Protein AF-0000000079491317 (afdb_homodimer)

pLDDT: mean 80.73, std 20.16, range [22.56, 98.75]

InterPro domains:
  IPR002656 Acyltransferase 3 domain [PF01757] (323-700)
  IPR006621 Nose resistant-to-fluoxetine protein, N-terminal [PF20146] (103-233)
  IPR006621 Nose resistant-to-fluoxetine protein, N-terminal [SM00703] (100-251)
  IPR052728 Oxygen and lipid transport regulator [PTHR11161] (93-723)

Sequence (1532 aa):
MRWFISLAGTFVLWMGLISGFQAMDANIEALQHKVALIHKILKNHVPNPMDKSDDELHEEITANIAELWAKYDAALQIHVDHLLRQFLPYVLEVANTDLQVDCIRSLLRVVRGLKTLDTWAFQLLDSIGRPAAGIMDVTMSDYGDYDQCLAVTSYEADGPIDFRGQHCNIAIRPPAFPPLSTNSAHKLQEVLNGTSVYKEVLLTYYKVHQEFELRMGVCAPSKCSATDVFRMLQPLADSLGVRIDVLGCESLDTPLQLDTQQFCVVCCLTLSVFLVAMGTTIQGLPKSLRGQCPKGAIMAFDLKQNLRLLLSTSSTGPCALRCLHGLRVMSLLWVVLCQTYRYLDFRSMRNLAFLIGAMNSMPFQLVANGFLAVENFFFISGLLMSYRITATSSDNVIRYKDIFTSYLHRYFRLTSCALFSVGIFSVLPLVGSGPVWRENVLNATVNCHANWLPILFSVNNFVSADKMCTPNLWFLSADWQLQVVLLVLVVLLVKKPAMGALVAFAVIVVTSSLVGAHTVLANYPATILPLENPRVMALMMDDIFMQAHTHAAPFTVGICTGYLIGASPFMRLRPVTRLMLWPVSLVLMVLALLIPWLWNRGNGSQSTDLVKFLYAAGHRSMWALGLMWIVVCCASGNAPILDRLLGWPALRPLSRLSLSAYLLSPVIIYYQQWTIRERLYGRHFTVLNLFIVNMIYLVFASAIFYLFVEQPLRQFSKSTFESMFDSNAARGSLEDGGPVRFNDSISHQEPLEVQSKPGKIIKVYLMRWFISLAGTFVLWMGLISGFQAMDANIEALQHKVALIHKILKNHVPNPMDKSDDELHEEITANIAELWAKYDAALQIHVDHLLRQFLPYVLEVANTDLQVDCIRSLLRVVRGLKTLDTWAFQLLDSIGRPAAGIMDVTMSDYGDYDQCLAVTSYEADGPIDFRGQHCNIAIRPPAFPPLSTNSAHKLQEVLNGTSVYKEVLLTYYKVHQEFELRMGVCAPSKCSATDVFRMLQPLADSLGVRIDVLGCESLDTPLQLDTQQFCVVCCLTLSVFLVAMGTTIQGLPKSLRGQCPKGAIMAFDLKQNLRLLLSTSSTGPCALRCLHGLRVMSLLWVVLCQTYRYLDFRSMRNLAFLIGAMNSMPFQLVANGFLAVENFFFISGLLMSYRITATSSDNVIRYKDIFTSYLHRYFRLTSCALFSVGIFSVLPLVGSGPVWRENVLNATVNCHANWLPILFSVNNFVSADKMCTPNLWFLSADWQLQVVLLVLVVLLVKKPAMGALVAFAVIVVTSSLVGAHTVLANYPATILPLENPRVMALMMDDIFMQAHTHAAPFTVGICTGYLIGASPFMRLRPVTRLMLWPVSLVLMVLALLIPWLWNRGNGSQSTDLVKFLYAAGHRSMWALGLMWIVVCCASGNAPILDRLLGWPALRPLSRLSLSAYLLSPVIIYYQQWTIRERLYGRHFTVLNLFIVNMIYLVFASAIFYLFVEQPLRQFSKSTFESMFDSNAARGSLEDGGPVRFNDSISHQEPLEVQSKPGKIIKVYL

Secondary structure (DSSP, 8-state):
-HHHHHHTHHHHHHHHHHHHHHTTHHHHHHHHHHHHHHHHHHHH----TT-THHHHHHHHHHHHHHHHHHHHHHHHHHHHHHHHHHHHHHHHHHHTS---HHHHHHHHHHHHHHHTT-HHHHHHHHTS--PPS-GGGT--EE---HHHHHH-EEEPTTSSEEEEEEEEEEEEE-S-PPP--HHHHHHHHHHS-TT-TTHHHHHHHHHHT----EEEEEEEETTS-HHHHHHHHHHHHHHHT-EEEEEEEEETTSPPPPPHHHHHHHHHHHHHHHHHHHHHHHHHS-HHHH-S--HHHHHTT-HHHHHHHHH--S--S-GGGTHHHHHHHHHHHHHHHHHHHHT--GGGEE-TTHHHHHHTSSTTHHHHTTTHHHHHHHHHHHHHHHHHHHHH-BTTB--HHHHHHHHHHHHHHHHHHHHHHHHHHHHGGGT--STTHHHHHHHHHHHHHHSSHHHHTT-TTTSSGGG-SSGGGHHHHHHHHHHHHTHHHHHHHHH-HHHHHHHHHHHHHHHHHHHHHHHHHTT--SS--TTS-HHHHHHHIIIIITSGGGGHHHHHHHHHHHHHHHH-S-----HHHHHHHHHHHHHHHHHHHHTTHHHHSTT-----HHHHHHHHHHHHHHHHHHHHHHHHHHHTTS-HHHHHHHT-GGGHHHHHTHHHHHHHHHHHHHHHHHT-SSPEE-SHHHHHHHHHHHHHHHHHHHHHHIIIIIHHHHHHHHHHHHHHHHTTTHHHHTTS------------------------------/-HHHHHHTHHHHHHHHHHHHHHTTHHHHHHHHHHHHHHHHHHHS----TT-THHHHHHHHHHHHHHHHHHHHHHHHHHHHHHHHHHHHHHHHHHHTS---HHHHHHHHHHHHHHHTT-HHHHHHHHTS--PPS-TTTT--EE---HHHHHH-EEEPTTSSEEEEEEEEEEEEE-S-PPP--HHHHHHHHHHS-TT-TTHHHHHHHHHHT----EEEEEEEETTS-HHHHHHHHHHHHHHHT-EEEEEEEEETTSPPPPPHHHHHHHHHHHHHHHHHHHHHHHHHS-HHHH-S--HHHHHTT-HHHHHHHHH--S--S-GGGTHHHHHHHHHHHHHHHHHHHHT--GGGEE-TTHHHHHHTSSTTHHHHTTTHHHHHHHHHHHHHHHHHHHHH-BTTB--HHHHHHHHHHHHHHHHHHHHHHHHHHHHGGGT--STTHHHHHHHHHHHHHHSSHHHHTT-TTTSSGGG-SSGGGHHHHHHHHHHHHTHHHHHHHHH-HHHHHHHHHHHHHHHHHHHHHHHHHTT--SS--TTS-HHHHHHHIIIIITSGGGGHHHHHHHHHHHHHHHH-TT----HHHHHHHHHHHHHHHHHHHHTTHHHHSTT-----HHHHHHHHHHHHHHHHHHHHHHHHHHHTTS-HHHHHHHT-GGGHHHHHTHHHHHHHHHHHHHHHHHT-SSPEE-SHHHHHHHHHHHHHHHHHHHHHHIIIIIHHHHHHHHHHHHHHHHTTTHHHHTTS------------------------------

Nearest PDB structures (foldseek):
  6t1z-assembly1_A  TM=1.292E-01  e=1.051E-01  Lactococcus lactis
  5uja-assembly1_A  TM=1.727E-01  e=3.364E+00  Bos taurus
  6pz9-assembly1_C  TM=1.424E-01  e=9.629E+00  Cricetus cricetus
  5uja-assembly1_A  TM=1.848E-01  e=4.205E+00  Bos taurus
  6pz9-assembly1_C  TM=1.452E-01  e=5.315E+00  Cricetus cricetus

Foldseek 3Di:
DLVVVQLCVLVLVVVLQVQLVVLCPPCVVVLVVVVVVLVVVVVPDPPPVVDPVVVVSVVVVVVSVVVSVVSSVVRSLVSLVVSCVSCVVLLVVLVPFPFDPLQNVQVVVLSVCSNVVPPLSSLQSNQWFDADPQVLLVQQETQGFPVSQQPRFDADPVGHTSWGKKKWKKKKAADDDPQQAPVRLVVLVVPVPPPDSNSSVVSLCNLLVHGPIHIIIHIGTPSGDLVSVLSSCVVVCVVVVIDMHTLDMDYPVDADDQDPLLVVLVVVLVVLVVLLVVLQVLVVDDCVPNDVPPCFQSVLSHLVVLVCVLQPLDPPDDPLQLLLLLLLLVLLLLVLLLCLVVVFDSNQARSSVVVLVLLLDQVSLSNQVSLLSLLSVLLQLLLVLLLVQLLPDDPLDGDVVVVVLVLVLVLLLQLQLLLSLLSVLLNLLNPFDESQSCSPSVQLNVLSVVPSVVSNVLCCLPPVLLSHNDVLSLSSSLSSVLSVVCVVLSSCCSNPVVVSVVVLVVLLQVLLLVQLVCCLVVVHFLDQGSSHNVVSNSVCCSPAVSHNSLSNNLNSLSSVLNNCCSVPQQADDDPVCVVPVLVVLVVLLSCLSRVCSLVSNVVRDRDDSVVSSCNSSPSSNSNSVSVSVLSNCLSNVVCVVSVCVSSPSSSNSVSLLSSLLSSCSCVLSSSVNRNDSHGQYDDPVSSVVSSVVSVVVSSVRSVVCCSSGNSSSSSNSSVVSCVVPPVVPPVPPCPPPDPPPPPPCPPPPPDPPPPPPVPPNPPPPD/DLVVVQLCVLVLVVVLQVQLVVLCPVCVVVLVVVVVVLCVCVVPDPPPVVDPVVVVSVVVVVVSVVVSVVSSVVRSLVSLVVSCVSCVVLLVVLVPFPFDPLQNVQVVVLSVCSNVVPPLSSLQSNQWFDADPQVLLVQQETQGFPVSQQPRFDADPVGHTSWGKKKWKKKKAADDDPQQDPVRLVVLVVPVDPPDSNSSVVSLCNLLVHGPIHIIIHIGTPSGDLVSVLSSCVVVCVVVVIDMHTLDMDYPVDADDQDPLLVVLVVVLVVLVVLLVVLQVLVVDDCVPNDPPPCFQSVLSHLVVLVCVLQPLDPPDDPLQLLLLLLLLVLLLLVLLLVLVVVFDSNQARSSVVVLVLLLDQVSLSNQVSLLSLLSVLLQLLLVLLLVQLLPDDPLDGDVVVVVLVLVLVLLLQLQLLLSLLSVLLNLLNPFDESQSCSPSVQLNVLSVVPSVCSNVLCCLPPVLLSHNDVLSLSSSLSSVLSVVCVVLSSCCSNPVVVSVVVLVVLLQVLLLVQLVVCLVVVHFLDQGSSHNVVSNSVCCSPAVSHNSLSNNLNSLSSVLNNCCSVPQQADDDPVCVVPVLVVLVVLLSCLSRVCSLQSNVVRDRDDSVVSSCNSSPSSNSNSVSVSVLSNCLSNVVCVVSVCVSSPSSSNSVSVLSSLLSSCSCVLSSRVNRNDSHGQYDDPVSSVVSSVVSVVVSSVRSVVCCSSGNSSSSSNSSVVSCVVVPVVPVVPPCPPPDPPPPPPCPPPPPDPPPPPPVPPNPPPPD

Radius of gyration: 36.8 Å; Cα contacts (8 Å, |Δi|>4): 2100; chains: 2; bounding box: 94×113×94 Å

Solvent-accessible surface area (backbone atoms only — not comparable to full-atom values): 79737 Å² total; per-residue (Å²): 115,71,61,65,57,47,74,39,40,45,52,39,54,55,40,28,57,34,44,6,40,38,65,34,46,82,68,28,58,61,44,45,53,50,30,50,51,46,33,58,49,46,77,68,43,72,85,56,88,83,46,68,65,55,55,55,53,40,51,53,50,49,51,50,49,40,52,52,46,50,42,25,51,52,28,26,46,54,47,46,53,51,50,51,60,67,38,42,64,57,53,51,56,40,64,69,37,97,56,56,66,61,29,52,52,50,51,50,46,40,55,49,25,50,70,70,41,36,43,49,38,49,40,35,48,30,11,26,32,53,89,49,42,24,46,78,39,42,18,44,40,25,56,27,24,51,68,56,11,44,66,26,62,40,63,39,96,86,63,55,75,68,42,36,20,14,35,27,38,34,38,40,27,59,71,75,70,57,81,72,50,79,75,38,47,63,46,40,64,68,55,43,57,91,58,47,65,56,48,66,36,50,49,46,32,56,43,64,67,46,80,72,50,36,38,36,16,41,44,43,54,51,66,39,48,66,66,40,53,41,53,56,45,41,64,55,18,63,71,38,49,34,47,67,44,66,78,48,67,48,35,78,86,64,65,86,74,86,48,71,68,42,48,51,40,53,49,52,54,49,47,35,52,47,47,28,52,49,20,36,52,49,69,70,42,58,68,85,73,46,54,87,56,69,66,49,62,50,54,23,24,18,49,69,61,47,50,48,60,46,65,43,58,72,78,83,59,68,81,55,56,41,38,53,32,28,51,46,41,54,31,49,53,47,42,51,49,28,47,53,65,69,65,55,58,74,72,49,27,30,32,55,52,44,57,61,58,42,49,57,35,71,76,43,26,66,47,59,48,28,69,59,35,57,47,52,54,38,20,51,51,24,16,52,54,23,22,55,53,45,58,66,32,59,93,70,44,74,62,62,67,60,53,52,53,51,48,53,44,49,50,51,44,54,41,52,48,50,50,51,44,51,40,52,50,52,46,45,68,77,75,62,57,43,78,52,21,64,72,50,45,52,61,44,33,52,24,35,73,74,44,52,66,39,49,77,70,44,39,32,32,75,49,58,46,92,44,44,43,56,87,69,57,28,56,59,20,25,51,51,50,46,54,62,66,50,43,59,51,48,53,33,34,62,69,40,48,71,60,22,51,51,49,49,52,47,49,32,52,51,34,22,49,48,44,10,48,50,30,51,76,68,66,49,64,54,60,76,55,86,64,48,59,61,66,61,47,52,49,44,39,51,70,41,68,34,31,43,58,64,48,42,29,21,19,46,50,13,25,52,45,14,36,47,47,41,75,42,62,79,52,83,76,56,69,67,59,51,66,51,46,51,58,53,31,48,52,37,34,50,48,48,45,47,55,59,45,59,57,50,26,90,77,37,64,82,74,52,63,66,56,29,25,50,46,40,25,38,32,59,43,35,35,35,51,26,49,43,51,54,51,51,31,36,40,41,59,74,32,56,68,59,27,50,63,23,34,35,50,82,38,38,37,56,32,72,31,44,66,45,30,61,61,42,43,62,56,52,49,50,52,62,61,30,44,40,79,54,58,43,57,51,45,71,70,52,52,50,45,50,37,51,39,44,50,55,52,32,53,53,52,15,50,51,45,34,59,51,45,46,48,25,51,43,39,32,45,50,46,53,53,49,55,69,64,51,64,75,66,62,74,69,71,64,71,78,68,73,77,80,70,78,73,72,74,79,58,85,70,66,76,75,72,72,71,70,63,88,64,81,78,73,78,73,83,122,115,69,61,63,57,48,73,38,37,48,50,37,54,54,39,28,56,34,44,5,42,38,66,33,45,84,65,29,57,63,43,46,53,49,31,50,52,46,34,59,48,47,76,70,44,74,84,55,87,82,45,68,66,54,54,56,53,41,49,51,50,50,50,50,49,39,51,52,46,52,41,26,50,52,29,26,46,53,46,47,54,52,49,51,60,67,38,42,66,55,52,53,56,40,63,70,37,96,58,54,68,61,29,52,51,51,51,50,45,41,54,48,27,47,69,70,40,36,44,48,39,49,40,35,48,31,12,27,31,52,89,49,42,23,46,78,39,42,18,43,40,25,54,27,24,50,68,55,11,43,66,25,62,42,65,40,96,87,62,55,74,68,42,35,21,14,34,28,38,33,38,40,29,57,71,74,69,56,79,72,50,78,74,39,48,63,46,40,64,68,54,45,57,91,59,48,63,57,47,67,38,50,50,45,31,56,44,66,68,47,80,72,51,35,38,35,16,41,42,42,55,50,65,38,49,67,66,40,53,40,53,56,44,40,66,56,20,63,72,36,48,34,46,68,43,66,77,47,68,48,36,79,86,63,65,85,75,86,47,72,68,45,50,51,38,53,50,52,54,49,48,35,51,49,46,28,52,49,20,36,53,49,70,69,42,59,68,85,75,46,54,87,56,68,70,49,61,51,54,23,25,20,50,69,61,46,50,48,60,46,67,41,56,73,79,82,60,67,81,55,58,39,38,53,30,28,51,47,40,54,31,49,54,48,40,52,49,30,46,53,62,68,63,55,57,74,71,50,27,31,32,55,54,45,58,60,58,41,49,58,36,72,77,45,27,65,46,61,49,29,69,59,35,58,47,53,53,38,21,49,51,24,16,54,56,23,22,54,53,44,60,66,33,59,92,70,42,74,62,63,68,62,52,52,53,51,49,52,45,50,50,51,45,54,41,52,49,50,50,51,43,49,39,52,49,52,45,44,67,78,75,62,58,44,77,53,22,65,73,49,45,53,62,45,33,54,24,35,73,73,46,52,65,38,46,76,69,44,39,31,32,76,49,59,46,91,44,43,43,56,89,70,58,30,56,59,19,25,52,52,51,48,55,63,66,49,43,59,50,48,52,34,35,61,69,39,47,71,63,22,51,52,50,50,52,47,50,33,52,50,33,23,47,49,43,9,48,49,29,52,75,69,66,48,65,52,61,76,55,85,66,48,60,60,66,60,48,52,48,44,38,51,70,41,68,35,32,43,58,63,48,42,28,21,18,47,51,13,26,52,45,13,36,48,49,42,74,42,63,79,52,82,76,56,70,67,58,52,66,52,46,50,59,51,31,50,50,36,33,50,48,47,44,49,56,59,45,60,55,50,27,88,77,36,64,83,73,53,63,65,57,29,24,51,47,40,25,36,31,58,43,36,35,34,52,27,48,44,51,54,52,50,31,35,39,42,59,74,30,57,68,59,28,51,63,22,33,36,50,83,38,41,38,56,32,72,30,44,65,45,31,61,61,42,42,63,55,51,49,50,51,63,60,30,42,40,80,54,58,43,57,50,46,71,70,52,53,50,45,51,37,50,40,44,50,55,52,34,54,53,51,14,50,52,44,34,58,50,45,46,48,24,50,43,38,33,44,50,45,53,54,50,54,69,64,52,63,75,65,62,73,68,68,63,70,76,67,72,76,79,71,77,73,73,72,78,60,86,69,68,78,75,72,72,75,71,60,88,65,82,78,72,79,73,83,123

Organism: Varroa destructor (NCBI:txid109461)

Structure (mmCIF, N/CA/C/O backbone):
data_AF-0000000079491317-model_v1
#
loop_
_entity.id
_entity.type
_entity.pdbx_description
1 polymer 'Nose resistant-to-fluoxetine protein N-terminal domain-containing protein'
#
loop_
_atom_site.group_PDB
_atom_site.id
_atom_site.type_symbol
_atom_site.label_atom_id
_atom_site.label_alt_id
_atom_site.label_comp_id
_atom_site.label_asym_id
_atom_site.label_entity_id
_atom_site.label_seq_id
_atom_site.pdbx_PDB_ins_code
_atom_site.Cartn_x
_atom_site.Cartn_y
_atom_site.Cartn_z
_atom_site.occupancy
_atom_site.B_iso_or_equiv
_atom_site.auth_seq_id
_atom_site.auth_comp_id
_atom_site.auth_asym_id
_atom_site.auth_atom_id
_atom_site.pdbx_PDB_model_num
ATOM 1 N N . MET A 1 1 ? 4.094 39.875 17.422 1 27.44 1 MET A N 1
ATOM 2 C CA . MET A 1 1 ? 2.75 39.531 17.859 1 27.44 1 MET A CA 1
ATOM 3 C C . MET A 1 1 ? 1.738 39.688 16.734 1 27.44 1 MET A C 1
ATOM 5 O O . MET A 1 1 ? 0.872 38.844 16.547 1 27.44 1 MET A O 1
ATOM 9 N N . ARG A 1 2 ? 1.965 40.875 16.078 1 31.48 2 ARG A N 1
ATOM 10 C CA . ARG A 1 2 ? 0.993 41.312 15.094 1 31.48 2 ARG A CA 1
ATOM 11 C C . ARG A 1 2 ? 0.968 40.406 13.883 1 31.48 2 ARG A C 1
ATOM 13 O O . ARG A 1 2 ? -0.096 40.125 13.32 1 31.48 2 ARG A O 1
ATOM 20 N N . TRP A 1 3 ? 2.121 40.062 13.578 1 27.3 3 TRP A N 1
ATOM 21 C CA . TRP A 1 3 ? 2.238 39.344 12.328 1 27.3 3 TRP A CA 1
ATOM 22 C C . TRP A 1 3 ? 1.722 37.906 12.492 1 27.3 3 TRP A C 1
ATOM 24 O O . TRP A 1 3 ? 1.202 37.312 11.547 1 27.3 3 TRP A O 1
ATOM 34 N N . PHE A 1 4 ? 1.913 37.312 13.625 1 31.7 4 PHE A N 1
ATOM 35 C CA . PHE A 1 4 ? 1.457 35.938 13.914 1 31.7 4 PHE A CA 1
ATOM 36 C C . PHE A 1 4 ? -0.05 35.812 13.711 1 31.7 4 PHE A C 1
ATOM 38 O O . PHE A 1 4 ? -0.542 34.781 13.266 1 31.7 4 PHE A O 1
ATOM 45 N N . ILE A 1 5 ? -0.704 36.938 13.992 1 32.19 5 ILE A N 1
ATOM 46 C CA . ILE A 1 5 ? -2.143 37.062 13.789 1 32.19 5 ILE A CA 1
ATOM 47 C C . ILE A 1 5 ? -2.471 36.906 12.305 1 32.19 5 ILE A C 1
ATOM 49 O O . ILE A 1 5 ? -3.48 36.281 11.953 1 32.19 5 ILE A O 1
ATOM 53 N N . SER A 1 6 ? -1.548 37.438 11.57 1 29.55 6 SER A N 1
ATOM 54 C CA . SER A 1 6 ? -1.814 37.5 10.141 1 29.55 6 SER A CA 1
ATOM 55 C C . SER A 1 6 ? -1.693 36.125 9.492 1 29.55 6 SER A C 1
ATOM 57 O O . SER A 1 6 ? -2.402 35.812 8.531 1 29.55 6 SER A O 1
ATOM 59 N N . LEU A 1 7 ? -0.583 35.469 9.703 1 31.95 7 LEU A N 1
ATOM 60 C CA . LEU A 1 7 ? -0.399 34.156 9.117 1 31.95 7 LEU A CA 1
ATOM 61 C C . LEU A 1 7 ? -1.536 33.219 9.516 1 31.95 7 LEU A C 1
ATOM 63 O O . LEU A 1 7 ? -1.733 32.188 8.891 1 31.95 7 LEU A O 1
ATOM 67 N N . ALA A 1 8 ? -2.115 33.5 10.633 1 33.12 8 ALA A N 1
ATOM 68 C CA . ALA A 1 8 ? -3.363 32.906 11.102 1 33.12 8 ALA A CA 1
ATOM 69 C C . ALA A 1 8 ? -4.5 33.188 10.117 1 33.12 8 ALA A C 1
ATOM 71 O O . ALA A 1 8 ? -5.645 32.781 10.367 1 33.12 8 ALA A O 1
ATOM 72 N N . GLY A 1 9 ? -4.172 33.875 9.172 1 32.66 9 GLY A N 1
ATOM 73 C CA . GLY A 1 9 ? -5.156 34.188 8.148 1 32.66 9 GLY A CA 1
ATOM 74 C C . GLY A 1 9 ? -5.938 32.969 7.688 1 32.66 9 GLY A C 1
ATOM 75 O O . GLY A 1 9 ? -7.145 33.062 7.449 1 32.66 9 GLY A O 1
ATOM 76 N N . THR A 1 10 ? -5.215 32 7.359 1 36.19 10 THR A N 1
ATOM 77 C CA . THR A 1 10 ? -5.945 30.875 6.828 1 36.19 10 THR A CA 1
ATOM 78 C C . THR A 1 10 ? -6.934 30.328 7.855 1 36.19 10 THR A C 1
ATOM 80 O O . THR A 1 10 ? -7.957 29.75 7.496 1 36.19 10 THR A O 1
ATOM 83 N N . PHE A 1 11 ? -6.504 30.484 9.141 1 38.16 11 PHE A N 1
ATOM 84 C CA . PHE A 1 11 ? -7.441 30.219 10.227 1 38.16 11 PHE A CA 1
ATOM 85 C C . PHE A 1 11 ? -8.594 31.219 10.195 1 38.16 11 PHE A C 1
ATOM 87 O O . PHE A 1 11 ? -9.703 30.922 10.648 1 38.16 11 PHE A O 1
ATOM 94 N N . VAL A 1 12 ? -8.266 32.344 9.664 1 37.44 12 VAL A N 1
ATOM 95 C CA . VAL A 1 12 ? -9.289 33.344 9.438 1 37.44 12 VAL A CA 1
ATOM 96 C C . VAL A 1 12 ? -10.414 32.781 8.586 1 37.44 12 VAL A C 1
ATOM 98 O O . VAL A 1 12 ? -11.586 33.062 8.828 1 37.44 12 VAL A O 1
ATOM 101 N N . LEU A 1 13 ? -9.914 32.031 7.66 1 42.62 13 LEU A N 1
ATOM 102 C CA . LEU A 1 13 ? -10.953 31.453 6.824 1 42.62 13 LEU A CA 1
ATOM 103 C C . LEU A 1 13 ? -11.82 30.484 7.637 1 42.62 13 LEU A C 1
ATOM 105 O O . LEU A 1 13 ? -13.047 30.484 7.5 1 42.62 13 LEU A O 1
ATOM 109 N N . TRP A 1 14 ? -11.109 29.719 8.453 1 43.88 14 TRP A N 1
ATOM 110 C CA . TRP A 1 14 ? -11.875 28.859 9.352 1 43.88 14 TRP A CA 1
ATOM 111 C C . TRP A 1 14 ? -12.656 29.688 10.367 1 43.88 14 TRP A C 1
ATOM 113 O O . TRP A 1 14 ? -13.82 29.406 10.633 1 43.88 14 TRP A O 1
ATOM 123 N N . MET A 1 15 ? -12.023 30.797 10.883 1 41.25 15 MET A N 1
ATOM 124 C CA . MET A 1 15 ? -12.688 31.719 11.797 1 41.25 15 MET A CA 1
ATOM 125 C C . MET A 1 15 ? -13.812 32.469 11.094 1 41.25 15 MET A C 1
ATOM 127 O O . MET A 1 15 ? -14.852 32.75 11.695 1 41.25 15 MET A O 1
ATOM 131 N N . GLY A 1 16 ? -13.5 32.844 9.953 1 41 16 GLY A N 1
ATOM 132 C CA . GLY A 1 16 ? -14.578 33.438 9.164 1 41 16 GLY A CA 1
ATOM 133 C C . GLY A 1 16 ? -15.758 32.5 9 1 41 16 GLY A C 1
ATOM 134 O O . GLY A 1 16 ? -16.906 32.938 9.047 1 41 16 GLY A O 1
ATOM 135 N N . LEU A 1 17 ? -15.344 31.281 8.828 1 43.72 17 LEU A N 1
ATOM 136 C CA . LEU A 1 17 ? -16.422 30.297 8.82 1 43.72 17 LEU A CA 1
ATOM 137 C C . LEU A 1 17 ? -17.156 30.281 10.156 1 43.72 17 LEU A C 1
ATOM 139 O O . LEU A 1 17 ? -18.391 30.297 10.188 1 43.72 17 LEU A O 1
ATOM 143 N N . ILE A 1 18 ? -16.359 30.328 11.266 1 41.84 18 ILE A N 1
ATOM 144 C CA . ILE A 1 18 ? -16.938 30.281 12.602 1 41.84 18 ILE A CA 1
ATOM 145 C C . ILE A 1 18 ? -17.578 31.641 12.922 1 41.84 18 ILE A C 1
ATOM 147 O O . ILE A 1 18 ? -18.672 31.703 13.469 1 41.84 18 ILE A O 1
ATOM 151 N N . SER A 1 19 ? -16.891 32.75 12.695 1 40.25 19 SER A N 1
ATOM 152 C CA . SER A 1 19 ? -17.438 34.062 13 1 40.25 19 SER A CA 1
ATOM 153 C C . SER A 1 19 ? -18.688 34.375 12.172 1 40.25 19 SER A C 1
ATOM 155 O O . SER A 1 19 ? -19.594 35.062 12.641 1 40.25 19 SER A O 1
ATOM 157 N N . GLY A 1 20 ? -18.609 34.062 10.969 1 39.62 20 GLY A N 1
ATOM 158 C CA . GLY A 1 20 ? -19.859 34.188 10.242 1 39.62 20 GLY A CA 1
ATOM 159 C C . GLY A 1 20 ? -21.031 33.531 10.938 1 39.62 20 GLY A C 1
ATOM 160 O O . GLY A 1 20 ? -22.141 34.062 10.914 1 39.62 20 GLY A O 1
ATOM 161 N N . PHE A 1 21 ? -20.625 32.562 11.703 1 42.38 21 PHE A N 1
ATOM 162 C CA . PHE A 1 21 ? -21.703 31.891 12.438 1 42.38 21 PHE A CA 1
ATOM 163 C C . PHE A 1 21 ? -22.125 32.75 13.633 1 42.38 21 PHE A C 1
ATOM 165 O O . PHE A 1 21 ? -23.297 32.75 14.008 1 42.38 21 PHE A O 1
ATOM 172 N N . GLN A 1 22 ? -21.234 33.406 14.312 1 39.91 22 GLN A N 1
ATOM 173 C CA . GLN A 1 22 ? -21.578 34.219 15.461 1 39.91 22 GLN A CA 1
ATOM 174 C C . GLN A 1 22 ? -22.516 35.375 15.062 1 39.91 22 GLN A C 1
ATOM 176 O O . GLN A 1 22 ? -23.406 35.75 15.828 1 39.91 22 GLN A O 1
ATOM 181 N N . ALA A 1 23 ? -22.172 35.906 14.094 1 37.91 23 ALA A N 1
ATOM 182 C CA . ALA A 1 23 ? -23.078 37 13.695 1 37.91 23 ALA A CA 1
ATOM 183 C C . ALA A 1 23 ? -24.484 36.469 13.453 1 37.91 23 ALA A C 1
ATOM 185 O O . ALA A 1 23 ? -25.438 37.25 13.383 1 37.91 23 ALA A O 1
ATOM 186 N N . MET A 1 24 ? -24.531 35.25 13.203 1 37.31 24 MET A N 1
ATOM 187 C CA . MET A 1 24 ? -25.859 34.656 13.078 1 37.31 24 MET A CA 1
ATOM 188 C C . MET A 1 24 ? -26.547 34.562 14.438 1 37.31 24 MET A C 1
ATOM 190 O O . MET A 1 24 ? -27.672 34.062 14.547 1 37.31 24 MET A O 1
ATOM 194 N N . ASP A 1 25 ? -26.062 34.844 15.539 1 37.56 25 ASP A N 1
ATOM 195 C CA . ASP A 1 25 ? -26.609 34.656 16.875 1 37.56 25 ASP A CA 1
ATOM 196 C C . ASP A 1 25 ? -27.938 35.375 17.047 1 37.56 25 ASP A C 1
ATOM 198 O O . ASP A 1 25 ? -28.844 34.875 17.734 1 37.56 25 ASP A O 1
ATOM 202 N N . ALA A 1 26 ? -27.969 36.688 16.875 1 37.09 26 ALA A N 1
ATOM 203 C CA . ALA A 1 26 ? -29.234 37.188 17.391 1 37.09 26 ALA A CA 1
ATOM 204 C C . ALA A 1 26 ? -30.406 36.406 16.828 1 37.09 26 ALA A C 1
ATOM 206 O O . ALA A 1 26 ? -31.359 36.062 17.547 1 37.09 26 ALA A O 1
ATOM 207 N N . ASN A 1 27 ? -30.656 36.344 15.609 1 36.88 27 ASN A N 1
ATOM 208 C CA . ASN A 1 27 ? -31.797 35.75 14.93 1 36.88 27 ASN A CA 1
ATOM 209 C C . ASN A 1 27 ? -31.594 34.25 14.688 1 36.88 27 ASN A C 1
ATOM 211 O O . ASN A 1 27 ? -32.375 33.625 13.969 1 36.88 27 ASN A O 1
ATOM 215 N N . ILE A 1 28 ? -30.531 33.719 15.078 1 39.69 28 ILE A N 1
ATOM 216 C CA . ILE A 1 28 ? -30.141 32.312 14.906 1 39.69 28 ILE A CA 1
ATOM 217 C C . ILE A 1 28 ? -30.922 31.453 15.883 1 39.69 28 ILE A C 1
ATOM 219 O O . ILE A 1 28 ? -31.328 30.328 15.539 1 39.69 28 ILE A O 1
ATOM 223 N N . GLU A 1 29 ? -31.062 31.891 17.156 1 42.31 29 GLU A N 1
ATOM 224 C CA . GLU A 1 29 ? -31.906 31.078 18.016 1 42.31 29 GLU A CA 1
ATOM 225 C C . GLU A 1 29 ? -33.25 30.812 17.359 1 42.31 29 GLU A C 1
ATOM 227 O O . GLU A 1 29 ? -33.781 29.688 17.422 1 42.31 29 GLU A O 1
ATOM 232 N N . ALA A 1 30 ? -33.812 31.875 16.859 1 42.5 30 ALA A N 1
ATOM 233 C CA . ALA A 1 30 ? -35.094 31.703 16.188 1 42.5 30 ALA A CA 1
ATOM 234 C C . ALA A 1 30 ? -34.938 30.812 14.961 1 42.5 30 ALA A C 1
ATOM 236 O O . ALA A 1 30 ? -35.812 29.969 14.695 1 42.5 30 ALA A O 1
ATOM 237 N N . LEU A 1 31 ? -33.875 30.984 14.336 1 41.91 31 LEU A N 1
ATOM 238 C CA . LEU A 1 31 ? -33.656 30.172 13.141 1 41.91 31 LEU A CA 1
ATOM 239 C C . LEU A 1 31 ? -33.219 28.766 13.523 1 41.91 31 LEU A C 1
ATOM 241 O O . LEU A 1 31 ? -33.656 27.797 12.891 1 41.91 31 LEU A O 1
ATOM 245 N N . GLN A 1 32 ? -32.438 28.594 14.562 1 44.31 32 GLN A N 1
ATOM 246 C CA . GLN A 1 32 ? -32.094 27.266 15.062 1 44.31 32 GLN A CA 1
ATOM 247 C C . GLN A 1 32 ? -33.344 26.516 15.523 1 44.31 32 GLN A C 1
ATOM 249 O O . GLN A 1 32 ? -33.469 25.312 15.258 1 44.31 32 GLN A O 1
ATOM 254 N N . HIS A 1 33 ? -34.156 27.188 16.297 1 46.53 33 HIS A N 1
ATOM 255 C CA . HIS A 1 33 ? -35.438 26.578 16.672 1 46.53 33 HIS A CA 1
ATOM 256 C C . HIS A 1 33 ? -36.25 26.188 15.445 1 46.53 33 HIS A C 1
ATOM 258 O O . HIS A 1 33 ? -36.875 25.125 15.422 1 46.53 33 HIS A O 1
ATOM 264 N N . LYS A 1 34 ? -36.188 27.016 14.484 1 43.19 34 LYS A N 1
ATOM 265 C CA . LYS A 1 34 ? -36.906 26.703 13.25 1 43.19 34 LYS A CA 1
ATOM 266 C C . LYS A 1 34 ? -36.219 25.578 12.484 1 43.19 34 LYS A C 1
ATOM 268 O O . LYS A 1 34 ? -36.875 24.672 11.977 1 43.19 34 LYS A O 1
ATOM 273 N N . VAL A 1 35 ? -34.906 25.594 12.484 1 46.19 35 VAL A N 1
ATOM 274 C CA . VAL A 1 35 ? -34.125 24.562 11.82 1 46.19 35 VAL A CA 1
ATOM 275 C C . VAL A 1 35 ? -34.25 23.25 12.594 1 46.19 35 VAL A C 1
ATOM 277 O O . VAL A 1 35 ? -34.406 22.172 12 1 46.19 35 VAL A O 1
ATOM 280 N N . ALA A 1 36 ? -34.125 23.297 13.914 1 47.25 36 ALA A N 1
ATOM 281 C CA . ALA A 1 36 ? -34.375 22.109 14.734 1 47.25 36 ALA A CA 1
ATOM 282 C C . ALA A 1 36 ? -35.781 21.578 14.516 1 47.25 36 ALA A C 1
ATOM 284 O O . ALA A 1 36 ? -36 20.359 14.461 1 47.25 36 ALA A O 1
ATOM 285 N N . LEU A 1 37 ? -36.781 22.391 14.461 1 42.84 37 LEU A N 1
ATOM 286 C CA . LEU A 1 37 ? -38.156 21.984 14.18 1 42.84 37 LEU A CA 1
ATOM 287 C C . LEU A 1 37 ? -38.25 21.359 12.797 1 42.84 37 LEU A C 1
ATOM 289 O O . LEU A 1 37 ? -38.938 20.344 12.617 1 42.84 37 LEU A O 1
ATOM 293 N N . ILE A 1 38 ? -37.531 21.922 11.914 1 44.34 38 ILE A N 1
ATOM 294 C CA . ILE A 1 38 ? -37.562 21.375 10.555 1 44.34 38 ILE A CA 1
ATOM 295 C C . ILE A 1 38 ? -36.781 20.047 10.531 1 44.34 38 ILE A C 1
ATOM 297 O O . ILE A 1 38 ? -37.219 19.094 9.898 1 44.34 38 ILE A O 1
ATOM 301 N N . HIS A 1 39 ? -35.688 19.953 11.25 1 45.56 39 HIS A N 1
ATOM 302 C CA . HIS A 1 39 ? -34.938 18.703 11.375 1 45.56 39 HIS A CA 1
ATOM 303 C C . HIS A 1 39 ? -35.812 17.625 12 1 45.56 39 HIS A C 1
ATOM 305 O O . HIS A 1 39 ? -35.781 16.469 11.562 1 45.56 39 HIS A O 1
ATOM 311 N N . LYS A 1 40 ? -36.406 17.906 13.102 1 46.41 40 LYS A N 1
ATOM 312 C CA . LYS A 1 40 ? -37.344 16.969 13.719 1 46.41 40 LYS A CA 1
ATOM 313 C C . LYS A 1 40 ? -38.438 16.547 12.742 1 46.41 40 LYS A C 1
ATOM 315 O O . LYS A 1 40 ? -38.844 15.391 12.695 1 46.41 40 LYS A O 1
ATOM 320 N N . ILE A 1 41 ? -38.906 17.438 12.016 1 42.12 41 ILE A N 1
ATOM 321 C CA . ILE A 1 41 ? -39.938 17.141 11.039 1 42.12 41 ILE A CA 1
ATOM 322 C C . ILE A 1 41 ? -39.344 16.297 9.914 1 42.12 41 ILE A C 1
ATOM 324 O O . ILE A 1 41 ? -39.969 15.312 9.477 1 42.12 41 ILE A O 1
ATOM 328 N N . LEU A 1 42 ? -38.156 16.656 9.531 1 41.84 42 LEU A N 1
ATOM 329 C CA . LEU A 1 42 ? -37.531 15.953 8.406 1 41.84 42 LEU A CA 1
ATOM 330 C C . LEU A 1 42 ? -37.031 14.578 8.836 1 41.84 42 LEU A C 1
ATOM 332 O O . LEU A 1 42 ? -37.062 13.633 8.047 1 41.84 42 LEU A O 1
ATOM 336 N N . LYS A 1 43 ? -36.281 14.477 9.938 1 44.22 43 LYS A N 1
ATOM 337 C CA . LYS A 1 43 ? -35.875 13.164 10.422 1 44.22 43 LYS A CA 1
ATOM 338 C C . LYS A 1 43 ? -37.031 12.18 10.438 1 44.22 43 LYS A C 1
ATOM 340 O O . LYS A 1 43 ? -36.844 10.992 10.18 1 44.22 43 LYS A O 1
ATOM 345 N N . ASN A 1 44 ? -38.188 12.602 10.891 1 40.03 44 ASN A N 1
ATOM 346 C CA . ASN A 1 44 ? -39.344 11.727 10.953 1 40.03 44 ASN A CA 1
ATOM 347 C C . ASN A 1 44 ? -40.094 11.695 9.633 1 40.03 44 ASN A C 1
ATOM 349 O O . ASN A 1 44 ? -41.062 10.953 9.477 1 40.03 44 ASN A O 1
ATOM 353 N N . HIS A 1 45 ? -39.906 12.586 8.766 1 37.88 45 HIS A N 1
ATOM 354 C CA . HIS A 1 45 ? -40.719 12.617 7.566 1 37.88 45 HIS A CA 1
ATOM 355 C C . HIS A 1 45 ? -40.094 11.836 6.43 1 37.88 45 HIS A C 1
ATOM 357 O O . HIS A 1 45 ? -38.938 12.141 6.031 1 37.88 45 HIS A O 1
ATOM 363 N N . VAL A 1 46 ? -40.375 10.625 6.293 1 40.28 46 VAL A N 1
ATOM 364 C CA . VAL A 1 46 ? -40.125 9.906 5.047 1 40.28 46 VAL A CA 1
ATOM 365 C C . VAL A 1 46 ? -40.688 10.688 3.875 1 40.28 46 VAL A C 1
ATOM 367 O O . VAL A 1 46 ? -41.875 11.008 3.859 1 40.28 46 VAL A O 1
ATOM 370 N N . PRO A 1 47 ? -39.969 11.469 3.105 1 40.31 47 PRO A N 1
ATOM 371 C CA . PRO A 1 47 ? -40.531 12.227 1.989 1 40.31 47 PRO A CA 1
ATOM 372 C C . PRO A 1 47 ? -41.531 11.422 1.179 1 40.31 47 PRO A C 1
ATOM 374 O O . PRO A 1 47 ? -41.25 10.281 0.793 1 40.31 47 PRO A O 1
ATOM 377 N N . ASN A 1 48 ? -42.781 11.492 1.408 1 39.28 48 ASN A N 1
ATOM 378 C CA . ASN A 1 48 ? -43.812 11.055 0.452 1 39.28 48 ASN A CA 1
ATOM 379 C C . ASN A 1 48 ? -43.844 11.961 -0.772 1 39.28 48 ASN A C 1
ATOM 381 O O . ASN A 1 48 ? -44.156 13.148 -0.657 1 39.28 48 ASN A O 1
ATOM 385 N N . PRO A 1 49 ? -43.25 11.602 -1.826 1 40.34 49 PRO A N 1
ATOM 386 C CA . PRO A 1 49 ? -43.219 12.383 -3.068 1 40.34 49 PRO A CA 1
ATOM 387 C C . PRO A 1 49 ? -44.562 13.008 -3.408 1 40.34 49 PRO A C 1
ATOM 389 O O . PRO A 1 49 ? -44.625 13.938 -4.215 1 40.34 49 PRO A O 1
ATOM 392 N N . MET A 1 50 ? -45.656 12.438 -3.148 1 41.53 50 MET A N 1
ATOM 393 C CA . MET A 1 50 ? -46.938 12.953 -3.621 1 41.53 50 MET A CA 1
ATOM 394 C C . MET A 1 50 ? -47.375 14.133 -2.764 1 41.53 50 MET A C 1
ATOM 396 O O . MET A 1 50 ? -48.438 14.734 -3.031 1 41.53 50 MET A O 1
ATOM 400 N N . ASP A 1 51 ? -46.906 14.375 -1.681 1 43.53 51 ASP A N 1
ATOM 401 C CA . ASP A 1 51 ? -47.531 15.359 -0.807 1 43.53 51 ASP A CA 1
ATOM 402 C C . ASP A 1 51 ? -46.938 16.75 -1.048 1 43.53 51 ASP A C 1
ATOM 404 O O . ASP A 1 51 ? -45.75 16.953 -0.947 1 43.53 51 ASP A O 1
ATOM 408 N N . LYS A 1 52 ? -47.688 17.719 -1.634 1 55.34 52 LYS A N 1
ATOM 409 C CA . LYS A 1 52 ? -47.5 19.125 -1.94 1 55.34 52 LYS A CA 1
ATOM 410 C C . LYS A 1 52 ? -46.844 19.859 -0.764 1 55.34 52 LYS A C 1
ATOM 412 O O . LYS A 1 52 ? -46.219 20.891 -0.945 1 55.34 52 LYS A O 1
ATOM 417 N N . SER A 1 53 ? -47.219 19.375 0.302 1 53.31 53 SER A N 1
ATOM 418 C CA . SER A 1 53 ? -46.688 19.953 1.531 1 53.31 53 SER A CA 1
ATOM 419 C C . SER A 1 53 ? -45.188 19.797 1.621 1 53.31 53 SER A C 1
ATOM 421 O O . SER A 1 53 ? -44.5 20.656 2.162 1 53.31 53 SER A O 1
ATOM 423 N N . ASP A 1 54 ? -44.688 18.922 0.899 1 54.41 54 ASP A N 1
ATOM 424 C CA . ASP A 1 54 ? -43.25 18.672 0.887 1 54.41 54 ASP A CA 1
ATOM 425 C C . ASP A 1 54 ? -42.5 19.75 0.092 1 54.41 54 ASP A C 1
ATOM 427 O O . ASP A 1 54 ? -41.406 20.172 0.479 1 54.41 54 ASP A O 1
ATOM 431 N N . ASP A 1 55 ? -43.281 20.281 -0.939 1 57.16 55 ASP A N 1
ATOM 432 C CA . ASP A 1 55 ? -42.656 21.328 -1.739 1 57.16 55 ASP A CA 1
ATOM 433 C C . ASP A 1 55 ? -42.562 22.641 -0.955 1 57.16 55 ASP A C 1
ATOM 435 O O . ASP A 1 55 ? -41.562 23.359 -1.04 1 57.16 55 ASP A O 1
ATOM 439 N N . GLU A 1 56 ? -43.719 22.969 -0.274 1 59.31 56 GLU A N 1
ATOM 440 C CA . GLU A 1 56 ? -43.688 24.188 0.528 1 59.31 56 GLU A CA 1
ATOM 441 C C . GLU A 1 56 ? -42.625 24.125 1.62 1 59.31 56 GLU A C 1
ATOM 443 O O . GLU A 1 56 ? -41.938 25.094 1.884 1 59.31 56 GLU A O 1
ATOM 448 N N . LEU A 1 57 ? -42.562 23.047 2.221 1 57.19 57 LEU A N 1
ATOM 449 C CA . LEU A 1 57 ? -41.562 22.828 3.248 1 57.19 57 LEU A CA 1
ATOM 450 C C . LEU A 1 57 ? -40.156 22.922 2.658 1 57.19 57 LEU A C 1
ATOM 452 O O . LEU A 1 57 ? -39.25 23.484 3.279 1 57.19 57 LEU A O 1
ATOM 456 N N . HIS A 1 58 ? -40.094 22.578 1.442 1 58.75 58 HIS A N 1
ATOM 457 C CA . HIS A 1 58 ? -38.781 22.641 0.766 1 58.75 58 HIS A CA 1
ATOM 458 C C . HIS A 1 58 ? -38.406 24.094 0.454 1 58.75 58 HIS A C 1
ATOM 460 O O . HIS A 1 58 ? -37.25 24.453 0.581 1 58.75 58 HIS A O 1
ATOM 466 N N . GLU A 1 59 ? -39.406 24.781 0.061 1 62.72 59 GLU A N 1
ATOM 467 C CA . GLU A 1 59 ? -39.156 26.172 -0.252 1 62.72 59 GLU A CA 1
ATOM 468 C C . GLU A 1 59 ? -38.781 26.953 1 1 62.72 59 GLU A C 1
ATOM 470 O O . GLU A 1 59 ? -37.906 27.828 0.956 1 62.72 59 GLU A O 1
ATOM 475 N N . GLU A 1 60 ? -39.406 26.656 2.01 1 61.53 60 GLU A N 1
ATOM 476 C CA . GLU A 1 60 ? -39.094 27.328 3.264 1 61.53 60 GLU A CA 1
ATOM 477 C C . GLU A 1 60 ? -37.688 26.969 3.758 1 61.53 60 GLU A C 1
ATOM 479 O O . GLU A 1 60 ? -36.938 27.828 4.219 1 61.53 60 GLU A O 1
ATOM 484 N N . ILE A 1 61 ? -37.312 25.797 3.59 1 60.66 61 ILE A N 1
ATOM 485 C CA . ILE A 1 61 ? -36 25.328 4.012 1 60.66 61 ILE A CA 1
ATOM 486 C C . ILE A 1 61 ? -34.906 25.984 3.156 1 60.66 61 ILE A C 1
ATOM 488 O O . ILE A 1 61 ? -33.906 26.453 3.682 1 60.66 61 ILE A O 1
ATOM 492 N N . THR A 1 62 ? -35.25 26.062 1.917 1 62.34 62 THR A N 1
ATOM 493 C CA . THR A 1 62 ? -34.312 26.672 1.005 1 62.34 62 THR A CA 1
ATOM 494 C C . THR A 1 62 ? -34.125 28.156 1.306 1 62.34 62 THR A C 1
ATOM 496 O O . THR A 1 62 ? -33.031 28.688 1.25 1 62.34 62 THR A O 1
ATOM 499 N N . ALA A 1 63 ? -35.25 28.766 1.612 1 63.75 63 ALA A N 1
ATOM 500 C CA . ALA A 1 63 ? -35.188 30.188 1.931 1 63.75 63 ALA A CA 1
ATOM 501 C C . ALA A 1 63 ? -34.406 30.438 3.229 1 63.75 63 ALA A C 1
ATOM 503 O O . ALA A 1 63 ? -33.656 31.391 3.33 1 63.75 63 ALA A O 1
ATOM 504 N N . ASN A 1 64 ? -34.562 29.578 4.152 1 59.31 64 ASN A N 1
ATOM 505 C CA . ASN A 1 64 ? -33.875 29.703 5.426 1 59.31 64 ASN A CA 1
ATOM 506 C C . ASN A 1 64 ? -32.375 29.453 5.27 1 59.31 64 ASN A C 1
ATOM 508 O O . ASN A 1 64 ? -31.562 30.156 5.871 1 59.31 64 ASN A O 1
ATOM 512 N N . ILE A 1 65 ? -32.062 28.578 4.445 1 61.78 65 ILE A N 1
ATOM 513 C CA . ILE A 1 65 ? -30.672 28.297 4.199 1 61.78 65 ILE A CA 1
ATOM 514 C C . ILE A 1 65 ? -30.016 29.469 3.482 1 61.78 65 ILE A C 1
ATOM 516 O O . ILE A 1 65 ? -28.891 29.859 3.814 1 61.78 65 ILE A O 1
ATOM 520 N N . ALA A 1 66 ? -30.812 29.969 2.547 1 64.69 66 ALA A N 1
ATOM 521 C CA . ALA A 1 66 ? -30.297 31.125 1.816 1 64.69 66 ALA A CA 1
ATOM 522 C C . ALA A 1 66 ? -30.078 32.312 2.746 1 64.69 66 ALA A C 1
ATOM 524 O O . ALA A 1 66 ? -29.094 33.031 2.623 1 64.69 66 ALA A O 1
ATOM 525 N N . GLU A 1 67 ? -31 32.469 3.615 1 64.44 67 GLU A N 1
ATOM 526 C CA . GLU A 1 67 ? -30.875 33.562 4.57 1 64.44 67 GLU A CA 1
ATOM 527 C C . GLU A 1 67 ? -29.703 33.344 5.523 1 64.44 67 GLU A C 1
ATOM 529 O O . GLU A 1 67 ? -28.953 34.281 5.832 1 64.44 67 GLU A O 1
ATOM 534 N N . LEU A 1 68 ? -29.562 32.156 5.977 1 62.22 68 LEU A N 1
ATOM 535 C CA . LEU A 1 68 ? -28.453 31.812 6.867 1 62.22 68 LEU A CA 1
ATOM 536 C C . LEU A 1 68 ? -27.109 32 6.164 1 62.22 68 LEU A C 1
ATOM 538 O O . LEU A 1 68 ? -26.156 32.5 6.758 1 62.22 68 LEU A O 1
ATOM 542 N N . TRP A 1 69 ? -27.141 31.703 5.023 1 64.31 69 TRP A N 1
ATOM 543 C CA . TRP A 1 69 ? -25.891 31.828 4.273 1 64.31 69 TRP A CA 1
ATOM 544 C C . TRP A 1 69 ? -25.578 33.281 3.965 1 64.31 69 TRP A C 1
ATOM 546 O O . TRP A 1 69 ? -24.406 33.688 3.949 1 64.31 69 TRP A O 1
ATOM 556 N N . ALA A 1 70 ? -26.641 34 3.643 1 67.25 70 ALA A N 1
ATOM 557 C CA . ALA A 1 70 ? -26.422 35.406 3.424 1 67.25 70 ALA A CA 1
ATOM 558 C C . ALA A 1 70 ? -25.875 36.094 4.676 1 67.25 70 ALA A C 1
ATOM 560 O O . ALA A 1 70 ? -25.016 36.969 4.59 1 67.25 70 ALA A O 1
ATOM 561 N N . LYS A 1 71 ? -26.328 35.656 5.777 1 62.97 71 LYS A N 1
ATOM 562 C CA . LYS A 1 71 ? -25.812 36.188 7.043 1 62.97 71 LYS A CA 1
ATOM 563 C C . LYS A 1 71 ? -24.391 35.719 7.285 1 62.97 71 LYS A C 1
ATOM 565 O O . LYS A 1 71 ? -23.578 36.5 7.82 1 62.97 71 LYS A O 1
ATOM 570 N N . TYR A 1 72 ? -24.172 34.594 6.914 1 65.56 72 TYR A N 1
ATOM 571 C CA . TYR A 1 72 ? -22.812 34.062 7.023 1 65.56 72 TYR A CA 1
ATOM 572 C C . TYR A 1 72 ? -21.859 34.875 6.148 1 65.56 72 TYR A C 1
ATOM 574 O O . TYR A 1 72 ? -20.766 35.25 6.586 1 65.56 72 TYR A O 1
ATOM 582 N N . ASP A 1 73 ? -22.312 35.125 4.961 1 68.5 73 ASP A N 1
ATOM 583 C CA . ASP A 1 73 ? -21.453 35.875 4.043 1 68.5 73 ASP A CA 1
ATOM 584 C C . ASP A 1 73 ? -21.234 37.312 4.535 1 68.5 73 ASP A C 1
ATOM 586 O O . ASP A 1 73 ? -20.141 37.844 4.391 1 68.5 73 ASP A O 1
ATOM 590 N N . ALA A 1 74 ? -22.219 37.844 5.105 1 70.62 74 ALA A N 1
ATOM 591 C CA . ALA A 1 74 ? -22.094 39.219 5.637 1 70.62 74 ALA A CA 1
ATOM 592 C C . ALA A 1 74 ? -21.125 39.25 6.824 1 70.62 74 ALA A C 1
ATOM 594 O O . ALA A 1 74 ? -20.312 40.156 6.949 1 70.62 74 ALA A O 1
ATOM 595 N N . ALA A 1 75 ? -21.172 38.281 7.66 1 64.5 75 ALA A N 1
ATOM 596 C CA . ALA A 1 75 ? -20.266 38.156 8.797 1 64.5 75 ALA A CA 1
ATOM 597 C C . ALA A 1 75 ? -18.844 37.906 8.336 1 64.5 75 ALA A C 1
ATOM 599 O O . ALA A 1 75 ? -17.891 38.438 8.914 1 64.5 75 ALA A O 1
ATOM 600 N N . LEU A 1 76 ? -18.812 37.125 7.363 1 70.88 76 LEU A N 1
ATOM 601 C CA . LEU A 1 76 ? -17.5 36.844 6.805 1 70.88 76 LEU A CA 1
ATOM 602 C C . LEU A 1 76 ? -16.859 38.094 6.211 1 70.88 76 LEU A C 1
ATOM 604 O O . LEU A 1 76 ? -15.656 38.312 6.34 1 70.88 76 LEU A O 1
ATOM 608 N N . GLN A 1 77 ? -17.688 38.906 5.586 1 75.44 77 GLN A N 1
ATOM 609 C CA . GLN A 1 77 ? -17.188 40.156 5.004 1 75.44 77 GLN A CA 1
ATOM 610 C C . GLN A 1 77 ? -16.656 41.094 6.086 1 75.44 77 GLN A C 1
ATOM 612 O O . GLN A 1 77 ? -15.617 41.719 5.898 1 75.44 77 GLN A O 1
ATOM 617 N N . ILE A 1 78 ? -17.266 41.125 7.203 1 70.88 78 ILE A N 1
ATOM 618 C CA . ILE A 1 78 ? -16.844 41.969 8.305 1 70.88 78 ILE A CA 1
ATOM 619 C C . ILE A 1 78 ? -15.508 41.438 8.859 1 70.88 78 ILE A C 1
ATOM 621 O O . ILE A 1 78 ? -14.602 42.219 9.133 1 70.88 78 ILE A O 1
ATOM 625 N N . HIS A 1 79 ? -15.422 40.219 8.953 1 68.12 79 HIS A N 1
ATOM 626 C CA . HIS A 1 79 ? -14.195 39.625 9.469 1 68.12 79 HIS A CA 1
ATOM 627 C C . HIS A 1 79 ? -13.031 39.812 8.5 1 68.12 79 HIS A C 1
ATOM 629 O O . HIS A 1 79 ? -11.898 40.062 8.922 1 68.12 79 HIS A O 1
ATOM 635 N N . VAL A 1 80 ? -13.328 39.656 7.262 1 74.69 80 VAL A N 1
ATOM 636 C CA . VAL A 1 80 ? -12.297 39.844 6.25 1 74.69 80 VAL A CA 1
ATOM 637 C C . VAL A 1 80 ? -11.805 41.281 6.266 1 74.69 80 VAL A C 1
ATOM 639 O O . VAL A 1 80 ? -10.602 41.531 6.168 1 74.69 80 VAL A O 1
ATOM 642 N N . ASP A 1 81 ? -12.719 42.219 6.434 1 75.38 81 ASP A N 1
ATOM 643 C CA . ASP A 1 81 ? -12.336 43.625 6.488 1 75.38 81 ASP A CA 1
ATOM 644 C C . ASP A 1 81 ? -11.461 43.906 7.707 1 75.38 81 ASP A C 1
ATOM 646 O O . ASP A 1 81 ? -10.5 44.688 7.625 1 75.38 81 ASP A O 1
ATOM 650 N N . HIS A 1 82 ? -11.789 43.281 8.75 1 66.69 82 HIS A N 1
ATOM 651 C CA . HIS A 1 82 ? -10.992 43.438 9.961 1 66.69 82 HIS A CA 1
ATOM 652 C C . HIS A 1 82 ? -9.602 42.844 9.789 1 66.69 82 HIS A C 1
ATOM 654 O O . HIS A 1 82 ? -8.609 43.438 10.219 1 66.69 82 HIS A O 1
ATOM 660 N N . LEU A 1 83 ? -9.594 41.719 9.18 1 66.81 83 LEU A N 1
ATOM 661 C CA . LEU A 1 83 ? -8.312 41.062 8.961 1 66.81 83 LEU A CA 1
ATOM 662 C C . LEU A 1 83 ? -7.449 41.844 7.984 1 66.81 83 LEU A C 1
ATOM 664 O O . LEU A 1 83 ? -6.234 41.938 8.172 1 66.81 83 LEU A O 1
ATOM 668 N N . LEU A 1 84 ? -8.031 42.375 6.965 1 74.69 84 LEU A N 1
ATOM 669 C CA . LEU A 1 84 ? -7.285 43.156 5.977 1 74.69 84 LEU A CA 1
ATOM 670 C C . LEU A 1 84 ? -6.742 44.438 6.598 1 74.69 84 LEU A C 1
ATOM 672 O O . LEU A 1 84 ? -5.637 44.875 6.262 1 74.69 84 LEU A O 1
ATOM 676 N N . ARG A 1 85 ? -7.457 44.969 7.57 1 71.31 85 ARG A N 1
ATOM 677 C CA . ARG A 1 85 ? -6.977 46.156 8.273 1 71.31 85 ARG A CA 1
ATOM 678 C C . ARG A 1 85 ? -5.781 45.844 9.164 1 71.31 85 ARG A C 1
ATOM 680 O O . ARG A 1 85 ? -4.84 46.625 9.266 1 71.31 85 ARG A O 1
ATOM 687 N N . GLN A 1 86 ? -5.871 44.688 9.656 1 63.59 86 GLN A N 1
ATOM 688 C CA . GLN A 1 86 ? -4.781 44.25 10.523 1 63.59 86 GLN A CA 1
ATOM 689 C C . GLN A 1 86 ? -3.537 43.906 9.711 1 63.59 86 GLN A C 1
ATOM 691 O O . GLN A 1 86 ? -2.412 44.031 10.195 1 63.59 86 GLN A O 1
ATOM 696 N N . PHE A 1 87 ? -3.803 43.5 8.492 1 66.56 87 PHE A N 1
ATOM 697 C CA . PHE A 1 87 ? -2.689 43.094 7.645 1 66.56 87 PHE A CA 1
ATOM 698 C C . PHE A 1 87 ? -2.137 44.281 6.855 1 66.56 87 PHE A C 1
ATOM 700 O O . PHE A 1 87 ? -1.084 44.156 6.223 1 66.56 87 PHE A O 1
ATOM 707 N N . LEU A 1 88 ? -2.723 45.375 6.91 1 71.31 88 LEU A N 1
ATOM 708 C CA . LEU A 1 88 ? -2.367 46.562 6.113 1 71.31 88 LEU A CA 1
ATOM 709 C C . LEU A 1 88 ? -0.921 46.969 6.363 1 71.31 88 LEU A C 1
ATOM 711 O O . LEU A 1 88 ? -0.181 47.25 5.422 1 71.31 88 LEU A O 1
ATOM 715 N N . PRO A 1 89 ? -0.423 46.938 7.656 1 68.19 89 PRO A N 1
ATOM 716 C CA . PRO A 1 89 ? 0.981 47.312 7.859 1 68.19 89 PRO A CA 1
ATOM 717 C C . PRO A 1 89 ? 1.944 46.344 7.156 1 68.19 89 PRO A C 1
ATOM 719 O O . PRO A 1 89 ? 2.982 46.781 6.645 1 68.19 89 PRO A O 1
ATOM 722 N N . TYR A 1 90 ? 1.604 45.156 7.129 1 68.44 90 TYR A N 1
ATOM 723 C CA . TYR A 1 90 ? 2.451 44.156 6.441 1 68.44 90 TYR A CA 1
ATOM 724 C C . TYR A 1 90 ? 2.412 44.375 4.934 1 68.44 90 TYR A C 1
ATOM 726 O O . TYR A 1 90 ? 3.434 44.25 4.254 1 68.44 90 TYR A O 1
ATOM 734 N N . VAL A 1 91 ? 1.276 44.688 4.441 1 72.5 91 VAL A N 1
ATOM 735 C CA . VAL A 1 91 ? 1.135 44.938 3.014 1 72.5 91 VAL A CA 1
ATOM 736 C C . VAL A 1 91 ? 1.969 46.156 2.617 1 72.5 91 VAL A C 1
ATOM 738 O O . VAL A 1 91 ? 2.586 46.156 1.55 1 72.5 91 VAL A O 1
ATOM 741 N N . LEU A 1 92 ? 2.031 47.094 3.58 1 72.56 92 LEU A N 1
ATOM 742 C CA . LEU A 1 92 ? 2.809 48.281 3.309 1 72.56 92 LEU A CA 1
ATOM 743 C C . LEU A 1 92 ? 4.305 48 3.34 1 72.56 92 LEU A C 1
ATOM 745 O O . LEU A 1 92 ? 5.066 48.562 2.545 1 72.56 92 LEU A O 1
ATOM 749 N N . GLU A 1 93 ? 4.73 47.125 4.223 1 76.19 93 GLU A N 1
ATOM 750 C CA . GLU A 1 93 ? 6.129 46.719 4.277 1 76.19 93 GLU A CA 1
ATOM 751 C C . GLU A 1 93 ? 6.527 45.938 3.025 1 76.19 93 GLU A C 1
ATOM 753 O O . GLU A 1 93 ? 7.645 46.094 2.525 1 76.19 93 GLU A O 1
ATOM 758 N N . VAL A 1 94 ? 5.625 45.094 2.58 1 78.88 94 VAL A N 1
ATOM 759 C CA . VAL A 1 94 ? 5.875 44.281 1.382 1 78.88 94 VAL A CA 1
ATOM 760 C C . VAL A 1 94 ? 5.922 45.219 0.159 1 78.88 94 VAL A C 1
ATOM 762 O O . VAL A 1 94 ? 6.715 44.969 -0.76 1 78.88 94 VAL A O 1
ATOM 765 N N . ALA A 1 95 ? 5.074 46.219 0.146 1 73.25 95 ALA A N 1
ATOM 766 C CA . ALA A 1 95 ? 5.035 47.156 -0.96 1 73.25 95 ALA A CA 1
ATOM 767 C C . ALA A 1 95 ? 6.344 47.938 -1.064 1 73.25 95 ALA A C 1
ATOM 769 O O . ALA A 1 95 ? 6.719 48.406 -2.146 1 73.25 95 ALA A O 1
ATOM 770 N N . ASN A 1 96 ? 6.957 48.031 0.073 1 76.25 96 ASN A N 1
ATOM 771 C CA . ASN A 1 96 ? 8.227 48.75 0.084 1 76.25 96 ASN A CA 1
ATOM 772 C C . ASN A 1 96 ? 9.367 47.906 -0.432 1 76.25 96 ASN A C 1
ATOM 774 O O . ASN A 1 96 ? 10.492 48.375 -0.601 1 76.25 96 ASN A O 1
ATOM 778 N N . THR A 1 97 ? 8.961 46.75 -0.605 1 80.19 97 THR A N 1
ATOM 779 C CA . THR A 1 97 ? 9.977 45.875 -1.195 1 80.19 97 THR A CA 1
ATOM 780 C C . THR A 1 97 ? 9.961 46 -2.717 1 80.19 97 THR A C 1
ATOM 782 O O . THR A 1 97 ? 9.008 46.5 -3.297 1 80.19 97 THR A O 1
ATOM 785 N N . ASP A 1 98 ? 11.133 45.906 -3.473 1 84.69 98 ASP A N 1
ATOM 786 C CA . ASP A 1 98 ? 11.266 46.031 -4.922 1 84.69 98 ASP A CA 1
ATOM 787 C C . ASP A 1 98 ? 10.594 44.844 -5.633 1 84.69 98 ASP A C 1
ATOM 789 O O . ASP A 1 98 ? 11.273 44 -6.211 1 84.69 98 ASP A O 1
ATOM 793 N N . LEU A 1 99 ? 9.18 44.844 -5.523 1 90.5 99 LEU A N 1
ATOM 794 C CA . LEU A 1 99 ? 8.422 43.812 -6.23 1 90.5 99 LEU A CA 1
ATOM 795 C C . LEU A 1 99 ? 8.109 44.25 -7.656 1 90.5 99 LEU A C 1
ATOM 797 O O . LEU A 1 99 ? 8.031 45.438 -7.938 1 90.5 99 LEU A O 1
ATOM 801 N N . GLN A 1 100 ? 7.988 43.312 -8.539 1 92.56 100 GLN A N 1
ATOM 802 C CA . GLN A 1 100 ? 7.57 43.594 -9.898 1 92.56 100 GLN A CA 1
ATOM 803 C C . GLN A 1 100 ? 6.137 44.125 -9.938 1 92.56 100 GLN A C 1
ATOM 805 O O . GLN A 1 100 ? 5.301 43.719 -9.125 1 92.56 100 GLN A O 1
ATOM 810 N N . VAL A 1 101 ? 5.836 44.969 -10.867 1 91.44 101 VAL A N 1
ATOM 811 C CA . VAL A 1 101 ? 4.547 45.656 -10.953 1 91.44 101 VAL A CA 1
ATOM 812 C C . VAL A 1 101 ? 3.438 44.625 -11.18 1 91.44 101 VAL A C 1
ATOM 814 O O . VAL A 1 101 ? 2.342 44.75 -10.633 1 91.44 101 VAL A O 1
ATOM 817 N N . ASP A 1 102 ? 3.727 43.656 -11.992 1 92.56 102 ASP A N 1
ATOM 818 C CA . ASP A 1 102 ? 2.715 42.625 -12.273 1 92.56 102 ASP A CA 1
ATOM 819 C C . ASP A 1 102 ? 2.365 41.844 -11.008 1 92.56 102 ASP A C 1
ATOM 821 O O . ASP A 1 102 ? 1.211 41.469 -10.812 1 92.56 102 ASP A O 1
ATOM 825 N N . CYS A 1 103 ? 3.314 41.625 -10.227 1 93.19 103 CYS A N 1
ATOM 826 C CA . CYS A 1 103 ? 3.094 40.906 -8.977 1 93.19 103 CYS A CA 1
ATOM 827 C C . CYS A 1 103 ? 2.258 41.719 -8.008 1 93.19 103 CYS A C 1
ATOM 829 O O . CYS A 1 103 ? 1.338 41.219 -7.375 1 93.19 103 CYS A O 1
ATOM 831 N N . ILE A 1 104 ? 2.504 43.062 -7.938 1 90 104 ILE A N 1
ATOM 832 C CA . ILE A 1 104 ? 1.759 43.938 -7.055 1 90 104 ILE A CA 1
ATOM 833 C C . ILE A 1 104 ? 0.299 44 -7.5 1 90 104 ILE A C 1
ATOM 835 O O . ILE A 1 104 ? -0.611 43.969 -6.672 1 90 104 ILE A O 1
ATOM 839 N N . ARG A 1 105 ? 0.124 44.094 -8.812 1 89.94 105 ARG A N 1
ATOM 840 C CA . ARG A 1 105 ? -1.232 44.125 -9.352 1 89.94 105 ARG A CA 1
ATOM 841 C C . ARG A 1 105 ? -2 42.844 -9 1 89.94 105 ARG A C 1
ATOM 843 O O . ARG A 1 105 ? -3.182 42.906 -8.656 1 89.94 105 ARG A O 1
ATOM 850 N N . SER A 1 106 ? -1.359 41.781 -9.141 1 92.81 106 SER A N 1
ATOM 851 C CA . SER A 1 106 ? -2.002 40.5 -8.828 1 92.81 106 SER A CA 1
ATOM 852 C C . SER A 1 106 ? -2.311 40.406 -7.336 1 92.81 106 SER A C 1
ATOM 854 O O . SER A 1 106 ? -3.35 39.844 -6.949 1 92.81 106 SER A O 1
ATOM 856 N N . LEU A 1 107 ? -1.388 40.875 -6.496 1 89.94 107 LEU A N 1
ATOM 857 C CA . LEU A 1 107 ? -1.614 40.844 -5.055 1 89.94 107 LEU A CA 1
ATOM 858 C C . LEU A 1 107 ? -2.777 41.75 -4.668 1 89.94 107 LEU A C 1
ATOM 860 O O . LEU A 1 107 ? -3.564 41.406 -3.779 1 89.94 107 LEU A O 1
ATOM 864 N N . LEU A 1 108 ? -2.885 42.875 -5.297 1 88.06 108 LEU A N 1
ATOM 865 C CA . LEU A 1 108 ? -4.012 43.781 -5.047 1 88.06 108 LEU A CA 1
ATOM 866 C C . LEU A 1 108 ? -5.32 43.125 -5.516 1 88.06 108 LEU A C 1
ATOM 868 O O . LEU A 1 108 ? -6.367 43.344 -4.898 1 88.06 108 LEU A O 1
ATOM 872 N N . ARG A 1 109 ? -5.188 42.406 -6.566 1 90.94 109 ARG A N 1
ATOM 873 C CA . ARG A 1 109 ? -6.367 41.688 -7.031 1 90.94 109 ARG A CA 1
ATOM 874 C C . ARG A 1 109 ? -6.805 40.656 -6.016 1 90.94 109 ARG A C 1
ATOM 876 O O . ARG A 1 109 ? -7.996 40.375 -5.855 1 90.94 109 ARG A O 1
ATOM 883 N N . VAL A 1 110 ? -5.852 40 -5.426 1 89.88 110 VAL A N 1
ATOM 884 C CA . VAL A 1 110 ? -6.168 39.031 -4.391 1 89.88 110 VAL A CA 1
ATOM 885 C C . VAL A 1 110 ? -6.867 39.719 -3.221 1 89.88 110 VAL A C 1
ATOM 887 O O . VAL A 1 110 ? -7.859 39.219 -2.697 1 89.88 110 VAL A O 1
ATOM 890 N N . VAL A 1 111 ? -6.367 40.906 -2.824 1 86.44 111 VAL A N 1
ATOM 891 C CA . VAL A 1 111 ? -6.973 41.656 -1.728 1 86.44 111 VAL A CA 1
ATOM 892 C C . VAL A 1 111 ? -8.391 42.062 -2.109 1 86.44 111 VAL A C 1
ATOM 894 O O . VAL A 1 111 ? -9.312 41.969 -1.296 1 86.44 111 VAL A O 1
ATOM 897 N N . ARG A 1 112 ? -8.578 42.469 -3.352 1 87.25 112 ARG A N 1
ATOM 898 C CA . ARG A 1 112 ? -9.906 42.812 -3.828 1 87.25 112 ARG A CA 1
ATOM 899 C C . ARG A 1 112 ? -10.828 41.625 -3.887 1 87.25 112 ARG A C 1
ATOM 901 O O . ARG A 1 112 ? -12.016 41.719 -3.568 1 87.25 112 ARG A O 1
ATOM 908 N N . GLY A 1 113 ? -10.258 40.531 -4.355 1 88.75 113 GLY A N 1
ATOM 909 C CA . GLY A 1 113 ? -11.031 39.312 -4.402 1 88.75 113 GLY A CA 1
ATOM 910 C C . GLY A 1 113 ? -11.5 38.844 -3.035 1 88.75 113 GLY A C 1
ATOM 911 O O . GLY A 1 113 ? -12.602 38.312 -2.902 1 88.75 113 GLY A O 1
ATOM 912 N N . LEU A 1 114 ? -10.672 39.062 -2.025 1 85.31 114 LEU A N 1
ATOM 913 C CA . LEU A 1 114 ? -11.055 38.719 -0.662 1 85.31 114 LEU A CA 1
ATOM 914 C C . LEU A 1 114 ? -12.156 39.656 -0.156 1 85.31 114 LEU A C 1
ATOM 916 O O . LEU A 1 114 ? -13.078 39.219 0.54 1 85.31 114 LEU A O 1
ATOM 920 N N . LYS A 1 115 ? -12.086 40.875 -0.567 1 83.06 115 LYS A N 1
ATOM 921 C CA . LYS A 1 115 ? -13.086 41.844 -0.15 1 83.06 115 LYS A CA 1
ATOM 922 C C . LYS A 1 115 ? -14.438 41.562 -0.806 1 83.06 115 LYS A C 1
ATOM 924 O O . LYS A 1 115 ? -15.484 41.75 -0.194 1 83.06 115 LYS A O 1
ATOM 929 N N . THR A 1 116 ? -14.398 41.062 -2.047 1 84.88 116 THR A N 1
ATOM 930 C CA . THR A 1 116 ? -15.633 40.75 -2.766 1 84.88 116 THR A CA 1
ATOM 931 C C . THR A 1 116 ? -16.078 39.312 -2.514 1 84.88 116 THR A C 1
ATOM 933 O O . THR A 1 116 ? -17.047 38.844 -3.115 1 84.88 116 THR A O 1
ATOM 936 N N . LEU A 1 117 ? -15.383 38.594 -1.708 1 83.31 117 LEU A N 1
ATOM 937 C CA . LEU A 1 117 ? -15.688 37.219 -1.31 1 83.31 117 LEU A CA 1
ATOM 938 C C . LEU A 1 117 ? -15.672 36.281 -2.518 1 83.31 117 LEU A C 1
ATOM 940 O O . LEU A 1 117 ? -16.578 35.469 -2.682 1 83.31 117 LEU A O 1
ATOM 944 N N . ASP A 1 118 ? -14.664 36.531 -3.363 1 86.06 118 ASP A N 1
ATOM 945 C CA . ASP A 1 118 ? -14.477 35.594 -4.469 1 86.06 118 ASP A CA 1
ATOM 946 C C . ASP A 1 118 ? -13.891 34.281 -3.973 1 86.06 118 ASP A C 1
ATOM 948 O O . ASP A 1 118 ? -12.953 34.281 -3.182 1 86.06 118 ASP A O 1
ATOM 952 N N . THR A 1 119 ? -14.383 33.188 -4.41 1 86.06 119 THR A N 1
ATOM 953 C CA . THR A 1 119 ? -13.992 31.844 -3.951 1 86.06 119 THR A CA 1
ATOM 954 C C . THR A 1 119 ? -12.523 31.578 -4.254 1 86.06 119 THR A C 1
ATOM 956 O O . THR A 1 119 ? -11.812 30.984 -3.438 1 86.06 119 THR A O 1
ATOM 959 N N . TRP A 1 120 ? -12.055 32 -5.445 1 89.94 120 TRP A N 1
ATOM 960 C CA . TRP A 1 120 ? -10.68 31.719 -5.852 1 89.94 120 TRP A CA 1
ATOM 961 C C . TRP A 1 120 ? -9.68 32.375 -4.906 1 89.94 120 TRP A C 1
ATOM 963 O O . TRP A 1 120 ? -8.594 31.844 -4.672 1 89.94 120 TRP A O 1
ATOM 973 N N . ALA A 1 121 ? -9.992 33.594 -4.398 1 89.81 121 ALA A N 1
ATOM 974 C CA . ALA A 1 121 ? -9.102 34.312 -3.49 1 89.81 121 ALA A CA 1
ATOM 975 C C . ALA A 1 121 ? -8.969 33.562 -2.16 1 89.81 121 ALA A C 1
ATOM 977 O O . ALA A 1 121 ? -7.887 33.531 -1.572 1 89.81 121 ALA A O 1
ATOM 978 N N . PHE A 1 122 ? -10.055 32.969 -1.724 1 86.88 122 PHE A N 1
ATOM 979 C CA . PHE A 1 122 ? -10.031 32.188 -0.483 1 86.88 122 PHE A CA 1
ATOM 980 C C . PHE A 1 122 ? -9.305 30.875 -0.678 1 86.88 122 PHE A C 1
ATOM 982 O O . PHE A 1 122 ? -8.641 30.375 0.238 1 86.88 122 PHE A O 1
ATOM 989 N N . GLN A 1 123 ? -9.469 30.297 -1.841 1 90.69 123 GLN A N 1
ATOM 990 C CA . GLN A 1 123 ? -8.773 29.047 -2.141 1 90.69 123 GLN A CA 1
ATOM 991 C C . GLN A 1 123 ? -7.258 29.266 -2.154 1 90.69 123 GLN A C 1
ATOM 993 O O . GLN A 1 123 ? -6.5 28.375 -1.75 1 90.69 123 GLN A O 1
ATOM 998 N N . LEU A 1 124 ? -6.859 30.391 -2.674 1 91.62 124 LEU A N 1
ATOM 999 C CA . LEU A 1 124 ? -5.438 30.719 -2.695 1 91.62 124 LEU A CA 1
ATOM 1000 C C . LEU A 1 124 ? -4.859 30.734 -1.282 1 91.62 124 LEU A C 1
ATOM 1002 O O . LEU A 1 124 ? -3.793 30.156 -1.038 1 91.62 124 LEU A O 1
ATOM 1006 N N . LEU A 1 125 ? -5.582 31.281 -0.336 1 86.06 125 LEU A N 1
ATOM 1007 C CA . LEU A 1 125 ? -5.125 31.359 1.048 1 86.06 125 LEU A CA 1
ATOM 1008 C C . LEU A 1 125 ? -5.289 30.016 1.751 1 86.06 125 LEU A C 1
ATOM 1010 O O . LEU A 1 125 ? -4.438 29.625 2.557 1 86.06 125 LEU A O 1
ATOM 1014 N N . ASP A 1 126 ? -6.367 29.344 1.48 1 88.06 126 ASP A N 1
ATOM 1015 C CA . ASP A 1 126 ? -6.68 28.078 2.117 1 88.06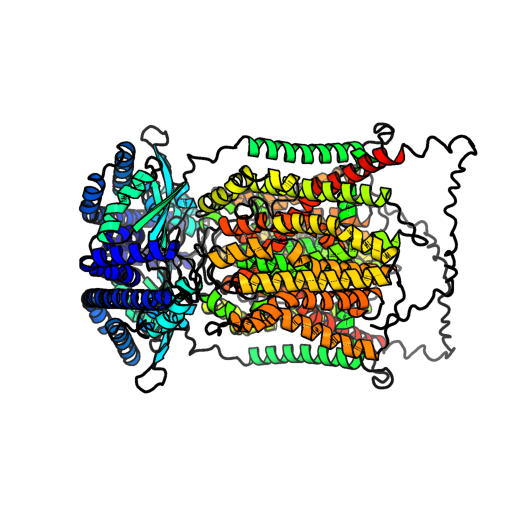 126 ASP A CA 1
ATOM 1016 C C . ASP A 1 126 ? -5.652 27 1.747 1 88.06 126 ASP A C 1
ATOM 1018 O O . ASP A 1 126 ? -5.406 26.078 2.52 1 88.06 126 ASP A O 1
ATOM 1022 N N . SER A 1 127 ? -5.008 27.125 0.641 1 92.75 127 SER A N 1
ATOM 1023 C CA . SER A 1 127 ? -4.094 26.109 0.141 1 92.75 127 SER A CA 1
ATOM 1024 C C . SER A 1 127 ? -2.717 26.234 0.787 1 92.75 127 SER A C 1
ATOM 1026 O O . SER A 1 127 ? -1.89 25.328 0.682 1 92.75 127 SER A O 1
ATOM 1028 N N . ILE A 1 128 ? -2.445 27.297 1.524 1 89.94 128 ILE A N 1
ATOM 1029 C CA . ILE A 1 128 ? -1.14 27.547 2.123 1 89.94 128 ILE A CA 1
ATOM 1030 C C . ILE A 1 128 ? -0.916 26.594 3.295 1 89.94 128 ILE A C 1
ATOM 1032 O O . ILE A 1 128 ? -1.835 26.328 4.074 1 89.94 128 ILE A O 1
ATOM 1036 N N . GLY A 1 129 ? 0.288 26.047 3.367 1 88 129 GLY A N 1
ATOM 1037 C CA . GLY A 1 129 ? 0.649 25.125 4.438 1 88 129 GLY A CA 1
ATOM 1038 C C . GLY A 1 129 ? 0.669 25.781 5.805 1 88 129 GLY A C 1
ATOM 1039 O O . GLY A 1 129 ? 0.803 27.016 5.906 1 88 129 GLY A O 1
ATOM 1040 N N . ARG A 1 130 ? 0.46 24.891 6.801 1 81.19 130 ARG A N 1
ATOM 1041 C CA . ARG A 1 130 ? 0.487 25.312 8.203 1 81.19 130 ARG A CA 1
ATOM 1042 C C . ARG A 1 130 ? 1.394 24.391 9.016 1 81.19 130 ARG A C 1
ATOM 1044 O O . ARG A 1 130 ? 1.634 23.25 8.641 1 81.19 130 ARG A O 1
ATOM 1051 N N . PRO A 1 131 ? 1.941 24.969 10.07 1 79.38 131 PRO A N 1
ATOM 1052 C CA . PRO A 1 131 ? 2.758 24.078 10.898 1 79.38 131 PRO A CA 1
ATOM 1053 C C . PRO A 1 131 ? 1.972 22.891 11.43 1 79.38 131 PRO A C 1
ATOM 1055 O O . PRO A 1 131 ? 0.847 23.047 11.914 1 79.38 131 PRO A O 1
ATOM 1058 N N . ALA A 1 132 ? 2.492 21.828 11.336 1 84.06 132 ALA A N 1
ATOM 1059 C CA . ALA A 1 132 ? 1.821 20.578 11.688 1 84.06 132 ALA A CA 1
ATOM 1060 C C . ALA A 1 132 ? 1.948 20.281 13.18 1 84.06 132 ALA A C 1
ATOM 1062 O O . ALA A 1 132 ? 2.783 20.875 13.859 1 84.06 132 ALA A O 1
ATOM 1063 N N . ALA A 1 133 ? 1.057 19.484 13.68 1 87.88 133 ALA A N 1
ATOM 1064 C CA . ALA A 1 133 ? 1.195 18.953 15.031 1 87.88 133 ALA A CA 1
ATOM 1065 C C . ALA A 1 133 ? 2.33 17.938 15.109 1 87.88 133 ALA A C 1
ATOM 1067 O O . ALA A 1 133 ? 2.637 17.266 14.117 1 87.88 133 ALA A O 1
ATOM 1068 N N . GLY A 1 134 ? 3.029 17.891 16.203 1 89.38 134 GLY A N 1
ATOM 1069 C CA . GLY A 1 134 ? 4.082 16.906 16.406 1 89.38 134 GLY A CA 1
ATOM 1070 C C . GLY A 1 134 ? 5.453 17.406 15.992 1 89.38 134 GLY A C 1
ATOM 1071 O O . GLY A 1 134 ? 6.242 16.672 15.398 1 89.38 134 GLY A O 1
ATOM 1072 N N . ILE A 1 135 ? 5.68 18.641 16.172 1 86.25 135 ILE A N 1
ATOM 1073 C CA . ILE A 1 135 ? 6.973 19.25 15.859 1 86.25 135 ILE A CA 1
ATOM 1074 C C . ILE A 1 135 ? 8.055 18.625 16.734 1 86.25 135 ILE A C 1
ATOM 1076 O O . ILE A 1 135 ? 9.18 18.406 16.281 1 86.25 135 ILE A O 1
ATOM 1080 N N . MET A 1 136 ? 7.68 18.297 17.969 1 87.62 136 MET A N 1
ATOM 1081 C CA . MET A 1 136 ? 8.641 17.719 18.891 1 87.62 136 MET A CA 1
ATOM 1082 C C . MET A 1 136 ? 8.938 16.266 18.547 1 87.62 136 MET A C 1
ATOM 1084 O O . MET A 1 136 ? 9.906 15.688 19.047 1 87.62 136 MET A O 1
ATOM 1088 N N . ASP A 1 137 ? 8.133 15.688 17.719 1 88.5 137 ASP A N 1
ATOM 1089 C CA . ASP A 1 137 ? 8.406 14.375 17.141 1 88.5 137 ASP A CA 1
ATOM 1090 C C . ASP A 1 137 ? 9.062 14.508 15.773 1 88.5 137 ASP A C 1
ATOM 1092 O O . ASP A 1 137 ? 9.086 13.555 15 1 88.5 137 ASP A O 1
ATOM 1096 N N . VAL A 1 138 ? 9.516 15.711 15.516 1 88.5 138 VAL A N 1
ATOM 1097 C CA . VAL A 1 138 ? 10.312 16.062 14.344 1 88.5 138 VAL A CA 1
ATOM 1098 C C . VAL A 1 138 ? 9.445 16.016 13.086 1 88.5 138 VAL A C 1
ATOM 1100 O O . VAL A 1 138 ? 9.797 15.359 12.109 1 88.5 138 VAL A O 1
ATOM 1103 N N . THR A 1 139 ? 8.242 16.469 13.156 1 88.94 139 THR A N 1
ATOM 1104 C CA . THR A 1 139 ? 7.387 16.766 12.008 1 88.94 139 THR A CA 1
ATOM 1105 C C . THR A 1 139 ? 7.543 18.219 11.57 1 88.94 139 THR A C 1
ATOM 1107 O O . THR A 1 139 ? 6.941 19.109 12.164 1 88.94 139 THR A O 1
ATOM 1110 N N . MET A 1 140 ? 8.328 18.391 10.508 1 86.69 140 MET A N 1
ATOM 1111 C CA . MET A 1 140 ? 8.703 19.766 10.195 1 86.69 140 MET A CA 1
ATOM 1112 C C . MET A 1 140 ? 8.336 20.125 8.766 1 86.69 140 MET A C 1
ATOM 1114 O O . MET A 1 140 ? 9.031 20.906 8.109 1 86.69 140 MET A O 1
ATOM 1118 N N . SER A 1 141 ? 7.258 19.531 8.297 1 90.62 141 SER A N 1
ATOM 1119 C CA . SER A 1 141 ? 6.879 19.859 6.93 1 90.62 141 SER A CA 1
ATOM 1120 C C . SER A 1 141 ? 5.363 19.891 6.766 1 90.62 141 SER A C 1
ATOM 1122 O O . SER A 1 141 ? 4.652 19.125 7.414 1 90.62 141 SER A O 1
ATOM 1124 N N . ASP A 1 142 ? 4.859 20.781 6.035 1 91.06 142 ASP A N 1
ATOM 1125 C CA . ASP A 1 142 ? 3.48 20.891 5.562 1 91.06 142 ASP A CA 1
ATOM 1126 C C . ASP A 1 142 ? 3.408 21.641 4.238 1 91.06 142 ASP A C 1
ATOM 1128 O O . ASP A 1 142 ? 3.473 22.875 4.211 1 91.06 142 ASP A O 1
ATOM 1132 N N . TYR A 1 143 ? 3.164 20.969 3.201 1 93.94 143 TYR A N 1
ATOM 1133 C CA . TYR A 1 143 ? 3.221 21.578 1.872 1 93.94 143 TYR A CA 1
ATOM 1134 C C . TYR A 1 143 ? 1.863 22.141 1.47 1 93.94 143 TYR A C 1
ATOM 1136 O O . TYR A 1 143 ? 1.677 22.562 0.329 1 93.94 143 TYR A O 1
ATOM 1144 N N . GLY A 1 144 ? 0.901 22.125 2.436 1 93 144 GLY A N 1
ATOM 1145 C CA . GLY A 1 144 ? -0.416 22.656 2.109 1 93 144 GLY A CA 1
ATOM 1146 C C . GLY A 1 144 ? -1.149 21.812 1.074 1 93 144 GLY A C 1
ATOM 1147 O O . GLY A 1 144 ? -0.911 20.609 0.956 1 93 144 GLY A O 1
ATOM 1148 N N . ASP A 1 145 ? -2.162 22.406 0.501 1 94.06 145 ASP A N 1
ATOM 1149 C CA . ASP A 1 145 ? -2.916 21.734 -0.546 1 94.06 145 ASP A CA 1
ATOM 1150 C C . ASP A 1 145 ? -2.408 22.125 -1.933 1 94.06 145 ASP A C 1
ATOM 1152 O O . ASP A 1 145 ? -2.908 23.062 -2.537 1 94.06 145 ASP A O 1
ATOM 1156 N N . TYR A 1 146 ? -1.463 21.375 -2.445 1 95.56 146 TYR A N 1
ATOM 1157 C CA . TYR A 1 146 ? -0.775 21.609 -3.711 1 95.56 146 TYR A CA 1
ATOM 1158 C C . TYR A 1 146 ? -1.767 21.672 -4.867 1 95.56 146 TYR A C 1
ATOM 1160 O O . TYR A 1 146 ? -1.705 22.578 -5.695 1 95.56 146 TYR A O 1
ATOM 1168 N N . ASP A 1 147 ? -2.711 20.75 -4.969 1 94.56 147 ASP A N 1
ATOM 1169 C CA . ASP A 1 147 ? -3.637 20.656 -6.094 1 94.56 147 ASP A CA 1
ATOM 1170 C C . ASP A 1 147 ? -4.656 21.781 -6.062 1 94.56 147 ASP A C 1
ATOM 1172 O O . ASP A 1 147 ? -5.059 22.297 -7.113 1 94.56 147 ASP A O 1
ATOM 1176 N N . GLN A 1 148 ? -5.117 22.172 -4.867 1 93.69 148 GLN A N 1
ATOM 1177 C CA . GLN A 1 148 ? -6.02 23.312 -4.738 1 93.69 148 GLN A CA 1
ATOM 1178 C C . GLN A 1 148 ? -5.352 24.609 -5.215 1 93.69 148 GLN A C 1
ATOM 1180 O O . GLN A 1 148 ? -5.98 25.422 -5.883 1 93.69 148 GLN A O 1
ATOM 1185 N N . CYS A 1 149 ? -4.098 24.766 -4.844 1 96.12 149 CYS A N 1
ATOM 1186 C CA . CYS A 1 149 ? -3.354 25.953 -5.254 1 96.12 149 CYS A CA 1
ATOM 1187 C C . CYS A 1 149 ? -3.234 26.031 -6.77 1 96.12 149 CYS A C 1
ATOM 1189 O O . CYS A 1 149 ? -3.475 27.078 -7.367 1 96.12 149 CYS A O 1
ATOM 1191 N N . LEU A 1 150 ? -2.916 24.953 -7.41 1 95.81 150 LEU A N 1
ATOM 1192 C CA . LEU A 1 150 ? -2.723 24.938 -8.859 1 95.81 150 LEU A CA 1
ATOM 1193 C C . LEU A 1 150 ? -4.047 25.141 -9.586 1 95.81 150 LEU A C 1
ATOM 1195 O O . LEU A 1 150 ? -4.074 25.656 -10.703 1 95.81 150 LEU A O 1
ATOM 1199 N N . ALA A 1 151 ? -5.137 24.766 -9.016 1 93.31 151 ALA A N 1
ATOM 1200 C CA . ALA A 1 151 ? -6.449 24.812 -9.656 1 93.31 151 ALA A CA 1
ATOM 1201 C C . ALA A 1 151 ? -7.027 26.234 -9.586 1 93.31 151 ALA A C 1
ATOM 1203 O O . ALA A 1 151 ? -7.984 26.547 -10.289 1 93.31 151 ALA A O 1
ATOM 1204 N N . VAL A 1 152 ? -6.461 27.109 -8.789 1 94.81 152 VAL A N 1
ATOM 1205 C CA . VAL A 1 152 ? -6.945 28.484 -8.641 1 94.81 152 VAL A CA 1
ATOM 1206 C C . VAL A 1 152 ? -6.75 29.25 -9.945 1 94.81 152 VAL A C 1
ATOM 1208 O O . VAL A 1 152 ? -5.664 29.219 -10.531 1 94.81 152 VAL A O 1
ATOM 1211 N N . THR A 1 153 ? -7.812 29.828 -10.469 1 93.81 153 THR A N 1
ATOM 1212 C CA . THR A 1 153 ? -7.773 30.641 -11.672 1 93.81 153 THR A CA 1
ATOM 1213 C C . THR A 1 153 ? -8.539 31.938 -11.469 1 93.81 153 THR A C 1
ATOM 1215 O O . THR A 1 153 ? -9.672 31.938 -10.977 1 93.81 153 THR A O 1
ATOM 1218 N N . SER A 1 154 ? -7.871 33 -11.656 1 92 154 SER A N 1
ATOM 1219 C CA . SER A 1 154 ? -8.508 34.312 -11.625 1 92 154 SER A CA 1
ATOM 1220 C C . SER A 1 154 ? -8.758 34.844 -13.039 1 92 154 SER A C 1
ATOM 1222 O O . SER A 1 154 ? -7.859 34.812 -13.883 1 92 154 SER A O 1
ATOM 1224 N N . TYR A 1 155 ? -10.016 35.188 -13.227 1 89.5 155 TYR A N 1
ATOM 1225 C CA . TYR A 1 155 ? -10.398 35.656 -14.547 1 89.5 155 TYR A CA 1
ATOM 1226 C C . TYR A 1 155 ? -10.516 37.188 -14.562 1 89.5 155 TYR A C 1
ATOM 1228 O O . TYR A 1 155 ? -10.914 37.812 -13.562 1 89.5 155 TYR A O 1
ATOM 1236 N N . GLU A 1 156 ? -10.094 37.719 -15.664 1 83.44 156 GLU A N 1
ATOM 1237 C CA . GLU A 1 156 ? -10.336 39.125 -15.883 1 83.44 156 GLU A CA 1
ATOM 1238 C C . GLU A 1 156 ? -11.789 39.406 -16.25 1 83.44 156 GLU A C 1
ATOM 1240 O O . GLU A 1 156 ? -12.539 38.469 -16.547 1 83.44 156 GLU A O 1
ATOM 1245 N N . ALA A 1 157 ? -12.195 40.625 -16.094 1 74.12 157 ALA A N 1
ATOM 1246 C CA . ALA A 1 157 ? -13.57 41.031 -16.391 1 74.12 157 ALA A CA 1
ATOM 1247 C C . ALA A 1 157 ? -13.977 40.594 -17.797 1 74.12 157 ALA A C 1
ATOM 1249 O O . ALA A 1 157 ? -15.125 40.219 -18.016 1 74.12 157 ALA A O 1
ATOM 1250 N N . ASP A 1 158 ? -13.008 40.531 -18.797 1 69.81 158 ASP A N 1
ATOM 1251 C CA . ASP A 1 158 ? -13.305 40.25 -20.188 1 69.81 158 ASP A CA 1
ATOM 1252 C C . ASP A 1 158 ? -13.125 38.75 -20.484 1 69.81 158 ASP A C 1
ATOM 1254 O O . ASP A 1 158 ? -13.141 38.344 -21.641 1 69.81 158 ASP A O 1
ATOM 1258 N N . GLY A 1 159 ? -12.891 37.844 -19.547 1 74 159 GLY A N 1
ATOM 1259 C CA . GLY A 1 159 ? -12.953 36.438 -19.844 1 74 159 GLY A CA 1
ATOM 1260 C C . GLY A 1 159 ? -11.609 35.75 -19.75 1 74 159 GLY A C 1
ATOM 1261 O O . GLY A 1 159 ? -11.5 34.656 -19.203 1 74 159 GLY A O 1
ATOM 1262 N N . PRO A 1 160 ? -10.547 36.438 -20.297 1 83.88 160 PRO A N 1
ATOM 1263 C CA . PRO A 1 160 ? -9.273 35.719 -20.266 1 83.88 160 PRO A CA 1
ATOM 1264 C C . PRO A 1 160 ? -8.766 35.469 -18.844 1 83.88 160 PRO A C 1
ATOM 1266 O O . PRO A 1 160 ? -9.195 36.156 -17.906 1 83.88 160 PRO A O 1
ATOM 1269 N N . ILE A 1 161 ? -7.848 34.594 -18.688 1 89.69 161 ILE A N 1
ATOM 1270 C CA . ILE A 1 161 ? -7.25 34.25 -17.391 1 89.69 161 ILE A CA 1
ATOM 1271 C C . ILE A 1 161 ? -6.238 35.344 -17.016 1 89.69 161 ILE A C 1
ATOM 1273 O O . ILE A 1 161 ? -5.359 35.688 -17.797 1 89.69 161 ILE A O 1
ATOM 1277 N N . ASP A 1 162 ? -6.43 36 -15.922 1 91.19 162 ASP A N 1
ATOM 1278 C CA . ASP A 1 162 ? -5.488 36.969 -15.391 1 91.19 162 ASP A CA 1
ATOM 1279 C C . ASP A 1 162 ? -4.25 36.312 -14.812 1 91.19 162 ASP A C 1
ATOM 1281 O O . ASP A 1 162 ? -3.133 36.531 -15.289 1 91.19 162 ASP A O 1
ATOM 1285 N N . PHE A 1 163 ? -4.453 35.5 -13.828 1 93.56 163 PHE A N 1
ATOM 1286 C CA . PHE A 1 163 ? -3.352 34.719 -13.289 1 93.56 163 PHE A CA 1
ATOM 1287 C C . PHE A 1 163 ? -3.859 33.406 -12.719 1 93.56 163 PHE A C 1
ATOM 1289 O O . PHE A 1 163 ? -5.066 33.219 -12.555 1 93.56 163 PHE A O 1
ATOM 1296 N N . ARG A 1 164 ? -2.955 32.5 -12.477 1 95.12 164 ARG A N 1
ATOM 1297 C CA . ARG A 1 164 ? -3.229 31.203 -11.828 1 95.12 164 ARG A CA 1
ATOM 1298 C C . ARG A 1 164 ? -2.467 31.078 -10.516 1 95.12 164 ARG A C 1
ATOM 1300 O O . ARG A 1 164 ? -1.599 31.906 -10.219 1 95.12 164 ARG A O 1
ATOM 1307 N N . GLY A 1 165 ? -2.906 30.125 -9.719 1 96.12 165 GLY A N 1
ATOM 1308 C CA . GLY A 1 165 ? -2.17 29.844 -8.492 1 96.12 165 GLY A CA 1
ATOM 1309 C C . GLY A 1 165 ? -0.831 29.188 -8.742 1 96.12 165 GLY A C 1
ATOM 1310 O O . GLY A 1 165 ? -0.711 28.328 -9.633 1 96.12 165 GLY A O 1
ATOM 1311 N N . GLN A 1 166 ? 0.13 29.641 -8 1 96.19 166 GLN A N 1
ATOM 1312 C CA . GLN A 1 166 ? 1.478 29.078 -8.062 1 96.19 166 GLN A CA 1
ATOM 1313 C C . GLN A 1 166 ? 1.912 28.547 -6.695 1 96.19 166 GLN A C 1
ATOM 1315 O O . GLN A 1 166 ? 1.876 29.281 -5.699 1 96.19 166 GLN A O 1
ATOM 1320 N N . HIS A 1 167 ? 2.23 27.266 -6.699 1 96.56 167 HIS A N 1
ATOM 1321 C CA . HIS A 1 167 ? 2.695 26.656 -5.465 1 96.56 167 HIS A CA 1
ATOM 1322 C C . HIS A 1 167 ? 4.207 26.797 -5.309 1 96.56 167 HIS A C 1
ATOM 1324 O O . HIS A 1 167 ? 4.965 26.391 -6.195 1 96.56 167 HIS A O 1
ATOM 1330 N N . CYS A 1 168 ? 4.68 27.375 -4.254 1 96.5 168 CYS A N 1
ATOM 1331 C CA . CYS A 1 168 ? 6.098 27.578 -3.977 1 96.5 168 CYS A CA 1
ATOM 1332 C C . CYS A 1 168 ? 6.5 26.875 -2.684 1 96.5 168 CYS A C 1
ATOM 1334 O O . CYS A 1 168 ? 5.805 26.984 -1.673 1 96.5 168 CYS A O 1
ATOM 1336 N N . ASN A 1 169 ? 7.531 26.156 -2.705 1 95.25 169 ASN A N 1
ATOM 1337 C CA . ASN A 1 169 ? 8.094 25.531 -1.514 1 95.25 169 ASN A CA 1
ATOM 1338 C C . ASN A 1 169 ? 9.109 26.438 -0.828 1 95.25 169 ASN A C 1
ATOM 1340 O O . ASN A 1 169 ? 10.047 26.922 -1.465 1 95.25 169 ASN A O 1
ATOM 1344 N N . ILE A 1 170 ? 8.938 26.656 0.409 1 93.25 170 ILE A N 1
ATOM 1345 C CA . ILE A 1 170 ? 9.852 27.516 1.145 1 93.25 170 ILE A CA 1
ATOM 1346 C C . ILE A 1 170 ? 10.523 26.734 2.266 1 93.25 170 ILE A C 1
ATOM 1348 O O . ILE A 1 170 ? 9.93 25.797 2.814 1 93.25 170 ILE A O 1
ATOM 1352 N N . ALA A 1 171 ? 11.727 27.031 2.545 1 90.5 171 ALA A N 1
ATOM 1353 C CA . ALA A 1 171 ? 12.5 26.469 3.646 1 90.5 171 ALA A CA 1
ATOM 1354 C C . ALA A 1 171 ? 12.828 27.516 4.691 1 90.5 171 ALA A C 1
ATOM 1356 O O . ALA A 1 171 ? 13.453 28.547 4.375 1 90.5 171 ALA A O 1
ATOM 1357 N N . ILE A 1 172 ? 12.344 27.281 5.812 1 83.81 172 ILE A N 1
ATOM 1358 C CA . ILE A 1 172 ? 12.625 28.172 6.934 1 83.81 172 ILE A CA 1
ATOM 1359 C C . ILE A 1 172 ? 13.742 27.594 7.793 1 83.81 172 ILE A C 1
ATOM 1361 O O . ILE A 1 172 ? 13.586 26.5 8.359 1 83.81 172 ILE A O 1
ATOM 1365 N N . ARG A 1 173 ? 14.836 28.219 7.844 1 77.81 173 ARG A N 1
ATOM 1366 C CA . ARG A 1 173 ? 16 27.734 8.57 1 77.81 173 ARG A CA 1
ATOM 1367 C C . ARG A 1 173 ? 16.375 28.656 9.719 1 77.81 173 ARG A C 1
ATOM 1369 O O . ARG A 1 173 ? 16.438 29.875 9.539 1 77.81 173 ARG A O 1
ATOM 1376 N N . PRO A 1 174 ? 16.422 27.969 10.859 1 67.62 174 PRO A N 1
ATOM 1377 C CA . PRO A 1 174 ? 16.938 28.797 11.961 1 67.62 174 PRO A CA 1
ATOM 1378 C C . PRO A 1 174 ? 18.406 29.156 11.773 1 67.62 174 PRO A C 1
ATOM 1380 O O . PRO A 1 174 ? 19.094 28.578 10.938 1 67.62 174 PRO A O 1
ATOM 1383 N N . PRO A 1 175 ? 18.719 30.141 12.312 1 56.44 175 PRO A N 1
ATOM 1384 C CA . PRO A 1 175 ? 20.125 30.531 12.156 1 56.44 175 PRO A CA 1
ATOM 1385 C C . PRO A 1 175 ? 21.094 29.391 12.453 1 56.44 175 PRO A C 1
ATOM 1387 O O . PRO A 1 175 ? 20.797 28.531 13.297 1 56.44 175 PRO A O 1
ATOM 1390 N N . ALA A 1 176 ? 21.875 28.984 11.477 1 53.09 176 ALA A N 1
ATOM 1391 C CA . ALA A 1 176 ? 22.766 27.844 11.242 1 53.09 176 ALA A CA 1
ATOM 1392 C C . ALA A 1 176 ? 23.391 27.359 12.547 1 53.09 176 ALA A C 1
ATOM 1394 O O . ALA A 1 176 ? 23.922 28.156 13.32 1 53.09 176 ALA A O 1
ATOM 1395 N N . PHE A 1 177 ? 22.844 26.156 12.992 1 54.34 177 PHE A N 1
ATOM 1396 C CA . PHE A 1 177 ? 23.547 25.406 14.016 1 54.34 177 PHE A CA 1
ATOM 1397 C C . PHE A 1 177 ? 24.875 24.875 13.477 1 54.34 177 PHE A C 1
ATOM 1399 O O . PHE A 1 177 ? 24.953 24.469 12.32 1 54.34 177 PHE A O 1
ATOM 1406 N N . PRO A 1 178 ? 25.922 25.266 14.109 1 47.16 178 PRO A N 1
ATOM 1407 C CA . PRO A 1 178 ? 27.156 24.656 13.609 1 47.16 178 PRO A CA 1
ATOM 1408 C C . PRO A 1 178 ? 27.047 23.125 13.5 1 47.16 178 PRO A C 1
ATOM 1410 O O . PRO A 1 178 ? 26.328 22.5 14.273 1 47.16 178 PRO A O 1
ATOM 1413 N N . PRO A 1 179 ? 27.375 22.578 12.344 1 49.53 179 PRO A N 1
ATOM 1414 C CA . PRO A 1 179 ? 27.328 21.125 12.211 1 49.53 179 PRO A CA 1
ATOM 1415 C C . PRO A 1 179 ? 28.047 20.406 13.352 1 49.53 179 PRO A C 1
ATOM 1417 O O . PRO A 1 179 ? 29.109 20.844 13.789 1 49.53 179 PRO A O 1
ATOM 1420 N N . LEU A 1 180 ? 27.391 19.578 14.117 1 49.78 180 LEU A N 1
ATOM 1421 C CA . LEU A 1 180 ? 27.922 18.828 15.25 1 49.78 180 LEU A CA 1
ATOM 1422 C C . LEU A 1 180 ? 28.797 17.656 14.781 1 49.78 180 LEU A C 1
ATOM 1424 O O . LEU A 1 180 ? 28.422 16.938 13.852 1 49.78 180 LEU A O 1
ATOM 1428 N N . SER A 1 181 ? 30.047 17.719 14.953 1 46.22 181 SER A N 1
ATOM 1429 C CA . SER A 1 181 ? 30.859 16.531 14.727 1 46.22 181 SER A CA 1
ATOM 1430 C C . SER A 1 181 ? 30.453 15.391 15.648 1 46.22 181 SER A C 1
ATOM 1432 O O . SER A 1 181 ? 29.75 15.609 16.641 1 46.22 181 SER A O 1
ATOM 1434 N N . THR A 1 182 ? 30.625 14.102 15.273 1 48.28 182 THR A N 1
ATOM 1435 C CA . THR A 1 182 ? 30.297 12.891 16.016 1 48.28 182 THR A CA 1
ATOM 1436 C C . THR A 1 182 ? 30.656 13.039 17.484 1 48.28 182 THR A C 1
ATOM 1438 O O . THR A 1 182 ? 29.891 12.633 18.375 1 48.28 182 THR A O 1
ATOM 1441 N N . ASN A 1 183 ? 31.922 13.562 17.797 1 47.53 183 ASN A N 1
ATOM 1442 C CA . ASN A 1 183 ? 32.375 13.75 19.172 1 47.53 183 ASN A CA 1
ATOM 1443 C C . ASN A 1 183 ? 31.562 14.805 19.906 1 47.53 183 ASN A C 1
ATOM 1445 O O . ASN A 1 183 ? 31.391 14.742 21.125 1 47.53 183 ASN A O 1
ATOM 1449 N N . SER A 1 184 ? 31.078 15.602 19.078 1 50.03 184 SER A N 1
ATOM 1450 C CA . SER A 1 184 ? 30.328 16.703 19.672 1 50.03 184 SER A CA 1
ATOM 1451 C C . SER A 1 184 ? 28.922 16.25 20.062 1 50.03 184 SER A C 1
ATOM 1453 O O . SER A 1 184 ? 28.297 16.844 20.938 1 50.03 184 SER A O 1
ATOM 1455 N N . ALA A 1 185 ? 28.484 15.242 19.438 1 53.91 185 ALA A N 1
ATOM 1456 C CA . ALA A 1 185 ? 27.141 14.781 19.75 1 53.91 185 ALA A CA 1
ATOM 1457 C C . ALA A 1 185 ? 27.047 14.281 21.188 1 53.91 185 ALA A C 1
ATOM 1459 O O . ALA A 1 185 ? 26.062 14.555 21.875 1 53.91 185 ALA A O 1
ATOM 1460 N N . HIS A 1 186 ? 28.125 13.383 21.531 1 55.03 186 HIS A N 1
ATOM 1461 C CA . HIS A 1 186 ? 28.109 12.898 22.906 1 55.03 186 HIS A CA 1
ATOM 1462 C C . HIS A 1 186 ? 28.156 14.055 23.906 1 55.03 186 HIS A C 1
ATOM 1464 O O . HIS A 1 186 ? 27.469 14.031 24.922 1 55.03 186 HIS A O 1
ATOM 1470 N N . LYS A 1 187 ? 28.906 15.047 23.531 1 54.56 187 LYS A N 1
ATOM 1471 C CA . LYS A 1 187 ? 29.047 16.172 24.453 1 54.56 187 LYS A CA 1
ATOM 1472 C C . LYS A 1 187 ? 27.797 17.047 24.453 1 54.56 187 LYS A C 1
ATOM 1474 O O . LYS A 1 187 ? 27.438 17.609 25.484 1 54.56 187 LYS A O 1
ATOM 1479 N N . LEU A 1 188 ? 27.25 17.078 23.234 1 58.31 188 LEU A N 1
ATOM 1480 C CA . LEU A 1 188 ? 26 17.828 23.156 1 58.31 188 LEU A CA 1
ATOM 1481 C C . LEU A 1 188 ? 24.953 17.266 24.109 1 58.31 188 LEU A C 1
ATOM 1483 O O . LEU A 1 188 ? 24.219 18 24.766 1 58.31 188 LEU A O 1
ATOM 1487 N N . GLN A 1 189 ? 24.891 15.906 24.109 1 59.06 189 GLN A N 1
ATOM 1488 C CA . GLN A 1 189 ? 23.969 15.258 25.031 1 59.06 189 GLN A CA 1
ATOM 1489 C C . GLN A 1 189 ? 24.234 15.68 26.469 1 59.06 189 GLN A C 1
ATOM 1491 O O . GLN A 1 189 ? 23.297 15.812 27.266 1 59.06 189 GLN A O 1
ATOM 1496 N N . GLU A 1 190 ? 25.531 15.852 26.703 1 58.31 190 GLU A N 1
ATOM 1497 C CA . GLU A 1 190 ? 25.922 16.219 28.062 1 58.31 190 GLU A CA 1
ATOM 1498 C C . GLU A 1 190 ? 25.688 17.703 28.312 1 58.31 190 GLU A C 1
ATOM 1500 O O . GLU A 1 190 ? 25.391 18.109 29.438 1 58.31 190 GLU A O 1
ATOM 1505 N N . VAL A 1 191 ? 25.891 18.5 27.25 1 55.34 191 VAL A N 1
ATOM 1506 C CA . VAL A 1 191 ? 25.875 19.953 27.438 1 55.34 191 VAL A CA 1
ATOM 1507 C C . VAL A 1 191 ? 24.422 20.453 27.406 1 55.34 191 VAL A C 1
ATOM 1509 O O . VAL A 1 191 ? 24.078 21.391 28.125 1 55.34 191 VAL A O 1
ATOM 1512 N N . LEU A 1 192 ? 23.688 19.891 26.453 1 56.47 192 LEU A N 1
ATOM 1513 C CA . LEU A 1 192 ? 22.328 20.406 26.422 1 56.47 192 LEU A CA 1
ATOM 1514 C C . LEU A 1 192 ? 21.594 20.062 27.719 1 56.47 192 LEU A C 1
ATOM 1516 O O . LEU A 1 192 ? 21.672 18.938 28.203 1 56.47 192 LEU A O 1
ATOM 1520 N N . ASN A 1 193 ? 21.438 21.031 28.469 1 56.09 193 ASN A N 1
ATOM 1521 C CA . ASN A 1 193 ? 20.703 20.844 29.719 1 56.09 193 ASN A CA 1
ATOM 1522 C C . ASN A 1 193 ? 19.531 19.891 29.531 1 56.09 193 ASN A C 1
ATOM 1524 O O . ASN A 1 193 ? 18.844 19.938 28.5 1 56.09 193 ASN A O 1
ATOM 1528 N N . GLY A 1 194 ? 19.562 18.75 30.141 1 55.59 194 GLY A N 1
ATOM 1529 C CA . GLY A 1 194 ? 18.547 17.719 30.156 1 55.59 194 GLY A CA 1
ATOM 1530 C C . GLY A 1 194 ? 17.141 18.25 30.078 1 55.59 194 GLY A C 1
ATOM 1531 O O . GLY A 1 194 ? 16.203 17.531 29.703 1 55.59 194 GLY A O 1
ATOM 1532 N N . THR A 1 195 ? 17.016 19.641 30.359 1 61.03 195 THR A N 1
ATOM 1533 C CA . THR A 1 195 ? 15.656 20.141 30.516 1 61.03 195 THR A CA 1
ATOM 1534 C C . THR A 1 195 ? 15.234 20.938 29.297 1 61.03 195 THR A C 1
ATOM 1536 O O . THR A 1 195 ? 14.172 21.562 29.297 1 61.03 195 THR A O 1
ATOM 1539 N N . SER A 1 196 ? 16.078 21.016 28.234 1 68.69 196 SER A N 1
ATOM 1540 C CA . SER A 1 196 ? 15.656 21.844 27.094 1 68.69 196 SER A CA 1
ATOM 1541 C C . SER A 1 196 ? 14.539 21.172 26.312 1 68.69 196 SER A C 1
ATOM 1543 O O . SER A 1 196 ? 14.594 19.984 26.031 1 68.69 196 SER A O 1
ATOM 1545 N N . VAL A 1 197 ? 13.531 22.031 26.016 1 75.25 197 VAL A N 1
ATOM 1546 C CA . VAL A 1 197 ? 12.297 21.562 25.391 1 75.25 197 VAL A CA 1
ATOM 1547 C C . VAL A 1 197 ? 12.609 20.922 24.031 1 75.25 197 VAL A C 1
ATOM 1549 O O . VAL A 1 197 ? 12.055 19.875 23.703 1 75.25 197 VAL A O 1
ATOM 1552 N N . TYR A 1 198 ? 13.594 21.469 23.219 1 73.25 198 TYR A N 1
ATOM 1553 C CA . TYR A 1 198 ? 13.828 20.984 21.859 1 73.25 198 TYR A CA 1
ATOM 1554 C C . TYR A 1 198 ? 15.102 20.156 21.781 1 73.25 198 TYR A C 1
ATOM 1556 O O . TYR A 1 198 ? 15.625 19.922 20.688 1 73.25 198 TYR A O 1
ATOM 1564 N N . LYS A 1 199 ? 15.57 19.719 22.922 1 74.88 199 LYS A N 1
ATOM 1565 C CA . LYS A 1 199 ? 16.797 18.938 22.969 1 74.88 199 LYS A CA 1
ATOM 1566 C C . LYS A 1 199 ? 16.688 17.688 22.109 1 74.88 199 LYS A C 1
ATOM 1568 O O . LYS A 1 199 ? 17.547 17.422 21.266 1 74.88 199 LYS A O 1
ATOM 1573 N N . GLU A 1 200 ? 15.539 16.984 22.281 1 76.81 200 GLU A N 1
ATOM 1574 C CA . GLU A 1 200 ? 15.367 15.734 21.547 1 76.81 200 GLU A CA 1
ATOM 1575 C C . GLU A 1 200 ? 15.203 15.977 20.062 1 76.81 200 GLU A C 1
ATOM 1577 O O . GLU A 1 200 ? 15.633 15.156 19.234 1 76.81 200 GLU A O 1
ATOM 1582 N N . VAL A 1 201 ? 14.617 17.078 19.703 1 78 201 VAL A N 1
ATOM 1583 C CA . VAL A 1 201 ? 14.43 17.438 18.297 1 78 201 VAL A CA 1
ATOM 1584 C C . VAL A 1 201 ? 15.781 17.719 17.656 1 78 201 VAL A C 1
ATOM 1586 O O . VAL A 1 201 ? 16.094 17.203 16.578 1 78 201 VAL A O 1
ATOM 1589 N N . LEU A 1 202 ? 16.578 18.406 18.344 1 72.25 202 LEU A N 1
ATOM 1590 C CA . LEU A 1 202 ? 17.891 18.781 17.828 1 72.25 202 LEU A CA 1
ATOM 1591 C C . LEU A 1 202 ? 18.797 17.562 17.734 1 72.25 202 LEU A C 1
ATOM 1593 O O . LEU A 1 202 ? 19.547 17.406 16.766 1 72.25 202 LEU A O 1
ATOM 1597 N N . LEU A 1 203 ? 18.641 16.766 18.75 1 75.12 203 LEU A N 1
ATOM 1598 C CA . LEU A 1 203 ? 19.453 15.555 18.75 1 75.12 203 LEU A CA 1
ATOM 1599 C C . LEU A 1 203 ? 19.062 14.641 17.594 1 75.12 203 LEU A C 1
ATOM 1601 O O . LEU A 1 203 ? 19.922 14 16.984 1 75.12 203 LEU A O 1
ATOM 1605 N N . THR A 1 204 ? 17.812 14.625 17.312 1 77.19 204 THR A N 1
ATOM 1606 C CA . THR A 1 204 ? 17.359 13.797 16.203 1 77.19 204 THR A CA 1
ATOM 1607 C C . THR A 1 204 ? 17.891 14.328 14.883 1 77.19 204 THR A C 1
ATOM 1609 O O . THR A 1 204 ? 18.406 13.562 14.062 1 77.19 204 THR A O 1
ATOM 1612 N N . TYR A 1 205 ? 17.859 15.586 14.688 1 73.75 205 TYR A N 1
ATOM 1613 C CA . TYR A 1 205 ? 18.375 16.172 13.461 1 73.75 205 TYR A CA 1
ATOM 1614 C C . TYR A 1 205 ? 19.891 15.977 13.352 1 73.75 205 TYR A C 1
ATOM 1616 O O . TYR A 1 205 ? 20.406 15.758 12.258 1 73.75 205 TYR A O 1
ATOM 1624 N N . TYR A 1 206 ? 20.422 15.977 14.43 1 71.25 206 TYR A N 1
ATOM 1625 C CA . TYR A 1 206 ? 21.859 15.758 14.453 1 71.25 206 TYR A CA 1
ATOM 1626 C C . TYR A 1 206 ? 22.203 14.312 14.078 1 71.25 206 TYR A C 1
ATOM 1628 O O . TYR A 1 206 ? 23.094 14.07 13.273 1 71.25 206 TYR A O 1
ATOM 1636 N N . LYS A 1 207 ? 21.453 13.492 14.656 1 74.88 207 LYS A N 1
ATOM 1637 C CA . LYS A 1 207 ? 21.719 12.078 14.43 1 74.88 207 LYS A CA 1
ATOM 1638 C C . LYS A 1 207 ? 21.391 11.688 12.984 1 74.88 207 LYS A C 1
ATOM 1640 O O . LYS A 1 207 ? 22.094 10.852 12.398 1 74.88 207 LYS A O 1
ATOM 1645 N N . VAL A 1 208 ? 20.438 12.344 12.453 1 75.94 208 VAL A N 1
ATOM 1646 C CA . VAL A 1 208 ? 20.047 12.008 11.086 1 75.94 208 VAL A CA 1
ATOM 1647 C C . VAL A 1 208 ? 20.828 12.875 10.102 1 75.94 208 VAL A C 1
ATOM 1649 O O . VAL A 1 208 ? 20.766 12.656 8.891 1 75.94 208 VAL A O 1
ATOM 1652 N N . HIS A 1 209 ? 21.625 13.742 10.516 1 73.12 209 HIS A N 1
ATOM 1653 C CA . HIS A 1 209 ? 22.5 14.602 9.711 1 73.12 209 HIS A CA 1
ATOM 1654 C C . HIS A 1 209 ? 21.703 15.383 8.68 1 73.12 209 HIS A C 1
ATOM 1656 O O . HIS A 1 209 ? 22.062 15.406 7.496 1 73.12 209 HIS A O 1
ATOM 1662 N N . GLN A 1 210 ? 20.547 15.836 9.086 1 73.69 210 GLN A N 1
ATOM 1663 C CA . GLN A 1 210 ? 19.734 16.719 8.242 1 73.69 210 GLN A CA 1
ATOM 1664 C C . GLN A 1 210 ? 19.703 18.141 8.797 1 73.69 210 GLN A C 1
ATOM 1666 O O . GLN A 1 210 ? 19.906 18.344 9.992 1 73.69 210 GLN A O 1
ATOM 1671 N N . GLU A 1 211 ? 19.578 18.984 7.867 1 71.88 211 GLU A N 1
ATOM 1672 C CA . GLU A 1 211 ? 19.453 20.375 8.289 1 71.88 211 GLU A CA 1
ATOM 1673 C C . GLU A 1 211 ? 18.109 20.625 8.969 1 71.88 211 GLU A C 1
ATOM 1675 O O . GLU A 1 211 ? 17.078 20.078 8.555 1 71.88 211 GLU A O 1
ATOM 1680 N N . PHE A 1 212 ? 18.281 21.297 10.008 1 75.69 212 PHE A N 1
ATOM 1681 C CA . PHE A 1 212 ? 17.062 21.719 10.703 1 75.69 212 PHE A CA 1
ATOM 1682 C C . PHE A 1 212 ? 16.312 22.766 9.898 1 75.69 212 PHE A C 1
ATOM 1684 O O . PHE A 1 212 ? 16.703 23.938 9.867 1 75.69 212 PHE A O 1
ATOM 1691 N N . GLU A 1 213 ? 15.359 22.344 9.172 1 82.75 213 GLU A N 1
ATOM 1692 C CA . GLU A 1 213 ? 14.57 23.266 8.352 1 82.75 213 GLU A CA 1
ATOM 1693 C C . GLU A 1 213 ? 13.094 22.906 8.391 1 82.75 213 GLU A C 1
ATOM 1695 O O . GLU A 1 213 ? 12.734 21.719 8.5 1 82.75 213 GLU A O 1
ATOM 1700 N N . LEU A 1 214 ? 12.344 23.875 8.391 1 84.69 214 LEU A N 1
ATOM 1701 C CA . LEU A 1 214 ? 10.898 23.703 8.25 1 84.69 214 LEU A CA 1
ATOM 1702 C C . LEU A 1 214 ? 10.469 23.938 6.805 1 84.69 214 LEU A C 1
ATOM 1704 O O . LEU A 1 214 ? 10.797 24.969 6.215 1 84.69 214 LEU A O 1
ATOM 1708 N N . ARG A 1 215 ? 9.852 23 6.262 1 91.25 215 ARG A N 1
ATOM 1709 C CA . ARG A 1 215 ? 9.383 23.094 4.883 1 91.25 215 ARG A CA 1
ATOM 1710 C C . ARG A 1 215 ? 7.891 23.406 4.832 1 91.25 215 ARG A C 1
ATOM 1712 O O . ARG A 1 215 ? 7.086 22.734 5.473 1 91.25 215 ARG A O 1
ATOM 1719 N N . MET A 1 216 ? 7.543 24.391 4.105 1 90.88 216 MET A N 1
ATOM 1720 C CA . MET A 1 216 ? 6.148 24.812 3.992 1 90.88 216 MET A CA 1
ATOM 1721 C C . MET A 1 216 ? 5.805 25.172 2.553 1 90.88 216 MET A C 1
ATOM 1723 O O . MET A 1 216 ? 6.652 25.688 1.819 1 90.88 216 MET A O 1
ATOM 1727 N N . GLY A 1 217 ? 4.613 24.812 2.139 1 93.38 217 GLY A N 1
ATOM 1728 C CA . GLY A 1 217 ? 4.121 25.234 0.834 1 93.38 217 GLY A CA 1
ATOM 1729 C C . GLY A 1 217 ? 3.305 26.516 0.881 1 93.38 217 GLY A C 1
ATOM 1730 O O . GLY A 1 217 ? 2.449 26.672 1.753 1 93.38 217 GLY A O 1
ATOM 1731 N N . VAL A 1 218 ? 3.619 27.469 0.006 1 93.81 218 VAL A N 1
ATOM 1732 C CA . VAL A 1 218 ? 2.879 28.719 -0.099 1 93.81 218 VAL A CA 1
ATOM 1733 C C . VAL A 1 218 ? 2.27 28.844 -1.493 1 93.81 218 VAL A C 1
ATOM 1735 O O . VAL A 1 218 ? 2.785 28.281 -2.457 1 93.81 218 VAL A O 1
ATOM 1738 N N . CYS A 1 219 ? 1.137 29.453 -1.533 1 95.62 219 CYS A N 1
ATOM 1739 C CA . CYS A 1 219 ? 0.456 29.672 -2.805 1 95.62 219 CYS A CA 1
ATOM 1740 C C . CYS A 1 219 ? 0.445 31.156 -3.17 1 95.62 219 CYS A C 1
ATOM 1742 O O . CYS A 1 219 ? -0.04 31.984 -2.4 1 95.62 219 CYS A O 1
ATOM 1744 N N . ALA A 1 220 ? 1.046 31.547 -4.27 1 94.94 220 ALA A N 1
ATOM 1745 C CA . ALA A 1 220 ? 1.121 32.906 -4.781 1 94.94 220 ALA A CA 1
ATOM 1746 C C . ALA A 1 220 ? 0.641 32.969 -6.227 1 94.94 220 ALA A C 1
ATOM 1748 O O . ALA A 1 220 ? 0.494 31.953 -6.891 1 94.94 220 ALA A O 1
ATOM 1749 N N . PRO A 1 221 ? 0.244 34.156 -6.648 1 95 221 PRO A N 1
ATOM 1750 C CA . PRO A 1 221 ? -0.15 34.281 -8.055 1 95 221 PRO A CA 1
ATOM 1751 C C . PRO A 1 221 ? 0.986 33.969 -9.023 1 95 221 PRO A C 1
ATOM 1753 O O . PRO A 1 221 ? 2.148 34.281 -8.734 1 95 221 PRO A O 1
ATOM 1756 N N . SER A 1 222 ? 0.636 33.438 -10.117 1 95.38 222 SER A N 1
ATOM 1757 C CA . SER A 1 222 ? 1.615 32.938 -11.086 1 95.38 222 SER A CA 1
ATOM 1758 C C . SER A 1 222 ? 2.416 34.094 -11.688 1 95.38 222 SER A C 1
ATOM 1760 O O . SER A 1 222 ? 3.516 33.875 -12.203 1 95.38 222 SER A O 1
ATOM 1762 N N . LYS A 1 223 ? 1.94 35.281 -11.625 1 93.81 223 LYS A N 1
ATOM 1763 C CA . LYS A 1 223 ? 2.635 36.438 -12.188 1 93.81 223 LYS A CA 1
ATOM 1764 C C . LYS A 1 223 ? 3.754 36.906 -11.258 1 93.81 223 LYS A C 1
ATOM 1766 O O . LYS A 1 223 ? 4.578 37.719 -11.648 1 93.81 223 LYS A O 1
ATOM 1771 N N . CYS A 1 224 ? 3.758 36.375 -10.07 1 94.06 224 CYS A N 1
ATOM 1772 C CA . CYS A 1 224 ? 4.859 36.656 -9.156 1 94.06 224 CYS A CA 1
ATOM 1773 C C . CYS A 1 224 ? 6 35.688 -9.367 1 94.06 224 CYS A C 1
ATOM 1775 O O . CYS A 1 224 ? 5.816 34.469 -9.227 1 94.06 224 CYS A O 1
ATOM 1777 N N . SER A 1 225 ? 7.113 36.156 -9.625 1 93.19 225 SER A N 1
ATOM 1778 C CA . SER A 1 225 ? 8.281 35.312 -9.789 1 93.19 225 SER A CA 1
ATOM 1779 C C . SER A 1 225 ? 8.758 34.75 -8.453 1 93.19 225 SER A C 1
ATOM 1781 O O . SER A 1 225 ? 8.312 35.219 -7.395 1 93.19 225 SER A O 1
ATOM 1783 N N . ALA A 1 226 ? 9.664 33.781 -8.477 1 93.69 226 ALA A N 1
ATOM 1784 C CA . ALA A 1 226 ? 10.227 33.188 -7.266 1 93.69 226 ALA A CA 1
ATOM 1785 C C . ALA A 1 226 ? 10.969 34.25 -6.445 1 93.69 226 ALA A C 1
ATOM 1787 O O . ALA A 1 226 ? 10.953 34.219 -5.215 1 93.69 226 ALA A O 1
ATOM 1788 N N . THR A 1 227 ? 11.586 35.156 -7.141 1 93.62 227 THR A N 1
ATOM 1789 C CA . THR A 1 227 ? 12.297 36.25 -6.457 1 93.62 227 THR A CA 1
ATOM 1790 C C . THR A 1 227 ? 11.32 37.188 -5.773 1 93.62 227 THR A C 1
ATOM 1792 O O . THR A 1 227 ? 11.602 37.719 -4.688 1 93.62 227 THR A O 1
ATOM 1795 N N . ASP A 1 228 ? 10.227 37.375 -6.402 1 94.06 228 ASP A N 1
ATOM 1796 C CA . ASP A 1 228 ? 9.203 38.219 -5.785 1 94.06 228 ASP A CA 1
ATOM 1797 C C . ASP A 1 228 ? 8.68 37.594 -4.496 1 94.06 228 ASP A C 1
ATOM 1799 O O . ASP A 1 228 ? 8.5 38.281 -3.49 1 94.06 228 ASP A O 1
ATOM 1803 N N . VAL A 1 229 ? 8.445 36.312 -4.605 1 93.69 229 VAL A N 1
ATOM 1804 C CA . VAL A 1 229 ? 7.949 35.594 -3.43 1 93.69 229 VAL A CA 1
ATOM 1805 C C . VAL A 1 229 ? 8.992 35.656 -2.318 1 93.69 229 VAL A C 1
ATOM 1807 O O . VAL A 1 229 ? 8.656 35.812 -1.144 1 93.69 229 VAL A O 1
ATOM 1810 N N . PHE A 1 230 ? 10.281 35.5 -2.695 1 93.25 230 PHE A N 1
ATOM 1811 C CA . PHE A 1 230 ? 11.367 35.625 -1.729 1 93.25 230 PHE A CA 1
ATOM 1812 C C . PHE A 1 230 ? 11.375 37 -1.07 1 93.25 230 PHE A C 1
ATOM 1814 O O . PHE A 1 230 ? 11.469 37.094 0.154 1 93.25 230 PHE A O 1
ATOM 1821 N N . ARG A 1 231 ? 11.172 38.031 -1.817 1 89.62 231 ARG A N 1
ATOM 1822 C CA . ARG A 1 231 ? 11.18 39.375 -1.308 1 89.62 231 ARG A CA 1
ATOM 1823 C C . ARG A 1 231 ? 9.961 39.656 -0.436 1 89.62 231 ARG A C 1
ATOM 1825 O O . ARG A 1 231 ? 10.047 40.406 0.544 1 89.62 231 ARG A O 1
ATOM 1832 N N . MET A 1 232 ? 8.891 39.062 -0.81 1 87.06 232 MET A N 1
ATOM 1833 C CA . MET A 1 232 ? 7.656 39.25 -0.046 1 87.06 232 MET A CA 1
ATOM 1834 C C . MET A 1 232 ? 7.793 38.625 1.346 1 87.06 232 MET A C 1
ATOM 1836 O O . MET A 1 232 ? 7.16 39.094 2.295 1 87.06 232 MET A O 1
ATOM 1840 N N . LEU A 1 233 ? 8.656 37.594 1.474 1 86.94 233 LEU A N 1
ATOM 1841 C CA . LEU A 1 233 ? 8.758 36.875 2.732 1 86.94 233 LEU A CA 1
ATOM 1842 C C . LEU A 1 233 ? 9.922 37.406 3.568 1 86.94 233 LEU A C 1
ATOM 1844 O O . LEU A 1 233 ? 10.07 37.031 4.734 1 86.94 233 LEU A O 1
ATOM 1848 N N . GLN A 1 234 ? 10.703 38.344 3.064 1 82.81 234 GLN A N 1
ATOM 1849 C CA . GLN A 1 234 ? 11.898 38.812 3.744 1 82.81 234 GLN A CA 1
ATOM 1850 C C . GLN A 1 234 ? 11.539 39.625 4.992 1 82.81 234 GLN A C 1
ATOM 1852 O O . GLN A 1 234 ? 12.18 39.5 6.035 1 82.81 234 GLN A O 1
ATOM 1857 N N . PRO A 1 235 ? 10.484 40.5 4.891 1 74.81 235 PRO A N 1
ATOM 1858 C CA . PRO A 1 235 ? 10.102 41.188 6.117 1 74.81 235 PRO A CA 1
ATOM 1859 C C . PRO A 1 235 ? 9.703 40.25 7.242 1 74.81 235 PRO A C 1
ATOM 1861 O O . PRO A 1 235 ? 9.984 40.531 8.414 1 74.81 235 PRO A O 1
ATOM 1864 N N . LEU A 1 236 ? 9.102 39.188 6.82 1 72.62 236 LEU A N 1
ATOM 1865 C CA . LEU A 1 236 ? 8.742 38.188 7.809 1 72.62 236 LEU A CA 1
ATOM 1866 C C . LEU A 1 236 ? 9.984 37.469 8.344 1 72.62 236 LEU A C 1
ATOM 1868 O O . LEU A 1 236 ? 10.07 37.188 9.547 1 72.62 236 LEU A O 1
ATOM 1872 N N . ALA A 1 237 ? 10.891 37.188 7.48 1 75.88 237 ALA A N 1
ATOM 1873 C CA . ALA A 1 237 ? 12.141 36.562 7.875 1 75.88 237 ALA A CA 1
ATOM 1874 C C . ALA A 1 237 ? 12.922 37.438 8.852 1 75.88 237 ALA A C 1
ATOM 1876 O O . ALA A 1 237 ? 13.438 36.938 9.859 1 75.88 237 ALA A O 1
ATOM 1877 N N . ASP A 1 238 ? 12.859 38.688 8.578 1 68.31 238 ASP A N 1
ATOM 1878 C CA . ASP A 1 238 ? 13.586 39.625 9.414 1 68.31 238 ASP A CA 1
ATOM 1879 C C . ASP A 1 238 ? 12.922 39.781 10.781 1 68.31 238 ASP A C 1
ATOM 1881 O O . ASP A 1 238 ? 13.602 39.875 11.805 1 68.31 238 ASP A O 1
ATOM 1885 N N . SER A 1 239 ? 11.617 39.75 10.711 1 62.41 239 SER A N 1
ATOM 1886 C CA . SER A 1 239 ? 10.875 39.906 11.961 1 62.41 239 SER A CA 1
ATOM 1887 C C . SER A 1 239 ? 11.039 38.656 12.844 1 62.41 239 SER A C 1
ATOM 1889 O O . SER A 1 239 ? 11.078 38.781 14.07 1 62.41 239 SER A O 1
ATOM 1891 N N . LEU A 1 240 ? 11.25 37.469 12.148 1 62.53 240 LEU A N 1
ATOM 1892 C CA . LEU A 1 240 ? 11.352 36.219 12.891 1 62.53 240 LEU A CA 1
ATOM 1893 C C . LEU A 1 240 ? 12.812 35.844 13.133 1 62.53 240 LEU A C 1
ATOM 1895 O O . LEU A 1 240 ? 13.109 35 13.969 1 62.53 240 LEU A O 1
ATOM 1899 N N . GLY A 1 241 ? 13.695 36.469 12.586 1 60.38 241 GLY A N 1
ATOM 1900 C CA . GLY A 1 241 ? 15.109 36.188 12.711 1 60.38 241 GLY A CA 1
ATOM 1901 C C . GLY A 1 241 ? 15.5 34.844 12.086 1 60.38 241 GLY A C 1
ATOM 1902 O O . GLY A 1 241 ? 16.297 34.094 12.648 1 60.38 241 GLY A O 1
ATOM 1903 N N . VAL A 1 242 ? 14.75 34.469 11.148 1 70.94 242 VAL A N 1
ATOM 1904 C CA . VAL A 1 242 ? 15.023 33.219 10.453 1 70.94 242 VAL A CA 1
ATOM 1905 C C . VAL A 1 242 ? 15.344 33.5 8.992 1 70.94 242 VAL A C 1
ATOM 1907 O O . VAL A 1 242 ? 15.117 34.594 8.492 1 70.94 242 VAL A O 1
ATOM 1910 N N . ARG A 1 243 ? 15.992 32.594 8.406 1 76.75 243 ARG A N 1
ATOM 1911 C CA . ARG A 1 243 ? 16.234 32.656 6.973 1 76.75 243 ARG A CA 1
ATOM 1912 C C . ARG A 1 243 ? 15.188 31.875 6.195 1 76.75 243 ARG A C 1
ATOM 1914 O O . ARG A 1 243 ? 14.914 30.719 6.504 1 76.75 243 ARG A O 1
ATOM 1921 N N . ILE A 1 244 ? 14.562 32.562 5.328 1 87.06 244 ILE A N 1
ATOM 1922 C CA . ILE A 1 244 ? 13.57 31.922 4.484 1 87.06 244 ILE A CA 1
ATOM 1923 C C . ILE A 1 244 ? 14.086 31.828 3.049 1 87.06 244 ILE A C 1
ATOM 1925 O O . ILE A 1 244 ? 14.477 32.844 2.461 1 87.06 244 ILE A O 1
ATOM 1929 N N . ASP A 1 245 ? 14.164 30.641 2.502 1 90.94 245 ASP A N 1
ATOM 1930 C CA . ASP A 1 245 ? 14.562 30.422 1.117 1 90.94 245 ASP A CA 1
ATOM 1931 C C . ASP A 1 245 ? 13.406 29.844 0.299 1 90.94 245 ASP A C 1
ATOM 1933 O O . ASP A 1 245 ? 12.617 29.047 0.806 1 90.94 245 ASP A O 1
ATOM 1937 N N . VAL A 1 246 ? 13.281 30.359 -0.906 1 94.62 246 VAL A N 1
ATOM 1938 C CA . VAL A 1 246 ? 12.312 29.797 -1.839 1 94.62 246 VAL A CA 1
ATOM 1939 C C . VAL A 1 246 ? 12.992 28.766 -2.734 1 94.62 246 VAL A C 1
ATOM 1941 O O . VAL A 1 246 ? 13.875 29.109 -3.527 1 94.62 246 VAL A O 1
ATOM 1944 N N . LEU A 1 247 ? 12.641 27.562 -2.641 1 91.69 247 LEU A N 1
ATOM 1945 C CA . LEU A 1 247 ? 13.32 26.453 -3.311 1 91.69 247 LEU A CA 1
ATOM 1946 C C . LEU A 1 247 ? 12.789 26.281 -4.727 1 91.69 247 LEU A C 1
ATOM 1948 O O . LEU A 1 247 ? 13.547 25.906 -5.633 1 91.69 247 LEU A O 1
ATOM 1952 N N . GLY A 1 248 ? 11.492 26.453 -4.902 1 90.69 248 GLY A N 1
ATOM 1953 C CA . GLY A 1 248 ? 10.898 26.312 -6.227 1 90.69 248 GLY A CA 1
ATOM 1954 C C . GLY A 1 248 ? 9.414 26.609 -6.25 1 90.69 248 GLY A C 1
ATOM 1955 O O . GLY A 1 248 ? 8.719 26.406 -5.254 1 90.69 248 GLY A O 1
ATOM 1956 N N . CYS A 1 249 ? 9.031 27.188 -7.371 1 94.38 249 CYS A N 1
ATOM 1957 C CA . CYS A 1 249 ? 7.613 27.484 -7.582 1 94.38 249 CYS A CA 1
ATOM 1958 C C . CYS A 1 249 ? 7.094 26.781 -8.836 1 94.38 249 CYS A C 1
ATOM 1960 O O . CYS A 1 249 ? 7.84 26.594 -9.805 1 94.38 249 CYS A O 1
ATOM 1962 N N . GLU A 1 250 ? 5.906 26.281 -8.781 1 92.94 250 GLU A N 1
ATOM 1963 C CA . GLU A 1 250 ? 5.301 25.547 -9.891 1 92.94 250 GLU A CA 1
ATOM 1964 C C . GLU A 1 250 ? 3.889 26.062 -10.18 1 92.94 250 GLU A C 1
ATOM 1966 O O . GLU A 1 250 ? 3.131 26.359 -9.25 1 92.94 250 GLU A O 1
ATOM 1971 N N . SER A 1 251 ? 3.553 26.297 -11.383 1 93.56 251 SER A N 1
ATOM 1972 C CA . SER A 1 251 ? 2.215 26.656 -11.844 1 93.56 251 SER A CA 1
ATOM 1973 C C . SER A 1 251 ? 1.823 25.844 -13.078 1 93.56 251 SER A C 1
ATOM 1975 O O . SER A 1 251 ? 2.678 25.219 -13.719 1 93.56 251 SER A O 1
ATOM 1977 N N . LEU A 1 252 ? 0.55 25.703 -13.375 1 89.81 252 LEU A N 1
ATOM 1978 C CA . LEU A 1 252 ? 0.064 24.969 -14.539 1 89.81 252 LEU A CA 1
ATOM 1979 C C . LEU A 1 252 ? 0.465 25.688 -15.828 1 89.81 252 LEU A C 1
ATOM 1981 O O . LEU A 1 252 ? 0.467 25.078 -16.906 1 89.81 252 LEU A O 1
ATOM 1985 N N . ASP A 1 253 ? 0.897 26.938 -15.711 1 82.94 253 ASP A N 1
ATOM 1986 C CA . ASP A 1 253 ? 1.263 27.734 -16.875 1 82.94 253 ASP A CA 1
ATOM 1987 C C . ASP A 1 253 ? 2.689 27.438 -17.328 1 82.94 253 ASP A C 1
ATOM 1989 O O . ASP A 1 253 ? 3.066 27.734 -18.469 1 82.94 253 ASP A O 1
ATOM 1993 N N . THR A 1 254 ? 3.428 26.891 -16.5 1 80.75 254 THR A N 1
ATOM 1994 C CA . THR A 1 254 ? 4.812 26.578 -16.828 1 80.75 254 THR A CA 1
ATOM 1995 C C . THR A 1 254 ? 5.039 25.062 -16.859 1 80.75 254 THR A C 1
ATOM 1997 O O . THR A 1 254 ? 5.734 24.516 -16.016 1 80.75 254 THR A O 1
ATOM 2000 N N . PRO A 1 255 ? 4.461 24.469 -17.938 1 78.56 255 PRO A N 1
ATOM 2001 C CA . PRO A 1 255 ? 4.684 23.031 -18.016 1 78.56 255 PRO A CA 1
ATOM 2002 C C . PRO A 1 255 ? 6.121 22.672 -18.391 1 78.56 255 PRO A C 1
ATOM 2004 O O . PRO A 1 255 ? 6.836 23.484 -18.953 1 78.56 255 PRO A O 1
ATOM 2007 N N . LEU A 1 256 ? 6.594 21.562 -17.891 1 81.88 256 LEU A N 1
ATOM 2008 C CA . LEU A 1 256 ? 7.918 21.078 -18.25 1 81.88 256 LEU A CA 1
ATOM 2009 C C . LEU A 1 256 ? 7.977 20.75 -19.75 1 81.88 256 LEU A C 1
ATOM 2011 O O . LEU A 1 256 ? 7.062 20.125 -20.281 1 81.88 256 LEU A O 1
ATOM 2015 N N . GLN A 1 257 ? 8.945 21.312 -20.391 1 84.31 257 GLN A N 1
ATOM 2016 C CA . GLN A 1 257 ? 9.109 21.094 -21.828 1 84.31 257 GLN A CA 1
ATOM 2017 C C . GLN A 1 257 ? 9.945 19.859 -22.094 1 84.31 257 GLN A C 1
ATOM 2019 O O . GLN A 1 257 ? 10.812 19.5 -21.297 1 84.31 257 GLN A O 1
ATOM 2024 N N . LEU A 1 258 ? 9.609 19.25 -23.141 1 89 258 LEU A N 1
ATOM 2025 C CA . LEU A 1 258 ? 10.336 18.062 -23.578 1 89 258 LEU A CA 1
ATOM 2026 C C . LEU A 1 258 ? 11.688 18.453 -24.156 1 89 258 LEU A C 1
ATOM 2028 O O . LEU A 1 258 ? 11.766 19.219 -25.125 1 89 258 LEU A O 1
ATOM 2032 N N . ASP A 1 259 ? 12.75 18 -23.578 1 89.69 259 ASP A N 1
ATOM 2033 C CA . ASP A 1 259 ? 14.102 18.219 -24.078 1 89.69 259 ASP A CA 1
ATOM 2034 C C . ASP A 1 259 ? 14.445 17.266 -25.219 1 89.69 259 ASP A C 1
ATOM 2036 O O . ASP A 1 259 ? 13.719 16.297 -25.453 1 89.69 259 ASP A O 1
ATOM 2040 N N . THR A 1 260 ? 15.516 17.531 -25.984 1 91.06 260 THR A N 1
ATOM 2041 C CA . THR A 1 260 ? 15.922 16.734 -27.141 1 91.06 260 THR A CA 1
ATOM 2042 C C . THR A 1 260 ? 16.281 15.312 -26.719 1 91.06 260 THR A C 1
ATOM 2044 O O . THR A 1 260 ? 15.961 14.352 -27.406 1 91.06 260 THR A O 1
ATOM 2047 N N . GLN A 1 261 ? 16.953 15.25 -25.641 1 91.25 261 GLN A N 1
ATOM 2048 C CA . GLN A 1 261 ? 17.328 13.922 -25.172 1 91.25 261 GLN A CA 1
ATOM 2049 C C . GLN A 1 261 ? 16.109 13.109 -24.766 1 91.25 261 GLN A C 1
ATOM 2051 O O . GLN A 1 261 ? 16.031 11.914 -25.047 1 91.25 261 GLN A O 1
ATOM 2056 N N . GLN A 1 262 ? 15.219 13.758 -24.141 1 93.06 262 GLN A N 1
ATOM 2057 C CA . GLN A 1 262 ? 13.984 13.094 -23.75 1 93.06 262 GLN A CA 1
ATOM 2058 C C . GLN A 1 262 ? 13.172 12.68 -24.984 1 93.06 262 GLN A C 1
ATOM 2060 O O . GLN A 1 262 ? 12.562 11.609 -25 1 93.06 262 GLN A O 1
ATOM 2065 N N . PHE A 1 263 ? 13.211 13.531 -25.984 1 94.56 263 PHE A N 1
ATOM 2066 C CA . PHE A 1 263 ? 12.523 13.219 -27.234 1 94.56 263 PHE A CA 1
ATOM 2067 C C . PHE A 1 263 ? 13.125 11.977 -27.891 1 94.56 263 PHE A C 1
ATOM 2069 O O . PHE A 1 263 ? 12.398 11.117 -28.391 1 94.56 263 PHE A O 1
ATOM 2076 N N . CYS A 1 264 ? 14.414 11.898 -27.859 1 94.44 264 CYS A N 1
ATOM 2077 C CA . CYS A 1 264 ? 15.094 10.734 -28.422 1 94.44 264 CYS A CA 1
ATOM 2078 C C . CYS A 1 264 ? 14.711 9.461 -27.672 1 94.44 264 CYS A C 1
ATOM 2080 O O . CYS A 1 264 ? 14.5 8.414 -28.281 1 94.44 264 CYS A O 1
ATOM 2082 N N . VAL A 1 265 ? 14.633 9.594 -26.391 1 94.69 265 VAL A N 1
ATOM 2083 C CA . VAL A 1 265 ? 14.281 8.43 -25.578 1 94.69 265 VAL A CA 1
ATOM 2084 C C . VAL A 1 265 ? 12.852 7.992 -25.875 1 94.69 265 VAL A C 1
ATOM 2086 O O . VAL A 1 265 ? 12.586 6.797 -26.031 1 94.69 265 VAL A O 1
ATOM 2089 N N . VAL A 1 266 ? 11.922 8.914 -25.984 1 95.56 266 VAL A N 1
ATOM 2090 C CA . VAL A 1 266 ? 10.531 8.602 -26.281 1 95.56 266 VAL A CA 1
ATOM 2091 C C . VAL A 1 266 ? 10.43 7.945 -27.656 1 95.56 266 VAL A C 1
ATOM 2093 O O . VAL A 1 266 ? 9.664 6.996 -27.859 1 95.56 266 VAL A O 1
ATOM 2096 N N . CYS A 1 267 ? 11.227 8.406 -28.562 1 95.56 267 CYS A N 1
ATOM 2097 C CA . CYS A 1 267 ? 11.258 7.809 -29.891 1 95.56 267 CYS A CA 1
ATOM 2098 C C . CYS A 1 267 ? 11.773 6.375 -29.844 1 95.56 267 CYS A C 1
ATOM 2100 O O . CYS A 1 267 ? 11.219 5.488 -30.5 1 95.56 267 CYS A O 1
ATOM 2102 N N . CYS A 1 268 ? 12.781 6.168 -29.031 1 95 268 CYS A N 1
ATOM 2103 C CA . CYS A 1 268 ? 13.344 4.828 -28.906 1 95 268 CYS A CA 1
ATOM 2104 C C . CYS A 1 268 ? 12.344 3.877 -28.266 1 95 268 CYS A C 1
ATOM 2106 O O . CYS A 1 268 ? 12.219 2.725 -28.672 1 95 268 CYS A O 1
ATOM 2108 N N . LEU A 1 269 ? 11.664 4.34 -27.266 1 95.38 269 LEU A N 1
ATOM 2109 C CA . LEU A 1 269 ? 10.664 3.516 -26.594 1 95.38 269 LEU A CA 1
ATOM 2110 C C . LEU A 1 269 ? 9.492 3.221 -27.531 1 95.38 269 LEU A C 1
ATOM 2112 O O . LEU A 1 269 ? 8.984 2.1 -27.547 1 95.38 269 LEU A O 1
ATOM 2116 N N . THR A 1 270 ? 9.109 4.188 -28.312 1 96.06 270 THR A N 1
ATOM 2117 C CA . THR A 1 270 ? 8.023 3.994 -29.266 1 96.06 270 THR A CA 1
ATOM 2118 C C . THR A 1 270 ? 8.445 3.039 -30.375 1 96.06 270 THR A C 1
ATOM 2120 O O . THR A 1 270 ? 7.637 2.242 -30.859 1 96.06 270 THR A O 1
ATOM 2123 N N . LEU A 1 271 ? 9.672 3.182 -30.75 1 95.19 271 LEU A N 1
ATOM 2124 C CA . LEU A 1 271 ? 10.203 2.27 -31.75 1 95.19 271 LEU A CA 1
ATOM 2125 C C . LEU A 1 271 ? 10.195 0.833 -31.25 1 95.19 271 LEU A C 1
ATOM 2127 O O . LEU A 1 271 ? 9.867 -0.094 -31.984 1 95.19 271 LEU A O 1
ATOM 2131 N N . SER A 1 272 ? 10.57 0.63 -30.016 1 94.69 272 SER A N 1
ATOM 2132 C CA . SER A 1 272 ? 10.555 -0.707 -29.438 1 94.69 272 SER A CA 1
ATOM 2133 C C . SER A 1 272 ? 9.141 -1.287 -29.422 1 94.69 272 SER A C 1
ATOM 2135 O O . SER A 1 272 ? 8.945 -2.457 -29.75 1 94.69 272 SER A O 1
ATOM 2137 N N . VAL A 1 273 ? 8.164 -0.483 -29 1 95 273 VAL A N 1
ATOM 2138 C CA . VAL A 1 273 ? 6.77 -0.924 -28.969 1 95 273 VAL A CA 1
ATOM 2139 C C . VAL A 1 273 ? 6.297 -1.246 -30.391 1 95 273 VAL A C 1
ATOM 2141 O O . VAL A 1 273 ? 5.605 -2.244 -30.609 1 95 273 VAL A O 1
ATOM 2144 N N . PHE A 1 274 ? 6.754 -0.402 -31.359 1 95.06 274 PHE A N 1
ATOM 2145 C CA . PHE A 1 274 ? 6.387 -0.592 -32.75 1 95.06 274 PHE A CA 1
ATOM 2146 C C . PHE A 1 274 ? 6.973 -1.891 -33.281 1 95.06 274 PHE A C 1
ATOM 2148 O O . PHE A 1 274 ? 6.289 -2.646 -34 1 95.06 274 PHE A O 1
ATOM 2155 N N . LEU A 1 275 ? 8.203 -2.166 -32.969 1 93.94 275 LEU A N 1
ATOM 2156 C CA . LEU A 1 275 ? 8.867 -3.377 -33.438 1 93.94 275 LEU A CA 1
ATOM 2157 C C . LEU A 1 275 ? 8.211 -4.621 -32.844 1 93.94 275 LEU A C 1
ATOM 2159 O O . LEU A 1 275 ? 8.047 -5.629 -33.531 1 93.94 275 LEU A O 1
ATOM 2163 N N . VAL A 1 276 ? 7.844 -4.578 -31.578 1 94.81 276 VAL A N 1
ATOM 2164 C CA . VAL A 1 276 ? 7.18 -5.715 -30.953 1 94.81 276 VAL A CA 1
ATOM 2165 C C . VAL A 1 276 ? 5.801 -5.922 -31.562 1 94.81 276 VAL A C 1
ATOM 2167 O O . VAL A 1 276 ? 5.383 -7.055 -31.812 1 94.81 276 VAL A O 1
ATOM 2170 N N . ALA A 1 277 ? 5.062 -4.793 -31.859 1 93.94 277 ALA A N 1
ATOM 2171 C CA . ALA A 1 277 ? 3.752 -4.891 -32.5 1 93.94 277 ALA A CA 1
ATOM 2172 C C . ALA A 1 277 ? 3.867 -5.484 -33.906 1 93.94 277 ALA A C 1
ATOM 2174 O O . ALA A 1 277 ? 3.064 -6.34 -34.281 1 93.94 277 ALA A O 1
ATOM 2175 N N . MET A 1 278 ? 4.855 -5.059 -34.656 1 91.31 278 MET A N 1
ATOM 2176 C CA . MET A 1 278 ? 5.082 -5.562 -36 1 91.31 278 MET A CA 1
ATOM 2177 C C . MET A 1 278 ? 5.477 -7.035 -35.969 1 91.31 278 MET A C 1
ATOM 2179 O O . MET A 1 278 ? 4.992 -7.828 -36.781 1 91.31 278 MET A O 1
ATOM 2183 N N . GLY A 1 279 ? 6.418 -7.297 -35 1 89.94 279 GLY A N 1
ATOM 2184 C CA . GLY A 1 279 ? 6.816 -8.688 -34.875 1 89.94 279 GLY A CA 1
ATOM 2185 C C . GLY A 1 279 ? 5.668 -9.609 -34.531 1 89.94 279 GLY A C 1
ATOM 2186 O O . GLY A 1 279 ? 5.566 -10.719 -35.031 1 89.94 279 GLY A O 1
ATOM 2187 N N . THR A 1 280 ? 4.785 -9.219 -33.688 1 90.94 280 THR A N 1
ATOM 2188 C CA . THR A 1 280 ? 3.637 -10.016 -33.25 1 90.94 280 THR A CA 1
ATOM 2189 C C . THR A 1 280 ? 2.645 -10.18 -34.406 1 90.94 280 THR A C 1
ATOM 2191 O O . THR A 1 280 ? 2.074 -11.258 -34.594 1 90.94 280 THR A O 1
ATOM 2194 N N . THR A 1 281 ? 2.416 -9.109 -35.25 1 90.06 281 THR A N 1
ATOM 2195 C CA . THR A 1 281 ? 1.48 -9.164 -36.375 1 90.06 281 THR A CA 1
ATOM 2196 C C . THR A 1 281 ? 2.014 -10.062 -37.5 1 90.06 281 THR A C 1
ATOM 2198 O O . THR A 1 281 ? 1.26 -10.836 -38.094 1 90.06 281 THR A O 1
ATOM 2201 N N . ILE A 1 282 ? 3.299 -9.984 -37.75 1 86.94 282 ILE A N 1
ATOM 2202 C CA . ILE A 1 282 ? 3.912 -10.773 -38.812 1 86.94 282 ILE A CA 1
ATOM 2203 C C . ILE A 1 282 ? 3.867 -12.25 -38.438 1 86.94 282 ILE A C 1
ATOM 2205 O O . ILE A 1 282 ? 3.596 -13.102 -39.312 1 86.94 282 ILE A O 1
ATOM 2209 N N . GLN A 1 283 ? 4.164 -12.531 -37.156 1 84.25 283 GLN A N 1
ATOM 2210 C CA . GLN A 1 283 ? 4.137 -13.922 -36.719 1 84.25 283 GLN A CA 1
ATOM 2211 C C . GLN A 1 283 ? 2.715 -14.469 -36.719 1 84.25 283 GLN A C 1
ATOM 2213 O O . GLN A 1 283 ? 2.51 -15.68 -36.844 1 84.25 283 GLN A O 1
ATOM 2218 N N . GLY A 1 284 ? 1.72 -13.648 -36.562 1 82.62 284 GLY A N 1
ATOM 2219 C CA . GLY A 1 284 ? 0.328 -14.07 -36.594 1 82.62 284 GLY A CA 1
ATOM 2220 C C . GLY A 1 284 ? -0.198 -14.297 -38 1 82.62 284 GLY A C 1
ATOM 2221 O O . GLY A 1 284 ? -1.217 -14.969 -38.188 1 82.62 284 GLY A O 1
ATOM 2222 N N . LEU A 1 285 ? 0.561 -13.844 -39.062 1 82.31 285 LEU A N 1
ATOM 2223 C CA . LEU A 1 285 ? 0.15 -14.008 -40.438 1 82.31 285 LEU A CA 1
ATOM 2224 C C . LEU A 1 285 ? 0.41 -15.43 -40.938 1 82.31 285 LEU A C 1
ATOM 2226 O O . LEU A 1 285 ? 1.321 -16.094 -40.438 1 82.31 285 LEU A O 1
ATOM 2230 N N . PRO A 1 286 ? -0.485 -15.992 -41.812 1 79.25 286 PRO A N 1
ATOM 2231 C CA . PRO A 1 286 ? -0.299 -17.344 -42.344 1 79.25 286 PRO A CA 1
ATOM 2232 C C . PRO A 1 286 ? 1.048 -17.531 -43.031 1 79.25 286 PRO A C 1
ATOM 2234 O O . PRO A 1 286 ? 1.624 -16.562 -43.531 1 79.25 286 PRO A O 1
ATOM 2237 N N . LYS A 1 287 ? 1.619 -18.719 -42.938 1 77.06 287 LYS A N 1
ATOM 2238 C CA . LYS A 1 287 ? 2.93 -19.094 -43.438 1 77.06 287 LYS A CA 1
ATOM 2239 C C . LYS A 1 287 ? 3.092 -18.656 -44.906 1 77.06 287 LYS A C 1
ATOM 2241 O O . LYS A 1 287 ? 4.199 -18.344 -45.344 1 77.06 287 LYS A O 1
ATOM 2246 N N . SER A 1 288 ? 1.979 -18.688 -45.656 1 73.88 288 SER A N 1
ATOM 2247 C CA . SER A 1 288 ? 2.035 -18.359 -47.094 1 73.88 288 SER A CA 1
ATOM 2248 C C . SER A 1 288 ? 2.484 -16.922 -47.312 1 73.88 288 SER A C 1
ATOM 2250 O O . SER A 1 288 ? 3.203 -16.609 -48.25 1 73.88 288 SER A O 1
ATOM 2252 N N . LEU A 1 289 ? 2.109 -16.062 -46.375 1 72.56 289 LEU A N 1
ATOM 2253 C CA . LEU A 1 289 ? 2.416 -14.641 -46.5 1 72.56 289 LEU A CA 1
ATOM 2254 C C . LEU A 1 289 ? 3.732 -14.312 -45.812 1 72.56 289 LEU A C 1
ATOM 2256 O O . LEU A 1 289 ? 4.441 -13.391 -46.219 1 72.56 289 LEU A O 1
ATOM 2260 N N . ARG A 1 290 ? 4.074 -14.945 -44.719 1 70.94 290 ARG A N 1
ATOM 2261 C CA . ARG A 1 290 ? 5.246 -14.664 -43.906 1 70.94 290 ARG A CA 1
ATOM 2262 C C . ARG A 1 290 ? 6.531 -15.062 -44.625 1 70.94 290 ARG A C 1
ATOM 2264 O O . ARG A 1 290 ? 7.574 -14.438 -44.438 1 70.94 290 ARG A O 1
ATOM 2271 N N . GLY A 1 291 ? 6.375 -15.625 -45.844 1 61.47 291 GLY A N 1
ATOM 2272 C CA . GLY A 1 291 ? 7.555 -16.156 -46.531 1 61.47 291 GLY A CA 1
ATOM 2273 C C . GLY A 1 291 ? 8.531 -16.828 -45.562 1 61.47 291 GLY A C 1
ATOM 2274 O O . GLY A 1 291 ? 8.203 -17.078 -44.406 1 61.47 291 GLY A O 1
ATOM 2275 N N . GLN A 1 292 ? 9.773 -17.266 -46.062 1 54.97 292 GLN A N 1
ATOM 2276 C CA . GLN A 1 292 ? 10.844 -17.891 -45.281 1 54.97 292 GLN A CA 1
ATOM 2277 C C . GLN A 1 292 ? 11.555 -16.875 -44.406 1 54.97 292 GLN A C 1
ATOM 2279 O O . GLN A 1 292 ? 12.719 -16.547 -44.625 1 54.97 292 GLN A O 1
ATOM 2284 N N . CYS A 1 293 ? 10.875 -15.867 -43.969 1 56 293 CYS A N 1
ATOM 2285 C CA . CYS A 1 293 ? 11.617 -14.93 -43.125 1 56 293 CYS A CA 1
ATOM 2286 C C . CYS A 1 293 ? 12.414 -15.672 -42.062 1 56 293 CYS A C 1
ATOM 2288 O O . CYS A 1 293 ? 11.906 -16.625 -41.438 1 56 293 CYS A O 1
ATOM 2290 N N . PRO A 1 294 ? 13.773 -15.367 -42.125 1 55.81 294 PRO A N 1
ATOM 2291 C CA . PRO A 1 294 ? 14.609 -16.078 -41.156 1 55.81 294 PRO A CA 1
ATOM 2292 C C . PRO A 1 294 ? 14.016 -16.078 -39.75 1 55.81 294 PRO A C 1
ATOM 2294 O O . PRO A 1 294 ? 13.609 -15.031 -39.25 1 55.81 294 PRO A O 1
ATOM 2297 N N . LYS A 1 295 ? 13.453 -17.031 -39.344 1 58.97 295 LYS A N 1
ATOM 2298 C CA . LYS A 1 295 ? 12.789 -17.375 -38.062 1 58.97 295 LYS A CA 1
ATOM 2299 C C . LYS A 1 295 ? 13.422 -16.641 -36.906 1 58.97 295 LYS A C 1
ATOM 2301 O O . LYS A 1 295 ? 12.734 -16.266 -35.938 1 58.97 295 LYS A O 1
ATOM 2306 N N . GLY A 1 296 ? 14.688 -15.984 -37.031 1 65.81 296 GLY A N 1
ATOM 2307 C CA . GLY A 1 296 ? 15.352 -15.664 -35.781 1 65.81 296 GLY A CA 1
ATOM 2308 C C . GLY A 1 296 ? 15.141 -14.219 -35.344 1 65.81 296 GLY A C 1
ATOM 2309 O O . GLY A 1 296 ? 14.82 -13.953 -34.188 1 65.81 296 GLY A O 1
ATOM 2310 N N . ALA A 1 297 ? 15.164 -13.203 -36.344 1 73.38 297 ALA A N 1
ATOM 2311 C CA . ALA A 1 297 ? 15.195 -11.805 -35.906 1 73.38 297 ALA A CA 1
ATOM 2312 C C . ALA A 1 297 ? 13.789 -11.289 -35.625 1 73.38 297 ALA A C 1
ATOM 2314 O O . ALA A 1 297 ? 13.57 -10.562 -34.656 1 73.38 297 ALA A O 1
ATOM 2315 N N . ILE A 1 298 ? 12.836 -11.695 -36.406 1 76.81 298 ILE A N 1
ATOM 2316 C CA . ILE A 1 298 ? 11.477 -11.188 -36.25 1 76.81 298 ILE A CA 1
ATOM 2317 C C . ILE A 1 298 ? 10.805 -11.906 -35.062 1 76.81 298 ILE A C 1
ATOM 2319 O O . ILE A 1 298 ? 9.961 -11.32 -34.375 1 76.81 298 ILE A O 1
ATOM 2323 N N . MET A 1 299 ? 11.305 -13.125 -34.844 1 80.56 299 MET A N 1
ATOM 2324 C CA . MET A 1 299 ? 10.742 -13.914 -33.75 1 80.56 299 MET A CA 1
ATOM 2325 C C . MET A 1 299 ? 11.133 -13.328 -32.406 1 80.56 299 MET A C 1
ATOM 2327 O O . MET A 1 299 ? 10.43 -13.523 -31.406 1 80.56 299 MET A O 1
ATOM 2331 N N . ALA A 1 300 ? 12.203 -12.562 -32.5 1 87.56 300 ALA A N 1
ATOM 2332 C CA . ALA A 1 300 ? 12.688 -11.953 -31.266 1 87.56 300 ALA A CA 1
ATOM 2333 C C . ALA A 1 300 ? 11.703 -10.922 -30.734 1 87.56 300 ALA A C 1
ATOM 2335 O O . ALA A 1 300 ? 11.641 -10.68 -29.531 1 87.56 300 ALA A O 1
ATOM 2336 N N . PHE A 1 301 ? 10.828 -10.398 -31.641 1 91.5 301 PHE A N 1
ATOM 2337 C CA . PHE A 1 301 ? 9.938 -9.312 -31.266 1 91.5 301 PHE A CA 1
ATOM 2338 C C . PHE A 1 301 ? 8.492 -9.805 -31.172 1 91.5 301 PHE A C 1
ATOM 2340 O O . PHE A 1 301 ? 7.559 -9 -31.156 1 91.5 301 PHE A O 1
ATOM 2347 N N . ASP A 1 302 ? 8.328 -11.117 -31.094 1 91.81 302 ASP A N 1
ATOM 2348 C CA . ASP A 1 302 ? 6.992 -11.688 -30.922 1 91.81 302 ASP A CA 1
ATOM 2349 C C . ASP A 1 302 ? 6.562 -11.648 -29.453 1 91.81 302 ASP A C 1
ATOM 2351 O O . ASP A 1 302 ? 7.16 -12.32 -28.609 1 91.81 302 ASP A O 1
ATOM 2355 N N . LEU A 1 303 ? 5.5 -10.914 -29.188 1 92.88 303 LEU A N 1
ATOM 2356 C CA . LEU A 1 303 ? 5.027 -10.711 -27.812 1 92.88 303 LEU A CA 1
ATOM 2357 C C . LEU A 1 303 ? 4.477 -12.008 -27.234 1 92.88 303 LEU A C 1
ATOM 2359 O O . LEU A 1 303 ? 4.664 -12.289 -26.047 1 92.88 303 LEU A O 1
ATOM 2363 N N . LYS A 1 304 ? 3.768 -12.844 -27.969 1 88.75 304 LYS A N 1
ATOM 2364 C CA . LYS A 1 304 ? 3.152 -14.078 -27.484 1 88.75 304 LYS A CA 1
ATOM 2365 C C . LYS A 1 304 ? 4.211 -15.094 -27.047 1 88.75 304 LYS A C 1
ATOM 2367 O O . LYS A 1 304 ? 4.086 -15.719 -26 1 88.75 304 LYS A O 1
ATOM 2372 N N . GLN A 1 305 ? 5.207 -15.195 -27.844 1 88.31 305 GLN A N 1
ATOM 2373 C CA . GLN A 1 305 ? 6.285 -16.125 -27.516 1 88.31 305 GLN A CA 1
ATOM 2374 C C . GLN A 1 305 ? 7.07 -15.656 -26.297 1 88.31 305 GLN A C 1
ATOM 2376 O O . GLN A 1 305 ? 7.41 -16.453 -25.422 1 88.31 305 GLN A O 1
ATOM 2381 N N . ASN A 1 306 ? 7.34 -14.336 -26.25 1 92.88 306 ASN A N 1
ATOM 2382 C CA . ASN A 1 306 ? 8.086 -13.797 -25.125 1 92.88 306 ASN A CA 1
ATOM 2383 C C . ASN A 1 306 ? 7.289 -13.891 -23.828 1 92.88 306 ASN A C 1
ATOM 2385 O O . ASN A 1 306 ? 7.863 -14.094 -22.75 1 92.88 306 ASN A O 1
ATOM 2389 N N . LEU A 1 307 ? 6.02 -13.719 -23.906 1 91.12 307 LEU A N 1
ATOM 2390 C CA . LEU A 1 307 ? 5.164 -13.852 -22.734 1 91.12 307 LEU A CA 1
ATOM 2391 C C . LEU A 1 307 ? 5.145 -15.289 -22.234 1 91.12 307 LEU A C 1
ATOM 2393 O O . LEU A 1 307 ? 5.176 -15.531 -21.016 1 91.12 307 LEU A O 1
ATOM 2397 N N . ARG A 1 308 ? 5.113 -16.266 -23.156 1 86.44 308 ARG A N 1
ATOM 2398 C CA . ARG A 1 308 ? 5.145 -17.672 -22.781 1 86.44 308 ARG A CA 1
ATOM 2399 C C . ARG A 1 308 ? 6.469 -18.031 -22.125 1 86.44 308 ARG A C 1
ATOM 2401 O O . ARG A 1 308 ? 6.5 -18.812 -21.172 1 86.44 308 ARG A O 1
ATOM 2408 N N . LEU A 1 309 ? 7.457 -17.438 -22.688 1 89.06 309 LEU A N 1
ATOM 2409 C CA . LEU A 1 309 ? 8.773 -17.703 -22.125 1 89.06 309 LEU A CA 1
ATOM 2410 C C . LEU A 1 309 ? 8.875 -17.141 -20.703 1 89.06 309 LEU A C 1
ATOM 2412 O O . LEU A 1 309 ? 9.469 -17.75 -19.828 1 89.06 309 LEU A O 1
ATOM 2416 N N . LEU A 1 310 ? 8.383 -15.977 -20.516 1 91.56 310 LEU A N 1
ATOM 2417 C CA . LEU A 1 310 ? 8.406 -15.344 -19.203 1 91.56 310 LEU A CA 1
ATOM 2418 C C . LEU A 1 310 ? 7.617 -16.172 -18.188 1 91.56 310 LEU A C 1
ATOM 2420 O O . LEU A 1 310 ? 8.062 -16.359 -17.062 1 91.56 310 LEU A O 1
ATOM 2424 N N . LEU A 1 311 ? 6.453 -16.719 -18.594 1 87 311 LEU A N 1
ATOM 2425 C CA . LEU A 1 311 ? 5.551 -17.391 -17.672 1 87 311 LEU A CA 1
ATOM 2426 C C . LEU A 1 311 ? 5.844 -18.891 -17.609 1 87 311 LEU A C 1
ATOM 2428 O O . LEU A 1 311 ? 5.258 -19.609 -16.797 1 87 311 LEU A O 1
ATOM 2432 N N . SER A 1 312 ? 6.754 -19.344 -18.375 1 83.38 312 SER A N 1
ATOM 2433 C CA . SER A 1 312 ? 7.07 -20.766 -18.406 1 83.38 312 SER A CA 1
ATOM 2434 C C . SER A 1 312 ? 7.688 -21.219 -17.094 1 83.38 312 SER A C 1
ATOM 2436 O O . SER A 1 312 ? 8.531 -20.531 -16.516 1 83.38 312 SER A O 1
ATOM 2438 N N . THR A 1 313 ? 7.156 -22.266 -16.531 1 77.81 313 THR A N 1
ATOM 2439 C CA . THR A 1 313 ? 7.66 -22.828 -15.281 1 77.81 313 THR A CA 1
ATOM 2440 C C . THR A 1 313 ? 8.508 -24.062 -15.547 1 77.81 313 THR A C 1
ATOM 2442 O O . THR A 1 313 ? 8.961 -24.719 -14.609 1 77.81 313 THR A O 1
ATOM 2445 N N . SER A 1 314 ? 8.68 -24.406 -16.844 1 69.81 314 SER A N 1
ATOM 2446 C CA . SER A 1 314 ? 9.453 -25.594 -17.172 1 69.81 314 SER A CA 1
ATOM 2447 C C . SER A 1 314 ? 10.945 -25.359 -16.969 1 69.81 314 SER A C 1
ATOM 2449 O O . SER A 1 314 ? 11.422 -24.234 -17.125 1 69.81 314 SER A O 1
ATOM 2451 N N . SER A 1 315 ? 11.617 -26.188 -16.219 1 60.69 315 SER A N 1
ATOM 2452 C CA . SER A 1 315 ? 13.023 -26.078 -15.844 1 60.69 315 SER A CA 1
ATOM 2453 C C . SER A 1 315 ? 13.938 -26.234 -17.062 1 60.69 315 SER A C 1
ATOM 2455 O O . SER A 1 315 ? 13.914 -27.266 -17.719 1 60.69 315 SER A O 1
ATOM 2457 N N . THR A 1 316 ? 14.156 -25.219 -17.891 1 52.78 316 THR A N 1
ATOM 2458 C CA . THR A 1 316 ? 15.125 -25.422 -18.953 1 52.78 316 THR A CA 1
ATOM 2459 C C . THR A 1 316 ? 16.531 -25.578 -18.391 1 52.78 316 THR A C 1
ATOM 2461 O O . THR A 1 316 ? 17.438 -26.062 -19.094 1 52.78 316 THR A O 1
ATOM 2464 N N . GLY A 1 317 ? 16.828 -25.141 -17.234 1 56.91 317 GLY A N 1
ATOM 2465 C CA . GLY A 1 317 ? 18.203 -25.188 -16.734 1 56.91 317 GLY A CA 1
ATOM 2466 C C . GLY A 1 317 ? 18.547 -26.484 -16.031 1 56.91 317 GLY A C 1
ATOM 2467 O O . GLY A 1 317 ? 17.688 -27.359 -15.883 1 56.91 317 GLY A O 1
ATOM 2468 N N . PRO A 1 318 ? 19.891 -26.703 -15.922 1 59.75 318 PRO A N 1
ATOM 2469 C CA . PRO A 1 318 ? 20.312 -27.906 -15.195 1 59.75 318 PRO A CA 1
ATOM 2470 C C . PRO A 1 318 ? 19.609 -28.062 -13.852 1 59.75 318 PRO A C 1
ATOM 2472 O O . PRO A 1 318 ? 19.344 -27.078 -13.164 1 59.75 318 PRO A O 1
ATOM 2475 N N . CYS A 1 319 ? 19.047 -29.172 -13.664 1 58.28 319 CYS A N 1
ATOM 2476 C CA . CYS A 1 319 ? 18.297 -29.578 -12.484 1 58.28 319 CYS A CA 1
ATOM 2477 C C . CYS A 1 319 ? 19.016 -29.156 -11.203 1 58.28 319 CYS A C 1
ATOM 2479 O O . CYS A 1 319 ? 18.375 -28.812 -10.211 1 58.28 319 CYS A O 1
ATOM 2481 N N . ALA A 1 320 ? 20.297 -28.938 -11.391 1 63.59 320 ALA A N 1
ATOM 2482 C CA . ALA A 1 320 ? 21.125 -28.75 -10.195 1 63.59 320 ALA A CA 1
ATOM 2483 C C . ALA A 1 320 ? 21.062 -27.312 -9.695 1 63.59 320 ALA A C 1
ATOM 2485 O O . ALA A 1 320 ? 21.344 -27.031 -8.531 1 63.59 320 ALA A O 1
ATOM 2486 N N . LEU A 1 321 ? 20.594 -26.406 -10.422 1 84.62 321 LEU A N 1
ATOM 2487 C CA . LEU A 1 321 ? 20.688 -25.031 -9.984 1 84.62 321 LEU A CA 1
ATOM 2488 C C . LEU A 1 321 ? 19.312 -24.406 -9.812 1 84.62 321 LEU A C 1
ATOM 2490 O O . LEU A 1 321 ? 19.141 -23.188 -9.961 1 84.62 321 LEU A O 1
ATOM 2494 N N . ARG A 1 322 ? 18.375 -25.188 -9.461 1 87.12 322 ARG A N 1
ATOM 2495 C CA . ARG A 1 322 ? 17 -24.719 -9.289 1 87.12 322 ARG A CA 1
ATOM 2496 C C . ARG A 1 322 ? 16.891 -23.781 -8.078 1 87.12 322 ARG A C 1
ATOM 2498 O O . ARG A 1 322 ? 16.094 -22.844 -8.086 1 87.12 322 ARG A O 1
ATOM 2505 N N . CYS A 1 323 ? 17.719 -24.016 -7.156 1 92.38 323 CYS A N 1
ATOM 2506 C CA . CYS A 1 323 ? 17.641 -23.25 -5.918 1 92.38 323 CYS A CA 1
ATOM 2507 C C . CYS A 1 323 ? 18.062 -21.797 -6.137 1 92.38 323 CYS A C 1
ATOM 2509 O O . CYS A 1 323 ? 17.766 -20.922 -5.32 1 92.38 323 CYS A O 1
ATOM 2511 N N . LEU A 1 324 ? 18.75 -21.5 -7.211 1 94.19 324 LEU A N 1
ATOM 2512 C CA . LEU A 1 324 ? 19.234 -20.156 -7.484 1 94.19 324 LEU A CA 1
ATOM 2513 C C . LEU A 1 324 ? 18.062 -19.219 -7.809 1 94.19 324 LEU A C 1
ATOM 2515 O O . LEU A 1 324 ? 18.156 -18.016 -7.598 1 94.19 324 LEU A O 1
ATOM 2519 N N . HIS A 1 325 ? 16.953 -19.781 -8.32 1 93.75 325 HIS A N 1
ATOM 2520 C CA . HIS A 1 325 ? 15.797 -18.953 -8.625 1 93.75 325 HIS A CA 1
ATOM 2521 C C . HIS A 1 325 ? 15.211 -18.344 -7.359 1 93.75 325 HIS A C 1
ATOM 2523 O O . HIS A 1 325 ? 14.93 -17.141 -7.32 1 93.75 325 HIS A O 1
ATOM 2529 N N . GLY A 1 326 ? 15.07 -19.156 -6.375 1 94.75 326 GLY A N 1
ATOM 2530 C CA . GLY A 1 326 ? 14.57 -18.656 -5.105 1 94.75 326 GLY A CA 1
ATOM 2531 C C . GLY A 1 326 ? 15.523 -17.672 -4.438 1 94.75 326 GLY A C 1
ATOM 2532 O O . GLY A 1 326 ? 15.086 -16.703 -3.83 1 94.75 326 GLY A O 1
ATOM 2533 N N . LEU A 1 327 ? 16.781 -17.922 -4.57 1 95.88 327 LEU A N 1
ATOM 2534 C CA . LEU A 1 327 ? 17.781 -17.047 -3.984 1 95.88 327 LEU A CA 1
ATOM 2535 C C . LEU A 1 327 ? 17.766 -15.672 -4.637 1 95.88 327 LEU A C 1
ATOM 2537 O O . LEU A 1 327 ? 17.891 -14.648 -3.955 1 95.88 327 LEU A O 1
ATOM 2541 N N . ARG A 1 328 ? 17.547 -15.641 -5.895 1 96 328 ARG A N 1
ATOM 2542 C CA . ARG A 1 328 ? 17.484 -14.383 -6.625 1 96 328 ARG A CA 1
ATOM 2543 C C . ARG A 1 328 ? 16.266 -13.57 -6.184 1 96 328 ARG A C 1
ATOM 2545 O O . ARG A 1 328 ? 16.375 -12.367 -5.941 1 96 328 ARG A O 1
ATOM 2552 N N . VAL A 1 329 ? 15.156 -14.266 -6.102 1 96.5 329 VAL A N 1
ATOM 2553 C CA . VAL A 1 329 ? 13.914 -13.578 -5.766 1 96.5 329 VAL A CA 1
ATOM 2554 C C . VAL A 1 329 ? 13.992 -13.031 -4.344 1 96.5 329 VAL A C 1
ATOM 2556 O O . VAL A 1 329 ? 13.625 -11.883 -4.094 1 96.5 329 VAL A O 1
ATOM 2559 N N . MET A 1 330 ? 14.5 -13.789 -3.436 1 96.44 330 MET A N 1
ATOM 2560 C CA . MET A 1 330 ? 14.617 -13.344 -2.049 1 96.44 330 MET A CA 1
ATOM 2561 C C . MET A 1 330 ? 15.602 -12.18 -1.93 1 96.44 330 MET A C 1
ATOM 2563 O O . MET A 1 330 ? 15.391 -11.266 -1.132 1 96.44 330 MET A O 1
ATOM 2567 N N . SER A 1 331 ? 16.641 -12.258 -2.701 1 97.12 331 SER A N 1
ATOM 2568 C CA . SER A 1 331 ? 17.609 -11.172 -2.707 1 97.12 331 SER A CA 1
ATOM 2569 C C . SER A 1 331 ? 17 -9.891 -3.281 1 97.12 331 SER A C 1
ATOM 2571 O O . SER A 1 331 ? 17.266 -8.797 -2.781 1 97.12 331 SER A O 1
ATOM 2573 N N . LEU A 1 332 ? 16.219 -10.078 -4.316 1 97.31 332 LEU A N 1
ATOM 2574 C CA . LEU A 1 332 ? 15.562 -8.93 -4.914 1 97.31 332 LEU A CA 1
ATOM 2575 C C . LEU A 1 332 ? 14.586 -8.289 -3.93 1 97.31 332 LEU A C 1
ATOM 2577 O O . LEU A 1 332 ? 14.539 -7.062 -3.807 1 97.31 332 LEU A O 1
ATOM 2581 N N . LEU A 1 333 ? 13.805 -9.094 -3.238 1 97.5 333 LEU A N 1
ATOM 2582 C CA . LEU A 1 333 ? 12.883 -8.594 -2.225 1 97.5 333 LEU A CA 1
ATOM 2583 C C . LEU A 1 333 ? 13.633 -7.832 -1.137 1 97.5 333 LEU A C 1
ATOM 2585 O O . LEU A 1 333 ? 13.18 -6.77 -0.695 1 97.5 333 LEU A O 1
ATOM 2589 N N . TRP A 1 334 ? 14.75 -8.375 -0.784 1 97.69 334 TRP A N 1
ATOM 2590 C CA . TRP A 1 334 ? 15.578 -7.754 0.251 1 97.69 334 TRP A CA 1
ATOM 2591 C C . TRP A 1 334 ? 16.141 -6.418 -0.223 1 97.69 334 TRP A C 1
ATOM 2593 O O . TRP A 1 334 ? 16.094 -5.426 0.512 1 97.69 334 TRP A O 1
ATOM 2603 N N . VAL A 1 335 ? 16.547 -6.309 -1.427 1 97.38 335 VAL A N 1
ATOM 2604 C CA . VAL A 1 335 ? 17.109 -5.082 -1.988 1 97.38 335 VAL A CA 1
ATOM 2605 C C . VAL A 1 335 ? 16.016 -4.012 -2.059 1 97.38 335 VAL A C 1
ATOM 2607 O O . VAL A 1 335 ? 16.234 -2.865 -1.656 1 97.38 335 VAL A O 1
ATOM 2610 N N . VAL A 1 336 ? 14.859 -4.383 -2.52 1 97.75 336 VAL A N 1
ATOM 2611 C CA . VAL A 1 336 ? 13.773 -3.418 -2.682 1 97.75 336 VAL A CA 1
ATOM 2612 C C . VAL A 1 336 ? 13.312 -2.928 -1.312 1 97.75 336 VAL A C 1
ATOM 2614 O O . VAL A 1 336 ? 12.977 -1.751 -1.146 1 97.75 336 VAL A O 1
ATOM 2617 N N . LEU A 1 337 ? 13.305 -3.805 -0.331 1 97.69 337 LEU A N 1
ATOM 2618 C CA . LEU A 1 337 ? 12.961 -3.408 1.029 1 97.69 337 LEU A CA 1
ATOM 2619 C C . LEU A 1 337 ? 13.945 -2.371 1.562 1 97.69 337 LEU A C 1
ATOM 2621 O O . LEU A 1 337 ? 13.531 -1.356 2.129 1 97.69 337 LEU A O 1
ATOM 2625 N N . CYS A 1 338 ? 15.18 -2.639 1.336 1 96.69 338 CYS A N 1
ATOM 2626 C CA . CYS A 1 338 ? 16.219 -1.713 1.787 1 96.69 338 CYS A CA 1
ATOM 2627 C C . CYS A 1 338 ? 16.109 -0.379 1.058 1 96.69 338 CYS A C 1
ATOM 2629 O O . CYS A 1 338 ? 16.25 0.681 1.67 1 96.69 338 CYS A O 1
ATOM 2631 N N . GLN A 1 339 ? 15.852 -0.472 -0.208 1 96.81 339 GLN A N 1
ATOM 2632 C CA . GLN A 1 339 ? 15.719 0.748 -0.996 1 96.81 339 GLN A CA 1
ATOM 2633 C C . GLN A 1 339 ? 14.492 1.55 -0.559 1 96.81 339 GLN A C 1
ATOM 2635 O O . GLN A 1 339 ? 14.508 2.783 -0.587 1 96.81 339 GLN A O 1
ATOM 2640 N N . THR A 1 340 ? 13.438 0.899 -0.166 1 97 340 THR A N 1
ATOM 2641 C CA . THR A 1 340 ? 12.234 1.583 0.293 1 97 340 THR A CA 1
ATOM 2642 C C . THR A 1 340 ? 12.531 2.408 1.544 1 97 340 THR A C 1
ATOM 2644 O O . THR A 1 340 ? 12.016 3.52 1.694 1 97 340 THR A O 1
ATOM 2647 N N . TYR A 1 341 ? 13.367 1.911 2.459 1 94.31 341 TYR A N 1
ATOM 2648 C CA . TYR A 1 341 ? 13.75 2.645 3.66 1 94.31 341 TYR A CA 1
ATOM 2649 C C . TYR A 1 341 ? 14.75 3.744 3.33 1 94.31 341 TYR A C 1
ATOM 2651 O O . TYR A 1 341 ? 14.633 4.871 3.818 1 94.31 341 TYR A O 1
ATOM 2659 N N . ARG A 1 342 ? 15.641 3.465 2.467 1 91.81 342 ARG A N 1
ATOM 2660 C CA . ARG A 1 342 ? 16.75 4.375 2.182 1 91.81 342 ARG A CA 1
ATOM 2661 C C . ARG A 1 342 ? 16.266 5.586 1.389 1 91.81 342 ARG A C 1
ATOM 2663 O O . ARG A 1 342 ? 16.766 6.695 1.578 1 91.81 342 ARG A O 1
ATOM 2670 N N . TYR A 1 343 ? 15.281 5.363 0.569 1 92.25 343 TYR A N 1
ATOM 2671 C CA . TYR A 1 343 ? 14.867 6.43 -0.334 1 92.25 343 TYR A CA 1
ATOM 2672 C C . TYR A 1 343 ? 13.711 7.223 0.254 1 92.25 343 TYR A C 1
ATOM 2674 O O . TYR A 1 343 ? 13.102 8.047 -0.434 1 92.25 343 TYR A O 1
ATOM 2682 N N . LEU A 1 344 ? 13.414 7.051 1.512 1 90.88 344 LEU A N 1
ATOM 2683 C CA . LEU A 1 344 ? 12.406 7.867 2.17 1 90.88 344 LEU A CA 1
ATOM 2684 C C . LEU A 1 344 ? 12.82 9.336 2.191 1 90.88 344 LEU A C 1
ATOM 2686 O O . LEU A 1 344 ? 13.984 9.648 2.434 1 90.88 344 LEU A O 1
ATOM 2690 N N . ASP A 1 345 ? 11.922 10.148 1.776 1 89.19 345 ASP A N 1
ATOM 2691 C CA . ASP A 1 345 ? 12.156 11.586 1.87 1 89.19 345 ASP A CA 1
ATOM 2692 C C . ASP A 1 345 ? 11.852 12.102 3.277 1 89.19 345 ASP A C 1
ATOM 2694 O O . ASP A 1 345 ? 10.688 12.242 3.654 1 89.19 345 ASP A O 1
ATOM 2698 N N . PHE A 1 346 ? 12.836 12.477 3.98 1 87.5 346 PHE A N 1
ATOM 2699 C CA . PHE A 1 346 ? 12.711 12.883 5.375 1 87.5 346 PHE A CA 1
ATOM 2700 C C . PHE A 1 346 ? 11.93 14.188 5.488 1 87.5 346 PHE A C 1
ATOM 2702 O O . PHE A 1 346 ? 11.305 14.461 6.516 1 87.5 346 PHE A O 1
ATOM 2709 N N . ARG A 1 347 ? 11.891 14.945 4.445 1 87.44 347 ARG A N 1
ATOM 2710 C CA . ARG A 1 347 ? 11.203 16.234 4.461 1 87.44 347 ARG A CA 1
ATOM 2711 C C . ARG A 1 347 ? 9.703 16.062 4.277 1 87.44 347 ARG A C 1
ATOM 2713 O O . ARG A 1 347 ? 8.938 17.016 4.469 1 87.44 347 ARG A O 1
ATOM 2720 N N . SER A 1 348 ? 9.305 14.914 3.943 1 90.75 348 SER A N 1
ATOM 2721 C CA . SER A 1 348 ? 7.883 14.656 3.727 1 90.75 348 SER A CA 1
ATOM 2722 C C . SER A 1 348 ? 7.355 13.602 4.699 1 90.75 348 SER A C 1
ATOM 2724 O O . SER A 1 348 ? 6.359 12.938 4.418 1 90.75 348 SER A O 1
ATOM 2726 N N . MET A 1 349 ? 8.008 13.5 5.844 1 91.19 349 MET A N 1
ATOM 2727 C CA . MET A 1 349 ? 7.602 12.484 6.812 1 91.19 349 MET A CA 1
ATOM 2728 C C . MET A 1 349 ? 7.195 13.133 8.133 1 91.19 349 MET A C 1
ATOM 2730 O O . MET A 1 349 ? 7.699 14.195 8.492 1 91.19 349 MET A O 1
ATOM 2734 N N . ARG A 1 350 ? 6.219 12.484 8.734 1 91.94 350 ARG A N 1
ATOM 2735 C CA . ARG A 1 350 ? 5.863 12.773 10.125 1 91.94 350 ARG A CA 1
ATOM 2736 C C . ARG A 1 350 ? 6.516 11.781 11.078 1 91.94 350 ARG A C 1
ATOM 2738 O O . ARG A 1 350 ? 6.641 10.594 10.758 1 91.94 350 ARG A O 1
ATOM 2745 N N . ASN A 1 351 ? 7.039 12.219 12.227 1 91.31 351 ASN A N 1
ATOM 2746 C CA . ASN A 1 351 ? 7.648 11.367 13.234 1 91.31 351 ASN A CA 1
ATOM 2747 C C . ASN A 1 351 ? 8.961 10.758 12.742 1 91.31 351 ASN A C 1
ATOM 2749 O O . ASN A 1 351 ? 9.133 9.539 12.773 1 91.31 351 ASN A O 1
ATOM 2753 N N . LEU A 1 352 ? 9.812 11.617 12.344 1 88.69 352 LEU A N 1
ATOM 2754 C CA . LEU A 1 352 ? 11.117 11.18 11.867 1 88.69 352 LEU A CA 1
ATOM 2755 C C . LEU A 1 352 ? 11.906 10.508 12.984 1 88.69 352 LEU A C 1
ATOM 2757 O O . LEU A 1 352 ? 12.836 9.734 12.711 1 88.69 352 LEU A O 1
ATOM 2761 N N . ALA A 1 353 ? 11.516 10.703 14.219 1 87 353 ALA A N 1
ATOM 2762 C CA . ALA A 1 353 ? 12.211 10.156 15.383 1 87 353 ALA A CA 1
ATOM 2763 C C . ALA A 1 353 ? 12.117 8.633 15.414 1 87 353 ALA A C 1
ATOM 2765 O O . ALA A 1 353 ? 12.906 7.969 16.078 1 87 353 ALA A O 1
ATOM 2766 N N . PHE A 1 354 ? 11.188 8.109 14.656 1 88.69 354 PHE A N 1
ATOM 2767 C CA . PHE A 1 354 ? 11.008 6.668 14.672 1 88.69 354 PHE A CA 1
ATOM 2768 C C . PHE A 1 354 ? 12.25 5.961 14.125 1 88.69 354 PHE A C 1
ATOM 2770 O O . PHE A 1 354 ? 12.547 4.832 14.523 1 88.69 354 PHE A O 1
ATOM 2777 N N . LEU A 1 355 ? 13 6.645 13.219 1 86.81 355 LEU A N 1
ATOM 2778 C CA . LEU A 1 355 ? 14.18 6.059 12.594 1 86.81 355 LEU A CA 1
ATOM 2779 C C . LEU A 1 355 ? 15.289 5.836 13.617 1 86.81 355 LEU A C 1
ATOM 2781 O O . LEU A 1 355 ? 16.094 4.906 13.477 1 86.81 355 LEU A O 1
ATOM 2785 N N . ILE A 1 356 ? 15.32 6.695 14.641 1 85.38 356 ILE A N 1
ATOM 2786 C CA . ILE A 1 356 ? 16.312 6.535 15.695 1 85.38 356 ILE A CA 1
ATOM 2787 C C . ILE A 1 356 ? 16.031 5.27 16.5 1 85.38 356 ILE A C 1
ATOM 2789 O O . ILE A 1 356 ? 16.938 4.484 16.781 1 85.38 356 ILE A O 1
ATOM 2793 N N . GLY A 1 357 ? 14.789 5.125 16.812 1 85 357 GLY A N 1
ATOM 2794 C CA . GLY A 1 357 ? 14.398 3.902 17.5 1 85 357 GLY A CA 1
ATOM 2795 C C . GLY A 1 357 ? 14.594 2.656 16.656 1 85 357 GLY A C 1
ATOM 2796 O O . GLY A 1 357 ? 14.977 1.604 17.172 1 85 357 GLY A O 1
ATOM 2797 N N . ALA A 1 358 ? 14.406 2.803 15.406 1 88.38 358 ALA A N 1
ATOM 2798 C CA . ALA A 1 358 ? 14.586 1.682 14.484 1 88.38 358 ALA A CA 1
ATOM 2799 C C . ALA A 1 358 ? 16.047 1.244 14.422 1 88.38 358 ALA A C 1
ATOM 2801 O O . ALA A 1 358 ? 16.344 0.047 14.438 1 88.38 358 ALA A O 1
ATOM 2802 N N . MET A 1 359 ? 16.953 2.16 14.422 1 87.19 359 MET A N 1
ATOM 2803 C CA . MET A 1 359 ? 18.375 1.87 14.305 1 87.19 359 MET A CA 1
ATOM 2804 C C . MET A 1 359 ? 18.891 1.158 15.555 1 87.19 359 MET A C 1
ATOM 2806 O O . MET A 1 359 ? 19.875 0.409 15.492 1 87.19 359 MET A O 1
ATOM 2810 N N . ASN A 1 360 ? 18.156 1.321 16.625 1 87 360 ASN A N 1
ATOM 2811 C CA . ASN A 1 360 ? 18.562 0.695 17.891 1 87 360 ASN A CA 1
ATOM 2812 C C . ASN A 1 360 ? 18.016 -0.727 18 1 87 360 ASN A C 1
ATOM 2814 O O . ASN A 1 360 ? 18.406 -1.477 18.891 1 87 360 ASN A O 1
ATOM 2818 N N . SER A 1 361 ? 17.25 -1.057 17.078 1 89.56 361 SER A N 1
ATOM 2819 C CA . SER A 1 361 ? 16.656 -2.383 17.125 1 89.56 361 SER A CA 1
ATOM 2820 C C . SER A 1 361 ? 17.5 -3.406 16.375 1 89.56 361 SER A C 1
ATOM 2822 O O . SER A 1 361 ? 18.047 -3.105 15.312 1 89.56 361 SER A O 1
ATOM 2824 N N . MET A 1 362 ? 17.609 -4.566 16.891 1 91.12 362 MET A N 1
ATOM 2825 C CA . MET A 1 362 ? 18.453 -5.621 16.328 1 91.12 362 MET A CA 1
ATOM 2826 C C . MET A 1 362 ? 17.891 -6.137 15.016 1 91.12 362 MET A C 1
ATOM 2828 O O . MET A 1 362 ? 18.609 -6.25 14.023 1 91.12 362 MET A O 1
ATOM 2832 N N . PRO A 1 363 ? 16.594 -6.352 14.914 1 91.06 363 PRO A N 1
ATOM 2833 C CA . PRO A 1 363 ? 16.078 -6.875 13.648 1 91.06 363 PRO A CA 1
ATOM 2834 C C . PRO A 1 363 ? 16.188 -5.875 12.5 1 91.06 363 PRO A C 1
ATOM 2836 O O . PRO A 1 363 ? 16.25 -6.273 11.336 1 91.06 363 PRO A O 1
ATOM 2839 N N . PHE A 1 364 ? 16.281 -4.629 12.812 1 94.31 364 PHE A N 1
ATOM 2840 C CA . PHE A 1 364 ? 16.328 -3.604 11.781 1 94.31 364 PHE A CA 1
ATOM 2841 C C . PHE A 1 364 ? 17.688 -3.611 11.078 1 94.31 364 PHE A C 1
ATOM 2843 O O . PHE A 1 364 ? 17.859 -2.953 10.055 1 94.31 364 PHE A O 1
ATOM 2850 N N . GLN A 1 365 ? 18.625 -4.441 11.547 1 93.56 365 GLN A N 1
ATOM 2851 C CA . GLN A 1 365 ? 19.938 -4.57 10.898 1 93.56 365 GLN A CA 1
ATOM 2852 C C . GLN A 1 365 ? 19.797 -5.238 9.531 1 93.56 365 GLN A C 1
ATOM 2854 O O . GLN A 1 365 ? 20.672 -5.09 8.672 1 93.56 365 GLN A O 1
ATOM 2859 N N . LEU A 1 366 ? 18.672 -5.945 9.367 1 94.44 366 LEU A N 1
ATOM 2860 C CA . LEU A 1 366 ? 18.375 -6.504 8.055 1 94.44 366 LEU A CA 1
ATOM 2861 C C . LEU A 1 366 ? 18.281 -5.402 7 1 94.44 366 LEU A C 1
ATOM 2863 O O . LEU A 1 366 ? 18.609 -5.621 5.836 1 94.44 366 LEU A O 1
ATOM 2867 N N . VAL A 1 367 ? 17.875 -4.234 7.5 1 95.06 367 VAL A N 1
ATOM 2868 C CA . VAL A 1 367 ? 17.734 -3.104 6.586 1 95.06 367 VAL A CA 1
ATOM 2869 C C . VAL A 1 367 ? 18.969 -2.203 6.688 1 95.06 367 VAL A C 1
ATOM 2871 O O . VAL A 1 367 ? 19.516 -1.775 5.668 1 95.06 367 VAL A O 1
ATOM 2874 N N . ALA A 1 368 ? 19.438 -1.928 7.895 1 93.75 368 ALA A N 1
ATOM 2875 C CA . ALA A 1 368 ? 20.562 -1.028 8.109 1 93.75 368 ALA A CA 1
ATOM 2876 C C . ALA A 1 368 ? 21.828 -1.572 7.457 1 93.75 368 ALA A C 1
ATOM 2878 O O . ALA A 1 368 ? 22.656 -0.806 6.949 1 93.75 368 ALA A O 1
ATOM 2879 N N . ASN A 1 369 ? 22.016 -2.896 7.465 1 95.12 369 ASN A N 1
ATOM 2880 C CA . ASN A 1 369 ? 23.125 -3.557 6.801 1 95.12 369 ASN A CA 1
ATOM 2881 C C . ASN A 1 369 ? 22.672 -4.312 5.555 1 95.12 369 ASN A C 1
ATOM 2883 O O . ASN A 1 369 ? 23.141 -5.422 5.293 1 95.12 369 ASN A O 1
ATOM 2887 N N . GLY A 1 370 ? 21.781 -3.693 4.848 1 94 370 GLY A N 1
ATOM 2888 C CA . GLY A 1 370 ? 21.125 -4.328 3.717 1 94 370 GLY A CA 1
ATOM 2889 C C . GLY A 1 370 ? 22.016 -4.453 2.496 1 94 370 GLY A C 1
ATOM 2890 O O . GLY A 1 370 ? 21.672 -5.141 1.534 1 94 370 GLY A O 1
ATOM 2891 N N . PHE A 1 371 ? 23.203 -3.92 2.445 1 93.44 371 PHE A N 1
ATOM 2892 C CA . PHE A 1 371 ? 24.109 -4.008 1.31 1 93.44 371 PHE A CA 1
ATOM 2893 C C . PHE A 1 371 ? 24.578 -5.445 1.096 1 93.44 371 PHE A C 1
ATOM 2895 O O . PHE A 1 371 ? 25.047 -5.797 0.016 1 93.44 371 PHE A O 1
ATOM 2902 N N . LEU A 1 372 ? 24.391 -6.254 2.127 1 95.88 372 LEU A N 1
ATOM 2903 C CA . LEU A 1 372 ? 24.703 -7.672 1.994 1 95.88 372 LEU A CA 1
ATOM 2904 C C . LEU A 1 372 ? 23.812 -8.328 0.942 1 95.88 372 LEU A C 1
ATOM 2906 O O . LEU A 1 372 ? 24.188 -9.367 0.378 1 95.88 372 LEU A O 1
ATOM 2910 N N . ALA A 1 373 ? 22.688 -7.758 0.689 1 95.56 373 ALA A N 1
ATOM 2911 C CA . ALA A 1 373 ? 21.781 -8.305 -0.321 1 95.56 373 ALA A CA 1
ATOM 2912 C C . ALA A 1 373 ? 22.406 -8.234 -1.711 1 95.56 373 ALA A C 1
ATOM 2914 O O . ALA A 1 373 ? 22.188 -9.117 -2.541 1 95.56 373 ALA A O 1
ATOM 2915 N N . VAL A 1 374 ? 23.172 -7.27 -1.986 1 95.19 374 VAL A N 1
ATOM 2916 C CA . VAL A 1 374 ? 23.828 -7.102 -3.279 1 95.19 374 VAL A CA 1
ATOM 2917 C C . VAL A 1 374 ? 24.938 -8.148 -3.445 1 95.19 374 VAL A C 1
ATOM 2919 O O . VAL A 1 374 ? 25.203 -8.602 -4.559 1 95.19 374 VAL A O 1
ATOM 2922 N N . GLU A 1 375 ? 25.547 -8.547 -2.338 1 97.62 375 GLU A N 1
ATOM 2923 C CA . GLU A 1 375 ? 26.594 -9.562 -2.373 1 97.62 375 GLU A CA 1
ATOM 2924 C C . GLU A 1 375 ? 26.031 -10.906 -2.857 1 97.62 375 GLU A C 1
ATOM 2926 O O . GLU A 1 375 ? 26.75 -11.695 -3.471 1 97.62 375 GLU A O 1
ATOM 2931 N N . ASN A 1 376 ? 24.75 -11.148 -2.564 1 97.88 376 ASN A N 1
ATOM 2932 C CA . ASN A 1 376 ? 24.109 -12.344 -3.092 1 97.88 376 ASN A CA 1
ATOM 2933 C C . ASN A 1 376 ? 24.188 -12.398 -4.617 1 97.88 376 ASN A C 1
ATOM 2935 O O . ASN A 1 376 ? 24.438 -13.453 -5.195 1 97.88 376 ASN A O 1
ATOM 2939 N N . PHE A 1 377 ? 24.031 -11.281 -5.219 1 97.38 377 PHE A N 1
ATOM 2940 C CA . PHE A 1 377 ? 24.016 -11.234 -6.676 1 97.38 377 PHE A CA 1
ATOM 2941 C C . PHE A 1 377 ? 25.406 -11.398 -7.246 1 97.38 377 PHE A C 1
ATOM 2943 O O . PHE A 1 377 ? 25.594 -12.008 -8.305 1 97.38 377 PHE A O 1
ATOM 2950 N N . PHE A 1 378 ? 26.422 -10.836 -6.594 1 98.25 378 PHE A N 1
ATOM 2951 C CA . PHE A 1 378 ? 27.797 -11.062 -7.031 1 98.25 378 PHE A CA 1
ATOM 2952 C C . PHE A 1 378 ? 28.156 -12.539 -6.922 1 98.25 378 PHE A C 1
ATOM 2954 O O . PHE A 1 378 ? 28.781 -13.102 -7.832 1 98.25 378 PHE A O 1
ATOM 2961 N N . PHE A 1 379 ? 27.781 -13.133 -5.805 1 98.12 379 PHE A N 1
ATOM 2962 C CA . PHE A 1 379 ? 28.016 -14.562 -5.59 1 98.12 379 PHE A CA 1
ATOM 2963 C C . PHE A 1 379 ? 27.359 -15.383 -6.695 1 98.12 379 PHE A C 1
ATOM 2965 O O . PHE A 1 379 ? 27.984 -16.266 -7.27 1 98.12 379 PHE A O 1
ATOM 2972 N N . ILE A 1 380 ? 26.094 -15.062 -7.066 1 97.44 380 ILE A N 1
ATOM 2973 C CA . ILE A 1 380 ? 25.344 -15.805 -8.07 1 97.44 380 ILE A CA 1
ATOM 2974 C C . ILE A 1 380 ? 25.984 -15.602 -9.445 1 97.44 380 ILE A C 1
ATOM 2976 O O . ILE A 1 380 ? 26.078 -16.547 -10.234 1 97.44 380 ILE A O 1
ATOM 2980 N N . SER A 1 381 ? 26.406 -14.414 -9.734 1 96.88 381 SER A N 1
ATOM 2981 C CA . SER A 1 381 ? 27.031 -14.102 -11.016 1 96.88 381 SER A CA 1
ATOM 2982 C C . SER A 1 381 ? 28.312 -14.906 -11.203 1 96.88 381 SER A C 1
ATOM 2984 O O . SER A 1 381 ? 28.531 -15.516 -12.258 1 96.88 381 SER A O 1
ATOM 2986 N N . GLY A 1 382 ? 29.156 -14.938 -10.172 1 97.75 382 GLY A N 1
ATOM 2987 C CA . GLY A 1 382 ? 30.375 -15.742 -10.242 1 97.75 382 GLY A CA 1
ATOM 2988 C C . GLY A 1 382 ? 30.094 -17.219 -10.398 1 97.75 382 GLY A C 1
ATOM 2989 O O . GLY A 1 382 ? 30.781 -17.906 -11.172 1 97.75 382 GLY A O 1
ATOM 2990 N N . LEU A 1 383 ? 29.125 -17.625 -9.719 1 97.25 383 LEU A N 1
ATOM 2991 C CA . LEU A 1 383 ? 28.766 -19.031 -9.758 1 97.25 383 LEU A CA 1
ATOM 2992 C C . LEU A 1 383 ? 28.297 -19.438 -11.156 1 97.25 383 LEU A C 1
ATOM 2994 O O . LEU A 1 383 ? 28.766 -20.453 -11.703 1 97.25 383 LEU A O 1
ATOM 2998 N N . LEU A 1 384 ? 27.422 -18.672 -11.75 1 93.81 384 LEU A N 1
ATOM 2999 C CA . LEU A 1 384 ? 26.859 -19 -13.055 1 93.81 384 LEU A CA 1
ATOM 3000 C C . LEU A 1 384 ? 27.922 -18.938 -14.141 1 93.81 384 LEU A C 1
ATOM 3002 O O . LEU A 1 384 ? 27.922 -19.766 -15.062 1 93.81 384 LEU A O 1
ATOM 3006 N N . MET A 1 385 ? 28.766 -18 -14.031 1 94.19 385 MET A N 1
ATOM 3007 C CA . MET A 1 385 ? 29.875 -17.875 -14.969 1 94.19 385 MET A CA 1
ATOM 3008 C C . MET A 1 385 ? 30.75 -19.125 -14.953 1 94.19 385 MET A C 1
ATOM 3010 O O . MET A 1 385 ? 31.016 -19.719 -16 1 94.19 385 MET A O 1
ATOM 3014 N N . SER A 1 386 ? 31.141 -19.484 -13.812 1 94.88 386 SER A N 1
ATOM 3015 C CA . SER A 1 386 ? 32.031 -20.641 -13.641 1 94.88 386 SER A CA 1
ATOM 3016 C C . SER A 1 386 ? 31.328 -21.938 -14.008 1 94.88 386 SER A C 1
ATOM 3018 O O . SER A 1 386 ? 31.906 -22.812 -14.648 1 94.88 386 SER A O 1
ATOM 3020 N N . TYR A 1 387 ? 30.156 -22.094 -13.633 1 92.69 387 TYR A N 1
ATOM 3021 C CA . TYR A 1 387 ? 29.406 -23.297 -13.906 1 92.69 387 TYR A CA 1
ATOM 3022 C C . TYR A 1 387 ? 29.234 -23.516 -15.406 1 92.69 387 TYR A C 1
ATOM 3024 O O . TYR A 1 387 ? 29.406 -24.625 -15.914 1 92.69 387 TYR A O 1
ATOM 3032 N N . ARG A 1 388 ? 28.875 -22.5 -16.141 1 89.19 388 ARG A N 1
ATOM 3033 C CA . ARG A 1 388 ? 28.656 -22.578 -17.578 1 89.19 388 ARG A CA 1
ATOM 3034 C C . ARG A 1 388 ? 29.922 -23.031 -18.297 1 89.19 388 ARG A C 1
ATOM 3036 O O . ARG A 1 388 ? 29.875 -23.891 -19.172 1 89.19 388 ARG A O 1
ATOM 3043 N N . ILE A 1 389 ? 31 -22.469 -17.953 1 91.44 389 ILE A N 1
ATOM 3044 C CA . ILE A 1 389 ? 32.25 -22.781 -18.609 1 91.44 389 ILE A CA 1
ATOM 3045 C C . ILE A 1 389 ? 32.719 -24.172 -18.234 1 91.44 389 ILE A C 1
ATOM 3047 O O . ILE A 1 389 ? 33.156 -24.953 -19.094 1 91.44 389 ILE A O 1
ATOM 3051 N N . THR A 1 390 ? 32.625 -24.516 -16.969 1 90.19 390 THR A N 1
ATOM 3052 C CA . THR A 1 390 ? 33.031 -25.828 -16.5 1 90.19 390 THR A CA 1
ATOM 3053 C C . THR A 1 390 ? 32.188 -26.938 -17.078 1 90.19 390 THR A C 1
ATOM 3055 O O . THR A 1 390 ? 32.688 -28 -17.469 1 90.19 390 THR A O 1
ATOM 3058 N N . ALA A 1 391 ? 30.938 -26.672 -17.094 1 84.25 391 ALA A N 1
ATOM 3059 C CA . ALA A 1 391 ? 30 -27.672 -17.594 1 84.25 391 ALA A CA 1
ATOM 3060 C C . ALA A 1 391 ? 30.188 -27.906 -19.078 1 84.25 391 ALA A C 1
ATOM 3062 O O . ALA A 1 391 ? 29.953 -29.016 -19.578 1 84.25 391 ALA A O 1
ATOM 3063 N N . THR A 1 392 ? 30.594 -26.953 -19.828 1 82.94 392 THR A N 1
ATOM 3064 C CA . THR A 1 392 ? 30.75 -27.062 -21.266 1 82.94 392 THR A CA 1
ATOM 3065 C C . THR A 1 392 ? 32.156 -27.547 -21.625 1 82.94 392 THR A C 1
ATOM 3067 O O . THR A 1 392 ? 32.406 -28 -22.75 1 82.94 392 THR A O 1
ATOM 3070 N N . SER A 1 393 ? 33.062 -27.422 -20.719 1 82.62 393 SER A N 1
ATOM 3071 C CA . SER A 1 393 ? 34.438 -27.828 -20.984 1 82.62 393 SER A CA 1
ATOM 3072 C C . SER A 1 393 ? 34.594 -29.344 -20.844 1 82.62 393 SER A C 1
ATOM 3074 O O . SER A 1 393 ? 34.156 -29.922 -19.844 1 82.62 393 SER A O 1
ATOM 3076 N N . SER A 1 394 ? 34.562 -30.078 -22.078 1 72.06 394 SER A N 1
ATOM 3077 C CA . SER A 1 394 ? 34.844 -31.516 -22.078 1 72.06 394 SER A CA 1
ATOM 3078 C C . SER A 1 394 ? 36.312 -31.797 -22.156 1 72.06 394 SER A C 1
ATOM 3080 O O . SER A 1 394 ? 37.031 -31.25 -23.016 1 72.06 394 SER A O 1
ATOM 3082 N N . ASP A 1 395 ? 36.844 -32.688 -21.328 1 69.31 395 ASP A N 1
ATOM 3083 C CA . ASP A 1 395 ? 38.219 -33.156 -21.328 1 69.31 395 ASP A CA 1
ATOM 3084 C C . ASP A 1 395 ? 39.219 -32.031 -21.25 1 69.31 395 ASP A C 1
ATOM 3086 O O . ASP A 1 395 ? 40.188 -31.984 -22 1 69.31 395 ASP A O 1
ATOM 3090 N N . ASN A 1 396 ? 38.969 -30.922 -20.5 1 68.81 396 ASN A N 1
ATOM 3091 C CA . ASN A 1 396 ? 39.875 -29.812 -20.188 1 68.81 396 ASN A CA 1
ATOM 3092 C C . ASN A 1 396 ? 40.094 -28.922 -21.406 1 68.81 396 ASN A C 1
ATOM 3094 O O . ASN A 1 396 ? 41.125 -28.219 -21.484 1 68.81 396 ASN A O 1
ATOM 3098 N N . VAL A 1 397 ? 39.156 -29.109 -22.422 1 80.12 397 VAL A N 1
ATOM 3099 C CA . VAL A 1 397 ? 39.281 -28.25 -23.594 1 80.12 397 VAL A CA 1
ATOM 3100 C C . VAL A 1 397 ? 38.25 -27.125 -23.5 1 80.12 397 VAL A C 1
ATOM 3102 O O . VAL A 1 397 ? 37.031 -27.375 -23.328 1 80.12 397 VAL A O 1
ATOM 3105 N N . ILE A 1 398 ? 38.781 -25.953 -23.484 1 85.31 398 ILE A N 1
ATOM 3106 C CA . ILE A 1 398 ? 37.938 -24.75 -23.375 1 85.31 398 ILE A CA 1
ATOM 3107 C C . ILE A 1 398 ? 37.688 -24.172 -24.766 1 85.31 398 ILE A C 1
ATOM 3109 O O . ILE A 1 398 ? 38.625 -24 -25.562 1 85.31 398 ILE A O 1
ATOM 3113 N N . ARG A 1 399 ? 36.469 -24.031 -25.141 1 83.81 399 ARG A N 1
ATOM 3114 C CA . ARG A 1 399 ? 36.094 -23.391 -26.391 1 83.81 399 ARG A CA 1
ATOM 3115 C C . ARG A 1 399 ? 36.062 -21.875 -26.234 1 83.81 399 ARG A C 1
ATOM 3117 O O . ARG A 1 399 ? 35 -21.281 -25.953 1 83.81 399 ARG A O 1
ATOM 3124 N N . TYR A 1 400 ? 37.094 -21.188 -26.531 1 87.38 400 TYR A N 1
ATOM 3125 C CA . TYR A 1 400 ? 37.281 -19.766 -26.297 1 87.38 400 TYR A CA 1
ATOM 3126 C C . TYR A 1 400 ? 36.312 -18.953 -27.141 1 87.38 400 TYR A C 1
ATOM 3128 O O . TYR A 1 400 ? 35.875 -17.875 -26.734 1 87.38 400 TYR A O 1
ATOM 3136 N N . LYS A 1 401 ? 35.938 -19.406 -28.297 1 85.56 401 LYS A N 1
ATOM 3137 C CA . LYS A 1 401 ? 35 -18.703 -29.156 1 85.56 401 LYS A CA 1
ATOM 3138 C C . LYS A 1 401 ? 33.625 -18.625 -28.531 1 85.56 401 LYS A C 1
ATOM 3140 O O . LYS A 1 401 ? 32.938 -17.594 -28.625 1 85.56 401 LYS A O 1
ATOM 3145 N N . ASP A 1 402 ? 33.281 -19.734 -27.922 1 86 402 ASP A N 1
ATOM 3146 C CA . ASP A 1 402 ? 31.969 -19.766 -27.266 1 86 402 ASP A CA 1
ATOM 3147 C C . ASP A 1 402 ? 31.938 -18.812 -26.078 1 86 402 ASP A C 1
ATOM 3149 O O . ASP A 1 402 ? 30.906 -18.188 -25.812 1 86 402 ASP A O 1
ATOM 3153 N N . ILE A 1 403 ? 33.031 -18.703 -25.391 1 90.19 403 ILE A N 1
ATOM 3154 C CA . ILE A 1 403 ? 33.125 -17.812 -24.234 1 90.19 403 ILE A CA 1
ATOM 3155 C C . ILE A 1 403 ? 33.031 -16.359 -24.703 1 90.19 403 ILE A C 1
ATOM 3157 O O . ILE A 1 403 ? 32.312 -15.555 -24.109 1 90.19 403 ILE A O 1
ATOM 3161 N N . PHE A 1 404 ? 33.719 -16.047 -25.75 1 90.44 404 PHE A N 1
ATOM 3162 C CA . PHE A 1 404 ? 33.719 -14.695 -26.297 1 90.44 404 PHE A CA 1
ATOM 3163 C C . PHE A 1 404 ? 32.344 -14.281 -26.766 1 90.44 404 PHE A C 1
ATOM 3165 O O . PHE A 1 404 ? 31.875 -13.18 -26.453 1 90.44 404 PHE A O 1
ATOM 3172 N N . THR A 1 405 ? 31.656 -15.109 -27.469 1 87.94 405 THR A N 1
ATOM 3173 C CA . THR A 1 405 ? 30.312 -14.812 -27.953 1 87.94 405 THR A CA 1
ATOM 3174 C C . THR A 1 405 ? 29.344 -14.641 -26.781 1 87.94 405 THR A C 1
ATOM 3176 O O . THR A 1 405 ? 28.469 -13.773 -26.812 1 87.94 405 THR A O 1
ATOM 3179 N N . SER A 1 406 ? 29.547 -15.461 -25.812 1 88.75 406 SER A N 1
ATOM 3180 C CA . SER A 1 406 ? 28.688 -15.367 -24.641 1 88.75 406 SER A CA 1
ATOM 3181 C C . SER A 1 406 ? 28.891 -14.055 -23.891 1 88.75 406 SER A C 1
ATOM 3183 O O . SER A 1 406 ? 27.953 -13.469 -23.359 1 88.75 406 SER A O 1
ATOM 3185 N N . TYR A 1 407 ? 30.078 -13.609 -23.844 1 91.81 407 TYR A N 1
ATOM 3186 C CA . TYR A 1 407 ? 30.391 -12.359 -23.156 1 91.81 407 TYR A CA 1
ATOM 3187 C C . TYR A 1 407 ? 29.859 -11.164 -23.938 1 91.81 407 TYR A C 1
ATOM 3189 O O . TYR A 1 407 ? 29.375 -10.195 -23.344 1 91.81 407 TYR A O 1
ATOM 3197 N N . LEU A 1 408 ? 29.969 -11.266 -25.203 1 91.44 408 LEU A N 1
ATOM 3198 C CA . LEU A 1 408 ? 29.438 -10.188 -26.031 1 91.44 408 LEU A CA 1
ATOM 3199 C C . LEU A 1 408 ? 27.922 -10.086 -25.906 1 91.44 408 LEU A C 1
ATOM 3201 O O . LEU A 1 408 ? 27.375 -8.984 -25.812 1 91.44 408 LEU A O 1
ATOM 3205 N N . HIS A 1 409 ? 27.344 -11.211 -25.844 1 90.31 409 HIS A N 1
ATOM 3206 C CA . HIS A 1 409 ? 25.906 -11.266 -25.656 1 90.31 409 HIS A CA 1
ATOM 3207 C C . HIS A 1 409 ? 25.5 -10.672 -24.312 1 90.31 409 HIS A C 1
ATOM 3209 O O . HIS A 1 409 ? 24.547 -9.898 -24.234 1 90.31 409 HIS A O 1
ATOM 3215 N N . ARG A 1 410 ? 26.156 -11.039 -23.344 1 91.25 410 ARG A N 1
ATOM 3216 C CA . ARG A 1 410 ? 25.859 -10.547 -22 1 91.25 410 ARG A CA 1
ATOM 3217 C C . ARG A 1 410 ? 26.078 -9.039 -21.906 1 91.25 410 ARG A C 1
ATOM 3219 O O . ARG A 1 410 ? 25.25 -8.328 -21.328 1 91.25 410 ARG A O 1
ATOM 3226 N N . TYR A 1 411 ? 27.203 -8.602 -22.453 1 94 411 TYR A N 1
ATOM 3227 C CA . TYR A 1 411 ? 27.5 -7.176 -22.438 1 94 411 TYR A CA 1
ATOM 3228 C C . TYR A 1 411 ? 26.391 -6.375 -23.125 1 94 411 TYR A C 1
ATOM 3230 O O . TYR A 1 411 ? 25.938 -5.359 -22.594 1 94 411 TYR A O 1
ATOM 3238 N N . PHE A 1 412 ? 25.984 -6.844 -24.234 1 93.38 412 PHE A N 1
ATOM 3239 C CA . PHE A 1 412 ? 24.953 -6.148 -25 1 93.38 412 PHE A CA 1
ATOM 3240 C C . PHE A 1 412 ? 23.641 -6.137 -24.234 1 93.38 412 PHE A C 1
ATOM 3242 O O . PHE A 1 412 ? 22.938 -5.121 -24.203 1 93.38 412 PHE A O 1
ATOM 3249 N N . ARG A 1 413 ? 23.266 -7.215 -23.625 1 91.75 413 ARG A N 1
ATOM 3250 C CA . ARG A 1 413 ? 22.031 -7.324 -22.875 1 91.75 413 ARG A CA 1
ATOM 3251 C C . ARG A 1 413 ? 22.031 -6.391 -21.672 1 91.75 413 ARG A C 1
ATOM 3253 O O . ARG A 1 413 ? 21.094 -5.617 -21.469 1 91.75 413 ARG A O 1
ATOM 3260 N N . LEU A 1 414 ? 23.078 -6.371 -20.922 1 94 414 LEU A N 1
ATOM 3261 C CA . LEU A 1 414 ? 23.156 -5.586 -19.703 1 94 414 LEU A CA 1
ATOM 3262 C C . LEU A 1 414 ? 23.234 -4.094 -20.016 1 94 414 LEU A C 1
ATOM 3264 O O . LEU A 1 414 ? 22.531 -3.291 -19.391 1 94 414 LEU A O 1
ATOM 3268 N N . THR A 1 415 ? 24.016 -3.74 -21.031 1 95.06 415 THR A N 1
ATOM 3269 C CA . THR A 1 415 ? 24.234 -2.336 -21.359 1 95.06 415 THR A CA 1
ATOM 3270 C C . THR A 1 415 ? 22.984 -1.726 -22 1 95.06 415 THR A C 1
ATOM 3272 O O . THR A 1 415 ? 22.609 -0.6 -21.672 1 95.06 415 THR A O 1
ATOM 3275 N N . SER A 1 416 ? 22.391 -2.451 -22.906 1 94.44 416 SER A N 1
ATOM 3276 C CA . SER A 1 416 ? 21.172 -1.932 -23.547 1 94.44 416 SER A CA 1
ATOM 3277 C C . SER A 1 416 ? 20.062 -1.725 -22.531 1 94.44 416 SER A C 1
ATOM 3279 O O . SER A 1 416 ? 19.391 -0.695 -22.547 1 94.44 416 SER A O 1
ATOM 3281 N N . CYS A 1 417 ? 19.859 -2.684 -21.625 1 96 417 CYS A N 1
ATOM 3282 C CA . CYS A 1 417 ? 18.828 -2.557 -20.609 1 96 417 CYS A CA 1
ATOM 3283 C C . CYS A 1 417 ? 19.125 -1.396 -19.672 1 96 417 CYS A C 1
ATOM 3285 O O . CYS A 1 417 ? 18.219 -0.671 -19.266 1 96 417 CYS A O 1
ATOM 3287 N N . ALA A 1 418 ? 20.406 -1.218 -19.344 1 96.38 418 ALA A N 1
ATOM 3288 C CA . ALA A 1 418 ? 20.797 -0.114 -18.484 1 96.38 418 ALA A CA 1
ATOM 3289 C C . ALA A 1 418 ? 20.516 1.232 -19.141 1 96.38 418 ALA A C 1
ATOM 3291 O O . ALA A 1 418 ? 20.016 2.152 -18.5 1 96.38 418 ALA A O 1
ATOM 3292 N N . LEU A 1 419 ? 20.797 1.303 -20.391 1 95.38 419 LEU A N 1
ATOM 3293 C CA . LEU A 1 419 ? 20.594 2.551 -21.125 1 95.38 419 LEU A CA 1
ATOM 3294 C C . LEU A 1 419 ? 19.094 2.869 -21.234 1 95.38 419 LEU A C 1
ATOM 3296 O O . LEU A 1 419 ? 18.703 4.027 -21.109 1 95.38 419 LEU A O 1
ATOM 3300 N N . PHE A 1 420 ? 18.297 1.886 -21.484 1 95.94 420 PHE A N 1
ATOM 3301 C CA . PHE A 1 420 ? 16.859 2.1 -21.531 1 95.94 420 PHE A CA 1
ATOM 3302 C C . PHE A 1 420 ? 16.312 2.537 -20.188 1 95.94 420 PHE A C 1
ATOM 3304 O O . PHE A 1 420 ? 15.414 3.375 -20.109 1 95.94 420 PHE A O 1
ATOM 3311 N N . SER A 1 421 ? 16.828 1.929 -19.094 1 95.94 421 SER A N 1
ATOM 3312 C CA . SER A 1 421 ? 16.391 2.316 -17.766 1 95.94 421 SER A CA 1
ATOM 3313 C C . SER A 1 421 ? 16.75 3.768 -17.469 1 95.94 421 SER A C 1
ATOM 3315 O O . SER A 1 421 ? 15.961 4.496 -16.859 1 95.94 421 SER A O 1
ATOM 3317 N N . VAL A 1 422 ? 17.969 4.184 -17.875 1 95.56 422 VAL A N 1
ATOM 3318 C CA . VAL A 1 422 ? 18.391 5.566 -17.719 1 95.56 422 VAL A CA 1
ATOM 3319 C C . VAL A 1 422 ? 17.5 6.484 -18.562 1 95.56 422 VAL A C 1
ATOM 3321 O O . VAL A 1 422 ? 17.141 7.578 -18.109 1 95.56 422 VAL A O 1
ATOM 3324 N N . GLY A 1 423 ? 17.203 6.055 -19.734 1 95.5 423 GLY A N 1
ATOM 3325 C CA . GLY A 1 423 ? 16.266 6.809 -20.562 1 95.5 423 GLY A CA 1
ATOM 3326 C C . GLY A 1 423 ? 14.898 6.977 -19.938 1 95.5 423 GLY A C 1
ATOM 3327 O O . GLY A 1 423 ? 14.352 8.078 -19.922 1 95.5 423 GLY A O 1
ATOM 3328 N N . ILE A 1 424 ? 14.352 5.922 -19.375 1 95.94 424 ILE A N 1
ATOM 3329 C CA . ILE A 1 424 ? 13.047 5.969 -18.734 1 95.94 424 ILE A CA 1
ATOM 3330 C C . ILE A 1 424 ? 13.094 6.93 -17.547 1 95.94 424 ILE A C 1
ATOM 3332 O O . ILE A 1 424 ? 12.164 7.715 -17.328 1 95.94 424 ILE A O 1
ATOM 3336 N N . PHE A 1 425 ? 14.211 6.871 -16.812 1 96 425 PHE A N 1
ATOM 3337 C CA . PHE A 1 425 ? 14.359 7.77 -15.672 1 96 425 PHE A CA 1
ATOM 3338 C C . PHE A 1 425 ? 14.438 9.219 -16.125 1 96 425 PHE A C 1
ATOM 3340 O O . PHE A 1 425 ? 13.938 10.125 -15.453 1 96 425 PHE A O 1
ATOM 3347 N N . SER A 1 426 ? 15.016 9.453 -17.25 1 94.31 426 SER A N 1
ATOM 3348 C CA . SER A 1 426 ? 15.156 10.805 -17.766 1 94.31 426 SER A CA 1
ATOM 3349 C C . SER A 1 426 ? 13.812 11.383 -18.203 1 94.31 426 SER A C 1
ATOM 3351 O O . SER A 1 426 ? 13.625 12.602 -18.188 1 94.31 426 SER A O 1
ATOM 3353 N N . VAL A 1 427 ? 12.844 10.602 -18.531 1 93.94 427 VAL A N 1
ATOM 3354 C CA . VAL A 1 427 ? 11.531 11.047 -18.969 1 93.94 427 VAL A CA 1
ATOM 3355 C C . VAL A 1 427 ? 10.57 11.109 -17.781 1 93.94 427 VAL A C 1
ATOM 3357 O O . VAL A 1 427 ? 9.484 11.672 -17.891 1 93.94 427 VAL A O 1
ATOM 3360 N N . LEU A 1 428 ? 10.953 10.625 -16.641 1 93.75 428 LEU A N 1
ATOM 3361 C CA . LEU A 1 428 ? 10.117 10.484 -15.453 1 93.75 428 LEU A CA 1
ATOM 3362 C C . LEU A 1 428 ? 9.531 11.836 -15.039 1 93.75 428 LEU A C 1
ATOM 3364 O O . LEU A 1 428 ? 8.383 11.914 -14.609 1 93.75 428 LEU A O 1
ATOM 3368 N N . PRO A 1 429 ? 10.289 12.992 -15.156 1 93.12 429 PRO A N 1
ATOM 3369 C CA . PRO A 1 429 ? 9.766 14.289 -14.719 1 93.12 429 PRO A CA 1
ATOM 3370 C C . PRO A 1 429 ? 8.477 14.68 -15.43 1 93.12 429 PRO A C 1
ATOM 3372 O O . PRO A 1 429 ? 7.664 15.43 -14.875 1 93.12 429 PRO A O 1
ATOM 3375 N N . LEU A 1 430 ? 8.18 14.133 -16.562 1 92.19 430 LEU A N 1
ATOM 3376 C CA . LEU A 1 430 ? 7.027 14.516 -17.375 1 92.19 430 LEU A CA 1
ATOM 3377 C C . LEU A 1 430 ? 5.777 13.766 -16.922 1 92.19 430 LEU A C 1
ATOM 3379 O O . LEU A 1 430 ? 4.66 14.148 -17.281 1 92.19 430 LEU A O 1
ATOM 3383 N N . VAL A 1 431 ? 5.91 12.797 -16.156 1 91.25 431 VAL A N 1
ATOM 3384 C CA . VAL A 1 431 ? 4.793 11.906 -15.859 1 91.25 431 VAL A CA 1
ATOM 3385 C C . VAL A 1 431 ? 4.258 12.195 -14.461 1 91.25 431 VAL A C 1
ATOM 3387 O O . VAL A 1 431 ? 3.074 11.984 -14.188 1 91.25 431 VAL A O 1
ATOM 3390 N N . GLY A 1 432 ? 4.969 12.82 -13.57 1 91.12 432 GLY A N 1
ATOM 3391 C CA . GLY A 1 432 ? 4.551 12.984 -12.188 1 91.12 432 GLY A CA 1
ATOM 3392 C C . GLY A 1 432 ? 4.234 14.422 -11.82 1 91.12 432 GLY A C 1
ATOM 3393 O O . GLY A 1 432 ? 4.418 15.328 -12.633 1 91.12 432 GLY A O 1
ATOM 3394 N N . SER A 1 433 ? 3.6 14.547 -10.68 1 92.81 433 SER A N 1
ATOM 3395 C CA . SER A 1 433 ? 3.303 15.844 -10.07 1 92.81 433 SER A CA 1
ATOM 3396 C C . SER A 1 433 ? 3.207 15.727 -8.555 1 92.81 433 SER A C 1
ATOM 3398 O O . SER A 1 433 ? 3.053 14.625 -8.016 1 92.81 433 SER A O 1
ATOM 3400 N N . GLY A 1 434 ? 3.389 16.844 -7.883 1 93.25 434 GLY A N 1
ATOM 3401 C CA . GLY A 1 434 ? 3.354 16.891 -6.43 1 93.25 434 GLY A CA 1
ATOM 3402 C C . GLY A 1 434 ? 4.191 18.016 -5.852 1 93.25 434 GLY A C 1
ATOM 3403 O O . GLY A 1 434 ? 4.996 18.625 -6.562 1 93.25 434 GLY A O 1
ATOM 3404 N N . PRO A 1 435 ? 3.982 18.281 -4.656 1 94.62 435 PRO A N 1
ATOM 3405 C CA . PRO A 1 435 ? 4.668 19.422 -4.043 1 94.62 435 PRO A CA 1
ATOM 3406 C C . PRO A 1 435 ? 6.188 19.266 -4.051 1 94.62 435 PRO A C 1
ATOM 3408 O O . PRO A 1 435 ? 6.906 20.266 -4.219 1 94.62 435 PRO A O 1
ATOM 3411 N N . VAL A 1 436 ? 6.715 18.047 -3.91 1 94.5 436 VAL A N 1
ATOM 3412 C CA . VAL A 1 436 ? 8.164 17.875 -3.838 1 94.5 436 VAL A CA 1
ATOM 3413 C C . VAL A 1 436 ? 8.664 17.188 -5.098 1 94.5 436 VAL A C 1
ATOM 3415 O O . VAL A 1 436 ? 9.828 16.781 -5.172 1 94.5 436 VAL A O 1
ATOM 3418 N N . TRP A 1 437 ? 7.828 16.969 -6.113 1 94.12 437 TRP A N 1
ATOM 3419 C CA . TRP A 1 437 ? 8.156 16.219 -7.316 1 94.12 437 TRP A CA 1
ATOM 3420 C C . TRP A 1 437 ? 9.234 16.922 -8.125 1 94.12 437 TRP A C 1
ATOM 3422 O O . TRP A 1 437 ? 10.32 16.375 -8.344 1 94.12 437 TRP A O 1
ATOM 3432 N N . ARG A 1 438 ? 9.023 18.203 -8.484 1 91 438 ARG A N 1
ATOM 3433 C CA . ARG A 1 438 ? 9.938 18.922 -9.367 1 91 438 ARG A CA 1
ATOM 3434 C C . ARG A 1 438 ? 11.281 19.172 -8.688 1 91 438 ARG A C 1
ATOM 3436 O O . ARG A 1 438 ? 12.328 19.031 -9.312 1 91 438 ARG A O 1
ATOM 3443 N N . GLU A 1 439 ? 11.195 19.5 -7.426 1 90.38 439 GLU A N 1
ATOM 3444 C CA . GLU A 1 439 ? 12.422 19.766 -6.672 1 90.38 439 GLU A CA 1
ATOM 3445 C C . GLU A 1 439 ? 13.328 18.547 -6.645 1 90.38 439 GLU A C 1
ATOM 3447 O O . GLU A 1 439 ? 14.547 18.672 -6.777 1 90.38 439 GLU A O 1
ATOM 3452 N N . ASN A 1 440 ? 12.789 17.391 -6.508 1 92 440 ASN A N 1
ATOM 3453 C CA . ASN A 1 440 ? 13.578 16.188 -6.348 1 92 440 ASN A CA 1
ATOM 3454 C C . ASN A 1 440 ? 13.906 15.539 -7.695 1 92 440 ASN A C 1
ATOM 3456 O O . ASN A 1 440 ? 15.055 15.18 -7.957 1 92 440 ASN A O 1
ATOM 3460 N N . VAL A 1 441 ? 12.938 15.438 -8.586 1 91.81 441 VAL A N 1
ATOM 3461 C CA . VAL A 1 441 ? 13.102 14.664 -9.812 1 91.81 441 VAL A CA 1
ATOM 3462 C C . VAL A 1 441 ? 14.031 15.414 -10.766 1 91.81 441 VAL A C 1
ATOM 3464 O O . VAL A 1 441 ? 14.844 14.797 -11.461 1 91.81 441 VAL A O 1
ATOM 3467 N N . LEU A 1 442 ? 13.945 16.75 -10.844 1 89.81 442 LEU A N 1
ATOM 3468 C CA . LEU A 1 442 ? 14.789 17.531 -11.742 1 89.81 442 LEU A CA 1
ATOM 3469 C C . LEU A 1 442 ? 16.25 17.453 -11.32 1 89.81 442 LEU A C 1
ATOM 3471 O O . LEU A 1 442 ? 17.141 17.359 -12.164 1 89.81 442 LEU A O 1
ATOM 3475 N N . ASN A 1 443 ? 16.438 17.484 -10.023 1 87.62 443 ASN A N 1
ATOM 3476 C CA . ASN A 1 443 ? 17.797 17.344 -9.523 1 87.62 443 ASN A CA 1
ATOM 3477 C C . ASN A 1 443 ? 18.359 15.961 -9.82 1 87.62 443 ASN A C 1
ATOM 3479 O O . ASN A 1 443 ? 19.547 15.82 -10.125 1 87.62 443 ASN A O 1
ATOM 3483 N N . ALA A 1 444 ? 17.578 15 -9.781 1 88.69 444 ALA A N 1
ATOM 3484 C CA . ALA A 1 444 ? 18.031 13.625 -10 1 88.69 444 ALA A CA 1
ATOM 3485 C C . ALA A 1 444 ? 18.281 13.352 -11.477 1 88.69 444 ALA A C 1
ATOM 3487 O O . ALA A 1 444 ? 19.156 12.562 -11.836 1 88.69 444 ALA A O 1
ATOM 3488 N N . THR A 1 445 ? 17.562 13.977 -12.406 1 91.69 445 THR A N 1
ATOM 3489 C CA . THR A 1 445 ? 17.641 13.68 -13.836 1 91.69 445 THR A CA 1
ATOM 3490 C C . THR A 1 445 ? 18.781 14.469 -14.477 1 91.69 445 THR A C 1
ATOM 3492 O O . THR A 1 445 ? 19.219 14.141 -15.578 1 91.69 445 THR A O 1
ATOM 3495 N N . VAL A 1 446 ? 19.281 15.531 -13.82 1 90.62 446 VAL A N 1
ATOM 3496 C CA . VAL A 1 446 ? 20.406 16.297 -14.352 1 90.62 446 VAL A CA 1
ATOM 3497 C C . VAL A 1 446 ? 21.625 15.391 -14.523 1 90.62 446 VAL A C 1
ATOM 3499 O O . VAL A 1 446 ? 22.344 15.492 -15.516 1 90.62 446 VAL A O 1
ATOM 3502 N N . ASN A 1 447 ? 21.781 14.492 -13.547 1 89.75 447 ASN A N 1
ATOM 3503 C CA . ASN A 1 447 ? 22.906 13.562 -13.586 1 89.75 447 ASN A CA 1
ATOM 3504 C C . ASN A 1 447 ? 22.766 12.555 -14.727 1 89.75 447 ASN A C 1
ATOM 3506 O O . ASN A 1 447 ? 23.766 12.094 -15.281 1 89.75 447 ASN A O 1
ATOM 3510 N N . CYS A 1 448 ? 21.578 12.234 -15.086 1 89.56 448 CYS A N 1
ATOM 3511 C CA . CYS A 1 448 ? 21.344 11.281 -16.172 1 89.56 448 CYS A CA 1
ATOM 3512 C C . CYS A 1 448 ? 21.734 11.883 -17.516 1 89.56 448 CYS A C 1
ATOM 3514 O O . CYS A 1 448 ? 22.312 11.203 -18.359 1 89.56 448 CYS A O 1
ATOM 3516 N N . HIS A 1 449 ? 21.5 13.188 -17.641 1 88.69 449 HIS A N 1
ATOM 3517 C CA . HIS A 1 449 ? 21.797 13.883 -18.875 1 88.69 449 HIS A CA 1
ATOM 3518 C C . HIS A 1 449 ? 23.297 14.07 -19.047 1 88.69 449 HIS A C 1
ATOM 3520 O O . HIS A 1 449 ? 23.828 13.938 -20.156 1 88.69 449 HIS A O 1
ATOM 3526 N N . ALA A 1 450 ? 23.953 14.227 -18.016 1 89 450 ALA A N 1
ATOM 3527 C CA . ALA A 1 450 ? 25.375 14.57 -18.078 1 89 450 ALA A CA 1
ATOM 3528 C C . ALA A 1 450 ? 26.234 13.32 -18.109 1 89 450 ALA A C 1
ATOM 3530 O O . ALA A 1 450 ? 27.344 13.336 -18.672 1 89 450 ALA A O 1
ATOM 3531 N N . ASN A 1 451 ? 25.828 12.172 -17.531 1 90.94 451 ASN A N 1
ATOM 3532 C CA . ASN A 1 451 ? 26.75 11.062 -17.281 1 90.94 451 ASN A CA 1
ATOM 3533 C C . ASN A 1 451 ? 26.172 9.742 -17.781 1 90.94 451 ASN A C 1
ATOM 3535 O O . ASN A 1 451 ? 26.266 8.719 -17.109 1 90.94 451 ASN A O 1
ATOM 3539 N N . TRP A 1 452 ? 25.531 9.695 -18.906 1 89.75 452 TRP A N 1
ATOM 3540 C CA . TRP A 1 452 ? 25 8.453 -19.453 1 89.75 452 TRP A CA 1
ATOM 3541 C C . TRP A 1 452 ? 26.078 7.695 -20.219 1 89.75 452 TRP A C 1
ATOM 3543 O O . TRP A 1 452 ? 26.031 6.473 -20.344 1 89.75 452 TRP A O 1
ATOM 3553 N N . LEU A 1 453 ? 27.156 8.352 -20.719 1 91.12 453 LEU A N 1
ATOM 3554 C CA . LEU A 1 453 ? 28.188 7.77 -21.578 1 91.12 453 LEU A CA 1
ATOM 3555 C C . LEU A 1 453 ? 29.016 6.738 -20.812 1 91.12 453 LEU A C 1
ATOM 3557 O O . LEU A 1 453 ? 29.328 5.668 -21.344 1 91.12 453 LEU A O 1
ATOM 3561 N N . PRO A 1 454 ? 29.406 6.988 -19.562 1 93.88 454 PRO A N 1
ATOM 3562 C CA . PRO A 1 454 ? 30.188 5.988 -18.828 1 93.88 454 PRO A CA 1
ATOM 3563 C C . PRO A 1 454 ? 29.438 4.664 -18.672 1 93.88 454 PRO A C 1
ATOM 3565 O O . PRO A 1 454 ? 30.078 3.621 -18.484 1 93.88 454 PRO A O 1
ATOM 3568 N N . ILE A 1 455 ? 28.203 4.652 -18.734 1 93.44 455 ILE A N 1
ATOM 3569 C CA . ILE A 1 455 ? 27.406 3.43 -18.625 1 93.44 455 ILE A CA 1
ATOM 3570 C C . ILE A 1 455 ? 27.656 2.543 -19.844 1 93.44 455 ILE A C 1
ATOM 3572 O O . ILE A 1 455 ? 27.703 1.315 -19.719 1 93.44 455 ILE A O 1
ATOM 3576 N N . LEU A 1 456 ? 27.812 3.197 -20.984 1 92.44 456 LEU A N 1
ATOM 3577 C CA . LEU A 1 456 ? 28.047 2.479 -22.234 1 92.44 456 LEU A CA 1
ATOM 3578 C C . LEU A 1 456 ? 29.359 1.685 -22.156 1 92.44 456 LEU A C 1
ATOM 3580 O O . LEU A 1 456 ? 29.453 0.583 -22.703 1 92.44 456 LEU A O 1
ATOM 3584 N N . PHE A 1 457 ? 30.25 2.186 -21.375 1 93.06 457 PHE A N 1
ATOM 3585 C CA . PHE A 1 457 ? 31.547 1.532 -21.266 1 93.06 457 PHE A CA 1
ATOM 3586 C C . PHE A 1 457 ? 31.672 0.778 -19.953 1 93.06 457 PHE A C 1
ATOM 3588 O O . PHE A 1 457 ? 32.719 0.234 -19.641 1 93.06 457 PHE A O 1
ATOM 3595 N N . SER A 1 458 ? 30.656 0.651 -19.188 1 93.94 458 SER A N 1
ATOM 3596 C CA . SER A 1 458 ? 30.609 -0.055 -17.906 1 93.94 458 SER A CA 1
ATOM 3597 C C . SER A 1 458 ? 31.688 0.44 -16.953 1 93.94 458 SER A C 1
ATOM 3599 O O . SER A 1 458 ? 32.406 -0.362 -16.344 1 93.94 458 SER A O 1
ATOM 3601 N N . VAL A 1 459 ? 31.906 1.824 -16.828 1 94.12 459 VAL A N 1
ATOM 3602 C CA . VAL A 1 459 ? 32.938 2.389 -15.953 1 94.12 459 VAL A CA 1
ATOM 3603 C C . VAL A 1 459 ? 32.312 3.479 -15.078 1 94.12 459 VAL A C 1
ATOM 3605 O O . VAL A 1 459 ? 33.031 4.305 -14.508 1 94.12 459 VAL A O 1
ATOM 3608 N N . ASN A 1 460 ? 31.047 3.49 -14.953 1 92.56 460 ASN A N 1
ATOM 3609 C CA . ASN A 1 460 ? 30.359 4.555 -14.227 1 92.56 460 ASN A CA 1
ATOM 3610 C C . ASN A 1 460 ? 30.625 4.473 -12.727 1 92.56 460 ASN A C 1
ATOM 3612 O O . ASN A 1 460 ? 30.375 5.43 -11.992 1 92.56 460 ASN A O 1
ATOM 3616 N N . ASN A 1 461 ? 31.172 3.357 -12.195 1 92.69 461 ASN A N 1
ATOM 3617 C CA . ASN A 1 461 ? 31.516 3.252 -10.781 1 92.69 461 ASN A CA 1
ATOM 3618 C C . ASN A 1 461 ? 32.844 3.941 -10.477 1 92.69 461 ASN A C 1
ATOM 3620 O O . ASN A 1 461 ? 33.156 4.223 -9.32 1 92.69 461 ASN A O 1
ATOM 3624 N N . PHE A 1 462 ? 33.625 4.238 -11.625 1 89.94 462 PHE A N 1
ATOM 3625 C CA . PHE A 1 462 ? 34.906 4.922 -11.484 1 89.94 462 PHE A CA 1
ATOM 3626 C C . PHE A 1 462 ? 34.812 6.352 -12 1 89.94 462 PHE A C 1
ATOM 3628 O O . PHE A 1 462 ? 35.438 7.258 -11.438 1 89.94 462 PHE A O 1
ATOM 3635 N N . VAL A 1 463 ? 34 6.441 -13 1 89.06 463 VAL A N 1
ATOM 3636 C CA . VAL A 1 463 ? 33.906 7.742 -13.648 1 89.06 463 VAL A CA 1
ATOM 3637 C C . VAL A 1 463 ? 32.594 8.43 -13.211 1 89.06 463 VAL A C 1
ATOM 3639 O O . VAL A 1 463 ? 31.516 7.945 -13.5 1 89.06 463 VAL A O 1
ATOM 3642 N N . SER A 1 464 ? 32.719 9.602 -12.57 1 85.88 464 SER A N 1
ATOM 3643 C CA . SER A 1 464 ? 31.578 10.383 -12.109 1 85.88 464 SER A CA 1
ATOM 3644 C C . SER A 1 464 ? 30.672 9.562 -11.195 1 85.88 464 SER A C 1
ATOM 3646 O O . SER A 1 464 ? 29.453 9.539 -11.383 1 85.88 464 SER A O 1
ATOM 3648 N N . ALA A 1 465 ? 31.266 8.883 -10.289 1 86.88 465 ALA A N 1
ATOM 3649 C CA . ALA A 1 465 ? 30.531 8.008 -9.391 1 86.88 465 ALA A CA 1
ATOM 3650 C C . ALA A 1 465 ? 29.609 8.812 -8.469 1 86.88 465 ALA A C 1
ATOM 3652 O O . ALA A 1 465 ? 28.547 8.328 -8.07 1 86.88 465 ALA A O 1
ATOM 3653 N N . ASP A 1 466 ? 29.953 10.016 -8.195 1 85.06 466 ASP A N 1
ATOM 3654 C CA . ASP A 1 466 ? 29.188 10.875 -7.301 1 85.06 466 ASP A CA 1
ATOM 3655 C C . ASP A 1 466 ? 27.984 11.492 -8.016 1 85.06 466 ASP A C 1
ATOM 3657 O O . ASP A 1 466 ? 27.047 11.969 -7.371 1 85.06 466 ASP A O 1
ATOM 3661 N N . LYS A 1 467 ? 28.047 11.414 -9.383 1 88.38 467 LYS A N 1
ATOM 3662 C CA . LYS A 1 467 ? 26.969 12 -10.172 1 88.38 467 LYS A CA 1
ATOM 3663 C C . LYS A 1 467 ? 26.344 10.961 -11.094 1 88.38 467 LYS A C 1
ATOM 3665 O O . LYS A 1 467 ? 26.141 11.219 -12.281 1 88.38 467 LYS A O 1
ATOM 3670 N N . MET A 1 468 ? 26.172 9.875 -10.484 1 89.19 468 MET A N 1
ATOM 3671 C CA . MET A 1 468 ? 25.531 8.812 -11.25 1 89.19 468 MET A CA 1
ATOM 3672 C C . MET A 1 468 ? 24.031 9.062 -11.391 1 89.19 468 MET A C 1
ATOM 3674 O O . MET A 1 468 ? 23.422 9.703 -10.523 1 89.19 468 MET A O 1
ATOM 3678 N N . CYS A 1 469 ? 23.438 8.656 -12.477 1 88.44 469 CYS A N 1
ATOM 3679 C CA . CYS A 1 469 ? 22.016 8.867 -12.727 1 88.44 469 CYS A CA 1
ATOM 3680 C C . CYS A 1 469 ? 21.172 8.188 -11.656 1 88.44 469 CYS A C 1
ATOM 3682 O O . CYS A 1 469 ? 20.516 8.859 -10.852 1 88.44 469 CYS A O 1
ATOM 3684 N N . THR A 1 470 ? 21.125 6.863 -11.68 1 90.88 470 THR A N 1
ATOM 3685 C CA . THR A 1 470 ? 20.469 6.117 -10.617 1 90.88 470 THR A CA 1
ATOM 3686 C C . THR A 1 470 ? 21.5 5.383 -9.758 1 90.88 470 THR A C 1
ATOM 3688 O O . THR A 1 470 ? 22.484 4.855 -10.273 1 90.88 470 THR A O 1
ATOM 3691 N N . PRO A 1 471 ? 21.281 5.441 -8.5 1 89.62 471 PRO A N 1
ATOM 3692 C CA . PRO A 1 471 ? 22.312 4.938 -7.59 1 89.62 471 PRO A CA 1
ATOM 3693 C C . PRO A 1 471 ? 22.531 3.434 -7.73 1 89.62 471 PRO A C 1
ATOM 3695 O O . PRO A 1 471 ? 23.547 2.914 -7.254 1 89.62 471 PRO A O 1
ATOM 3698 N N . ASN A 1 472 ? 21.719 2.689 -8.391 1 92.44 472 ASN A N 1
ATOM 3699 C CA . ASN A 1 472 ? 21.859 1.239 -8.445 1 92.44 472 ASN A CA 1
ATOM 3700 C C . ASN A 1 472 ? 22.734 0.808 -9.625 1 92.44 472 ASN A C 1
ATOM 3702 O O . ASN A 1 472 ? 23.141 -0.349 -9.711 1 92.44 472 ASN A O 1
ATOM 3706 N N . LEU A 1 473 ? 23.156 1.682 -10.523 1 94.62 473 LEU A N 1
ATOM 3707 C CA . LEU A 1 473 ? 23.812 1.334 -11.781 1 94.62 473 LEU A CA 1
ATOM 3708 C C . LEU A 1 473 ? 25.25 0.912 -11.539 1 94.62 473 LEU A C 1
ATOM 3710 O O . LEU A 1 473 ? 25.875 0.29 -12.406 1 94.62 473 LEU A O 1
ATOM 3714 N N . TRP A 1 474 ? 25.844 1.284 -10.414 1 95.06 474 TRP A N 1
ATOM 3715 C CA . TRP A 1 474 ? 27.219 0.908 -10.125 1 95.06 474 TRP A CA 1
ATOM 3716 C C . TRP A 1 474 ? 27.391 -0.608 -10.141 1 95.06 474 TRP A C 1
ATOM 3718 O O . TRP A 1 474 ? 28.438 -1.121 -10.516 1 95.06 474 TRP A O 1
ATOM 3728 N N . PHE A 1 475 ? 26.406 -1.358 -9.695 1 95.62 475 PHE A N 1
ATOM 3729 C CA . PHE A 1 475 ? 26.453 -2.811 -9.57 1 95.62 475 PHE A CA 1
ATOM 3730 C C . PHE A 1 475 ? 26.719 -3.461 -10.922 1 95.62 475 PHE A C 1
ATOM 3732 O O . PHE A 1 475 ? 27.531 -4.398 -11.016 1 95.62 475 PHE A O 1
ATOM 3739 N N . LEU A 1 476 ? 26.094 -2.996 -11.984 1 95.06 476 LEU A N 1
ATOM 3740 C CA . LEU A 1 476 ? 26.234 -3.6 -13.305 1 95.06 476 LEU A CA 1
ATOM 3741 C C . LEU A 1 476 ? 27.656 -3.443 -13.82 1 95.06 476 LEU A C 1
ATOM 3743 O O . LEU A 1 476 ? 28.219 -4.371 -14.406 1 95.06 476 LEU A O 1
ATOM 3747 N N . SER A 1 477 ? 28.188 -2.264 -13.617 1 95.69 477 SER A N 1
ATOM 3748 C CA . SER A 1 477 ? 29.562 -2.023 -14.047 1 95.69 477 SER A CA 1
ATOM 3749 C C . SER A 1 477 ? 30.547 -2.871 -13.25 1 95.69 477 SER A C 1
ATOM 3751 O O . SER A 1 477 ? 31.469 -3.463 -13.82 1 95.69 477 SER A O 1
ATOM 3753 N N . ALA A 1 478 ? 30.375 -2.939 -11.977 1 96.69 478 ALA A N 1
ATOM 3754 C CA . ALA A 1 478 ? 31.25 -3.75 -11.133 1 96.69 478 ALA A CA 1
ATOM 3755 C C . ALA A 1 478 ? 31.141 -5.23 -11.492 1 96.69 478 ALA A C 1
ATOM 3757 O O . ALA A 1 478 ? 32.156 -5.938 -11.539 1 96.69 478 ALA A O 1
ATOM 3758 N N . ASP A 1 479 ? 29.938 -5.691 -11.703 1 96.56 479 ASP A N 1
ATOM 3759 C CA . ASP A 1 479 ? 29.719 -7.086 -12.07 1 96.56 479 ASP A CA 1
ATOM 3760 C C . ASP A 1 479 ? 30.422 -7.426 -13.383 1 96.56 479 ASP A C 1
ATOM 3762 O O . ASP A 1 479 ? 31.062 -8.469 -13.5 1 96.56 479 ASP A O 1
ATOM 3766 N N . TRP A 1 480 ? 30.297 -6.57 -14.383 1 96.25 480 TRP A N 1
ATOM 3767 C CA . TRP A 1 480 ? 30.922 -6.785 -15.68 1 96.25 480 TRP A CA 1
ATOM 3768 C C . TRP A 1 480 ? 32.438 -6.805 -15.555 1 96.25 480 TRP A C 1
ATOM 3770 O O . TRP A 1 480 ? 33.094 -7.652 -16.156 1 96.25 480 TRP A O 1
ATOM 3780 N N . GLN A 1 481 ? 33 -5.918 -14.805 1 96.94 481 GLN A N 1
ATOM 3781 C CA . GLN A 1 481 ? 34.438 -5.84 -14.609 1 96.94 481 GLN A CA 1
ATOM 3782 C C . GLN A 1 481 ? 34.969 -7.105 -13.945 1 96.94 481 GLN A C 1
ATOM 3784 O O . GLN A 1 481 ? 36 -7.641 -14.352 1 96.94 481 GLN A O 1
ATOM 3789 N N . LEU A 1 482 ? 34.281 -7.574 -12.969 1 97.88 482 LEU A N 1
ATOM 3790 C CA . LEU A 1 482 ? 34.688 -8.789 -12.281 1 97.88 482 LEU A CA 1
ATOM 3791 C C . LEU A 1 482 ? 34.594 -10 -13.203 1 97.88 482 LEU A C 1
ATOM 3793 O O . LEU A 1 482 ? 35.438 -10.898 -13.164 1 97.88 482 LEU A O 1
ATOM 3797 N N . GLN A 1 483 ? 33.594 -10.055 -14.047 1 96.69 483 GLN A N 1
ATOM 3798 C CA . GLN A 1 483 ? 33.438 -11.141 -15 1 96.69 483 GLN A CA 1
ATOM 3799 C C . GLN A 1 483 ? 34.594 -11.211 -15.969 1 96.69 483 GLN A C 1
ATOM 3801 O O . GLN A 1 483 ? 35.062 -12.297 -16.312 1 96.69 483 GLN A O 1
ATOM 3806 N N . VAL A 1 484 ? 35 -10.055 -16.344 1 95.81 484 VAL A N 1
ATOM 3807 C CA . VAL A 1 484 ? 36.094 -9.992 -17.344 1 95.81 484 VAL A CA 1
ATOM 3808 C C . VAL A 1 484 ? 37.406 -10.32 -16.672 1 95.81 484 VAL A C 1
ATOM 3810 O O . VAL A 1 484 ? 38.188 -11.141 -17.188 1 95.81 484 VAL A O 1
ATOM 3813 N N . VAL A 1 485 ? 37.656 -9.758 -15.508 1 96.5 485 VAL A N 1
ATOM 3814 C CA . VAL A 1 485 ? 38.969 -9.883 -14.852 1 96.5 485 VAL A CA 1
ATOM 3815 C C . VAL A 1 485 ? 39.125 -11.305 -14.297 1 96.5 485 VAL A C 1
ATOM 3817 O O . VAL A 1 485 ? 40.188 -11.898 -14.414 1 96.5 485 VAL A O 1
ATOM 3820 N N . LEU A 1 486 ? 38.094 -11.891 -13.773 1 97.12 486 LEU A N 1
ATOM 3821 C CA . LEU A 1 486 ? 38.219 -13.164 -13.086 1 97.12 486 LEU A CA 1
ATOM 3822 C C . LEU A 1 486 ? 37.938 -14.328 -14.031 1 97.12 486 LEU A C 1
ATOM 3824 O O . LEU A 1 486 ? 37.812 -15.477 -13.594 1 97.12 486 LEU A O 1
ATOM 3828 N N . LEU A 1 487 ? 37.781 -14.023 -15.344 1 95.94 487 LEU A N 1
ATOM 3829 C CA . LEU A 1 487 ? 37.688 -15.078 -16.344 1 95.94 487 LEU A CA 1
ATOM 3830 C C . LEU A 1 487 ? 38.906 -15.961 -16.344 1 95.94 487 LEU A C 1
ATOM 3832 O O . LEU A 1 487 ? 38.812 -17.172 -16.531 1 95.94 487 LEU A O 1
ATOM 3836 N N . VAL A 1 488 ? 40.031 -15.344 -16.094 1 95.5 488 VAL A N 1
ATOM 3837 C CA . VAL A 1 488 ? 41.312 -16.047 -16.062 1 95.5 488 VAL A CA 1
ATOM 3838 C C . VAL A 1 488 ? 41.312 -17.078 -14.938 1 95.5 488 VAL A C 1
ATOM 3840 O O . VAL A 1 488 ? 41.844 -18.172 -15.094 1 95.5 488 VAL A O 1
ATOM 3843 N N . LEU A 1 489 ? 40.719 -16.719 -13.867 1 97.25 489 LEU A N 1
ATOM 3844 C CA . LEU A 1 489 ? 40.656 -17.625 -12.727 1 97.25 489 LEU A CA 1
ATOM 3845 C C . LEU A 1 489 ? 39.812 -18.859 -13.07 1 97.25 489 LEU A C 1
ATOM 3847 O O . LEU A 1 489 ? 40.156 -19.984 -12.68 1 97.25 489 LEU A O 1
ATOM 3851 N N . VAL A 1 490 ? 38.75 -18.719 -13.766 1 95.75 490 VAL A N 1
ATOM 3852 C CA . VAL A 1 490 ? 37.875 -19.828 -14.141 1 95.75 490 VAL A CA 1
ATOM 3853 C C . VAL A 1 490 ? 38.625 -20.781 -15.078 1 95.75 490 VAL A C 1
ATOM 3855 O O . VAL A 1 490 ? 38.562 -22 -14.922 1 95.75 490 VAL A O 1
ATOM 3858 N N . VAL A 1 491 ? 39.406 -20.156 -16.031 1 93.88 491 VAL A N 1
ATOM 3859 C CA . VAL A 1 491 ? 40.188 -20.953 -16.969 1 93.88 491 VAL A CA 1
ATOM 3860 C C . VAL A 1 491 ? 41.25 -21.75 -16.219 1 93.88 491 VAL A C 1
ATOM 3862 O O . VAL A 1 491 ? 41.469 -22.922 -16.516 1 93.88 491 VAL A O 1
ATOM 3865 N N . LEU A 1 492 ? 41.812 -21.109 -15.273 1 95.06 492 LEU A N 1
ATOM 3866 C CA . LEU A 1 492 ? 42.844 -21.75 -14.484 1 95.06 492 LEU A CA 1
ATOM 3867 C C . LEU A 1 492 ? 42.281 -22.906 -13.664 1 95.06 492 LEU A C 1
ATOM 3869 O O . LEU A 1 492 ? 42.906 -23.953 -13.516 1 95.06 492 LEU A O 1
ATOM 3873 N N . LEU A 1 493 ? 41.125 -22.734 -13.094 1 94.88 493 LEU A N 1
ATOM 3874 C CA . LEU A 1 493 ? 40.5 -23.781 -12.305 1 94.88 493 LEU A CA 1
ATOM 3875 C C . LEU A 1 493 ? 40.188 -25 -13.156 1 94.88 493 LEU A C 1
ATOM 3877 O O . LEU A 1 493 ? 40.281 -26.125 -12.688 1 94.88 493 LEU A O 1
ATOM 3881 N N . VAL A 1 494 ? 39.781 -24.797 -14.422 1 92.38 494 VAL A N 1
ATOM 3882 C CA . VAL A 1 494 ? 39.406 -25.875 -15.312 1 92.38 494 VAL A CA 1
ATOM 3883 C C . VAL A 1 494 ? 40.656 -26.625 -15.805 1 92.38 494 VAL A C 1
ATOM 3885 O O . VAL A 1 494 ? 40.656 -27.859 -15.859 1 92.38 494 VAL A O 1
ATOM 3888 N N . LYS A 1 495 ? 41.75 -25.922 -16.078 1 92.06 495 LYS A N 1
ATOM 3889 C CA . LYS A 1 495 ? 42.969 -26.531 -16.641 1 92.06 495 LYS A CA 1
ATOM 3890 C C . LYS A 1 495 ? 43.844 -27.125 -15.539 1 92.06 495 LYS A C 1
ATOM 3892 O O . LYS A 1 495 ? 44.375 -28.234 -15.695 1 92.06 495 LYS A O 1
ATOM 3897 N N . LYS A 1 496 ? 44.031 -26.297 -14.469 1 94 496 LYS A N 1
ATOM 3898 C CA . LYS A 1 496 ? 44.844 -26.719 -13.328 1 94 496 LYS A CA 1
ATOM 3899 C C . LYS A 1 496 ? 44.125 -26.453 -12.016 1 94 496 LYS A C 1
ATOM 3901 O O . LYS A 1 496 ? 44.406 -25.469 -11.32 1 94 496 LYS A O 1
ATOM 3906 N N . PRO A 1 497 ? 43.312 -27.297 -11.57 1 92.44 497 PRO A N 1
ATOM 3907 C CA . PRO A 1 497 ? 42.438 -27.078 -10.43 1 92.44 497 PRO A CA 1
ATOM 3908 C C . PRO A 1 497 ? 43.188 -26.703 -9.156 1 92.44 497 PRO A C 1
ATOM 3910 O O . PRO A 1 497 ? 42.75 -25.859 -8.383 1 92.44 497 PRO A O 1
ATOM 3913 N N . ALA A 1 498 ? 44.344 -27.328 -8.875 1 94.88 498 ALA A N 1
ATOM 3914 C CA . ALA A 1 498 ? 45.094 -27.031 -7.656 1 94.88 498 ALA A CA 1
ATOM 3915 C C . ALA A 1 498 ? 45.625 -25.609 -7.672 1 94.88 498 ALA A C 1
ATOM 3917 O O . ALA A 1 498 ? 45.531 -24.891 -6.68 1 94.88 498 ALA A O 1
ATOM 3918 N N . MET A 1 499 ? 46.188 -25.234 -8.781 1 95.38 499 MET A N 1
ATOM 3919 C CA . MET A 1 499 ? 46.688 -23.875 -8.93 1 95.38 499 MET A CA 1
ATOM 3920 C C . MET A 1 499 ? 45.562 -22.859 -8.914 1 95.38 499 MET A C 1
ATOM 3922 O O . MET A 1 499 ? 45.688 -21.781 -8.344 1 95.38 499 MET A O 1
ATOM 3926 N N . GLY A 1 500 ? 44.5 -23.234 -9.602 1 96.06 500 GLY A N 1
ATOM 3927 C CA . GLY A 1 500 ? 43.312 -22.375 -9.602 1 96.06 500 GLY A CA 1
ATOM 3928 C C . GLY A 1 500 ? 42.781 -22.125 -8.211 1 96.06 500 GLY A C 1
ATOM 3929 O O . GLY A 1 500 ? 42.375 -21 -7.887 1 96.06 500 GLY A O 1
ATOM 3930 N N . ALA A 1 501 ? 42.719 -23.125 -7.406 1 96.31 501 ALA A N 1
ATOM 3931 C CA . ALA A 1 501 ? 42.219 -22.984 -6.035 1 96.31 501 ALA A CA 1
ATOM 3932 C C . ALA A 1 501 ? 43.125 -22.094 -5.203 1 96.31 501 ALA A C 1
ATOM 3934 O O . ALA A 1 501 ? 42.656 -21.312 -4.371 1 96.31 501 ALA A O 1
ATOM 3935 N N . LEU A 1 502 ? 44.375 -22.234 -5.41 1 97.19 502 LEU A N 1
ATOM 3936 C CA . LEU A 1 502 ? 45.344 -21.422 -4.695 1 97.19 502 LEU A CA 1
ATOM 3937 C C . LEU A 1 502 ? 45.219 -19.953 -5.09 1 97.19 502 LEU A C 1
ATOM 3939 O O . LEU A 1 502 ? 45.25 -19.062 -4.23 1 97.19 502 LEU A O 1
ATOM 3943 N N . VAL A 1 503 ? 45.062 -19.719 -6.352 1 97.56 503 VAL A N 1
ATOM 3944 C CA . VAL A 1 503 ? 44.906 -18.359 -6.836 1 97.56 503 VAL A CA 1
ATOM 3945 C C . VAL A 1 503 ? 43.562 -17.781 -6.32 1 97.56 503 VAL A C 1
ATOM 3947 O O . VAL A 1 503 ? 43.5 -16.609 -5.977 1 97.56 503 VAL A O 1
ATOM 3950 N N . ALA A 1 504 ? 42.562 -18.594 -6.348 1 98.25 504 ALA A N 1
ATOM 3951 C CA . ALA A 1 504 ? 41.25 -18.156 -5.809 1 98.25 504 ALA A CA 1
ATOM 3952 C C . ALA A 1 504 ? 41.406 -17.734 -4.348 1 98.25 504 ALA A C 1
ATOM 3954 O O . ALA A 1 504 ? 40.875 -16.703 -3.945 1 98.25 504 ALA A O 1
ATOM 3955 N N . PHE A 1 505 ? 42.062 -18.562 -3.592 1 97.69 505 PHE A N 1
ATOM 3956 C CA . PHE A 1 505 ? 42.312 -18.25 -2.186 1 97.69 505 PHE A CA 1
ATOM 3957 C C . PHE A 1 505 ? 43.094 -16.953 -2.043 1 97.69 505 PHE A C 1
ATOM 3959 O O . PHE A 1 505 ? 42.781 -16.125 -1.19 1 97.69 505 PHE A O 1
ATOM 3966 N N . ALA A 1 506 ? 44.031 -16.781 -2.855 1 97.62 506 ALA A N 1
ATOM 3967 C CA . ALA A 1 506 ? 44.844 -15.562 -2.834 1 97.62 506 ALA A CA 1
ATOM 3968 C C . ALA A 1 506 ? 44.031 -14.336 -3.182 1 97.62 506 ALA A C 1
ATOM 3970 O O . ALA A 1 506 ? 44.156 -13.281 -2.562 1 97.62 506 ALA A O 1
ATOM 3971 N N . VAL A 1 507 ? 43.156 -14.453 -4.188 1 97.88 507 VAL A N 1
ATOM 3972 C CA . VAL A 1 507 ? 42.312 -13.344 -4.602 1 97.88 507 VAL A CA 1
ATOM 3973 C C . VAL A 1 507 ? 41.375 -12.945 -3.453 1 97.88 507 VAL A C 1
ATOM 3975 O O . VAL A 1 507 ? 41.188 -11.758 -3.172 1 97.88 507 VAL A O 1
ATOM 3978 N N . ILE A 1 508 ? 40.781 -13.898 -2.758 1 98.12 508 ILE A N 1
ATOM 3979 C CA . ILE A 1 508 ? 39.844 -13.641 -1.649 1 98.12 508 ILE A CA 1
ATOM 3980 C C . ILE A 1 508 ? 40.594 -12.922 -0.529 1 98.12 508 ILE A C 1
ATOM 3982 O O . ILE A 1 508 ? 40.125 -11.875 -0.046 1 98.12 508 ILE A O 1
ATOM 3986 N N . VAL A 1 509 ? 41.75 -13.398 -0.184 1 97.44 509 VAL A N 1
ATOM 3987 C CA . VAL A 1 509 ? 42.5 -12.867 0.948 1 97.44 509 VAL A CA 1
ATOM 3988 C C . VAL A 1 509 ? 43.062 -11.492 0.592 1 97.44 509 VAL A C 1
ATOM 3990 O O . VAL A 1 509 ? 42.969 -10.547 1.386 1 97.44 509 VAL A O 1
ATOM 3993 N N . VAL A 1 510 ? 43.625 -11.344 -0.6 1 97.44 510 VAL A N 1
ATOM 3994 C CA . VAL A 1 510 ? 44.281 -10.094 -1.002 1 97.44 510 VAL A CA 1
ATOM 3995 C C . VAL A 1 510 ? 43.219 -9 -1.152 1 97.44 510 VAL A C 1
ATOM 3997 O O . VAL A 1 510 ? 43.375 -7.891 -0.642 1 97.44 510 VAL A O 1
ATOM 4000 N N . THR A 1 511 ? 42.156 -9.25 -1.853 1 97.69 511 THR A N 1
ATOM 4001 C CA . THR A 1 511 ? 41.156 -8.234 -2.066 1 97.69 511 THR A CA 1
ATOM 4002 C C . THR A 1 511 ? 40.438 -7.887 -0.754 1 97.69 511 THR A C 1
ATOM 4004 O O . THR A 1 511 ? 40.125 -6.723 -0.504 1 97.69 511 THR A O 1
ATOM 4007 N N . SER A 1 512 ? 40.156 -8.883 0.09 1 97.75 512 SER A N 1
ATOM 4008 C CA . SER A 1 512 ? 39.562 -8.617 1.392 1 97.75 512 SER A CA 1
ATOM 4009 C C . SER A 1 512 ? 40.469 -7.77 2.264 1 97.75 512 SER A C 1
ATOM 4011 O O . SER A 1 512 ? 40.031 -6.844 2.938 1 97.75 512 SER A O 1
ATOM 4013 N N . SER A 1 513 ? 41.781 -8.109 2.227 1 97 513 SER A N 1
ATOM 4014 C CA . SER A 1 513 ? 42.75 -7.359 3.018 1 97 513 SER A CA 1
ATOM 4015 C C . SER A 1 513 ? 42.906 -5.938 2.494 1 97 513 SER A C 1
ATOM 4017 O O . SER A 1 513 ? 43.125 -5.004 3.271 1 97 513 SER A O 1
ATOM 4019 N N . LEU A 1 514 ? 42.812 -5.777 1.224 1 97.12 514 LEU A N 1
ATOM 4020 C CA . LEU A 1 514 ? 42.906 -4.449 0.629 1 97.12 514 LEU A CA 1
ATOM 4021 C C . LEU A 1 514 ? 41.719 -3.582 1.084 1 97.12 514 LEU A C 1
ATOM 4023 O O . LEU A 1 514 ? 41.906 -2.396 1.376 1 97.12 514 LEU A O 1
ATOM 4027 N N . VAL A 1 515 ? 40.562 -4.102 1.15 1 97.31 515 VAL A N 1
ATOM 4028 C CA . VAL A 1 515 ? 39.375 -3.377 1.583 1 97.31 515 VAL A CA 1
ATOM 4029 C C . VAL A 1 515 ? 39.531 -3.008 3.061 1 97.31 515 VAL A C 1
ATOM 4031 O O . VAL A 1 515 ? 39.188 -1.884 3.455 1 97.31 515 VAL A O 1
ATOM 4034 N N . GLY A 1 516 ? 39.969 -3.998 3.869 1 96.81 516 GLY A N 1
ATOM 4035 C CA . GLY A 1 516 ? 40.188 -3.723 5.281 1 96.81 516 GLY A CA 1
ATOM 4036 C C . GLY A 1 516 ? 41.219 -2.641 5.527 1 96.81 516 GLY A C 1
ATOM 4037 O O . GLY A 1 516 ? 41 -1.731 6.328 1 96.81 516 GLY A O 1
ATOM 4038 N N . ALA A 1 517 ? 42.281 -2.723 4.816 1 96.56 517 ALA A N 1
ATOM 4039 C CA . ALA A 1 517 ? 43.375 -1.746 4.965 1 96.56 517 ALA A CA 1
ATOM 4040 C C . ALA A 1 517 ? 42.906 -0.358 4.523 1 96.56 517 ALA A C 1
ATOM 4042 O O . ALA A 1 517 ? 43.219 0.639 5.188 1 96.56 517 ALA A O 1
ATOM 4043 N N . HIS A 1 518 ? 42.219 -0.312 3.404 1 96 518 HIS A N 1
ATOM 4044 C CA . HIS A 1 518 ? 41.719 0.962 2.912 1 96 518 HIS A CA 1
ATOM 4045 C C . HIS A 1 518 ? 40.75 1.588 3.902 1 96 518 HIS A C 1
ATOM 4047 O O . HIS A 1 518 ? 40.75 2.803 4.113 1 96 518 HIS A O 1
ATOM 4053 N N . THR A 1 519 ? 39.906 0.82 4.516 1 95.12 519 THR A N 1
ATOM 4054 C CA . THR A 1 519 ? 38.906 1.292 5.48 1 95.12 519 THR A CA 1
ATOM 4055 C C . THR A 1 519 ? 39.594 1.896 6.703 1 95.12 519 THR A C 1
ATOM 4057 O O . THR A 1 519 ? 39.219 2.975 7.164 1 95.12 519 THR A O 1
ATOM 4060 N N . VAL A 1 520 ? 40.656 1.222 7.172 1 93.81 520 VAL A N 1
ATOM 4061 C CA . VAL A 1 520 ? 41.344 1.675 8.375 1 93.81 520 VAL A CA 1
ATOM 4062 C C . VAL A 1 520 ? 42.219 2.887 8.047 1 93.81 520 VAL A C 1
ATOM 4064 O O . VAL A 1 520 ? 42.25 3.861 8.805 1 93.81 520 VAL A O 1
ATOM 4067 N N . LEU A 1 521 ? 42.875 2.861 6.926 1 93 521 LEU A N 1
ATOM 4068 C CA . LEU A 1 521 ? 43.781 3.938 6.551 1 93 521 LEU A CA 1
ATOM 4069 C C . LEU A 1 521 ? 43 5.211 6.223 1 93 521 LEU A C 1
ATOM 4071 O O . LEU A 1 521 ? 43.5 6.316 6.477 1 93 521 LEU A O 1
ATOM 4075 N N . ALA A 1 522 ? 41.844 5.113 5.684 1 91.69 522 ALA A N 1
ATOM 4076 C CA . ALA A 1 522 ? 41.031 6.27 5.348 1 91.69 522 ALA A CA 1
ATOM 4077 C C . ALA A 1 522 ? 40.125 6.672 6.523 1 91.69 522 ALA A C 1
ATOM 4079 O O . ALA A 1 522 ? 39.375 7.645 6.438 1 91.69 522 ALA A O 1
ATOM 4080 N N . ASN A 1 523 ? 40.094 5.965 7.578 1 87.69 523 ASN A N 1
ATOM 4081 C CA . ASN A 1 523 ? 39.344 6.211 8.797 1 87.69 523 ASN A CA 1
ATOM 4082 C C . ASN A 1 523 ? 37.844 6.121 8.555 1 87.69 523 ASN A C 1
ATOM 4084 O O . ASN A 1 523 ? 37.094 6.973 9.023 1 87.69 523 ASN A O 1
ATOM 4088 N N . TYR A 1 524 ? 37.5 5.262 7.695 1 90.44 524 TYR A N 1
ATOM 4089 C CA . TYR A 1 524 ? 36.094 4.977 7.473 1 90.44 524 TYR A CA 1
ATOM 4090 C C . TYR A 1 524 ? 35.562 4.051 8.555 1 90.44 524 TYR A C 1
ATOM 4092 O O . TYR A 1 524 ? 36.312 3.365 9.242 1 90.44 524 TYR A O 1
ATOM 4100 N N . PRO A 1 525 ? 34.281 4.141 8.836 1 89.69 525 PRO A N 1
ATOM 4101 C CA . PRO A 1 525 ? 33.719 3.098 9.688 1 89.69 525 PRO A CA 1
ATOM 4102 C C . PRO A 1 525 ? 33.781 1.708 9.055 1 89.69 525 PRO A C 1
ATOM 4104 O O . PRO A 1 525 ? 34.188 1.578 7.891 1 89.69 525 PRO A O 1
ATOM 4107 N N . ALA A 1 526 ? 33.531 0.734 9.859 1 91.25 526 ALA A N 1
ATOM 4108 C CA . ALA A 1 526 ? 33.719 -0.648 9.422 1 91.25 526 ALA A CA 1
ATOM 4109 C C . ALA A 1 526 ? 32.812 -0.984 8.25 1 91.25 526 ALA A C 1
ATOM 4111 O O . ALA A 1 526 ? 33.094 -1.869 7.449 1 91.25 526 ALA A O 1
ATOM 4112 N N . THR A 1 527 ? 31.625 -0.409 8.18 1 92.25 527 THR A N 1
ATOM 4113 C CA . THR A 1 527 ? 30.656 -0.561 7.102 1 92.25 527 THR A CA 1
ATOM 4114 C C . THR A 1 527 ? 29.812 0.704 6.949 1 92.25 527 THR A C 1
ATOM 4116 O O . THR A 1 527 ? 30.078 1.714 7.605 1 92.25 527 THR A O 1
ATOM 4119 N N . ILE A 1 528 ? 28.969 0.691 6.016 1 90.56 528 ILE A N 1
ATOM 4120 C CA . ILE A 1 528 ? 28.094 1.846 5.828 1 90.56 528 ILE A CA 1
ATOM 4121 C C . ILE A 1 528 ? 27.094 1.924 6.977 1 90.56 528 ILE A C 1
ATOM 4123 O O . ILE A 1 528 ? 26.281 1.005 7.172 1 90.56 528 ILE A O 1
ATOM 4127 N N . LEU A 1 529 ? 27.203 2.914 7.719 1 86.38 529 LEU A N 1
ATOM 4128 C CA . LEU A 1 529 ? 26.297 3.16 8.844 1 86.38 529 LEU A CA 1
ATOM 4129 C C . LEU A 1 529 ? 25.344 4.309 8.539 1 86.38 529 LEU A C 1
ATOM 4131 O O . LEU A 1 529 ? 25.781 5.445 8.336 1 86.38 529 LEU A O 1
ATOM 4135 N N . PRO A 1 530 ? 24.062 4.086 8.602 1 83.88 530 PRO A N 1
ATOM 4136 C CA . PRO A 1 530 ? 23.078 5.078 8.156 1 83.88 530 PRO A CA 1
ATOM 4137 C C . PRO A 1 530 ? 23.078 6.34 9.016 1 83.88 530 PRO A C 1
ATOM 4139 O O . PRO A 1 530 ? 22.734 7.418 8.539 1 83.88 530 PRO A O 1
ATOM 4142 N N . LEU A 1 531 ? 23.5 6.289 10.289 1 78.31 531 LEU A N 1
ATOM 4143 C CA . LEU A 1 531 ? 23.406 7.445 11.172 1 78.31 531 LEU A CA 1
ATOM 4144 C C . LEU A 1 531 ? 24.75 8.164 11.258 1 78.31 531 LEU A C 1
ATOM 4146 O O . LEU A 1 531 ? 24.891 9.133 12.008 1 78.31 531 LEU A O 1
ATOM 4150 N N . GLU A 1 532 ? 25.703 7.754 10.359 1 79.06 532 GLU A N 1
ATOM 4151 C CA . GLU A 1 532 ? 27 8.422 10.32 1 79.06 532 GLU A CA 1
ATOM 4152 C C . GLU A 1 532 ? 26.984 9.602 9.352 1 79.06 532 GLU A C 1
ATOM 4154 O O . GLU A 1 532 ? 26 9.805 8.625 1 79.06 532 GLU A O 1
ATOM 4159 N N . ASN A 1 533 ? 28 10.383 9.398 1 75.88 533 ASN A N 1
ATOM 4160 C CA . ASN A 1 533 ? 28.109 11.555 8.539 1 75.88 533 ASN A CA 1
ATOM 4161 C C . ASN A 1 533 ? 27.891 11.203 7.07 1 75.88 533 ASN A C 1
ATOM 4163 O O . ASN A 1 533 ? 28.578 10.352 6.52 1 75.88 533 ASN A O 1
ATOM 4167 N N . PRO A 1 534 ? 26.922 11.867 6.496 1 81 534 PRO A N 1
ATOM 4168 C CA . PRO A 1 534 ? 26.562 11.523 5.113 1 81 534 PRO A CA 1
ATOM 4169 C C . PRO A 1 534 ? 27.719 11.766 4.137 1 81 534 PRO A C 1
ATOM 4171 O O . PRO A 1 534 ? 27.844 11.055 3.139 1 81 534 PRO A O 1
ATOM 4174 N N . ARG A 1 535 ? 28.547 12.734 4.371 1 80.69 535 ARG A N 1
ATOM 4175 C CA . ARG A 1 535 ? 29.672 12.984 3.49 1 80.69 535 ARG A CA 1
ATOM 4176 C C . ARG A 1 535 ? 30.672 11.836 3.543 1 80.69 535 ARG A C 1
ATOM 4178 O O . ARG A 1 535 ? 31.172 11.391 2.506 1 80.69 535 ARG A O 1
ATOM 4185 N N . VAL A 1 536 ? 30.922 11.406 4.773 1 83.5 536 VAL A N 1
ATOM 4186 C CA . VAL A 1 536 ? 31.828 10.281 4.949 1 83.5 536 VAL A CA 1
ATOM 4187 C C . VAL A 1 536 ? 31.234 9.031 4.301 1 83.5 536 VAL A C 1
ATOM 4189 O O . VAL A 1 536 ? 31.953 8.266 3.654 1 83.5 536 VAL A O 1
ATOM 4192 N N . MET A 1 537 ? 30 8.883 4.477 1 87.44 537 MET A N 1
ATOM 4193 C CA . MET A 1 537 ? 29.328 7.723 3.895 1 87.44 537 MET A CA 1
ATOM 4194 C C . MET A 1 537 ? 29.344 7.793 2.371 1 87.44 537 MET A C 1
ATOM 4196 O O . MET A 1 537 ? 29.516 6.773 1.7 1 87.44 537 MET A O 1
ATOM 4200 N N . ALA A 1 538 ? 29.156 9.016 1.845 1 87.94 538 ALA A N 1
ATOM 4201 C CA . ALA A 1 538 ? 29.203 9.188 0.395 1 87.94 538 ALA A CA 1
ATOM 4202 C C . ALA A 1 538 ? 30.594 8.875 -0.152 1 87.94 538 ALA A C 1
ATOM 4204 O O . ALA A 1 538 ? 30.734 8.219 -1.192 1 87.94 538 ALA A O 1
ATOM 4205 N N . LEU A 1 539 ? 31.609 9.281 0.552 1 89.31 539 LEU A N 1
ATOM 4206 C CA . LEU A 1 539 ? 33 9 0.147 1 89.31 539 LEU A CA 1
ATOM 4207 C C . LEU A 1 539 ? 33.281 7.504 0.253 1 89.31 539 LEU A C 1
ATOM 4209 O O . LEU A 1 539 ? 33.938 6.934 -0.633 1 89.31 539 LEU A O 1
ATOM 4213 N N . MET A 1 540 ? 32.812 6.957 1.293 1 92.75 540 MET A N 1
ATOM 4214 C CA . MET A 1 540 ? 33.031 5.523 1.475 1 92.75 540 MET A CA 1
ATOM 4215 C C . MET A 1 540 ? 32.312 4.73 0.382 1 92.75 540 MET A C 1
ATOM 4217 O O . MET A 1 540 ? 32.844 3.717 -0.089 1 92.75 540 MET A O 1
ATOM 4221 N N . MET A 1 541 ? 31.172 5.184 0.019 1 93.38 541 MET A N 1
ATOM 4222 C CA . MET A 1 541 ? 30.438 4.535 -1.059 1 93.38 541 MET A CA 1
ATOM 4223 C C . MET A 1 541 ? 31.219 4.574 -2.363 1 93.38 541 MET A C 1
ATOM 4225 O O . MET A 1 541 ? 31.297 3.574 -3.078 1 93.38 541 MET A O 1
ATOM 4229 N N . ASP A 1 542 ? 31.844 5.645 -2.604 1 91.5 542 ASP A N 1
ATOM 4230 C CA . ASP A 1 542 ? 32.594 5.836 -3.844 1 91.5 542 ASP A CA 1
ATOM 4231 C C . ASP A 1 542 ? 33.906 5.078 -3.812 1 91.5 542 ASP A C 1
ATOM 4233 O O . ASP A 1 542 ? 34.281 4.406 -4.781 1 91.5 542 ASP A O 1
ATOM 4237 N N . ASP A 1 543 ? 34.562 5.094 -2.67 1 92 543 ASP A N 1
ATOM 4238 C CA . ASP A 1 543 ? 35.906 4.59 -2.576 1 92 543 ASP A CA 1
ATOM 4239 C C . ASP A 1 543 ? 35.938 3.082 -2.334 1 92 543 ASP A C 1
ATOM 4241 O O . ASP A 1 543 ? 36.844 2.389 -2.754 1 92 543 ASP A O 1
ATOM 4245 N N . ILE A 1 544 ? 34.938 2.66 -1.669 1 94.56 544 ILE A N 1
ATOM 4246 C CA . ILE A 1 544 ? 35.031 1.267 -1.242 1 94.56 544 ILE A CA 1
ATOM 4247 C C . ILE A 1 544 ? 33.844 0.478 -1.836 1 94.56 544 ILE A C 1
ATOM 4249 O O . ILE A 1 544 ? 34.062 -0.404 -2.674 1 94.56 544 ILE A O 1
ATOM 4253 N N . PHE A 1 545 ? 32.719 0.898 -1.618 1 94 545 PHE A N 1
ATOM 4254 C CA . PHE A 1 545 ? 31.562 0.058 -1.872 1 94 545 PHE A CA 1
ATOM 4255 C C . PHE A 1 545 ? 31.312 -0.08 -3.369 1 94 545 PHE A C 1
ATOM 4257 O O . PHE A 1 545 ? 30.938 -1.155 -3.846 1 94 545 PHE A O 1
ATOM 4264 N N . MET A 1 546 ? 31.484 0.925 -4.16 1 95.44 546 MET A N 1
ATOM 4265 C CA . MET A 1 546 ? 31.141 0.866 -5.582 1 95.44 546 MET A CA 1
ATOM 4266 C C . MET A 1 546 ? 32.312 0.298 -6.391 1 95.44 546 MET A C 1
ATOM 4268 O O . MET A 1 546 ? 32.156 0.044 -7.59 1 95.44 546 MET A O 1
ATOM 4272 N N . GLN A 1 547 ? 33.375 0.006 -5.699 1 95.44 547 GLN A N 1
ATOM 4273 C CA . GLN A 1 547 ? 34.531 -0.532 -6.391 1 95.44 547 GLN A CA 1
ATOM 4274 C C . GLN A 1 547 ? 34.406 -2.039 -6.602 1 95.44 547 GLN A C 1
ATOM 4276 O O . GLN A 1 547 ? 33.906 -2.754 -5.723 1 95.44 547 GLN A O 1
ATOM 4281 N N . ALA A 1 548 ? 34.844 -2.482 -7.742 1 96.31 548 ALA A N 1
ATOM 4282 C CA . ALA A 1 548 ? 34.688 -3.883 -8.133 1 96.31 548 ALA A CA 1
ATOM 4283 C C . ALA A 1 548 ? 35.5 -4.797 -7.215 1 96.31 548 ALA A C 1
ATOM 4285 O O . ALA A 1 548 ? 35.062 -5.895 -6.875 1 96.31 548 ALA A O 1
ATOM 4286 N N . HIS A 1 549 ? 36.719 -4.348 -6.773 1 96.06 549 HIS A N 1
ATOM 4287 C CA . HIS A 1 549 ? 37.625 -5.211 -5.996 1 96.06 549 HIS A CA 1
ATOM 4288 C C . HIS A 1 549 ? 37 -5.516 -4.625 1 96.06 549 HIS A C 1
ATOM 4290 O O . HIS A 1 549 ? 37.375 -6.52 -4 1 96.06 549 HIS A O 1
ATOM 4296 N N . THR A 1 550 ? 36.125 -4.652 -4.113 1 96.94 550 THR A N 1
ATOM 4297 C CA . THR A 1 550 ? 35.469 -4.867 -2.832 1 96.94 550 THR A CA 1
ATOM 4298 C C . THR A 1 550 ? 34.594 -6.113 -2.881 1 96.94 550 THR A C 1
ATOM 4300 O O . THR A 1 550 ? 34.406 -6.789 -1.867 1 96.94 550 THR A O 1
ATOM 4303 N N . HIS A 1 551 ? 34.062 -6.477 -4.027 1 98.12 551 HIS A N 1
ATOM 4304 C CA . HIS A 1 551 ? 33.094 -7.57 -4.184 1 98.12 551 HIS A CA 1
ATOM 4305 C C . HIS A 1 551 ? 33.75 -8.766 -4.879 1 98.12 551 HIS A C 1
ATOM 4307 O O . HIS A 1 551 ? 33.062 -9.719 -5.254 1 98.12 551 HIS A O 1
ATOM 4313 N N . ALA A 1 552 ? 35.062 -8.703 -5.105 1 98.38 552 ALA A N 1
ATOM 4314 C CA . ALA A 1 552 ? 35.781 -9.781 -5.777 1 98.38 552 ALA A CA 1
ATOM 4315 C C . ALA A 1 552 ? 35.75 -11.055 -4.945 1 98.38 552 ALA A C 1
ATOM 4317 O O . ALA A 1 552 ? 35.719 -12.164 -5.492 1 98.38 552 ALA A O 1
ATOM 4318 N N . ALA A 1 553 ? 35.812 -10.859 -3.627 1 98.06 553 ALA A N 1
ATOM 4319 C CA . ALA A 1 553 ? 35.844 -12.031 -2.756 1 98.06 553 ALA A CA 1
ATOM 4320 C C . ALA A 1 553 ? 34.531 -12.828 -2.859 1 98.06 553 ALA A C 1
ATOM 4322 O O . ALA A 1 553 ? 34.562 -14.023 -3.164 1 98.06 553 ALA A O 1
ATOM 4323 N N . PRO A 1 554 ? 33.406 -12.188 -2.617 1 98.25 554 PRO A N 1
ATOM 4324 C CA . PRO A 1 554 ? 32.156 -12.945 -2.799 1 98.25 554 PRO A CA 1
ATOM 4325 C C . PRO A 1 554 ? 32 -13.492 -4.215 1 98.25 554 PRO A C 1
ATOM 4327 O O . PRO A 1 554 ? 31.5 -14.602 -4.402 1 98.25 554 PRO A O 1
ATOM 4330 N N . PHE A 1 555 ? 32.406 -12.82 -5.227 1 98.75 555 PHE A N 1
ATOM 4331 C CA . PHE A 1 555 ? 32.344 -13.266 -6.613 1 98.75 555 PHE A CA 1
ATOM 4332 C C . PHE A 1 555 ? 33.219 -14.516 -6.805 1 98.75 555 PHE A C 1
ATOM 4334 O O . PHE A 1 555 ? 32.781 -15.469 -7.461 1 98.75 555 PHE A O 1
ATOM 4341 N N . THR A 1 556 ? 34.406 -14.5 -6.215 1 98.69 556 THR A N 1
ATOM 4342 C CA . THR A 1 556 ? 35.344 -15.617 -6.324 1 98.69 556 THR A CA 1
ATOM 4343 C C . THR A 1 556 ? 34.781 -16.844 -5.602 1 98.69 556 THR A C 1
ATOM 4345 O O . THR A 1 556 ? 34.938 -17.969 -6.074 1 98.69 556 THR A O 1
ATOM 4348 N N . VAL A 1 557 ? 34.219 -16.594 -4.449 1 98.38 557 VAL A N 1
ATOM 4349 C CA . VAL A 1 557 ? 33.594 -17.719 -3.766 1 98.38 557 VAL A CA 1
ATOM 4350 C C . VAL A 1 557 ? 32.5 -18.312 -4.66 1 98.38 557 VAL A C 1
ATOM 4352 O O . VAL A 1 557 ? 32.312 -19.531 -4.711 1 98.38 557 VAL A O 1
ATOM 4355 N N . GLY A 1 558 ? 31.766 -17.469 -5.355 1 98.44 558 GLY A N 1
ATOM 4356 C CA . GLY A 1 558 ? 30.797 -17.938 -6.336 1 98.44 558 GLY A CA 1
ATOM 4357 C C . GLY A 1 558 ? 31.422 -18.766 -7.445 1 98.44 558 GLY A C 1
ATOM 4358 O O . GLY A 1 558 ? 30.906 -19.828 -7.805 1 98.44 558 GLY A O 1
ATOM 4359 N N . ILE A 1 559 ? 32.531 -18.328 -7.93 1 98.12 559 ILE A N 1
ATOM 4360 C CA . ILE A 1 559 ? 33.25 -19.047 -8.977 1 98.12 559 ILE A CA 1
ATOM 4361 C C . ILE A 1 559 ? 33.625 -20.438 -8.492 1 98.12 559 ILE A C 1
ATOM 4363 O O . ILE A 1 559 ? 33.438 -21.422 -9.195 1 98.12 559 ILE A O 1
ATOM 4367 N N . CYS A 1 560 ? 34.156 -20.453 -7.301 1 97.12 560 CYS A N 1
ATOM 4368 C CA . CYS A 1 560 ? 34.562 -21.734 -6.734 1 97.12 560 CYS A CA 1
ATOM 4369 C C . CYS A 1 560 ? 33.375 -22.672 -6.562 1 97.12 560 CYS A C 1
ATOM 4371 O O . CYS A 1 560 ? 33.469 -23.875 -6.809 1 97.12 560 CYS A O 1
ATOM 4373 N N . THR A 1 561 ? 32.281 -22.125 -6.16 1 96 561 THR A N 1
ATOM 4374 C CA . THR A 1 561 ? 31.078 -22.922 -5.98 1 96 561 THR A CA 1
ATOM 4375 C C . THR A 1 561 ? 30.594 -23.469 -7.32 1 96 561 THR A C 1
ATOM 4377 O O . THR A 1 561 ? 30.219 -24.641 -7.414 1 96 561 THR A O 1
ATOM 4380 N N . GLY A 1 562 ? 30.609 -22.609 -8.336 1 95.25 562 GLY A N 1
ATOM 4381 C CA . GLY A 1 562 ? 30.219 -23.047 -9.664 1 95.25 562 GLY A CA 1
ATOM 4382 C C . GLY A 1 562 ? 31.109 -24.141 -10.211 1 95.25 562 GLY A C 1
ATOM 4383 O O . GLY A 1 562 ? 30.625 -25.094 -10.844 1 95.25 562 GLY A O 1
ATOM 4384 N N . TYR A 1 563 ? 32.375 -24.031 -9.953 1 94.38 563 TYR A N 1
ATOM 4385 C CA . TYR A 1 563 ? 33.312 -25.047 -10.383 1 94.38 563 TYR A CA 1
ATOM 4386 C C . TYR A 1 563 ? 33.094 -26.359 -9.656 1 94.38 563 TYR A C 1
ATOM 4388 O O . TYR A 1 563 ? 33.094 -27.422 -10.266 1 94.38 563 TYR A O 1
ATOM 4396 N N . LEU A 1 564 ? 32.875 -26.234 -8.375 1 91.69 564 LEU A N 1
ATOM 4397 C CA . LEU A 1 564 ? 32.656 -27.438 -7.562 1 91.69 564 LEU A CA 1
ATOM 4398 C C . LEU A 1 564 ? 31.438 -28.203 -8.031 1 91.69 564 LEU A C 1
ATOM 4400 O O . LEU A 1 564 ? 31.484 -29.422 -8.148 1 91.69 564 LEU A O 1
ATOM 4404 N N . ILE A 1 565 ? 30.391 -27.547 -8.32 1 90.75 565 ILE A N 1
ATOM 4405 C CA . ILE A 1 565 ? 29.141 -28.188 -8.742 1 90.75 565 ILE A CA 1
ATOM 4406 C C . ILE A 1 565 ? 29.297 -28.734 -10.164 1 90.75 565 ILE A C 1
ATOM 4408 O O . ILE A 1 565 ? 28.797 -29.812 -10.477 1 90.75 565 ILE A O 1
ATOM 4412 N N . GLY A 1 566 ? 29.984 -28.031 -11 1 87.44 566 GLY A N 1
ATOM 4413 C CA . GLY A 1 566 ? 30.188 -28.484 -12.367 1 87.44 566 GLY A CA 1
ATOM 4414 C C . GLY A 1 566 ? 31.141 -29.656 -12.469 1 87.44 566 GLY A C 1
ATOM 4415 O O . GLY A 1 566 ? 30.938 -30.547 -13.289 1 87.44 566 GLY A O 1
ATOM 4416 N N . ALA A 1 567 ? 32.125 -29.641 -11.656 1 84.81 567 ALA A N 1
ATOM 4417 C CA . ALA A 1 567 ? 33.156 -30.672 -11.703 1 84.81 567 ALA A CA 1
ATOM 4418 C C . ALA A 1 567 ? 32.688 -31.953 -10.992 1 84.81 567 ALA A C 1
ATOM 4420 O O . ALA A 1 567 ? 33.062 -33.062 -11.367 1 84.81 567 ALA A O 1
ATOM 4421 N N . SER A 1 568 ? 31.906 -31.75 -9.906 1 80.25 568 SER A N 1
ATOM 4422 C CA . SER A 1 568 ? 31.438 -32.906 -9.156 1 80.25 568 SER A CA 1
ATOM 4423 C C . SER A 1 568 ? 29.938 -32.812 -8.898 1 80.25 568 SER A C 1
ATOM 4425 O O . SER A 1 568 ? 29.5 -32.438 -7.812 1 80.25 568 SER A O 1
ATOM 4427 N N . PRO A 1 569 ? 29.188 -33.281 -9.812 1 69.31 569 PRO A N 1
ATOM 4428 C CA . PRO A 1 569 ? 27.734 -33.156 -9.648 1 69.31 569 PRO A CA 1
ATOM 4429 C C . PRO A 1 569 ? 27.172 -34.062 -8.57 1 69.31 569 PRO A C 1
ATOM 4431 O O . PRO A 1 569 ? 26.109 -33.781 -8.008 1 69.31 569 PRO A O 1
ATOM 4434 N N . PHE A 1 570 ? 27.891 -35.125 -8.18 1 67.44 570 PHE A N 1
ATOM 4435 C CA . PHE A 1 570 ? 27.375 -36.094 -7.219 1 67.44 570 PHE A CA 1
ATOM 4436 C C . PHE A 1 570 ? 28.172 -36.062 -5.922 1 67.44 570 PHE A C 1
ATOM 4438 O O . PHE A 1 570 ? 28.938 -37 -5.629 1 67.44 570 PHE A O 1
ATOM 4445 N N . MET A 1 571 ? 28.156 -34.938 -5.367 1 75.81 571 MET A N 1
ATOM 4446 C CA . MET A 1 571 ? 28.906 -34.781 -4.121 1 75.81 571 MET A CA 1
ATOM 4447 C C . MET A 1 571 ? 28.125 -35.375 -2.949 1 75.81 571 MET A C 1
ATOM 4449 O O . MET A 1 571 ? 26.953 -35.031 -2.744 1 75.81 571 MET A O 1
ATOM 4453 N N . ARG A 1 572 ? 28.609 -36.5 -2.326 1 77.88 572 ARG A N 1
ATOM 4454 C CA . ARG A 1 572 ? 28.031 -37.062 -1.109 1 77.88 572 ARG A CA 1
ATOM 4455 C C . ARG A 1 572 ? 28.719 -36.5 0.132 1 77.88 572 ARG A C 1
ATOM 4457 O O . ARG A 1 572 ? 29.938 -36.625 0.279 1 77.88 572 ARG A O 1
ATOM 4464 N N . LEU A 1 573 ? 28.062 -35.719 0.872 1 84 573 LEU A N 1
ATOM 4465 C CA . LEU A 1 573 ? 28.625 -35.156 2.092 1 84 573 LEU A CA 1
ATOM 4466 C C . LEU A 1 573 ? 28.328 -36.062 3.295 1 84 573 LEU A C 1
ATOM 4468 O O . LEU A 1 573 ? 27.219 -36.594 3.416 1 84 573 LEU A O 1
ATOM 4472 N N . ARG A 1 574 ? 29.297 -36.344 4.195 1 84.44 574 ARG A N 1
ATOM 4473 C CA . ARG A 1 574 ? 29.125 -37.125 5.422 1 84.44 574 ARG A CA 1
ATOM 4474 C C . ARG A 1 574 ? 28.141 -36.438 6.363 1 84.44 574 ARG A C 1
ATOM 4476 O O . ARG A 1 574 ? 28.094 -35.188 6.43 1 84.44 574 ARG A O 1
ATOM 4483 N N . PRO A 1 575 ? 27.359 -37.156 6.996 1 86.69 575 PRO A N 1
ATOM 4484 C CA . PRO A 1 575 ? 26.375 -36.594 7.898 1 86.69 575 PRO A CA 1
ATOM 4485 C C . PRO A 1 575 ? 27 -35.719 8.977 1 86.69 575 PRO A C 1
ATOM 4487 O O . PRO A 1 575 ? 26.406 -34.688 9.375 1 86.69 575 PRO A O 1
ATOM 4490 N N . VAL A 1 576 ? 28.156 -36.031 9.438 1 87.81 576 VAL A N 1
ATOM 4491 C CA . VAL A 1 576 ? 28.828 -35.25 10.477 1 87.81 576 VAL A CA 1
ATOM 4492 C C . VAL A 1 576 ? 29.219 -33.875 9.93 1 87.81 576 VAL A C 1
ATOM 4494 O O . VAL A 1 576 ? 29.109 -32.875 10.633 1 87.81 576 VAL A O 1
ATOM 4497 N N . THR A 1 577 ? 29.703 -33.875 8.734 1 87.75 577 THR A N 1
ATOM 4498 C CA . THR A 1 577 ? 30.078 -32.625 8.086 1 87.75 577 THR A CA 1
ATOM 4499 C C . THR A 1 577 ? 28.859 -31.719 7.922 1 87.75 577 THR A C 1
ATOM 4501 O O . THR A 1 577 ? 28.953 -30.5 8.109 1 87.75 577 THR A O 1
ATOM 4504 N N . ARG A 1 578 ? 27.766 -32.344 7.648 1 88.44 578 ARG A N 1
ATOM 4505 C CA . ARG A 1 578 ? 26.531 -31.562 7.48 1 88.44 578 ARG A CA 1
ATOM 4506 C C . ARG A 1 578 ? 26.078 -30.969 8.805 1 88.44 578 ARG A C 1
ATOM 4508 O O . ARG A 1 578 ? 25.672 -29.797 8.859 1 88.44 578 ARG A O 1
ATOM 4515 N N . LEU A 1 579 ? 26.172 -31.75 9.805 1 89.88 579 LEU A N 1
ATOM 4516 C CA . LEU A 1 579 ? 25.703 -31.328 11.117 1 89.88 579 LEU A CA 1
ATOM 4517 C C . LEU A 1 579 ? 26.562 -30.203 11.672 1 89.88 579 LEU A C 1
ATOM 4519 O O . LEU A 1 579 ? 26.078 -29.328 12.391 1 89.88 579 LEU A O 1
ATOM 4523 N N . MET A 1 580 ? 27.766 -30.188 11.266 1 92.12 580 MET A N 1
ATOM 4524 C CA . MET A 1 580 ? 28.703 -29.188 11.797 1 92.12 580 MET A CA 1
ATOM 4525 C C . MET A 1 580 ? 28.688 -27.922 10.938 1 92.12 580 MET A C 1
ATOM 4527 O O . MET A 1 580 ? 28.75 -26.812 11.469 1 92.12 580 MET A O 1
ATOM 4531 N N . LEU A 1 581 ? 28.562 -28.031 9.711 1 92.69 581 LEU A N 1
ATOM 4532 C CA . LEU A 1 581 ? 28.75 -26.906 8.82 1 9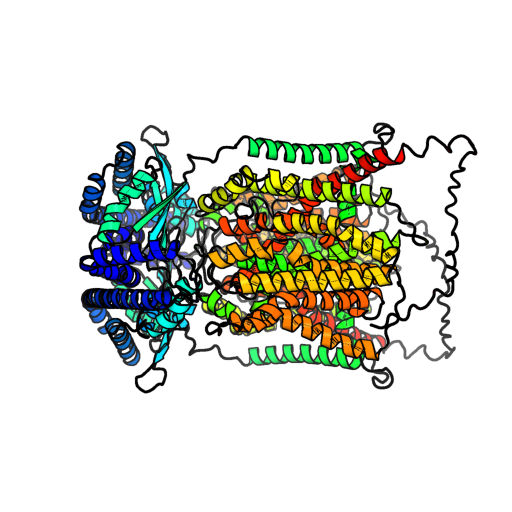2.69 581 LEU A CA 1
ATOM 4533 C C . LEU A 1 581 ? 27.484 -26.047 8.742 1 92.69 581 LEU A C 1
ATOM 4535 O O . LEU A 1 581 ? 27.547 -24.875 8.375 1 92.69 581 LEU A O 1
ATOM 4539 N N . TRP A 1 582 ? 26.359 -26.609 9.031 1 93.75 582 TRP A N 1
ATOM 4540 C CA . TRP A 1 582 ? 25.141 -25.812 9.008 1 93.75 582 TRP A CA 1
ATOM 4541 C C . TRP A 1 582 ? 25.156 -24.734 10.086 1 93.75 582 TRP A C 1
ATOM 4543 O O . TRP A 1 582 ? 25 -23.547 9.797 1 93.75 582 TRP A O 1
ATOM 4553 N N . PRO A 1 583 ? 25.391 -25.094 11.391 1 94.94 583 PRO A N 1
ATOM 4554 C CA . PRO A 1 583 ? 25.438 -24.047 12.414 1 94.94 583 PRO A CA 1
ATOM 4555 C C . PRO A 1 583 ? 26.594 -23.062 12.188 1 94.94 583 PRO A C 1
ATOM 4557 O O . PRO A 1 583 ? 26.438 -21.875 12.445 1 94.94 583 PRO A O 1
ATOM 4560 N N . VAL A 1 584 ? 27.719 -23.547 11.727 1 94.94 584 VAL A N 1
ATOM 4561 C CA . VAL A 1 584 ? 28.859 -22.672 11.477 1 94.94 584 VAL A CA 1
ATOM 4562 C C . VAL A 1 584 ? 28.5 -21.656 10.398 1 94.94 584 VAL A C 1
ATOM 4564 O O . VAL A 1 584 ? 28.781 -20.469 10.547 1 94.94 584 VAL A O 1
ATOM 4567 N N . SER A 1 585 ? 27.922 -22.125 9.312 1 95.94 585 SER A N 1
ATOM 4568 C CA . SER A 1 585 ? 27.516 -21.234 8.234 1 95.94 585 SER A CA 1
ATOM 4569 C C . SER A 1 585 ? 26.484 -20.219 8.727 1 95.94 585 SER A C 1
ATOM 4571 O O . SER A 1 585 ? 26.547 -19.031 8.383 1 95.94 585 SER A O 1
ATOM 4573 N N . LEU A 1 586 ? 25.578 -20.672 9.539 1 95.75 586 LEU A N 1
ATOM 4574 C CA . LEU A 1 586 ? 24.547 -19.797 10.07 1 95.75 586 LEU A CA 1
ATOM 4575 C C . LEU A 1 586 ? 25.156 -18.734 10.992 1 95.75 586 LEU A C 1
ATOM 4577 O O . LEU A 1 586 ? 24.781 -17.562 10.945 1 95.75 586 LEU A O 1
ATOM 4581 N N . VAL A 1 587 ? 26 -19.172 11.797 1 95.81 587 VAL A N 1
ATOM 4582 C CA . VAL A 1 587 ? 26.656 -18.25 12.734 1 95.81 587 VAL A CA 1
ATOM 4583 C C . VAL A 1 587 ? 27.453 -17.203 11.961 1 95.81 587 VAL A C 1
ATOM 4585 O O . VAL A 1 587 ? 27.438 -16.031 12.305 1 95.81 587 VAL A O 1
ATOM 4588 N N . LEU A 1 588 ? 28.172 -17.609 10.93 1 95.88 588 LEU A N 1
ATOM 4589 C CA . LEU A 1 588 ? 28.938 -16.672 10.109 1 95.88 588 LEU A CA 1
ATOM 4590 C C . LEU A 1 588 ? 28.031 -15.641 9.461 1 95.88 588 LEU A C 1
ATOM 4592 O O . LEU A 1 588 ? 28.344 -14.445 9.453 1 95.88 588 LEU A O 1
ATOM 4596 N N . MET A 1 589 ? 26.938 -16.047 8.977 1 97.25 589 MET A N 1
ATOM 4597 C CA . MET A 1 589 ? 26.016 -15.133 8.312 1 97.25 589 MET A CA 1
ATOM 4598 C C . MET A 1 589 ? 25.375 -14.18 9.312 1 97.25 589 MET A C 1
ATOM 4600 O O . MET A 1 589 ? 25.234 -12.984 9.047 1 97.25 589 MET A O 1
ATOM 4604 N N . VAL A 1 590 ? 24.984 -14.68 10.477 1 96.56 590 VAL A N 1
ATOM 4605 C CA . VAL A 1 590 ? 24.359 -13.859 11.508 1 96.56 590 VAL A CA 1
ATOM 4606 C C . VAL A 1 590 ? 25.359 -12.844 12.039 1 96.56 590 VAL A C 1
ATOM 4608 O O . VAL A 1 590 ? 25 -11.688 12.289 1 96.56 590 VAL A O 1
ATOM 4611 N N . LEU A 1 591 ? 26.578 -13.258 12.188 1 95.75 591 LEU A N 1
ATOM 4612 C CA . LEU A 1 591 ? 27.609 -12.336 12.648 1 95.75 591 LEU A CA 1
ATOM 4613 C C . LEU A 1 591 ? 27.859 -11.242 11.617 1 95.75 591 LEU A C 1
ATOM 4615 O O . LEU A 1 591 ? 28 -10.07 11.969 1 95.75 591 LEU A O 1
ATOM 4619 N N . ALA A 1 592 ? 27.922 -11.648 10.375 1 97.12 592 ALA A N 1
ATOM 4620 C CA . ALA A 1 592 ? 28.109 -10.664 9.32 1 97.12 592 ALA A CA 1
ATOM 4621 C C . ALA A 1 592 ? 26.984 -9.641 9.305 1 97.12 592 ALA A C 1
ATOM 4623 O O . ALA A 1 592 ? 27.203 -8.453 9.062 1 97.12 592 ALA A O 1
ATOM 4624 N N . LEU A 1 593 ? 25.797 -10.031 9.641 1 96.56 593 LEU A N 1
ATOM 4625 C CA . LEU A 1 593 ? 24.609 -9.188 9.555 1 96.56 593 LEU A CA 1
ATOM 4626 C C . LEU A 1 593 ? 24.453 -8.336 10.805 1 96.56 593 LEU A C 1
ATOM 4628 O O . LEU A 1 593 ? 24.078 -7.168 10.727 1 96.56 593 LEU A O 1
ATOM 4632 N N . LEU A 1 594 ? 24.797 -8.859 12.062 1 95.19 594 LEU A N 1
ATOM 4633 C CA . LEU A 1 594 ? 24.344 -8.234 13.305 1 95.19 594 LEU A CA 1
ATOM 4634 C C . LEU A 1 594 ? 25.484 -7.484 13.977 1 95.19 594 LEU A C 1
ATOM 4636 O O . LEU A 1 594 ? 25.25 -6.656 14.867 1 95.19 594 LEU A O 1
ATOM 4640 N N . ILE A 1 595 ? 26.688 -7.695 13.594 1 92.88 595 ILE A N 1
ATOM 4641 C CA . ILE A 1 595 ? 27.812 -7.055 14.289 1 92.88 595 ILE A CA 1
ATOM 4642 C C . ILE A 1 595 ? 27.672 -5.539 14.18 1 92.88 595 ILE A C 1
ATOM 4644 O O . ILE A 1 595 ? 27.938 -4.82 15.148 1 92.88 595 ILE A O 1
ATOM 4648 N N . PRO A 1 596 ? 27.266 -4.98 13.094 1 92.38 596 PRO A N 1
ATOM 4649 C CA . PRO A 1 596 ? 27.156 -3.525 12.992 1 92.38 596 PRO A CA 1
ATOM 4650 C C . PRO A 1 596 ? 26.125 -2.951 13.961 1 92.38 596 PRO A C 1
ATOM 4652 O O . PRO A 1 596 ? 26.078 -1.737 14.18 1 92.38 596 PRO A O 1
ATOM 4655 N N . TRP A 1 597 ? 25.234 -3.803 14.531 1 90.31 597 TRP A N 1
ATOM 4656 C CA . TRP A 1 597 ? 24.281 -3.35 15.539 1 90.31 597 TRP A CA 1
ATOM 4657 C C . TRP A 1 597 ? 24.984 -2.707 16.719 1 90.31 597 TRP A C 1
ATOM 4659 O O . TRP A 1 597 ? 24.484 -1.752 17.312 1 90.31 597 TRP A O 1
ATOM 4669 N N . LEU A 1 598 ? 26.172 -3.178 16.953 1 87 598 LEU A N 1
ATOM 4670 C CA . LEU A 1 598 ? 26.969 -2.662 18.062 1 87 598 LEU A CA 1
ATOM 4671 C C . LEU A 1 598 ? 27.406 -1.225 17.812 1 87 598 LEU A C 1
ATOM 4673 O O . LEU A 1 598 ? 27.562 -0.438 18.734 1 87 598 LEU A O 1
ATOM 4677 N N . TRP A 1 599 ? 27.516 -0.907 16.578 1 85.44 599 TRP A N 1
ATOM 4678 C CA . TRP A 1 599 ? 27.984 0.426 16.203 1 85.44 599 TRP A CA 1
ATOM 4679 C C . TRP A 1 599 ? 26.797 1.361 15.945 1 85.44 599 TRP A C 1
ATOM 4681 O O . TRP A 1 599 ? 26.922 2.58 16.078 1 85.44 599 TRP A O 1
ATOM 4691 N N . ASN A 1 600 ? 25.688 0.8 15.539 1 83.12 600 ASN A N 1
ATOM 4692 C CA . ASN A 1 600 ? 24.5 1.61 15.242 1 83.12 600 ASN A CA 1
ATOM 4693 C C . ASN A 1 600 ? 23.766 2.006 16.516 1 83.12 600 ASN A C 1
ATOM 4695 O O . ASN A 1 600 ? 23.031 3.006 16.531 1 83.12 600 ASN A O 1
ATOM 4699 N N . ARG A 1 601 ? 23.984 1.216 17.516 1 75.31 601 ARG A N 1
ATOM 4700 C CA . ARG A 1 601 ? 23.281 1.52 18.75 1 75.31 601 ARG A CA 1
ATOM 4701 C C . ARG A 1 601 ? 23.828 2.783 19.406 1 75.31 601 ARG A C 1
ATOM 4703 O O . ARG A 1 601 ? 25.016 3.092 19.266 1 75.31 601 ARG A O 1
ATOM 4710 N N . GLY A 1 602 ? 23.109 3.977 19.453 1 60.09 602 GLY A N 1
ATOM 4711 C CA . GLY A 1 602 ? 23.281 5.332 19.953 1 60.09 602 GLY A CA 1
ATOM 4712 C C . GLY A 1 602 ? 24.578 5.523 20.719 1 60.09 602 GLY A C 1
ATOM 4713 O O . GLY A 1 602 ? 25.203 6.578 20.625 1 60.09 602 GLY A O 1
ATOM 4714 N N . ASN A 1 603 ? 24.891 4.648 21.578 1 54.5 603 ASN A N 1
ATOM 4715 C CA . ASN A 1 603 ? 26.062 4.883 22.422 1 54.5 603 ASN A CA 1
ATOM 4716 C C . ASN A 1 603 ? 27.312 4.266 21.812 1 54.5 603 ASN A C 1
ATOM 4718 O O . ASN A 1 603 ? 28.281 3.975 22.531 1 54.5 603 ASN A O 1
ATOM 4722 N N . GLY A 1 604 ? 27.25 3.934 20.641 1 53.94 604 GLY A N 1
ATOM 4723 C CA . GLY A 1 604 ? 28.203 2.934 20.156 1 53.94 604 GLY A CA 1
ATOM 4724 C C . GLY A 1 604 ? 29.641 3.412 20.172 1 53.94 604 GLY A C 1
ATOM 4725 O O . GLY A 1 604 ? 29.906 4.582 19.906 1 53.94 604 GLY A O 1
ATOM 4726 N N . SER A 1 605 ? 30.344 2.83 20.969 1 57.78 605 SER A N 1
ATOM 4727 C CA . SER A 1 605 ? 31.781 2.871 21.188 1 57.78 605 SER A CA 1
ATOM 4728 C C . SER A 1 605 ? 32.562 2.703 19.891 1 57.78 605 SER A C 1
ATOM 4730 O O . SER A 1 605 ? 32.094 2.037 18.969 1 57.78 605 SER A O 1
ATOM 4732 N N . GLN A 1 606 ? 33.406 3.729 19.469 1 65.5 606 GLN A N 1
ATOM 4733 C CA . GLN A 1 606 ? 34.312 3.654 18.344 1 65.5 606 GLN A CA 1
ATOM 4734 C C . GLN A 1 606 ? 35.031 2.312 18.312 1 65.5 606 GLN A C 1
ATOM 4736 O O . GLN A 1 606 ? 35.469 1.815 19.344 1 65.5 606 GLN A O 1
ATOM 4741 N N . SER A 1 607 ? 34.719 1.537 17.25 1 75.81 607 SER A N 1
ATOM 4742 C CA . SER A 1 607 ? 35.406 0.265 17.062 1 75.81 607 SER A CA 1
ATOM 4743 C C . SER A 1 607 ? 36.906 0.465 16.938 1 75.81 607 SER A C 1
ATOM 4745 O O . SER A 1 607 ? 37.375 1.507 16.453 1 75.81 607 SER A O 1
ATOM 4747 N N . THR A 1 608 ? 37.688 -0.44 17.594 1 85.88 608 THR A N 1
ATOM 4748 C CA . THR A 1 608 ? 39.125 -0.436 17.422 1 85.88 608 THR A CA 1
ATOM 4749 C C . THR A 1 608 ? 39.5 -0.709 15.969 1 85.88 608 THR A C 1
ATOM 4751 O O . THR A 1 608 ? 38.719 -1.261 15.203 1 85.88 608 THR A O 1
ATOM 4754 N N . ASP A 1 609 ? 40.656 -0.25 15.547 1 90.81 609 ASP A N 1
ATOM 4755 C CA . ASP A 1 609 ? 41.125 -0.402 14.172 1 90.81 609 ASP A CA 1
ATOM 4756 C C . ASP A 1 609 ? 41.188 -1.875 13.773 1 90.81 609 ASP A C 1
ATOM 4758 O O . ASP A 1 609 ? 40.906 -2.232 12.633 1 90.81 609 ASP A O 1
ATOM 4762 N N . LEU A 1 610 ? 41.531 -2.658 14.703 1 93.19 610 LEU A N 1
ATOM 4763 C CA . LEU A 1 610 ? 41.625 -4.082 14.406 1 93.19 610 LEU A CA 1
ATOM 4764 C C . LEU A 1 610 ? 40.25 -4.668 14.102 1 93.19 610 LEU A C 1
ATOM 4766 O O . LEU A 1 610 ? 40.094 -5.441 13.156 1 93.19 610 LEU A O 1
ATOM 4770 N N . VAL A 1 611 ? 39.312 -4.273 14.914 1 92.56 611 VAL A N 1
ATOM 4771 C CA . VAL A 1 611 ? 37.969 -4.785 14.719 1 92.56 611 VAL A CA 1
ATOM 4772 C C . VAL A 1 611 ? 37.406 -4.246 13.406 1 92.56 611 VAL A C 1
ATOM 4774 O O . VAL A 1 611 ? 36.719 -4.969 12.672 1 92.56 611 VAL A O 1
ATOM 4777 N N . LYS A 1 612 ? 37.688 -3.055 13.164 1 92.88 612 LYS A N 1
ATOM 4778 C CA . LYS A 1 612 ? 37.25 -2.449 11.906 1 92.88 612 LYS A CA 1
ATOM 4779 C C . LYS A 1 612 ? 37.875 -3.184 10.711 1 92.88 612 LYS A C 1
ATOM 4781 O O . LYS A 1 612 ? 37.188 -3.467 9.734 1 92.88 612 LYS A O 1
ATOM 4786 N N . PHE A 1 613 ? 39.156 -3.471 10.891 1 96 613 PHE A N 1
ATOM 4787 C CA . PHE A 1 613 ? 39.875 -4.168 9.82 1 96 613 PHE A CA 1
ATOM 4788 C C . PHE A 1 613 ? 39.281 -5.551 9.594 1 96 613 PHE A C 1
ATOM 4790 O O . PHE A 1 613 ? 38.969 -5.922 8.453 1 96 613 PHE A O 1
ATOM 4797 N N . LEU A 1 614 ? 39.031 -6.273 10.633 1 95.88 614 LEU A N 1
ATOM 4798 C CA . LEU A 1 614 ? 38.562 -7.648 10.531 1 95.88 614 LEU A CA 1
ATOM 4799 C C . LEU A 1 614 ? 37.156 -7.695 9.945 1 95.88 614 LEU A C 1
ATOM 4801 O O . LEU A 1 614 ? 36.875 -8.531 9.094 1 95.88 614 LEU A O 1
ATOM 4805 N N . TYR A 1 615 ? 36.344 -6.812 10.398 1 96.25 615 TYR A N 1
ATOM 4806 C CA . TYR A 1 615 ? 34.969 -6.832 9.898 1 96.25 615 TYR A CA 1
ATOM 4807 C C . TYR A 1 615 ? 34.906 -6.359 8.453 1 96.25 615 TYR A C 1
ATOM 4809 O O . TYR A 1 615 ? 34.25 -6.969 7.621 1 96.25 615 TYR A O 1
ATOM 4817 N N . ALA A 1 616 ? 35.562 -5.281 8.141 1 96.75 616 ALA A N 1
ATOM 4818 C CA . ALA A 1 616 ? 35.562 -4.75 6.781 1 96.75 616 ALA A CA 1
ATOM 4819 C C . ALA A 1 616 ? 36.125 -5.762 5.789 1 96.75 616 ALA A C 1
ATOM 4821 O O . ALA A 1 616 ? 35.625 -5.879 4.664 1 96.75 616 ALA A O 1
ATOM 4822 N N . ALA A 1 617 ? 37.094 -6.469 6.207 1 96.88 617 ALA A N 1
ATOM 4823 C CA . ALA A 1 617 ? 37.75 -7.438 5.34 1 96.88 617 ALA A CA 1
ATOM 4824 C C . ALA A 1 617 ? 36.969 -8.734 5.258 1 96.88 617 ALA A C 1
ATOM 4826 O O . ALA A 1 617 ? 36.906 -9.375 4.207 1 96.88 617 ALA A O 1
ATOM 4827 N N . GLY A 1 618 ? 36.281 -9.023 6.309 1 96.25 618 GLY A N 1
ATOM 4828 C CA . GLY A 1 618 ? 35.844 -10.406 6.395 1 96.25 618 GLY A CA 1
ATOM 4829 C C . GLY A 1 618 ? 34.344 -10.547 6.223 1 96.25 618 GLY A C 1
ATOM 4830 O O . GLY A 1 618 ? 33.844 -11.625 5.871 1 96.25 618 GLY A O 1
ATOM 4831 N N . HIS A 1 619 ? 33.5 -9.578 6.438 1 96.94 619 HIS A N 1
ATOM 4832 C CA . HIS A 1 619 ? 32.062 -9.781 6.566 1 96.94 619 HIS A CA 1
ATOM 4833 C C . HIS A 1 619 ? 31.438 -10.219 5.242 1 96.94 619 HIS A C 1
ATOM 4835 O O . HIS A 1 619 ? 30.531 -11.062 5.223 1 96.94 619 HIS A O 1
ATOM 4841 N N . ARG A 1 620 ? 31.922 -9.742 4.098 1 97.81 620 ARG A N 1
ATOM 4842 C CA . ARG A 1 620 ? 31.375 -10.125 2.805 1 97.81 620 ARG A CA 1
ATOM 4843 C C . ARG A 1 620 ? 31.734 -11.57 2.459 1 97.81 620 ARG A C 1
ATOM 4845 O O . ARG A 1 620 ? 30.906 -12.312 1.935 1 97.81 620 ARG A O 1
ATOM 4852 N N . SER A 1 621 ? 32.969 -11.922 2.732 1 97.06 621 SER A N 1
ATOM 4853 C CA . SER A 1 621 ? 33.438 -13.289 2.486 1 97.06 621 SER A CA 1
ATOM 4854 C C . SER A 1 621 ? 32.719 -14.281 3.383 1 97.06 621 SER A C 1
ATOM 4856 O O . SER A 1 621 ? 32.344 -15.375 2.941 1 97.06 621 SER A O 1
ATOM 4858 N N . MET A 1 622 ? 32.562 -13.836 4.609 1 97.06 622 MET A N 1
ATOM 4859 C CA . MET A 1 622 ? 31.828 -14.695 5.535 1 97.06 622 MET A CA 1
ATOM 4860 C C . MET A 1 622 ? 30.422 -14.953 5.035 1 97.06 622 MET A C 1
ATOM 4862 O O . MET A 1 622 ? 29.938 -16.094 5.062 1 97.06 622 MET A O 1
ATOM 4866 N N . TRP A 1 623 ? 29.766 -13.93 4.605 1 98 623 TRP A N 1
ATOM 4867 C CA . TRP A 1 623 ? 28.422 -14.047 4.066 1 98 623 TRP A CA 1
ATOM 4868 C C . TRP A 1 623 ? 28.391 -14.961 2.846 1 98 623 TRP A C 1
ATOM 4870 O O . TRP A 1 623 ? 27.531 -15.844 2.736 1 98 623 TRP A O 1
ATOM 4880 N N . ALA A 1 624 ? 29.344 -14.812 1.954 1 98.25 624 ALA A N 1
ATOM 4881 C CA . ALA A 1 624 ? 29.406 -15.594 0.722 1 98.25 624 ALA A CA 1
ATOM 4882 C C . ALA A 1 624 ? 29.672 -17.062 1.023 1 98.25 624 ALA A C 1
ATOM 4884 O O . ALA A 1 624 ? 29.156 -17.953 0.324 1 98.25 624 ALA A O 1
ATOM 4885 N N . LEU A 1 625 ? 30.469 -17.328 2.037 1 97.31 625 LEU A N 1
ATOM 4886 C CA . LEU A 1 625 ? 30.734 -18.719 2.426 1 97.31 625 LEU A CA 1
ATOM 4887 C C . LEU A 1 625 ? 29.453 -19.391 2.928 1 97.31 625 LEU A C 1
ATOM 4889 O O . LEU A 1 625 ? 29.234 -20.578 2.686 1 97.31 625 LEU A O 1
ATOM 4893 N N . GLY A 1 626 ? 28.688 -18.625 3.666 1 97.31 626 GLY A N 1
ATOM 4894 C CA . GLY A 1 626 ? 27.391 -19.141 4.051 1 97.31 626 GLY A CA 1
ATOM 4895 C C . GLY A 1 626 ? 26.5 -19.453 2.861 1 97.31 626 GLY A C 1
ATOM 4896 O O . GLY A 1 626 ? 25.828 -20.5 2.838 1 97.31 626 GLY A O 1
ATOM 4897 N N . LEU A 1 627 ? 26.531 -18.656 1.824 1 97.5 627 LEU A N 1
ATOM 4898 C CA . LEU A 1 627 ? 25.766 -18.875 0.606 1 97.5 627 LEU A CA 1
ATOM 4899 C C . LEU A 1 627 ? 26.266 -20.125 -0.128 1 97.5 627 LEU A C 1
ATOM 4901 O O . LEU A 1 627 ? 25.469 -20.891 -0.669 1 97.5 627 LEU A O 1
ATOM 4905 N N . MET A 1 628 ? 27.594 -20.219 -0.159 1 97.06 628 MET A N 1
ATOM 4906 C CA . MET A 1 628 ? 28.188 -21.391 -0.792 1 97.06 628 MET A CA 1
ATOM 4907 C C . MET A 1 628 ? 27.641 -22.672 -0.183 1 97.06 628 MET A C 1
ATOM 4909 O O . MET A 1 628 ? 27.25 -23.594 -0.907 1 97.06 628 MET A O 1
ATOM 4913 N N . TRP A 1 629 ? 27.531 -22.656 1.115 1 94.81 629 TRP A N 1
ATOM 4914 C CA . TRP A 1 629 ? 27.047 -23.859 1.798 1 94.81 629 TRP A CA 1
ATOM 4915 C C . TRP A 1 629 ? 25.594 -24.125 1.45 1 94.81 629 TRP A C 1
ATOM 4917 O O . TRP A 1 629 ? 25.219 -25.281 1.187 1 94.81 629 TRP A O 1
ATOM 4927 N N . ILE A 1 630 ? 24.781 -23.141 1.369 1 94.56 630 ILE A N 1
ATOM 4928 C CA . ILE A 1 630 ? 23.359 -23.266 1.057 1 94.56 630 ILE A CA 1
ATOM 4929 C C . ILE A 1 630 ? 23.188 -23.828 -0.353 1 94.56 630 ILE A C 1
ATOM 4931 O O . ILE A 1 630 ? 22.453 -24.797 -0.559 1 94.56 630 ILE A O 1
ATOM 4935 N N . VAL A 1 631 ? 23.938 -23.328 -1.29 1 95 631 VAL A N 1
ATOM 4936 C CA . VAL A 1 631 ? 23.781 -23.703 -2.691 1 95 631 VAL A CA 1
ATOM 4937 C C . VAL A 1 631 ? 24.344 -25.109 -2.92 1 95 631 VAL A C 1
ATOM 4939 O O . VAL A 1 631 ? 23.75 -25.922 -3.639 1 95 631 VAL A O 1
ATOM 4942 N N . VAL A 1 632 ? 25.5 -25.422 -2.266 1 92.69 632 VAL A N 1
ATOM 4943 C CA . VAL A 1 632 ? 26.109 -26.75 -2.426 1 92.69 632 VAL A CA 1
ATOM 4944 C C . VAL A 1 632 ? 25.188 -27.812 -1.842 1 92.69 632 VAL A C 1
ATOM 4946 O O . VAL A 1 632 ? 25.031 -28.891 -2.426 1 92.69 632 VAL A O 1
ATOM 4949 N N . CYS A 1 633 ? 24.578 -27.5 -0.715 1 91.62 633 CYS A N 1
ATOM 4950 C CA . CYS A 1 633 ? 23.656 -28.453 -0.1 1 91.62 633 CYS A CA 1
ATOM 4951 C C . CYS A 1 633 ? 22.422 -28.641 -0.956 1 91.62 633 CYS A C 1
ATOM 4953 O O . CYS A 1 633 ? 21.891 -29.766 -1.061 1 91.62 633 CYS A O 1
ATOM 4955 N N . CYS A 1 634 ? 21.953 -27.672 -1.587 1 90.56 634 CYS A N 1
ATOM 4956 C CA . CYS A 1 634 ? 20.797 -27.766 -2.467 1 90.56 634 CYS A CA 1
ATOM 4957 C C . CYS A 1 634 ? 21.141 -28.547 -3.734 1 90.56 634 CYS A C 1
ATOM 4959 O O . CYS A 1 634 ? 20.391 -29.422 -4.148 1 90.56 634 CYS A O 1
ATOM 4961 N N . ALA A 1 635 ? 22.281 -28.266 -4.277 1 88.81 635 ALA A N 1
ATOM 4962 C CA . ALA A 1 635 ? 22.703 -28.875 -5.531 1 88.81 635 ALA A CA 1
ATOM 4963 C C . ALA A 1 635 ? 23.031 -30.359 -5.336 1 88.81 635 ALA A C 1
ATOM 4965 O O . ALA A 1 635 ? 22.828 -31.172 -6.242 1 88.81 635 ALA A O 1
ATOM 4966 N N . SER A 1 636 ? 23.516 -30.703 -4.141 1 86.81 636 SER A N 1
ATOM 4967 C CA . SER A 1 636 ? 23.906 -32.062 -3.881 1 86.81 636 SER A CA 1
ATOM 4968 C C . SER A 1 636 ? 22.75 -32.906 -3.354 1 86.81 636 SER A C 1
ATOM 4970 O O . SER A 1 636 ? 22.875 -34.094 -3.121 1 86.81 636 SER A O 1
ATOM 4972 N N . GLY A 1 637 ? 21.578 -32.312 -3.086 1 84.19 637 GLY A N 1
ATOM 4973 C CA . GLY A 1 637 ? 20.406 -33.031 -2.615 1 84.19 637 GLY A CA 1
ATOM 4974 C C . GLY A 1 637 ? 20.391 -33.25 -1.112 1 84.19 637 GLY A C 1
ATOM 4975 O O . GLY A 1 637 ? 19.594 -34.031 -0.593 1 84.19 637 GLY A O 1
ATOM 4976 N N . ASN A 1 638 ? 21.297 -32.594 -0.444 1 86.38 638 ASN A N 1
ATOM 4977 C CA . ASN A 1 638 ? 21.422 -32.781 0.998 1 86.38 638 ASN A CA 1
ATOM 4978 C C . ASN A 1 638 ? 20.469 -31.891 1.766 1 86.38 638 ASN A C 1
ATOM 4980 O O . ASN A 1 638 ? 20.344 -32 2.986 1 86.38 638 ASN A O 1
ATOM 4984 N N . ALA A 1 639 ? 19.859 -31.016 1.15 1 88.81 639 ALA A N 1
ATOM 4985 C CA . ALA A 1 639 ? 18.844 -30.156 1.745 1 88.81 639 ALA A CA 1
ATOM 4986 C C . ALA A 1 639 ? 17.578 -30.125 0.88 1 88.81 639 ALA A C 1
ATOM 4988 O O . ALA A 1 639 ? 17.281 -29.109 0.254 1 88.81 639 ALA A O 1
ATOM 4989 N N . PRO A 1 640 ? 16.828 -31.141 0.951 1 86.19 640 PRO A N 1
ATOM 4990 C CA . PRO A 1 640 ? 15.688 -31.266 0.034 1 86.19 640 PRO A CA 1
ATOM 4991 C C . PRO A 1 640 ? 14.594 -30.25 0.321 1 86.19 640 PRO A C 1
ATOM 4993 O O . PRO A 1 640 ? 13.945 -29.75 -0.606 1 86.19 640 PRO A O 1
ATOM 4996 N N . ILE A 1 641 ? 14.32 -29.906 1.581 1 85.75 641 ILE A N 1
ATOM 4997 C CA . ILE A 1 641 ? 13.273 -28.953 1.933 1 85.75 641 ILE A CA 1
ATOM 4998 C C . ILE A 1 641 ? 13.641 -27.562 1.398 1 85.75 641 ILE A C 1
ATOM 5000 O O . ILE A 1 641 ? 12.805 -26.891 0.793 1 85.75 641 ILE A O 1
ATOM 5004 N N . LEU A 1 642 ? 14.844 -27.219 1.601 1 89.44 642 LEU A N 1
ATOM 5005 C CA . LEU A 1 642 ? 15.305 -25.922 1.128 1 89.44 642 LEU A CA 1
ATOM 5006 C C . LEU A 1 642 ? 15.297 -25.859 -0.396 1 89.44 642 LEU A C 1
ATOM 5008 O O . LEU A 1 642 ? 14.969 -24.828 -0.983 1 89.44 642 LEU A O 1
ATOM 5012 N N . ASP A 1 643 ? 15.664 -26.906 -0.941 1 89.94 643 ASP A N 1
ATOM 5013 C CA . ASP A 1 643 ? 15.695 -26.969 -2.398 1 89.94 643 ASP A CA 1
ATOM 5014 C C . ASP A 1 643 ? 14.289 -26.844 -2.986 1 89.94 643 ASP A C 1
ATOM 5016 O O . ASP A 1 643 ? 14.102 -26.203 -4.023 1 89.94 643 ASP A O 1
ATOM 5020 N N . ARG A 1 644 ? 13.414 -27.484 -2.285 1 84.56 644 ARG A N 1
ATOM 5021 C CA . ARG A 1 644 ? 12.031 -27.406 -2.746 1 84.56 644 ARG A CA 1
ATOM 5022 C C . ARG A 1 644 ? 11.477 -26 -2.568 1 84.56 644 ARG A C 1
ATOM 5024 O O . ARG A 1 644 ? 10.711 -25.516 -3.408 1 84.56 644 ARG A O 1
ATOM 5031 N N . LEU A 1 645 ? 11.82 -25.344 -1.588 1 87.44 645 LEU A N 1
ATOM 5032 C CA . LEU A 1 645 ? 11.328 -24 -1.302 1 87.44 645 LEU A CA 1
ATOM 5033 C C . LEU A 1 645 ? 11.953 -22.984 -2.252 1 87.44 645 LEU A C 1
ATOM 5035 O O . LEU A 1 645 ? 11.25 -22.172 -2.861 1 87.44 645 LEU A O 1
ATOM 5039 N N . LEU A 1 646 ? 13.211 -23.047 -2.404 1 91.69 646 LEU A N 1
ATOM 5040 C CA . LEU A 1 646 ? 13.93 -22.094 -3.238 1 91.69 646 LEU A CA 1
ATOM 5041 C C . LEU A 1 646 ? 13.773 -22.438 -4.715 1 91.69 646 LEU A C 1
ATOM 5043 O O . LEU A 1 646 ? 13.945 -21.578 -5.582 1 91.69 646 LEU A O 1
ATOM 5047 N N . GLY A 1 647 ? 13.477 -23.672 -4.98 1 88.88 647 GLY A N 1
ATOM 5048 C CA . GLY A 1 647 ? 13.312 -24.109 -6.355 1 88.88 647 GLY A CA 1
ATOM 5049 C C . GLY A 1 647 ? 11.859 -24.172 -6.785 1 88.88 647 GLY A C 1
ATOM 5050 O O . GLY A 1 647 ? 11.539 -24.75 -7.824 1 88.88 647 GLY A O 1
ATOM 5051 N N . TRP A 1 648 ? 11.023 -23.547 -6.023 1 84.81 648 TRP A N 1
ATOM 5052 C CA . TRP A 1 648 ? 9.602 -23.547 -6.34 1 84.81 648 TRP A CA 1
ATOM 5053 C C . TRP A 1 648 ? 9.344 -22.969 -7.727 1 84.81 648 TRP A C 1
ATOM 5055 O O . TRP A 1 648 ? 9.797 -21.859 -8.039 1 84.81 648 TRP A O 1
ATOM 5065 N N . PRO A 1 649 ? 8.68 -23.688 -8.562 1 84.81 649 PRO A N 1
ATOM 5066 C CA . PRO A 1 649 ? 8.492 -23.25 -9.953 1 84.81 649 PRO A CA 1
ATOM 5067 C C . PRO A 1 649 ? 7.777 -21.906 -10.062 1 84.81 649 PRO A C 1
ATOM 5069 O O . PRO A 1 649 ? 7.977 -21.172 -11.031 1 84.81 649 PRO A O 1
ATOM 5072 N N . ALA A 1 650 ? 7.02 -21.531 -9.117 1 81.81 650 ALA A N 1
ATOM 5073 C CA . ALA A 1 650 ? 6.289 -20.266 -9.156 1 81.81 650 ALA A CA 1
ATOM 5074 C C . ALA A 1 650 ? 7.242 -19.078 -9.047 1 81.81 650 ALA A C 1
ATOM 5076 O O . ALA A 1 650 ? 6.887 -17.953 -9.422 1 81.81 650 ALA A O 1
ATOM 5077 N N . LEU A 1 651 ? 8.406 -19.297 -8.633 1 90.69 651 LEU A N 1
ATOM 5078 C CA . LEU A 1 651 ? 9.367 -18.219 -8.438 1 90.69 651 LEU A CA 1
ATOM 5079 C C . LEU A 1 651 ? 10.18 -17.984 -9.703 1 90.69 651 LEU A C 1
ATOM 5081 O O . LEU A 1 651 ? 10.875 -16.969 -9.812 1 90.69 651 LEU A O 1
ATOM 5085 N N . ARG A 1 652 ? 10.07 -18.812 -10.703 1 91.25 652 ARG A N 1
ATOM 5086 C CA . ARG A 1 652 ? 10.906 -18.75 -11.898 1 91.25 652 ARG A CA 1
ATOM 5087 C C . ARG A 1 652 ? 10.594 -17.516 -12.719 1 91.25 652 ARG A C 1
ATOM 5089 O O . ARG A 1 652 ? 11.508 -16.797 -13.148 1 91.25 652 ARG A O 1
ATOM 5096 N N . PRO A 1 653 ? 9.273 -17.219 -12.898 1 91.62 653 PRO A N 1
ATOM 5097 C CA . PRO A 1 653 ? 9 -15.977 -13.641 1 91.62 653 PRO A CA 1
ATOM 5098 C C . PRO A 1 653 ? 9.531 -14.734 -12.93 1 91.62 653 PRO A C 1
ATOM 5100 O O . PRO A 1 653 ? 10.031 -13.812 -13.586 1 91.62 653 PRO A O 1
ATOM 5103 N N . LEU A 1 654 ? 9.469 -14.711 -11.672 1 93.88 654 LEU A N 1
ATOM 5104 C CA . LEU A 1 654 ? 9.961 -13.57 -10.906 1 93.88 654 LEU A CA 1
ATOM 5105 C C . LEU A 1 654 ? 11.484 -13.5 -10.969 1 93.88 654 LEU A C 1
ATOM 5107 O O . LEU A 1 654 ? 12.055 -12.406 -10.984 1 93.88 654 LEU A O 1
ATOM 5111 N N . SER A 1 655 ? 12.039 -14.648 -10.961 1 94.62 655 SER A N 1
ATOM 5112 C CA . SER A 1 655 ? 13.5 -14.703 -11.062 1 94.62 655 SER A CA 1
ATOM 5113 C C . SER A 1 655 ? 13.977 -14.148 -12.398 1 94.62 655 SER A C 1
ATOM 5115 O O . SER A 1 655 ? 15.016 -13.484 -12.461 1 94.62 655 SER A O 1
ATOM 5117 N N . ARG A 1 656 ? 13.203 -14.352 -13.438 1 93.81 656 ARG A N 1
ATOM 5118 C CA . ARG A 1 656 ? 13.562 -13.867 -14.766 1 93.81 656 ARG A CA 1
ATOM 5119 C C . ARG A 1 656 ? 13.438 -12.344 -14.844 1 93.81 656 ARG A C 1
ATOM 5121 O O . ARG A 1 656 ? 14.062 -11.711 -15.695 1 93.81 656 ARG A O 1
ATOM 5128 N N . LEU A 1 657 ? 12.688 -11.812 -13.922 1 96.62 657 LEU A N 1
ATOM 5129 C CA . LEU A 1 657 ? 12.477 -10.367 -13.914 1 96.62 657 LEU A CA 1
ATOM 5130 C C . LEU A 1 657 ? 13.492 -9.672 -13.016 1 96.62 657 LEU A C 1
ATOM 5132 O O . LEU A 1 657 ? 13.422 -8.453 -12.82 1 96.62 657 LEU A O 1
ATOM 5136 N N . SER A 1 658 ? 14.438 -10.344 -12.492 1 95.62 658 SER A N 1
ATOM 5137 C CA . SER A 1 658 ? 15.336 -9.805 -11.477 1 95.62 658 SER A CA 1
ATOM 5138 C C . SER A 1 658 ? 16.156 -8.633 -12.023 1 95.62 658 SER A C 1
ATOM 5140 O O . SER A 1 658 ? 16.297 -7.605 -11.359 1 95.62 658 SER A O 1
ATOM 5142 N N . LEU A 1 659 ? 16.672 -8.742 -13.25 1 95.5 659 LEU A N 1
ATOM 5143 C CA . LEU A 1 659 ? 17.469 -7.66 -13.828 1 95.5 659 LEU A CA 1
ATOM 5144 C C . LEU A 1 659 ? 16.594 -6.426 -14.07 1 95.5 659 LEU A C 1
ATOM 5146 O O . LEU A 1 659 ? 16.953 -5.324 -13.648 1 95.5 659 LEU A O 1
ATOM 5150 N N . SER A 1 660 ? 15.461 -6.656 -14.727 1 97.38 660 SER A N 1
ATOM 5151 C CA . SER A 1 660 ? 14.555 -5.547 -15.008 1 97.38 660 SER A CA 1
ATOM 5152 C C . SER A 1 660 ? 14.07 -4.891 -13.719 1 97.38 660 SER A C 1
ATOM 5154 O O . SER A 1 660 ? 13.969 -3.662 -13.641 1 97.38 660 SER A O 1
ATOM 5156 N N . ALA A 1 661 ? 13.781 -5.695 -12.758 1 97.69 661 ALA A N 1
ATOM 5157 C CA . ALA A 1 661 ? 13.297 -5.168 -11.477 1 97.69 661 ALA A CA 1
ATOM 5158 C C . ALA A 1 661 ? 14.383 -4.367 -10.773 1 97.69 661 ALA A C 1
ATOM 5160 O O . ALA A 1 661 ? 14.109 -3.309 -10.195 1 97.69 661 ALA A O 1
ATOM 5161 N N . TYR A 1 662 ? 15.594 -4.891 -10.781 1 96.38 662 TYR A N 1
ATOM 5162 C CA . TYR A 1 662 ? 16.703 -4.18 -10.141 1 96.38 662 TYR A CA 1
ATOM 5163 C C . TYR A 1 662 ? 16.922 -2.824 -10.805 1 96.38 662 TYR A C 1
ATOM 5165 O O . TYR A 1 662 ? 17.109 -1.817 -10.117 1 96.38 662 TYR A O 1
ATOM 5173 N N . LEU A 1 663 ? 16.812 -2.762 -12.094 1 97.12 663 LEU A N 1
ATOM 5174 C CA . LEU A 1 663 ? 17.078 -1.54 -12.844 1 97.12 663 LEU A CA 1
ATOM 5175 C C . LEU A 1 663 ? 15.945 -0.532 -12.656 1 97.12 663 LEU A C 1
ATOM 5177 O O . LEU A 1 663 ? 16.188 0.673 -12.57 1 97.12 663 LEU A O 1
ATOM 5181 N N . LEU A 1 664 ? 14.719 -0.994 -12.523 1 97.75 664 LEU A N 1
ATOM 5182 C CA . LEU A 1 664 ? 13.57 -0.096 -12.484 1 97.75 664 LEU A CA 1
ATOM 5183 C C . LEU A 1 664 ? 13.188 0.233 -11.047 1 97.75 664 LEU A C 1
ATOM 5185 O O . LEU A 1 664 ? 12.336 1.087 -10.805 1 97.75 664 LEU A O 1
ATOM 5189 N N . SER A 1 665 ? 13.773 -0.387 -10.062 1 97.69 665 SER A N 1
ATOM 5190 C CA . SER A 1 665 ? 13.383 -0.202 -8.664 1 97.69 665 SER A CA 1
ATOM 5191 C C . SER A 1 665 ? 13.469 1.266 -8.258 1 97.69 665 SER A C 1
ATOM 5193 O O . SER A 1 665 ? 12.523 1.809 -7.676 1 97.69 665 SER A O 1
ATOM 5195 N N . PRO A 1 666 ? 14.562 2.043 -8.625 1 96.5 666 PRO A N 1
ATOM 5196 C CA . PRO A 1 666 ? 14.578 3.453 -8.227 1 96.5 666 PRO A CA 1
ATOM 5197 C C . PRO A 1 666 ? 13.484 4.27 -8.914 1 96.5 666 PRO A C 1
ATOM 5199 O O . PRO A 1 666 ? 12.938 5.203 -8.312 1 96.5 666 PRO A O 1
ATOM 5202 N N . VAL A 1 667 ? 13.133 3.941 -10.148 1 96.69 667 VAL A N 1
ATOM 5203 C CA . VAL A 1 667 ? 12.109 4.66 -10.898 1 96.69 667 VAL A CA 1
ATOM 5204 C C . VAL A 1 667 ? 10.766 4.566 -10.172 1 96.69 667 VAL A C 1
ATOM 5206 O O . VAL A 1 667 ? 10.094 5.578 -9.953 1 96.69 667 VAL A O 1
ATOM 5209 N N . ILE A 1 668 ? 10.438 3.369 -9.742 1 97.38 668 ILE A N 1
ATOM 5210 C CA . ILE A 1 668 ? 9.148 3.125 -9.117 1 97.38 668 ILE A CA 1
ATOM 5211 C C . ILE A 1 668 ? 9.133 3.715 -7.707 1 97.38 668 ILE A C 1
ATOM 5213 O O . ILE A 1 668 ? 8.164 4.367 -7.309 1 97.38 668 ILE A O 1
ATOM 5217 N N . ILE A 1 669 ? 10.195 3.543 -6.941 1 97.5 669 ILE A N 1
ATOM 5218 C CA . ILE A 1 669 ? 10.242 3.979 -5.551 1 97.5 669 ILE A CA 1
ATOM 5219 C C . ILE A 1 669 ? 10.266 5.504 -5.488 1 97.5 669 ILE A C 1
ATOM 5221 O O . ILE A 1 669 ? 9.547 6.105 -4.688 1 97.5 669 ILE A O 1
ATOM 5225 N N . TYR A 1 670 ? 11.039 6.184 -6.367 1 96.5 670 TYR A N 1
ATOM 5226 C CA . TYR A 1 670 ? 11.078 7.641 -6.398 1 96.5 670 TYR A CA 1
ATOM 5227 C C . TYR A 1 670 ? 9.734 8.219 -6.84 1 96.5 670 TYR A C 1
ATOM 5229 O O . TYR A 1 670 ? 9.281 9.227 -6.305 1 96.5 670 TYR A O 1
ATOM 5237 N N . TYR A 1 671 ? 9.125 7.598 -7.828 1 96.12 671 TYR A N 1
ATOM 5238 C CA . TYR A 1 671 ? 7.812 8.062 -8.273 1 96.12 671 TYR A CA 1
ATOM 5239 C C . TYR A 1 671 ? 6.812 8.047 -7.117 1 96.12 671 TYR A C 1
ATOM 5241 O O . TYR A 1 671 ? 6.066 9.008 -6.926 1 96.12 671 TYR A O 1
ATOM 5249 N N . GLN A 1 672 ? 6.816 6.91 -6.375 1 95.19 672 GLN A N 1
ATOM 5250 C CA . GLN A 1 672 ? 5.883 6.762 -5.262 1 95.19 672 GLN A CA 1
ATOM 5251 C C . GLN A 1 672 ? 6.191 7.754 -4.148 1 95.19 672 GLN A C 1
ATOM 5253 O O . GLN A 1 672 ? 5.277 8.32 -3.537 1 95.19 672 GLN A O 1
ATOM 5258 N N . GLN A 1 673 ? 7.414 8.023 -3.898 1 94.25 673 GLN A N 1
ATOM 5259 C CA . GLN A 1 673 ? 7.82 8.867 -2.779 1 94.25 673 GLN A CA 1
ATOM 5260 C C . GLN A 1 673 ? 7.648 10.344 -3.111 1 94.25 673 GLN A C 1
ATOM 5262 O O . GLN A 1 673 ? 7.281 11.141 -2.244 1 94.25 673 GLN A O 1
ATOM 5267 N N . TRP A 1 674 ? 7.855 10.688 -4.324 1 95.44 674 TRP A N 1
ATOM 5268 C CA . TRP A 1 674 ? 7.918 12.109 -4.648 1 95.44 674 TRP A CA 1
ATOM 5269 C C . TRP A 1 674 ? 6.574 12.617 -5.152 1 95.44 674 TRP A C 1
ATOM 5271 O O . TRP A 1 674 ? 6.371 13.82 -5.309 1 95.44 674 TRP A O 1
ATOM 5281 N N . THR A 1 675 ? 5.602 11.773 -5.379 1 94.88 675 THR A N 1
ATOM 5282 C CA . THR A 1 675 ? 4.27 12.195 -5.789 1 94.88 675 THR A CA 1
ATOM 5283 C C . THR A 1 675 ? 3.324 12.25 -4.594 1 94.88 675 THR A C 1
ATOM 5285 O O . THR A 1 675 ? 2.104 12.305 -4.758 1 94.88 675 THR A O 1
ATOM 5288 N N . ILE A 1 676 ? 3.787 12.312 -3.469 1 91.75 676 I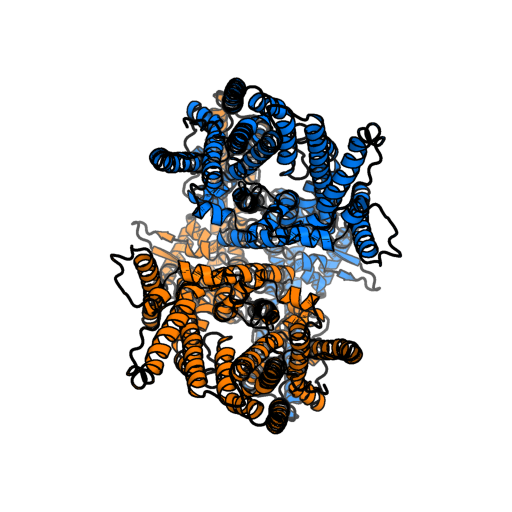LE A N 1
ATOM 5289 C CA . ILE A 1 676 ? 2.982 12.312 -2.252 1 91.75 676 ILE A CA 1
ATOM 5290 C C . ILE A 1 676 ? 2.248 13.648 -2.117 1 91.75 676 ILE A C 1
ATOM 5292 O O . ILE A 1 676 ? 2.742 14.68 -2.568 1 91.75 676 ILE A O 1
ATOM 5296 N N . ARG A 1 677 ? 1.027 13.633 -1.643 1 92.94 677 ARG A N 1
ATOM 5297 C CA . ARG A 1 677 ? 0.235 14.828 -1.364 1 92.94 677 ARG A CA 1
ATOM 5298 C C . ARG A 1 677 ? 0.088 15.055 0.138 1 92.94 677 ARG A C 1
ATOM 5300 O O . ARG A 1 677 ? -0.229 16.156 0.58 1 92.94 677 ARG A O 1
ATOM 5307 N N . GLU A 1 678 ? 0.233 14.016 0.897 1 92.06 678 GLU A N 1
ATOM 5308 C CA . GLU A 1 678 ? 0.19 14.047 2.355 1 92.06 678 GLU A CA 1
ATOM 5309 C C . GLU A 1 678 ? 1.44 13.414 2.961 1 92.06 678 GLU A C 1
ATOM 5311 O O . GLU A 1 678 ? 2.088 12.578 2.326 1 92.06 678 GLU A O 1
ATOM 5316 N N . ARG A 1 679 ? 1.768 13.828 4.176 1 92.38 679 ARG A N 1
ATOM 5317 C CA . ARG A 1 679 ? 2.947 13.297 4.855 1 92.38 679 ARG A CA 1
ATOM 5318 C C . ARG A 1 679 ? 2.795 11.805 5.137 1 92.38 679 ARG A C 1
ATOM 5320 O O . ARG A 1 679 ? 1.679 11.312 5.305 1 92.38 679 ARG A O 1
ATOM 5327 N N . LEU A 1 680 ? 3.898 11.164 5.129 1 92.81 680 LEU A N 1
ATOM 5328 C CA . LEU A 1 680 ? 3.936 9.766 5.535 1 92.81 680 LEU A CA 1
ATOM 5329 C C . LEU A 1 680 ? 4.273 9.633 7.016 1 92.81 680 LEU A C 1
ATOM 5331 O O . LEU A 1 680 ? 5.168 10.32 7.516 1 92.81 680 LEU A O 1
ATOM 5335 N N . TYR A 1 681 ? 3.506 8.883 7.738 1 93.25 681 TYR A N 1
ATOM 5336 C CA . TYR A 1 681 ? 3.793 8.695 9.156 1 93.25 681 TYR A CA 1
ATOM 5337 C C . TYR A 1 681 ? 4.922 7.695 9.352 1 93.25 681 TYR A C 1
ATOM 5339 O O . TYR A 1 681 ? 4.879 6.586 8.82 1 93.25 681 TYR A O 1
ATOM 5347 N N . GLY A 1 682 ? 5.879 8.062 10.133 1 92.81 682 GLY A N 1
ATOM 5348 C CA . GLY A 1 682 ? 7.043 7.227 10.375 1 92.81 682 GLY A CA 1
ATOM 5349 C C . GLY A 1 682 ? 6.77 6.074 11.312 1 92.81 682 GLY A C 1
ATOM 5350 O O . GLY A 1 682 ? 6.828 6.234 12.539 1 92.81 682 GLY A O 1
ATOM 5351 N N . ARG A 1 683 ? 6.523 4.969 10.812 1 92.44 683 ARG A N 1
ATOM 5352 C CA . ARG A 1 683 ? 6.344 3.691 11.5 1 92.44 683 ARG A CA 1
ATOM 5353 C C . ARG A 1 683 ? 6.668 2.525 10.57 1 92.44 683 ARG A C 1
ATOM 5355 O O . ARG A 1 683 ? 6.566 2.648 9.352 1 92.44 683 ARG A O 1
ATOM 5362 N N . HIS A 1 684 ? 7.109 1.409 11.133 1 93.94 684 HIS A N 1
ATOM 5363 C CA . HIS A 1 684 ? 7.48 0.26 10.312 1 93.94 684 HIS A CA 1
ATOM 5364 C C . HIS A 1 684 ? 6.297 -0.229 9.484 1 93.94 684 HIS A C 1
ATOM 5366 O O . HIS A 1 684 ? 6.465 -0.638 8.336 1 93.94 684 HIS A O 1
ATOM 5372 N N . PHE A 1 685 ? 5.102 -0.204 10.055 1 93.88 685 PHE A N 1
ATOM 5373 C CA . PHE A 1 685 ? 3.904 -0.668 9.359 1 93.88 685 PHE A CA 1
ATOM 5374 C C . PHE A 1 685 ? 3.658 0.151 8.094 1 93.88 685 PHE A C 1
ATOM 5376 O O . PHE A 1 685 ? 3.281 -0.397 7.059 1 93.88 685 PHE A O 1
ATOM 5383 N N . THR A 1 686 ? 3.861 1.476 8.148 1 94.75 686 THR A N 1
ATOM 5384 C CA . THR A 1 686 ? 3.676 2.361 7 1 94.75 686 THR A CA 1
ATOM 5385 C C . THR A 1 686 ? 4.688 2.047 5.902 1 94.75 686 THR A C 1
ATOM 5387 O O . THR A 1 686 ? 4.336 1.994 4.723 1 94.75 686 THR A O 1
ATOM 5390 N N . VAL A 1 687 ? 5.953 1.801 6.297 1 95.94 687 VAL A N 1
ATOM 5391 C CA . VAL A 1 687 ? 7.008 1.541 5.32 1 95.94 687 VAL A CA 1
ATOM 5392 C C . VAL A 1 687 ? 6.797 0.169 4.684 1 95.94 687 VAL A C 1
ATOM 5394 O O . VAL A 1 687 ? 7.051 -0.015 3.492 1 95.94 687 VAL A O 1
ATOM 5397 N N . LEU A 1 688 ? 6.324 -0.766 5.516 1 96.5 688 LEU A N 1
ATOM 5398 C CA . LEU A 1 688 ? 6.012 -2.084 4.977 1 96.5 688 LEU A CA 1
ATOM 5399 C C . LEU A 1 688 ? 4.906 -1.995 3.928 1 96.5 688 LEU A C 1
ATOM 5401 O O . LEU A 1 688 ? 4.961 -2.68 2.904 1 96.5 688 LEU A O 1
ATOM 5405 N N . ASN A 1 689 ? 3.867 -1.225 4.16 1 96.62 689 ASN A N 1
ATOM 5406 C CA . ASN A 1 689 ? 2.818 -1.006 3.17 1 96.62 689 ASN A CA 1
ATOM 5407 C C . ASN A 1 689 ? 3.379 -0.407 1.883 1 96.62 689 ASN A C 1
ATOM 5409 O O . ASN A 1 689 ? 2.994 -0.814 0.785 1 96.62 689 ASN A O 1
ATOM 5413 N N . LEU A 1 690 ? 4.281 0.575 2.053 1 97 690 LEU A N 1
ATOM 5414 C CA . LEU A 1 690 ? 4.926 1.174 0.889 1 97 690 LEU A CA 1
ATOM 5415 C C . LEU A 1 690 ? 5.742 0.136 0.124 1 97 690 LEU A C 1
ATOM 5417 O O . LEU A 1 690 ? 5.766 0.143 -1.108 1 97 690 LEU A O 1
ATOM 5421 N N . PHE A 1 691 ? 6.383 -0.739 0.889 1 97.69 691 PHE A N 1
ATOM 5422 C CA . PHE A 1 691 ? 7.168 -1.811 0.288 1 97.69 691 PHE A CA 1
ATOM 5423 C C . PHE A 1 691 ? 6.285 -2.721 -0.557 1 97.69 691 PHE A C 1
ATOM 5425 O O . PHE A 1 691 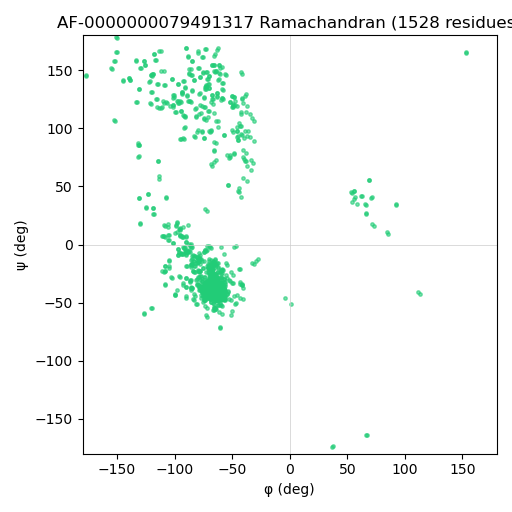? 6.645 -3.072 -1.682 1 97.69 691 PHE A O 1
ATOM 5432 N N . ILE A 1 692 ? 5.172 -3.066 -0.049 1 97.88 692 ILE A N 1
ATOM 5433 C CA . ILE A 1 692 ? 4.242 -3.947 -0.751 1 97.88 692 ILE A CA 1
ATOM 5434 C C . ILE A 1 692 ? 3.777 -3.281 -2.045 1 97.88 692 ILE A C 1
ATOM 5436 O O . ILE A 1 692 ? 3.779 -3.906 -3.107 1 97.88 692 ILE A O 1
ATOM 5440 N N . VAL A 1 693 ? 3.422 -2.061 -1.995 1 98.06 693 VAL A N 1
ATOM 5441 C CA . VAL A 1 693 ? 2.943 -1.317 -3.156 1 98.06 693 VAL A CA 1
ATOM 5442 C C . VAL A 1 693 ? 4.059 -1.206 -4.191 1 98.06 693 VAL A C 1
ATOM 5444 O O . VAL A 1 693 ? 3.84 -1.45 -5.383 1 98.06 693 VAL A O 1
ATOM 5447 N N . ASN A 1 694 ? 5.266 -0.896 -3.719 1 98.06 694 ASN A N 1
ATOM 5448 C CA . ASN A 1 694 ? 6.41 -0.786 -4.621 1 98.06 694 ASN A CA 1
ATOM 5449 C C . ASN A 1 694 ? 6.703 -2.109 -5.316 1 98.06 694 ASN A C 1
ATOM 5451 O O . ASN A 1 694 ? 6.996 -2.135 -6.516 1 98.06 694 ASN A O 1
ATOM 5455 N N . MET A 1 695 ? 6.605 -3.141 -4.551 1 97.75 695 MET A N 1
ATOM 5456 C CA . MET A 1 695 ? 6.922 -4.453 -5.109 1 97.75 695 MET A CA 1
ATOM 5457 C C . MET A 1 695 ? 5.934 -4.832 -6.207 1 97.75 695 MET A C 1
ATOM 5459 O O . MET A 1 695 ? 6.328 -5.332 -7.258 1 97.75 695 MET A O 1
ATOM 5463 N N . ILE A 1 696 ? 4.641 -4.551 -6.016 1 97 696 ILE A N 1
ATOM 5464 C CA . ILE A 1 696 ? 3.621 -4.91 -6.992 1 97 696 ILE A CA 1
ATOM 5465 C C . ILE A 1 696 ? 3.793 -4.066 -8.25 1 97 696 ILE A C 1
ATOM 5467 O O . ILE A 1 696 ? 3.793 -4.594 -9.367 1 97 696 ILE A O 1
ATOM 5471 N N . TYR A 1 697 ? 3.986 -2.783 -8.094 1 97.94 697 TYR A N 1
ATOM 5472 C CA . TYR A 1 697 ? 4.207 -1.926 -9.25 1 97.94 697 TYR A CA 1
ATOM 5473 C C . TYR A 1 697 ? 5.496 -2.309 -9.977 1 97.94 697 TYR A C 1
ATOM 5475 O O . TYR A 1 697 ? 5.562 -2.256 -11.203 1 97.94 697 TYR A O 1
ATOM 5483 N N . LEU A 1 698 ? 6.457 -2.676 -9.203 1 98.19 698 LEU A N 1
ATOM 5484 C CA . LEU A 1 698 ? 7.75 -3.037 -9.781 1 98.19 698 LEU A CA 1
ATOM 5485 C C . LEU A 1 698 ? 7.637 -4.309 -10.609 1 98.19 698 LEU A C 1
ATOM 5487 O O . LEU A 1 698 ? 8.203 -4.391 -11.703 1 98.19 698 LEU A O 1
ATOM 5491 N N . VAL A 1 699 ? 6.934 -5.293 -10.109 1 97.38 699 VAL A N 1
ATOM 5492 C CA . VAL A 1 699 ? 6.758 -6.543 -10.844 1 97.38 699 VAL A CA 1
ATOM 5493 C C . VAL A 1 699 ? 6.035 -6.273 -12.164 1 97.38 699 VAL A C 1
ATOM 5495 O O . VAL A 1 699 ? 6.441 -6.766 -13.211 1 97.38 699 VAL A O 1
ATOM 5498 N N . PHE A 1 700 ? 5.051 -5.43 -12.125 1 96.75 700 PHE A N 1
ATOM 5499 C CA . PHE A 1 700 ? 4.301 -5.117 -13.336 1 96.75 700 PHE A CA 1
ATOM 5500 C C . PHE A 1 700 ? 5.156 -4.324 -14.312 1 96.75 700 PHE A C 1
ATOM 5502 O O . PHE A 1 700 ? 5.191 -4.637 -15.508 1 96.75 700 PHE A O 1
ATOM 5509 N N . ALA A 1 701 ? 5.816 -3.322 -13.812 1 97.69 701 ALA A N 1
ATOM 5510 C CA . ALA A 1 701 ? 6.672 -2.51 -14.672 1 97.69 701 ALA A CA 1
ATOM 5511 C C . ALA A 1 701 ? 7.809 -3.344 -15.266 1 97.69 701 ALA A C 1
ATOM 5513 O O . ALA A 1 701 ? 8.18 -3.166 -16.422 1 97.69 701 ALA A O 1
ATOM 5514 N N . SER A 1 702 ? 8.359 -4.215 -14.438 1 98.12 702 SER A N 1
ATOM 5515 C CA . SER A 1 702 ? 9.453 -5.066 -14.898 1 98.12 702 SER A CA 1
ATOM 5516 C C . SER A 1 702 ? 8.977 -6.051 -15.961 1 98.12 702 SER A C 1
ATOM 5518 O O . SER A 1 702 ? 9.719 -6.371 -16.891 1 98.12 702 SER A O 1
ATOM 5520 N N . ALA A 1 703 ? 7.785 -6.57 -15.828 1 97.19 703 ALA A N 1
ATOM 5521 C CA . ALA A 1 703 ? 7.23 -7.461 -16.844 1 97.19 703 ALA A CA 1
ATOM 5522 C C . ALA A 1 703 ? 7.094 -6.754 -18.188 1 97.19 703 ALA A C 1
ATOM 5524 O O . ALA A 1 703 ? 7.438 -7.312 -19.234 1 97.19 703 ALA A O 1
ATOM 5525 N N . ILE A 1 704 ? 6.633 -5.57 -18.156 1 97.12 704 ILE A N 1
ATOM 5526 C CA . ILE A 1 704 ? 6.492 -4.789 -19.375 1 97.12 704 ILE A CA 1
ATOM 5527 C C . ILE A 1 704 ? 7.875 -4.523 -19.984 1 97.12 704 ILE A C 1
ATOM 5529 O O . ILE A 1 704 ? 8.078 -4.691 -21.188 1 97.12 704 ILE A O 1
ATOM 5533 N N . PHE A 1 705 ? 8.789 -4.098 -19.156 1 97.88 705 PHE A N 1
ATOM 5534 C CA . PHE A 1 705 ? 10.156 -3.826 -19.594 1 97.88 705 PHE A CA 1
ATOM 5535 C C . PHE A 1 705 ? 10.805 -5.086 -20.156 1 97.88 705 PHE A C 1
ATOM 5537 O O . PHE A 1 705 ? 11.523 -5.023 -21.156 1 97.88 705 PHE A O 1
ATOM 5544 N N . TYR A 1 706 ? 10.562 -6.211 -19.516 1 97.19 706 TYR A N 1
ATOM 5545 C CA . TYR A 1 706 ? 11.102 -7.492 -19.969 1 97.19 706 TYR A CA 1
ATOM 5546 C C . TYR A 1 706 ? 10.547 -7.863 -21.344 1 97.19 706 TYR A C 1
ATOM 5548 O O . TYR A 1 706 ? 11.289 -8.297 -22.219 1 97.19 706 TYR A O 1
ATOM 5556 N N . LEU A 1 707 ? 9.281 -7.629 -21.609 1 96.38 707 LEU A N 1
ATOM 5557 C CA . LEU A 1 707 ? 8.602 -8.062 -22.828 1 96.38 707 LEU A CA 1
ATOM 5558 C C . LEU A 1 707 ? 8.922 -7.137 -24 1 96.38 707 LEU A C 1
ATOM 5560 O O . LEU A 1 707 ? 8.977 -7.574 -25.156 1 96.38 707 LEU A O 1
ATOM 5564 N N . PHE A 1 708 ? 9.219 -5.867 -23.719 1 96.12 708 PHE A N 1
ATOM 5565 C CA . PHE A 1 708 ? 9.336 -4.91 -24.812 1 96.12 708 PHE A CA 1
ATOM 5566 C C . PHE A 1 708 ? 10.789 -4.52 -25.031 1 96.12 708 PHE A C 1
ATOM 5568 O O . PHE A 1 708 ? 11.133 -3.973 -26.094 1 96.12 708 PHE A O 1
ATOM 5575 N N . VAL A 1 709 ? 11.625 -4.754 -24.062 1 95.81 709 VAL A N 1
ATOM 5576 C CA . VAL A 1 709 ? 12.992 -4.277 -24.219 1 95.81 709 VAL A CA 1
ATOM 5577 C C . VAL A 1 709 ? 13.969 -5.43 -24 1 95.81 709 VAL A C 1
ATOM 5579 O O . VAL A 1 709 ? 14.641 -5.867 -24.938 1 95.81 709 VAL A O 1
ATOM 5582 N N . GLU A 1 710 ? 13.945 -6.043 -22.859 1 95.88 710 GLU A N 1
ATOM 5583 C CA . GLU A 1 710 ? 14.984 -6.984 -22.453 1 95.88 710 GLU A CA 1
ATOM 5584 C C . GLU A 1 710 ? 14.977 -8.227 -23.328 1 95.88 710 GLU A C 1
ATOM 5586 O O . GLU A 1 710 ? 15.992 -8.578 -23.938 1 95.88 710 GLU A O 1
ATOM 5591 N N . GLN A 1 711 ? 13.828 -8.891 -23.391 1 93.81 711 GLN A N 1
ATOM 5592 C CA . GLN A 1 711 ? 13.766 -10.172 -24.094 1 93.81 711 GLN A CA 1
ATOM 5593 C C . GLN A 1 711 ? 13.969 -9.992 -25.594 1 93.81 711 GLN A C 1
ATOM 5595 O O . GLN A 1 711 ? 14.68 -10.773 -26.219 1 93.81 711 GLN A O 1
ATOM 5600 N N . PRO A 1 712 ? 13.328 -9.039 -26.25 1 93.12 712 PRO A N 1
ATOM 5601 C CA . PRO A 1 712 ? 13.578 -8.844 -27.672 1 93.12 712 PRO A CA 1
ATOM 5602 C C . PRO A 1 712 ? 15.047 -8.562 -27.984 1 93.12 712 PRO A C 1
ATOM 5604 O O . PRO A 1 712 ? 15.594 -9.086 -28.953 1 93.12 712 PRO A O 1
ATOM 5607 N N . LEU A 1 713 ? 15.68 -7.758 -27.219 1 91.56 713 LEU A N 1
ATOM 5608 C CA . LEU A 1 713 ? 17.094 -7.434 -27.438 1 91.56 713 LEU A CA 1
ATOM 5609 C C . LEU A 1 713 ? 17.969 -8.648 -27.172 1 91.56 713 LEU A C 1
ATOM 5611 O O . LEU A 1 713 ? 18.984 -8.844 -27.859 1 91.56 713 LEU A O 1
ATOM 5615 N N . ARG A 1 714 ? 17.625 -9.375 -26.156 1 90.56 714 ARG A N 1
ATOM 5616 C CA . ARG A 1 714 ? 18.359 -10.586 -25.844 1 90.56 714 ARG A CA 1
ATOM 5617 C C . ARG A 1 714 ? 18.312 -11.578 -27 1 90.56 714 ARG A C 1
ATOM 5619 O O . ARG A 1 714 ? 19.344 -12.117 -27.406 1 90.56 714 ARG A O 1
ATOM 5626 N N . GLN A 1 715 ? 17.156 -11.797 -27.516 1 88 715 GLN A N 1
ATOM 5627 C CA . GLN A 1 715 ? 16.984 -12.75 -28.609 1 88 715 GLN A CA 1
ATOM 5628 C C . GLN A 1 715 ? 17.594 -12.219 -29.906 1 88 715 GLN A C 1
ATOM 5630 O O . GLN A 1 715 ? 18.141 -12.984 -30.703 1 88 715 GLN A O 1
ATOM 5635 N N . PHE A 1 716 ? 17.422 -10.977 -30.141 1 86.62 716 PHE A N 1
ATOM 5636 C CA . PHE A 1 716 ? 18 -10.352 -31.328 1 86.62 716 PHE A CA 1
ATOM 5637 C C . PHE A 1 716 ? 19.516 -10.469 -31.328 1 86.62 716 PHE A C 1
ATOM 5639 O O . PHE A 1 716 ? 20.109 -10.781 -32.344 1 86.62 716 PHE A O 1
ATOM 5646 N N . SER A 1 717 ? 20.141 -10.18 -30.188 1 86.19 717 SER A N 1
ATOM 5647 C CA . SER A 1 717 ? 21.594 -10.258 -30.078 1 86.19 717 SER A CA 1
ATOM 5648 C C . SER A 1 717 ? 22.078 -11.688 -30.266 1 86.19 717 SER A C 1
ATOM 5650 O O . SER A 1 717 ? 23.109 -11.922 -30.891 1 86.19 717 SER A O 1
ATOM 5652 N N . LYS A 1 718 ? 21.375 -12.586 -29.703 1 82.69 718 LYS A N 1
ATOM 5653 C CA . LYS A 1 718 ? 21.766 -13.984 -29.828 1 82.69 718 LYS A CA 1
ATOM 5654 C C . LYS A 1 718 ? 21.734 -14.438 -31.281 1 82.69 718 LYS A C 1
ATOM 5656 O O . LYS A 1 718 ? 22.656 -15.078 -31.766 1 82.69 718 LYS A O 1
ATOM 5661 N N . SER A 1 719 ? 20.703 -14.102 -31.984 1 79.88 719 SER A N 1
ATOM 5662 C CA . SER A 1 719 ? 20.562 -14.5 -33.375 1 79.88 719 SER A CA 1
ATOM 5663 C C . SER A 1 719 ? 21.594 -13.82 -34.281 1 79.88 719 SER A C 1
ATOM 5665 O O . SER A 1 719 ? 22.141 -14.438 -35.188 1 79.88 719 SER A O 1
ATOM 5667 N N . THR A 1 720 ? 21.859 -12.578 -34.031 1 80.12 720 THR A N 1
ATOM 5668 C CA . THR A 1 720 ? 22.781 -11.812 -34.875 1 80.12 720 THR A CA 1
ATOM 5669 C C . THR A 1 720 ? 24.234 -12.266 -34.625 1 80.12 720 THR A C 1
ATOM 5671 O O . THR A 1 720 ? 24.984 -12.445 -35.594 1 80.12 720 THR A O 1
ATOM 5674 N N . PHE A 1 721 ? 24.625 -12.492 -33.406 1 81.25 721 PHE A N 1
ATOM 5675 C CA . PHE A 1 721 ? 26 -12.844 -33.094 1 81.25 721 PHE A CA 1
ATOM 5676 C C . PHE A 1 721 ? 26.297 -14.289 -33.5 1 81.25 721 PHE A C 1
ATOM 5678 O O . PHE A 1 721 ? 27.406 -14.609 -33.906 1 81.25 721 PHE A O 1
ATOM 5685 N N . GLU A 1 722 ? 25.312 -15.156 -33.344 1 75.56 722 GLU A N 1
ATOM 5686 C CA . GLU A 1 722 ? 25.484 -16.531 -33.781 1 75.56 722 GLU A CA 1
ATOM 5687 C C . GLU A 1 722 ? 25.625 -16.625 -35.312 1 75.56 722 GLU A C 1
ATOM 5689 O O . GLU A 1 722 ? 26.422 -17.406 -35.812 1 75.56 722 GLU A O 1
ATOM 5694 N N . SER A 1 723 ? 24.906 -15.859 -36 1 75 723 SER A N 1
ATOM 5695 C CA . SER A 1 723 ? 25.016 -15.844 -37.438 1 75 723 SER A CA 1
ATOM 5696 C C . SER A 1 723 ? 26.328 -15.25 -37.906 1 75 723 SER A C 1
ATOM 5698 O O . SER A 1 723 ? 26.922 -15.711 -38.875 1 75 723 SER A O 1
ATOM 5700 N N . MET A 1 724 ? 26.797 -14.336 -37.219 1 73.12 724 MET A N 1
ATOM 5701 C CA . MET A 1 724 ? 28.031 -13.641 -37.594 1 73.12 724 MET A CA 1
ATOM 5702 C C . MET A 1 724 ? 29.25 -14.523 -37.375 1 73.12 724 MET A C 1
ATOM 5704 O O . MET A 1 724 ? 30.188 -14.516 -38.156 1 73.12 724 MET A O 1
ATOM 5708 N N . PHE A 1 725 ? 29.156 -15.359 -36.312 1 71.69 725 PHE A N 1
ATOM 5709 C CA . PHE A 1 725 ? 30.359 -16.109 -35.938 1 71.69 725 PHE A CA 1
ATOM 5710 C C . PHE A 1 725 ? 30.25 -17.547 -36.438 1 71.69 725 PHE A C 1
ATOM 5712 O O . PHE A 1 725 ? 31.281 -18.234 -36.562 1 71.69 725 PHE A O 1
ATOM 5719 N N . ASP A 1 726 ? 29.094 -18.344 -36.656 1 60.81 726 ASP A N 1
ATOM 5720 C CA . ASP A 1 726 ? 28.984 -19.672 -37.219 1 60.81 726 ASP A CA 1
ATOM 5721 C C . ASP A 1 726 ? 29.203 -19.656 -38.75 1 60.81 726 ASP A C 1
ATOM 5723 O O . ASP A 1 726 ? 29.672 -20.641 -39.312 1 60.81 726 ASP A O 1
ATOM 5727 N N . SER A 1 727 ? 28.938 -18.812 -39.531 1 51.75 727 SER A N 1
ATOM 5728 C CA . SER A 1 727 ? 29.125 -18.844 -41 1 51.75 727 SER A CA 1
ATOM 5729 C C . SER A 1 727 ? 30.562 -19.141 -41.375 1 51.75 727 SER A C 1
ATOM 5731 O O . SER A 1 727 ? 30.844 -19.656 -42.469 1 51.75 727 SER A O 1
ATOM 5733 N N . ASN A 1 728 ? 31.5 -19.062 -40.625 1 43.25 728 ASN A N 1
ATOM 5734 C CA . ASN A 1 728 ? 32.812 -19.375 -41.156 1 43.25 728 ASN A CA 1
ATOM 5735 C C . ASN A 1 728 ? 33.125 -20.875 -41.094 1 43.25 728 ASN A C 1
ATOM 5737 O O . ASN A 1 728 ? 34.094 -21.328 -41.688 1 43.25 728 ASN A O 1
ATOM 5741 N N . ALA A 1 729 ? 32.531 -21.875 -40.312 1 39.34 729 ALA A N 1
ATOM 5742 C CA . ALA A 1 729 ? 32.844 -23.297 -40.312 1 39.34 729 ALA A CA 1
ATOM 5743 C C . ALA A 1 729 ? 32.062 -24.047 -41.375 1 39.34 729 ALA A C 1
ATOM 5745 O O . ALA A 1 729 ? 32.469 -25.125 -41.812 1 39.34 729 ALA A O 1
ATOM 5746 N N . ALA A 1 730 ? 30.875 -23.766 -41.844 1 40.28 730 ALA A N 1
ATOM 5747 C CA . ALA A 1 730 ? 30.141 -24.562 -42.812 1 40.28 730 ALA A CA 1
ATOM 5748 C C . ALA A 1 730 ? 30.828 -24.516 -44.188 1 40.28 730 ALA A C 1
ATOM 5750 O O . ALA A 1 730 ? 30.422 -25.234 -45.094 1 40.28 730 ALA A O 1
ATOM 5751 N N . ARG A 1 731 ? 31.703 -23.75 -44.531 1 38.5 731 ARG A N 1
ATOM 5752 C CA . ARG A 1 731 ? 32.156 -23.891 -45.906 1 38.5 731 ARG A CA 1
ATOM 5753 C C . ARG A 1 731 ? 33 -25.156 -46.062 1 38.5 731 ARG A C 1
ATOM 5755 O O . ARG A 1 731 ? 33.156 -25.641 -47.188 1 38.5 731 ARG A O 1
ATOM 5762 N N . GLY A 1 732 ? 33.625 -25.719 -45.031 1 32.66 732 GLY A N 1
ATOM 5763 C CA . GLY A 1 732 ? 34.438 -26.859 -45.438 1 32.66 732 GLY A CA 1
ATOM 5764 C C . GLY A 1 732 ? 33.625 -28.125 -45.625 1 32.66 732 GLY A C 1
ATOM 5765 O O . GLY A 1 732 ? 33.906 -28.953 -46.5 1 32.66 732 GLY A O 1
ATOM 5766 N N . SER A 1 733 ? 32.75 -28.609 -44.656 1 32.03 733 SER A N 1
ATOM 5767 C CA . SER A 1 733 ? 32.344 -30.016 -44.688 1 32.03 733 SER A CA 1
ATOM 5768 C C . SER A 1 733 ? 31.172 -30.25 -45.625 1 32.03 733 SER A C 1
ATOM 5770 O O . SER A 1 733 ? 30.594 -31.328 -45.625 1 32.03 733 SER A O 1
ATOM 5772 N N . LEU A 1 734 ? 30.531 -29.312 -46.312 1 31.81 734 LEU A N 1
ATOM 5773 C CA . LEU A 1 734 ? 29.344 -29.594 -47.094 1 31.81 734 LEU A CA 1
ATOM 5774 C C . LEU A 1 734 ? 29.703 -30.438 -48.312 1 31.81 734 LEU A C 1
ATOM 5776 O O . LEU A 1 734 ? 28.844 -30.703 -49.156 1 31.81 734 LEU A O 1
ATOM 5780 N N . GLU A 1 735 ? 31 -30.797 -48.594 1 30.09 735 GLU A N 1
ATOM 5781 C CA . GLU A 1 735 ? 31.031 -31.562 -49.844 1 30.09 735 GLU A CA 1
ATOM 5782 C C . GLU A 1 735 ? 30.234 -32.875 -49.719 1 30.09 735 GLU A C 1
ATOM 5784 O O . GLU A 1 735 ? 29.719 -33.375 -50.719 1 30.09 735 GLU A O 1
ATOM 5789 N N . ASP A 1 736 ? 30.484 -33.75 -48.688 1 29.27 736 ASP A N 1
ATOM 5790 C CA . ASP A 1 736 ? 29.859 -35.062 -48.875 1 29.27 736 ASP A CA 1
ATOM 5791 C C . ASP A 1 736 ? 28.359 -34.969 -48.625 1 29.27 736 ASP A C 1
ATOM 5793 O O . ASP A 1 736 ? 27.922 -34.531 -47.562 1 29.27 736 ASP A O 1
ATOM 5797 N N . GLY A 1 737 ? 27.5 -34.719 -49.625 1 27.17 737 GLY A N 1
ATOM 5798 C CA . GLY A 1 737 ? 26.094 -34.469 -49.906 1 27.17 737 GLY A CA 1
ATOM 5799 C C . GLY A 1 737 ? 25.172 -35.438 -49.219 1 27.17 737 GLY A C 1
ATOM 5800 O O . GLY A 1 737 ? 24.031 -35.625 -49.656 1 27.17 737 GLY A O 1
ATOM 5801 N N . GLY A 1 738 ? 25.641 -36.5 -48.406 1 29.03 738 GLY A N 1
ATOM 5802 C CA . GLY A 1 738 ? 24.609 -37.5 -48.188 1 29.03 738 GLY A CA 1
ATOM 5803 C C . GLY A 1 738 ? 23.359 -36.938 -47.531 1 29.03 738 GLY A C 1
ATOM 5804 O O . GLY A 1 738 ? 23.406 -35.875 -46.906 1 29.03 738 GLY A O 1
ATOM 5805 N N . PRO A 1 739 ? 22.156 -37.156 -48.156 1 26.56 739 PRO A N 1
ATOM 5806 C CA . PRO A 1 739 ? 20.844 -36.625 -47.75 1 26.56 739 PRO A CA 1
ATOM 5807 C C . PRO A 1 739 ? 20.594 -36.75 -46.25 1 26.56 739 PRO A C 1
ATOM 5809 O O . PRO A 1 739 ? 20.875 -37.812 -45.688 1 26.56 739 PRO A O 1
ATOM 5812 N N . VAL A 1 740 ? 20.922 -35.719 -45.531 1 26.42 740 VAL A N 1
ATOM 5813 C CA . VAL A 1 740 ? 20.625 -35.812 -44.094 1 26.42 740 VAL A CA 1
ATOM 5814 C C . VAL A 1 740 ? 19.156 -36.188 -43.906 1 26.42 740 VAL A C 1
ATOM 5816 O O . VAL A 1 740 ? 18.25 -35.469 -44.344 1 26.42 740 VAL A O 1
ATOM 5819 N N . ARG A 1 741 ? 18.797 -37.562 -44.188 1 26.45 741 ARG A N 1
ATOM 5820 C CA . ARG A 1 741 ? 17.484 -38.125 -43.844 1 26.45 741 ARG A CA 1
ATOM 5821 C C . ARG A 1 741 ? 16.984 -37.562 -42.531 1 26.45 741 ARG A C 1
ATOM 5823 O O . ARG A 1 741 ? 17.703 -37.625 -41.5 1 26.45 741 ARG A O 1
ATOM 5830 N N . PHE A 1 742 ? 16.188 -36.625 -42.656 1 24.52 742 PHE A N 1
ATOM 5831 C CA . PHE A 1 742 ? 15.406 -36.094 -41.531 1 24.52 742 PHE A CA 1
ATOM 5832 C C . PHE A 1 742 ? 14.641 -37.219 -40.844 1 24.52 742 PHE A C 1
ATOM 5834 O O . PHE A 1 742 ? 13.656 -37.75 -41.375 1 24.52 742 PHE A O 1
ATOM 5841 N N . ASN A 1 743 ? 15.367 -38.344 -40.469 1 22.56 743 ASN A N 1
ATOM 5842 C CA . ASN A 1 743 ? 14.633 -39.375 -39.75 1 22.56 743 ASN A CA 1
ATOM 5843 C C . ASN A 1 743 ? 13.758 -38.781 -38.656 1 22.56 743 ASN A C 1
ATOM 5845 O O . ASN A 1 743 ? 14.266 -38.094 -37.75 1 22.56 743 ASN A O 1
ATOM 5849 N N . ASP A 1 744 ? 12.516 -38.438 -38.938 1 23.72 744 ASP A N 1
ATOM 5850 C CA . ASP A 1 744 ? 11.352 -38.031 -38.188 1 23.72 744 ASP A CA 1
ATOM 5851 C C . ASP A 1 744 ? 11.203 -38.844 -36.906 1 23.72 744 ASP A C 1
ATOM 5853 O O . ASP A 1 744 ? 10.32 -38.594 -36.094 1 23.72 744 ASP A O 1
ATOM 5857 N N . SER A 1 745 ? 11.555 -40.156 -37.062 1 24.31 745 SER A N 1
ATOM 5858 C CA . SER A 1 745 ? 11.055 -41.031 -36 1 24.31 745 SER A CA 1
ATOM 5859 C C . SER A 1 745 ? 11.672 -40.656 -34.656 1 24.31 745 SER A C 1
ATOM 5861 O O . SER A 1 745 ? 12.883 -40.781 -34.469 1 24.31 745 SER A O 1
ATOM 5863 N N . ILE A 1 746 ? 11.289 -39.562 -34.062 1 25.39 746 ILE A N 1
ATOM 5864 C CA . ILE A 1 746 ? 11.555 -39.344 -32.656 1 25.39 746 ILE A CA 1
ATOM 5865 C C . ILE A 1 746 ? 11.289 -40.625 -31.859 1 25.39 746 ILE A C 1
ATOM 5867 O O . ILE A 1 746 ? 10.141 -40.969 -31.578 1 25.39 746 ILE A O 1
ATOM 5871 N N . SER A 1 747 ? 11.719 -41.812 -32.469 1 23.48 747 SER A N 1
ATOM 5872 C CA . SER A 1 747 ? 11.641 -43 -31.625 1 23.48 747 SER A CA 1
ATOM 5873 C C . SER A 1 747 ? 12.117 -42.719 -30.203 1 23.48 747 SER A C 1
ATOM 5875 O O . SER A 1 747 ? 12.852 -41.75 -29.969 1 23.48 747 SER A O 1
ATOM 5877 N N . HIS A 1 748 ? 11.414 -43.531 -29.203 1 25.36 748 HIS A N 1
ATOM 5878 C CA . HIS A 1 748 ? 11.641 -43.656 -27.766 1 25.36 748 HIS A CA 1
ATOM 5879 C C . HIS A 1 748 ? 13.125 -43.781 -27.453 1 25.36 748 HIS A C 1
ATOM 5881 O O . HIS A 1 748 ? 13.703 -44.875 -27.609 1 25.36 748 HIS A O 1
ATOM 5887 N N . GLN A 1 749 ? 13.914 -42.938 -28 1 24.09 749 GLN A N 1
ATOM 5888 C CA . GLN A 1 749 ? 15.32 -43.156 -27.703 1 24.09 749 GLN A CA 1
ATOM 5889 C C . GLN A 1 749 ? 15.523 -43.5 -26.219 1 24.09 749 GLN A C 1
ATOM 5891 O O . GLN A 1 749 ? 15.016 -42.781 -25.359 1 24.09 749 GLN A O 1
ATOM 5896 N N . GLU A 1 750 ? 15.711 -44.781 -25.984 1 26.42 750 GLU A N 1
ATOM 5897 C CA . GLU A 1 750 ? 16.047 -45.375 -24.688 1 26.42 750 GLU A CA 1
ATOM 5898 C C . GLU A 1 750 ? 17.016 -44.469 -23.906 1 26.42 750 GLU A C 1
ATOM 5900 O O . GLU A 1 750 ? 17.812 -43.75 -24.516 1 26.42 750 GLU A O 1
ATOM 5905 N N . PRO A 1 751 ? 16.656 -44.188 -22.641 1 27.08 751 PRO A N 1
ATOM 5906 C CA . PRO A 1 751 ? 17.516 -43.406 -21.75 1 27.08 751 PRO A CA 1
ATOM 5907 C C . PRO A 1 751 ? 18.984 -43.75 -21.906 1 27.08 751 PRO A C 1
ATOM 5909 O O . PRO A 1 751 ? 19.344 -44.906 -22.062 1 27.08 751 PRO A O 1
ATOM 5912 N N . LEU A 1 752 ? 19.688 -43 -22.812 1 27.92 752 LEU A N 1
ATOM 5913 C CA . LEU A 1 752 ? 21.125 -43.25 -22.828 1 27.92 752 LEU A CA 1
ATOM 5914 C C . LEU A 1 752 ? 21.625 -43.656 -21.438 1 27.92 752 LEU A C 1
ATOM 5916 O O . LEU A 1 752 ? 21.391 -42.938 -20.469 1 27.92 752 LEU A O 1
ATOM 5920 N N . GLU A 1 753 ? 21.594 -44.906 -21.203 1 27.55 753 GLU A N 1
ATOM 5921 C CA . GLU A 1 753 ? 22.297 -45.438 -20.031 1 27.55 753 GLU A CA 1
ATOM 5922 C C . GLU A 1 753 ? 23.656 -44.719 -19.859 1 27.55 753 GLU A C 1
ATOM 5924 O O . GLU A 1 753 ? 24.531 -44.844 -20.719 1 27.55 753 GLU A O 1
ATOM 5929 N N . VAL A 1 754 ? 23.625 -43.438 -19.391 1 29.8 754 VAL A N 1
ATOM 5930 C CA . VAL A 1 754 ? 24.859 -42.844 -18.922 1 29.8 754 VAL A CA 1
ATOM 5931 C C . VAL A 1 754 ? 25.766 -43.938 -18.297 1 29.8 754 VAL A C 1
ATOM 5933 O O . VAL A 1 754 ? 25.391 -44.562 -17.312 1 29.8 754 VAL A O 1
ATOM 5936 N N . GLN A 1 755 ? 26.281 -44.781 -19.141 1 28.08 755 GLN A N 1
ATOM 5937 C CA . GLN A 1 755 ? 27.375 -45.562 -18.594 1 28.08 755 GLN A CA 1
ATOM 5938 C C . GLN A 1 755 ? 28.25 -44.75 -17.672 1 28.08 755 GLN A C 1
ATOM 5940 O O . GLN A 1 755 ? 28.891 -43.781 -18.109 1 28.08 755 GLN A O 1
ATOM 5945 N N . SER A 1 756 ? 27.797 -44.531 -16.422 1 28.66 756 SER A N 1
ATOM 5946 C CA . SER A 1 756 ? 28.547 -44.031 -15.281 1 28.66 756 SER A CA 1
ATOM 5947 C C . SER A 1 756 ? 29.984 -44.5 -15.297 1 28.66 756 SER A C 1
ATOM 5949 O O . SER A 1 756 ? 30.25 -45.688 -15.148 1 28.66 756 SER A O 1
ATOM 5951 N N . LYS A 1 757 ? 30.797 -44.125 -16.266 1 32.91 757 LYS A N 1
ATOM 5952 C CA . LYS A 1 757 ? 32.156 -44.469 -15.914 1 32.91 757 LYS A CA 1
ATOM 5953 C C . LYS A 1 757 ? 32.438 -44.281 -14.422 1 32.91 757 LYS A C 1
ATOM 5955 O O . LYS A 1 757 ? 31.844 -43.375 -13.797 1 32.91 757 LYS A O 1
ATOM 5960 N N . PRO A 1 758 ? 32.812 -45.281 -13.633 1 33.44 758 PRO A N 1
ATOM 5961 C CA . PRO A 1 758 ? 33.125 -45.094 -12.211 1 33.44 758 PRO A CA 1
ATOM 5962 C C . PRO A 1 758 ? 33.844 -43.781 -11.914 1 33.44 758 PRO A C 1
ATOM 5964 O O . PRO A 1 758 ? 34.969 -43.594 -12.359 1 33.44 758 PRO A O 1
ATOM 5967 N N . GLY A 1 759 ? 33.281 -42.688 -12.312 1 31.69 759 GLY A N 1
ATOM 5968 C CA . GLY A 1 759 ? 33.906 -41.406 -12.109 1 31.69 759 GLY A CA 1
ATOM 5969 C C . GLY A 1 759 ? 34.562 -41.25 -10.75 1 31.69 759 GLY A C 1
ATOM 5970 O O . GLY A 1 759 ? 34.125 -41.875 -9.781 1 31.69 759 GLY A O 1
ATOM 5971 N N . LYS A 1 760 ? 35.844 -40.906 -10.758 1 35.78 760 LYS A N 1
ATOM 5972 C CA . LYS A 1 760 ? 36.656 -40.75 -9.562 1 35.78 760 LYS A CA 1
ATOM 5973 C C . LYS A 1 760 ? 35.938 -39.938 -8.484 1 35.78 760 LYS A C 1
ATOM 5975 O O . LYS A 1 760 ? 35.406 -38.875 -8.766 1 35.78 760 LYS A O 1
ATOM 5980 N N . ILE A 1 761 ? 35.312 -40.5 -7.523 1 35.12 761 ILE A N 1
ATOM 5981 C CA . ILE A 1 761 ? 34.844 -39.906 -6.258 1 35.12 761 ILE A CA 1
ATOM 5982 C C . ILE A 1 761 ? 35.875 -38.938 -5.746 1 35.12 761 ILE A C 1
ATOM 5984 O O . ILE A 1 761 ? 37 -39.312 -5.41 1 35.12 761 ILE A O 1
ATOM 5988 N N . ILE A 1 762 ? 36.062 -37.812 -6.328 1 33.16 762 ILE A N 1
ATOM 5989 C CA . ILE A 1 762 ? 36.938 -36.844 -5.703 1 33.16 762 ILE A CA 1
ATOM 5990 C C . ILE A 1 762 ? 36.438 -36.531 -4.289 1 33.16 762 ILE A C 1
ATOM 5992 O O . ILE A 1 762 ? 35.312 -36.125 -4.098 1 33.16 762 ILE A O 1
ATOM 5996 N N . LYS A 1 763 ? 37 -37.25 -3.328 1 33.06 763 LYS A N 1
ATOM 5997 C CA . LYS A 1 763 ? 36.844 -36.906 -1.914 1 33.06 763 LYS A CA 1
ATOM 5998 C C . LYS A 1 763 ? 37.125 -35.438 -1.665 1 33.06 763 LYS A C 1
ATOM 6000 O O . LYS A 1 763 ? 38.25 -34.969 -1.887 1 33.06 763 LYS A O 1
ATOM 6005 N N . VAL A 1 764 ? 36.25 -34.562 -1.947 1 31.5 764 VAL A N 1
ATOM 6006 C CA . VAL A 1 764 ? 36.438 -33.156 -1.62 1 31.5 764 VAL A CA 1
ATOM 6007 C C . VAL A 1 764 ? 36.5 -32.969 -0.105 1 31.5 764 VAL A C 1
ATOM 6009 O O . VAL A 1 764 ? 35.562 -33.344 0.606 1 31.5 764 VAL A O 1
ATOM 6012 N N . TYR A 1 765 ? 37.656 -33.094 0.492 1 30.97 765 TYR A N 1
ATOM 6013 C CA . TYR A 1 765 ? 37.844 -32.75 1.902 1 30.97 765 TYR A CA 1
ATOM 6014 C C . TYR A 1 765 ? 37.344 -31.344 2.209 1 30.97 765 TYR A C 1
ATOM 6016 O O . TYR A 1 765 ? 37.906 -30.375 1.698 1 30.97 765 TYR A O 1
ATOM 6024 N N . LEU A 1 766 ? 36.094 -31.188 2.314 1 26.88 766 LEU A N 1
ATOM 6025 C CA . LEU A 1 766 ? 35.688 -29.906 2.885 1 26.88 766 LEU A CA 1
ATOM 6026 C C . LEU A 1 766 ? 36.25 -29.734 4.297 1 26.88 766 LEU A C 1
ATOM 6028 O O . LEU A 1 766 ? 36.156 -30.656 5.113 1 26.88 766 LEU A O 1
ATOM 6032 N N . MET B 1 1 ? -11.391 37.625 19.047 1 27.39 1 MET B N 1
ATOM 6033 C CA . MET B 1 1 ? -10.039 37.969 18.625 1 27.39 1 MET B CA 1
ATOM 6034 C C . MET B 1 1 ? -9 37.312 19.531 1 27.39 1 MET B C 1
ATOM 6036 O O . MET B 1 1 ? -7.988 36.812 19.062 1 27.39 1 MET B O 1
ATOM 6040 N N . ARG B 1 2 ? -9.391 37.469 20.859 1 30.91 2 ARG B N 1
ATOM 6041 C CA . ARG B 1 2 ? -8.453 37.094 21.922 1 30.91 2 ARG B CA 1
ATOM 6042 C C . ARG B 1 2 ? -8.188 35.594 21.938 1 30.91 2 ARG B C 1
ATOM 6044 O O . ARG B 1 2 ? -7.059 35.188 22.172 1 30.91 2 ARG B O 1
ATOM 6051 N N . TRP B 1 3 ? -9.242 35 21.75 1 27.23 3 TRP B N 1
ATOM 6052 C CA . TRP B 1 3 ? -9.148 33.531 21.922 1 27.23 3 TRP B CA 1
ATOM 6053 C C . TRP B 1 3 ? -8.391 32.906 20.766 1 27.23 3 TRP B C 1
ATOM 6055 O O . TRP B 1 3 ? -7.746 31.859 20.922 1 27.23 3 TRP B O 1
ATOM 6065 N N . PHE B 1 4 ? -8.547 33.438 19.578 1 31.69 4 PHE B N 1
ATOM 6066 C CA . PHE B 1 4 ? -7.863 32.938 18.375 1 31.69 4 PHE B CA 1
ATOM 6067 C C . PHE B 1 4 ? -6.352 32.938 18.578 1 31.69 4 PHE B C 1
ATOM 6069 O O . PHE B 1 4 ? -5.656 32.062 18.078 1 31.69 4 PHE B O 1
ATOM 6076 N N . ILE B 1 5 ? -5.938 33.906 19.359 1 31.84 5 ILE B N 1
ATOM 6077 C CA . ILE B 1 5 ? -4.535 34.062 19.75 1 31.84 5 ILE B CA 1
ATOM 6078 C C . ILE B 1 5 ? -4.082 32.812 20.531 1 31.84 5 ILE B C 1
ATOM 6080 O O . ILE B 1 5 ? -2.959 32.344 20.359 1 31.84 5 ILE B O 1
ATOM 6084 N N . SER B 1 6 ? -5.043 32.406 21.328 1 29.55 6 SER B N 1
ATOM 6085 C CA . SER B 1 6 ? -4.688 31.328 22.25 1 29.55 6 SER B CA 1
ATOM 6086 C C . SER B 1 6 ? -4.52 30 21.516 1 29.55 6 SER B C 1
ATOM 6088 O O . SER B 1 6 ? -3.682 29.188 21.891 1 29.55 6 SER B O 1
ATOM 6090 N N . LEU B 1 7 ? -5.52 29.609 20.781 1 31.81 7 LEU B N 1
ATOM 6091 C CA . LEU B 1 7 ? -5.43 28.344 20.047 1 31.81 7 LEU B CA 1
ATOM 6092 C C . LEU B 1 7 ? -4.191 28.328 19.172 1 31.81 7 LEU B C 1
ATOM 6094 O O . LEU B 1 7 ? -3.734 27.25 18.766 1 31.81 7 LEU B O 1
ATOM 6098 N N . ALA B 1 8 ? -3.793 29.484 18.75 1 33.16 8 ALA B N 1
ATOM 6099 C CA . ALA B 1 8 ? -2.5 29.75 18.109 1 33.16 8 ALA B CA 1
ATOM 6100 C C . ALA B 1 8 ? -1.352 29.328 19.031 1 33.16 8 ALA B C 1
ATOM 6102 O O . ALA B 1 8 ? -0.181 29.469 18.672 1 33.16 8 ALA B O 1
ATOM 6103 N N . GLY B 1 9 ? -1.704 29.016 20.156 1 32.72 9 GLY B N 1
ATOM 6104 C CA . GLY B 1 9 ? -0.723 28.578 21.141 1 32.72 9 GLY B CA 1
ATOM 6105 C C . GLY B 1 9 ? 0.245 27.547 20.594 1 32.72 9 GLY B C 1
ATOM 6106 O O . GLY B 1 9 ? 1.438 27.578 20.891 1 32.72 9 GLY B O 1
ATOM 6107 N N . THR B 1 10 ? -0.326 26.594 20.031 1 35.91 10 THR B N 1
ATOM 6108 C CA . THR B 1 10 ? 0.6 25.562 19.578 1 35.91 10 THR B CA 1
ATOM 6109 C C . THR B 1 10 ? 1.601 26.141 18.578 1 35.91 10 THR B C 1
ATOM 6111 O O . THR B 1 10 ? 2.715 25.625 18.453 1 35.91 10 THR B O 1
ATOM 6114 N N . PHE B 1 11 ? 1.091 27.141 17.828 1 38.09 11 PHE B N 1
ATOM 6115 C CA . PHE B 1 11 ? 1.997 27.938 17.016 1 38.09 11 PHE B CA 1
ATOM 6116 C C . PHE B 1 11 ? 2.969 28.719 17.891 1 38.09 11 PHE B C 1
ATOM 6118 O O . PHE B 1 11 ? 4.074 29.062 17.469 1 38.09 11 PHE B O 1
ATOM 6125 N N . VAL B 1 12 ? 2.5 28.969 19.031 1 37.62 12 VAL B N 1
ATOM 6126 C CA . VAL B 1 12 ? 3.34 29.594 20.047 1 37.62 12 VAL B CA 1
ATOM 6127 C C . VAL B 1 12 ? 4.605 28.75 20.266 1 37.62 12 VAL B C 1
ATOM 6129 O O . VAL B 1 12 ? 5.695 29.312 20.422 1 37.62 12 VAL B O 1
ATOM 6132 N N . LEU B 1 13 ? 4.297 27.516 20.281 1 42 13 LEU B N 1
ATOM 6133 C CA . LEU B 1 13 ? 5.48 26.672 20.453 1 42 13 LEU B CA 1
ATOM 6134 C C . LEU B 1 13 ? 6.43 26.828 19.266 1 42 13 LEU B C 1
ATOM 6136 O O . LEU B 1 13 ? 7.645 26.922 19.453 1 42 13 LEU B O 1
ATOM 6140 N N . TRP B 1 14 ? 5.789 26.844 18.109 1 44.19 14 TRP B N 1
ATOM 6141 C CA . TRP B 1 14 ? 6.621 27.125 16.938 1 44.19 14 TRP B CA 1
ATOM 6142 C C . TRP B 1 14 ? 7.184 28.531 16.984 1 44.19 14 TRP B C 1
ATOM 6144 O O . TRP B 1 14 ? 8.367 28.75 16.703 1 44.19 14 TRP B O 1
ATOM 6154 N N . MET B 1 15 ? 6.359 29.531 17.453 1 41.56 15 MET B N 1
ATOM 6155 C CA . MET B 1 15 ? 6.797 30.906 17.641 1 41.56 15 MET B CA 1
ATOM 6156 C C . MET B 1 15 ? 7.824 31.016 18.766 1 41.56 15 MET B C 1
ATOM 6158 O O . MET B 1 15 ? 8.758 31.812 18.688 1 41.56 15 MET B O 1
ATOM 6162 N N . GLY B 1 16 ? 7.531 30.312 19.75 1 40.81 16 GLY B N 1
ATOM 6163 C CA . GLY B 1 16 ? 8.547 30.234 20.781 1 40.81 16 GLY B CA 1
ATOM 6164 C C . GLY B 1 16 ? 9.875 29.703 20.281 1 40.81 16 GLY B C 1
ATOM 6165 O O . GLY B 1 16 ? 10.938 30.188 20.672 1 40.81 16 GLY B O 1
ATOM 6166 N N . LEU B 1 17 ? 9.672 28.781 19.406 1 43.84 17 LEU B N 1
ATOM 6167 C CA . LEU B 1 17 ? 10.891 28.344 18.75 1 43.84 17 LEU B CA 1
ATOM 6168 C C . LEU B 1 17 ? 11.516 29.484 17.953 1 43.84 17 LEU B C 1
ATOM 6170 O O . LEU B 1 17 ? 12.727 29.703 18.031 1 43.84 17 LEU B O 1
ATOM 6174 N N . ILE B 1 18 ? 10.641 30.234 17.219 1 41.84 18 ILE B N 1
ATOM 6175 C CA . ILE B 1 18 ? 11.125 31.344 16.406 1 41.84 18 ILE B CA 1
ATOM 6176 C C . ILE B 1 18 ? 11.492 32.531 17.297 1 41.84 18 ILE B C 1
ATOM 6178 O O . ILE B 1 18 ? 12.523 33.156 17.094 1 41.84 18 ILE B O 1
ATOM 6182 N N . SER B 1 19 ? 10.664 32.938 18.234 1 40.22 19 SER B N 1
ATOM 6183 C CA . SER B 1 19 ? 10.953 34.062 19.109 1 40.22 19 SER B CA 1
ATOM 6184 C C . SER B 1 19 ? 12.195 33.812 19.953 1 40.22 19 SER B C 1
ATOM 6186 O O . SER B 1 19 ? 12.945 34.719 20.266 1 40.22 19 SER B O 1
ATOM 6188 N N . GLY B 1 20 ? 12.25 32.656 20.469 1 39.81 20 GLY B N 1
ATOM 6189 C CA . GLY B 1 20 ? 13.516 32.406 21.141 1 39.81 20 GLY B CA 1
ATOM 6190 C C . GLY B 1 20 ? 14.727 32.719 20.281 1 39.81 20 GLY B C 1
ATOM 6191 O O . GLY B 1 20 ? 15.742 33.188 20.781 1 39.81 20 GLY B O 1
ATOM 6192 N N . PHE B 1 21 ? 14.422 32.656 19.016 1 42.69 21 PHE B N 1
ATOM 6193 C CA . PHE B 1 21 ? 15.531 32.969 18.125 1 42.69 21 PHE B CA 1
ATOM 6194 C C . PHE B 1 21 ? 15.719 34.5 18.047 1 42.69 21 PHE B C 1
ATOM 6196 O O . PHE B 1 21 ? 16.844 34.969 17.922 1 42.69 21 PHE B O 1
ATOM 6203 N N . GLN B 1 22 ? 14.688 35.281 18.062 1 40.16 22 GLN B N 1
ATOM 6204 C CA . GLN B 1 22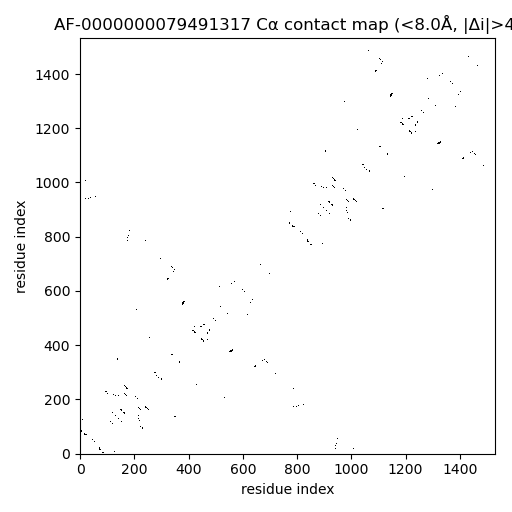 ? 14.805 36.75 18 1 40.16 22 GLN B CA 1
ATOM 6205 C C . GLN B 1 22 ? 15.562 37.281 19.219 1 40.16 22 GLN B C 1
ATOM 6207 O O . GLN B 1 22 ? 16.312 38.25 19.094 1 40.16 22 GLN B O 1
ATOM 6212 N N . ALA B 1 23 ? 15.195 36.812 20.219 1 38 23 ALA B N 1
ATOM 6213 C CA . ALA B 1 23 ? 15.938 37.312 21.375 1 38 23 ALA B CA 1
ATOM 6214 C C . ALA B 1 23 ? 17.422 37.031 21.25 1 38 23 ALA B C 1
ATOM 6216 O O . ALA B 1 23 ? 18.25 37.625 21.953 1 38 23 ALA B O 1
ATOM 6217 N N . MET B 1 24 ? 17.703 36.094 20.469 1 37.53 24 MET B N 1
ATOM 6218 C CA . MET B 1 24 ? 19.109 35.844 20.203 1 37.53 24 MET B CA 1
ATOM 6219 C C . MET B 1 24 ? 19.703 36.938 19.312 1 37.53 24 MET B C 1
ATOM 6221 O O . MET B 1 24 ? 20.891 36.906 18.984 1 37.53 24 MET B O 1
ATOM 6225 N N . ASP B 1 25 ? 19.078 37.875 18.766 1 38.22 25 ASP B N 1
ATOM 6226 C CA . ASP B 1 25 ? 19.547 38.844 17.797 1 38.22 25 ASP B CA 1
ATOM 6227 C C . ASP B 1 25 ? 20.688 39.688 18.375 1 38.22 25 ASP B C 1
ATOM 6229 O O . ASP B 1 25 ? 21.625 40.031 17.656 1 38.22 25 ASP B O 1
ATOM 6233 N N . ALA B 1 26 ? 20.469 40.375 19.484 1 37.41 26 ALA B N 1
ATOM 6234 C CA . ALA B 1 26 ? 21.594 41.312 19.688 1 37.41 26 ALA B CA 1
ATOM 6235 C C . ALA B 1 26 ? 22.922 40.562 19.578 1 37.41 26 ALA B C 1
ATOM 6237 O O . ALA B 1 26 ? 23.891 41.094 19 1 37.41 26 ALA B O 1
ATOM 6238 N N . ASN B 1 27 ? 23.203 39.594 20.281 1 36.97 27 ASN B N 1
ATOM 6239 C CA . ASN B 1 27 ? 24.469 38.875 20.359 1 36.97 27 ASN B CA 1
ATOM 6240 C C . ASN B 1 27 ? 24.562 37.75 19.328 1 36.97 27 ASN B C 1
ATOM 6242 O O . ASN B 1 27 ? 25.484 36.938 19.359 1 36.97 27 ASN B O 1
ATOM 6246 N N . ILE B 1 28 ? 23.609 37.562 18.562 1 39.81 28 ILE B N 1
ATOM 6247 C CA . ILE B 1 28 ? 23.484 36.531 17.531 1 39.81 28 ILE B CA 1
ATOM 6248 C C . ILE B 1 28 ? 24.344 36.906 16.328 1 39.81 28 ILE B C 1
ATOM 6250 O O . ILE B 1 28 ? 24.969 36.031 15.719 1 39.81 28 ILE B O 1
ATOM 6254 N N . GLU B 1 29 ? 24.328 38.219 15.898 1 42.12 29 GLU B N 1
ATOM 6255 C CA . GLU B 1 29 ? 25.266 38.531 14.828 1 42.12 29 GLU B CA 1
ATOM 6256 C C . GLU B 1 29 ? 26.672 38.094 15.18 1 42.12 29 GLU B C 1
ATOM 6258 O O . GLU B 1 29 ? 27.391 37.531 14.328 1 42.12 29 GLU B O 1
ATOM 6263 N N . ALA B 1 30 ? 27.047 38.438 16.375 1 42.72 30 ALA B N 1
ATOM 6264 C CA . ALA B 1 30 ? 28.375 38 16.797 1 42.72 30 ALA B CA 1
ATOM 6265 C C . ALA B 1 30 ? 28.484 36.5 16.859 1 42.72 30 ALA B C 1
ATOM 6267 O O . ALA B 1 30 ? 29.5 35.938 16.469 1 42.72 30 ALA B O 1
ATOM 6268 N N . LEU B 1 31 ? 27.453 35.906 17.234 1 41.5 31 LEU B N 1
ATOM 6269 C CA . LEU B 1 31 ? 27.438 34.469 17.328 1 41.5 31 LEU B CA 1
ATOM 6270 C C . LEU B 1 31 ? 27.266 33.844 15.953 1 41.5 31 LEU B C 1
ATOM 6272 O O . LEU B 1 31 ? 27.906 32.812 15.633 1 41.5 31 LEU B O 1
ATOM 6276 N N . GLN B 1 32 ? 26.453 34.406 15.094 1 44.5 32 GLN B N 1
ATOM 6277 C CA . GLN B 1 32 ? 26.328 33.938 13.719 1 44.5 32 GLN B CA 1
ATOM 6278 C C . GLN B 1 32 ? 27.656 34.062 12.977 1 44.5 32 GLN B C 1
ATOM 6280 O O . GLN B 1 32 ? 28.031 33.156 12.219 1 44.5 32 GLN B O 1
ATOM 6285 N N . HIS B 1 33 ? 28.281 35.188 13.109 1 46.28 33 HIS B N 1
ATOM 6286 C CA . HIS B 1 33 ? 29.609 35.312 12.539 1 46.28 33 HIS B CA 1
ATOM 6287 C C . HIS B 1 33 ? 30.562 34.25 13.086 1 46.28 33 HIS B C 1
ATOM 6289 O O . HIS B 1 33 ? 31.375 33.719 12.344 1 46.28 33 HIS B O 1
ATOM 6295 N N . LYS B 1 34 ? 30.406 34 14.32 1 43.34 34 LYS B N 1
ATOM 6296 C CA . LYS B 1 34 ? 31.25 32.969 14.914 1 43.34 34 LYS B CA 1
ATOM 6297 C C . LYS B 1 34 ? 30.828 31.562 14.453 1 43.34 34 LYS B C 1
ATOM 6299 O O . LYS B 1 34 ? 31.672 30.734 14.133 1 43.34 34 LYS B O 1
ATOM 6304 N N . VAL B 1 35 ? 29.547 31.359 14.336 1 46 35 VAL B N 1
ATOM 6305 C CA . VAL B 1 35 ? 29.031 30.078 13.875 1 46 35 VAL B CA 1
ATOM 6306 C C . VAL B 1 35 ? 29.328 29.906 12.383 1 46 35 VAL B C 1
ATOM 6308 O O . VAL B 1 35 ? 29.703 28.812 11.945 1 46 35 VAL B O 1
ATOM 6311 N N . ALA B 1 36 ? 29.109 30.938 11.57 1 46.97 36 ALA B N 1
ATOM 6312 C CA . ALA B 1 36 ? 29.516 30.906 10.172 1 46.97 36 ALA B CA 1
ATOM 6313 C C . ALA B 1 36 ? 31 30.641 10.031 1 46.97 36 ALA B C 1
ATOM 6315 O O . ALA B 1 36 ? 31.438 29.891 9.148 1 46.97 36 ALA B O 1
ATOM 6316 N N . LEU B 1 37 ? 31.812 31.25 10.789 1 42.59 37 LEU B N 1
ATOM 6317 C CA . LEU B 1 37 ? 33.25 31 10.797 1 42.59 37 LEU B CA 1
ATOM 6318 C C . LEU B 1 37 ? 33.562 29.562 11.195 1 42.59 37 LEU B C 1
ATOM 6320 O O . LEU B 1 37 ? 34.406 28.922 10.586 1 42.59 37 LEU B O 1
ATOM 6324 N N . ILE B 1 38 ? 32.812 29.094 12.109 1 43.94 38 ILE B N 1
ATOM 6325 C CA . ILE B 1 38 ? 33 27.719 12.539 1 43.94 38 ILE B CA 1
ATOM 6326 C C . ILE B 1 38 ? 32.5 26.766 11.453 1 43.94 38 ILE B C 1
ATOM 6328 O O . ILE B 1 38 ? 33.125 25.766 11.148 1 43.94 38 ILE B O 1
ATOM 6332 N N . HIS B 1 39 ? 31.375 27.078 10.812 1 45.44 39 HIS B N 1
ATOM 6333 C CA . HIS B 1 39 ? 30.875 26.281 9.688 1 45.44 39 HIS B CA 1
ATOM 6334 C C . HIS B 1 39 ? 31.875 26.266 8.539 1 45.44 39 HIS B C 1
ATOM 6336 O O . HIS B 1 39 ? 32.094 25.219 7.914 1 45.44 39 HIS B O 1
ATOM 6342 N N . LYS B 1 40 ? 32.344 27.391 8.125 1 46.25 40 LYS B N 1
ATOM 6343 C CA . LYS B 1 40 ? 33.406 27.453 7.117 1 46.25 40 LYS B CA 1
ATOM 6344 C C . LYS B 1 40 ? 34.625 26.609 7.52 1 46.25 40 LYS B C 1
ATOM 6346 O O . LYS B 1 40 ? 35.219 25.938 6.68 1 46.25 40 LYS B O 1
ATOM 6351 N N . ILE B 1 41 ? 34.938 26.656 8.711 1 41.91 41 ILE B N 1
ATOM 6352 C CA . ILE B 1 41 ? 36.094 25.875 9.188 1 41.91 41 ILE B CA 1
ATOM 6353 C C . ILE B 1 41 ? 35.719 24.391 9.18 1 41.91 41 ILE B C 1
ATOM 6355 O O . ILE B 1 41 ? 36.531 23.562 8.758 1 41.91 41 ILE B O 1
ATOM 6359 N N . LEU B 1 42 ? 34.469 24.109 9.586 1 41.66 42 LEU B N 1
ATOM 6360 C CA . LEU B 1 42 ? 34.094 22.719 9.672 1 41.66 42 LEU B CA 1
ATOM 6361 C C . LEU B 1 42 ? 33.812 22.125 8.289 1 41.66 42 LEU B C 1
ATOM 6363 O O . LEU B 1 42 ? 34.094 20.953 8.047 1 41.66 42 LEU B O 1
ATOM 6367 N N . LYS B 1 43 ? 33.062 22.797 7.43 1 44.34 43 LYS B N 1
ATOM 6368 C CA . LYS B 1 43 ? 32.844 22.328 6.066 1 44.34 43 LYS B CA 1
ATOM 6369 C C . LYS B 1 43 ? 34.156 21.938 5.414 1 44.34 43 LYS B C 1
ATOM 6371 O O . LYS B 1 43 ? 34.219 20.984 4.637 1 44.34 43 LYS B O 1
ATOM 6376 N N . ASN B 1 44 ? 35.188 22.734 5.562 1 40.28 44 ASN B N 1
ATOM 6377 C CA . ASN B 1 44 ? 36.469 22.469 4.953 1 40.28 44 ASN B CA 1
ATOM 6378 C C . ASN B 1 44 ? 37.312 21.531 5.824 1 40.28 44 ASN B C 1
ATOM 6380 O O . ASN B 1 44 ? 38.406 21.141 5.434 1 40.28 44 ASN B O 1
ATOM 6384 N N . HIS B 1 45 ? 37 21.359 7.027 1 37.94 45 HIS B N 1
ATOM 6385 C CA . HIS B 1 45 ? 37.906 20.562 7.867 1 37.94 45 HIS B CA 1
ATOM 6386 C C . HIS B 1 45 ? 37.5 19.094 7.891 1 37.94 45 HIS B C 1
ATOM 6388 O O . HIS B 1 45 ? 36.375 18.766 8.266 1 37.94 45 HIS B O 1
ATOM 6394 N N . VAL B 1 46 ? 38 18.328 7.059 1 40.47 46 VAL B N 1
ATOM 6395 C CA . VAL B 1 46 ? 38 16.875 7.238 1 40.47 46 VAL B CA 1
ATOM 6396 C C . VAL B 1 46 ? 38.5 16.516 8.633 1 40.47 46 VAL B C 1
ATOM 6398 O O . VAL B 1 46 ? 39.625 16.906 9.016 1 40.47 46 VAL B O 1
ATOM 6401 N N . PRO B 1 47 ? 37.719 16.266 9.641 1 40.12 47 PRO B N 1
ATOM 6402 C CA . PRO B 1 47 ? 38.219 15.938 10.977 1 40.12 47 PRO B CA 1
ATOM 6403 C C . PRO B 1 47 ? 39.406 14.992 10.953 1 40.12 47 PRO B C 1
ATOM 6405 O O . PRO B 1 47 ? 39.375 13.961 10.273 1 40.12 47 PRO B O 1
ATOM 6408 N N . ASN B 1 48 ? 40.594 15.422 10.977 1 39.41 48 ASN B N 1
ATOM 6409 C CA . ASN B 1 48 ? 41.75 14.586 11.328 1 39.41 48 ASN B CA 1
ATOM 6410 C C . ASN B 1 48 ? 41.719 14.188 12.805 1 39.41 48 ASN B C 1
ATOM 6412 O O . ASN B 1 48 ? 41.812 15.047 13.688 1 39.41 48 ASN B O 1
ATOM 6416 N N . PRO B 1 49 ? 41.25 13.047 13.125 1 39.97 49 PRO B N 1
ATOM 6417 C CA . PRO B 1 49 ? 41.156 12.547 14.5 1 39.97 49 PRO B CA 1
ATOM 6418 C C . PRO B 1 49 ? 42.406 12.875 15.328 1 39.97 49 PRO B C 1
ATOM 6420 O O . PRO B 1 49 ? 42.344 12.828 16.562 1 39.97 49 PRO B O 1
ATOM 6423 N N . MET B 1 50 ? 43.562 12.891 14.828 1 41 50 MET B N 1
ATOM 6424 C CA . MET B 1 50 ? 44.75 13.039 15.656 1 41 50 MET B CA 1
ATOM 6425 C C . MET B 1 50 ? 44.969 14.492 16.062 1 41 50 MET B C 1
ATOM 6427 O O . MET B 1 50 ? 45.906 14.82 16.797 1 41 50 MET B O 1
ATOM 6431 N N . ASP B 1 51 ? 44.375 15.422 15.508 1 43.88 51 ASP B N 1
ATOM 6432 C CA . ASP B 1 51 ? 44.781 16.797 15.773 1 43.88 51 ASP B CA 1
ATOM 6433 C C . ASP B 1 51 ? 44 17.391 16.953 1 43.88 51 ASP B C 1
ATOM 6435 O O . ASP B 1 51 ? 42.75 17.391 16.938 1 43.88 51 ASP B O 1
ATOM 6439 N N . LYS B 1 52 ? 44.594 17.641 18.125 1 55.28 52 LYS B N 1
ATOM 6440 C CA . LYS B 1 52 ? 44.188 18.266 19.375 1 55.28 52 LYS B CA 1
ATOM 6441 C C . LYS B 1 52 ? 43.344 19.516 19.125 1 55.28 52 LYS B C 1
ATOM 6443 O O . LYS B 1 52 ? 42.531 19.906 19.969 1 55.28 52 LYS B O 1
ATOM 6448 N N . SER B 1 53 ? 43.719 20.094 18.109 1 53.47 53 SER B N 1
ATOM 6449 C CA . SER B 1 53 ? 43.031 21.312 17.719 1 53.47 53 SER B CA 1
ATOM 6450 C C . SER B 1 53 ? 41.562 21.031 17.406 1 53.47 53 SER B C 1
ATOM 6452 O O . SER B 1 53 ? 40.688 21.859 17.656 1 53.47 53 SER B O 1
ATOM 6454 N N . ASP B 1 54 ? 41.25 19.859 17.141 1 55.03 54 ASP B N 1
ATOM 6455 C CA . ASP B 1 54 ? 39.906 19.469 16.812 1 55.03 54 ASP B CA 1
ATOM 6456 C C . ASP B 1 54 ? 39.031 19.375 18.078 1 55.03 54 ASP B C 1
ATOM 6458 O O . ASP B 1 54 ? 37.875 19.766 18.078 1 55.03 54 ASP B O 1
ATOM 6462 N N . ASP B 1 55 ? 39.781 19.016 19.203 1 57.5 55 ASP B N 1
ATOM 6463 C CA . ASP B 1 55 ? 39.031 18.938 20.469 1 57.5 55 ASP B CA 1
ATOM 6464 C C . ASP B 1 55 ? 38.688 20.328 20.984 1 57.5 55 ASP B C 1
ATOM 6466 O O . ASP B 1 55 ? 37.594 20.531 21.5 1 57.5 55 ASP B O 1
ATOM 6470 N N . GLU B 1 56 ? 39.719 21.25 20.938 1 59.72 56 GLU B N 1
ATOM 6471 C CA . GLU B 1 56 ? 39.438 22.609 21.375 1 59.72 56 GLU B CA 1
ATOM 6472 C C . GLU B 1 56 ? 38.312 23.234 20.547 1 59.72 56 GLU B C 1
ATOM 6474 O O . GLU B 1 56 ? 37.438 23.938 21.094 1 59.72 56 GLU B O 1
ATOM 6479 N N . LEU B 1 57 ? 38.375 23.031 19.344 1 57.69 57 LEU B N 1
ATOM 6480 C CA . LEU B 1 57 ? 37.344 23.531 18.438 1 57.69 57 LEU B CA 1
ATOM 6481 C C . LEU B 1 57 ? 36 22.906 18.75 1 57.69 57 LEU B C 1
ATOM 6483 O O . LEU B 1 57 ? 34.969 23.594 18.734 1 57.69 57 LEU B O 1
ATOM 6487 N N . HIS B 1 58 ? 36.062 21.734 19.219 1 59.5 58 HIS B N 1
ATOM 6488 C CA . HIS B 1 58 ? 34.844 21.047 19.578 1 59.5 58 HIS B CA 1
ATOM 6489 C C . HIS B 1 58 ? 34.25 21.609 20.859 1 59.5 58 HIS B C 1
ATOM 6491 O O . HIS B 1 58 ? 33.031 21.75 20.984 1 59.5 58 HIS B O 1
ATOM 6497 N N . GLU B 1 59 ? 35.156 21.906 21.734 1 63.09 59 GLU B N 1
ATOM 6498 C CA . GLU B 1 59 ? 34.688 22.469 23 1 63.09 59 GLU B CA 1
ATOM 6499 C C . GLU B 1 59 ? 34.094 23.859 22.797 1 63.09 59 GLU B C 1
ATOM 6501 O O . GLU B 1 59 ? 33.094 24.203 23.422 1 63.09 59 GLU B O 1
ATOM 6506 N N . GLU B 1 60 ? 34.688 24.562 21.984 1 62 60 GLU B N 1
ATOM 6507 C CA . GLU B 1 60 ? 34.188 25.891 21.703 1 62 60 GLU B CA 1
ATOM 6508 C C . GLU B 1 60 ? 32.844 25.828 20.984 1 62 60 GLU B C 1
ATOM 6510 O O . GLU B 1 60 ? 31.922 26.594 21.312 1 62 60 GLU B O 1
ATOM 6515 N N . ILE B 1 61 ? 32.656 24.938 20.156 1 61.06 61 ILE B N 1
ATOM 6516 C CA . ILE B 1 61 ? 31.391 24.766 19.422 1 61.06 61 ILE B CA 1
ATOM 6517 C C . ILE B 1 61 ? 30.281 24.328 20.375 1 61.06 61 ILE B C 1
ATOM 6519 O O . ILE B 1 61 ? 29.172 24.859 20.328 1 61.06 61 ILE B O 1
ATOM 6523 N N . THR B 1 62 ? 30.719 23.453 21.219 1 62.66 62 THR B N 1
ATOM 6524 C CA . THR B 1 62 ? 29.734 22.953 22.188 1 62.66 62 THR B CA 1
ATOM 6525 C C . THR B 1 62 ? 29.312 24.062 23.141 1 62.66 62 THR B C 1
ATOM 6527 O O . THR B 1 62 ? 28.141 24.172 23.5 1 62.66 62 THR B O 1
ATOM 6530 N N . ALA B 1 63 ? 30.266 24.859 23.516 1 64.38 63 ALA B N 1
ATOM 6531 C CA . ALA B 1 63 ? 29.953 25.969 24.422 1 64.38 63 ALA B CA 1
ATOM 6532 C C . ALA B 1 63 ? 29.062 27 23.734 1 64.38 63 ALA B C 1
ATOM 6534 O O . ALA B 1 63 ? 28.141 27.531 24.344 1 64.38 63 ALA B O 1
ATOM 6535 N N . ASN B 1 64 ? 29.281 27.219 22.516 1 59.62 64 ASN B N 1
ATOM 6536 C CA . ASN B 1 64 ? 28.484 28.172 21.75 1 59.62 64 ASN B CA 1
ATOM 6537 C C . ASN B 1 64 ? 27.047 27.672 21.547 1 59.62 64 ASN B C 1
ATOM 6539 O O . ASN B 1 64 ? 26.094 28.438 21.656 1 59.62 64 ASN B O 1
ATOM 6543 N N . ILE B 1 65 ? 26.969 26.438 21.344 1 62.25 65 ILE B N 1
ATOM 6544 C CA . ILE B 1 65 ? 25.656 25.859 21.172 1 62.25 65 ILE B CA 1
ATOM 6545 C C . ILE B 1 65 ? 24.875 25.906 22.484 1 62.25 65 ILE B C 1
ATOM 6547 O O . ILE B 1 65 ? 23.688 26.219 22.484 1 62.25 65 ILE B O 1
ATOM 6551 N N . ALA B 1 66 ? 25.656 25.609 23.531 1 65.31 66 ALA B N 1
ATOM 6552 C CA . ALA B 1 66 ? 25.016 25.656 24.828 1 65.31 66 ALA B CA 1
ATOM 6553 C C . ALA B 1 66 ? 24.531 27.078 25.156 1 65.31 66 ALA B C 1
ATOM 6555 O O . ALA B 1 66 ? 23.453 27.25 25.719 1 65.31 66 ALA B O 1
ATOM 6556 N N . GLU B 1 67 ? 25.344 28 24.812 1 64.81 67 GLU B N 1
ATOM 6557 C CA . GLU B 1 67 ? 24.969 29.391 25.047 1 64.81 67 GLU B CA 1
ATOM 6558 C C . GLU B 1 67 ? 23.781 29.797 24.188 1 64.81 67 GLU B C 1
ATOM 6560 O O . GLU B 1 67 ? 22.875 30.484 24.656 1 64.81 67 GLU B O 1
ATOM 6565 N N . LEU B 1 68 ? 23.797 29.406 22.969 1 62.44 68 LEU B N 1
ATOM 6566 C CA . LEU B 1 68 ? 22.703 29.703 22.062 1 62.44 68 LEU B CA 1
ATOM 6567 C C . LEU B 1 68 ? 21.406 29.062 22.531 1 62.44 68 LEU B C 1
ATOM 6569 O O . LEU B 1 68 ? 20.344 29.672 22.484 1 62.44 68 LEU B O 1
ATOM 6573 N N . TRP B 1 69 ? 21.562 28 23.031 1 64.56 69 TRP B N 1
ATOM 6574 C CA . TRP B 1 69 ? 20.375 27.297 23.484 1 64.56 69 TRP B CA 1
ATOM 6575 C C . TRP B 1 69 ? 19.859 27.906 24.797 1 64.56 69 TRP B C 1
ATOM 6577 O O . TRP B 1 69 ? 18.641 27.938 25.016 1 64.56 69 TRP B O 1
ATOM 6587 N N . ALA B 1 70 ? 20.797 28.234 25.609 1 67.38 70 ALA B N 1
ATOM 6588 C CA . ALA B 1 70 ? 20.375 28.906 26.844 1 67.38 70 ALA B CA 1
ATOM 6589 C C . ALA B 1 70 ? 19.641 30.203 26.531 1 67.38 70 ALA B C 1
ATOM 6591 O O . ALA B 1 70 ? 18.656 30.531 27.203 1 67.38 70 ALA B O 1
ATOM 6592 N N . LYS B 1 71 ? 20.078 30.859 25.547 1 62.94 71 LYS B N 1
ATOM 6593 C CA . LYS B 1 71 ? 19.391 32.094 25.125 1 62.94 71 LYS B CA 1
ATOM 6594 C C . LYS B 1 71 ? 18.031 31.766 24.516 1 62.94 71 LYS B C 1
ATOM 6596 O O . LYS B 1 71 ? 17.062 32.5 24.688 1 62.94 71 LYS B O 1
ATOM 6601 N N . TYR B 1 72 ? 18.031 30.75 23.844 1 65.94 72 TYR B N 1
ATOM 6602 C CA . TYR B 1 72 ? 16.781 30.297 23.266 1 65.94 72 TYR B CA 1
ATOM 6603 C C . TYR B 1 72 ? 15.766 29.953 24.359 1 65.94 72 TYR B C 1
ATOM 6605 O O . TYR B 1 72 ? 14.602 30.344 24.281 1 65.94 72 TYR B O 1
ATOM 6613 N N . ASP B 1 73 ? 16.266 29.281 25.344 1 69 73 ASP B N 1
ATOM 6614 C CA . ASP B 1 73 ? 15.367 28.891 26.438 1 69 73 ASP B CA 1
ATOM 6615 C C . ASP B 1 73 ? 14.883 30.109 27.219 1 69 73 ASP B C 1
ATOM 6617 O O . ASP B 1 73 ? 13.727 30.156 27.641 1 69 73 ASP B O 1
ATOM 6621 N N . ALA B 1 74 ? 15.719 31.047 27.359 1 70.81 74 ALA B N 1
ATOM 6622 C CA . ALA B 1 74 ? 15.328 32.281 28.062 1 70.81 74 ALA B CA 1
ATOM 6623 C C . ALA B 1 74 ? 14.289 33.062 27.25 1 70.81 74 ALA B C 1
ATOM 6625 O O . ALA B 1 74 ? 13.328 33.562 27.828 1 70.81 74 ALA B O 1
ATOM 6626 N N . ALA B 1 75 ? 14.43 33.125 25.984 1 64.81 75 ALA B N 1
ATOM 6627 C CA . ALA B 1 75 ? 13.461 33.781 25.109 1 64.81 75 ALA B CA 1
ATOM 6628 C C . ALA B 1 75 ? 12.133 33.031 25.094 1 64.81 75 ALA B C 1
ATOM 6630 O O . ALA B 1 75 ? 11.062 33.656 25.062 1 64.81 75 ALA B O 1
ATOM 6631 N N . LEU B 1 76 ? 12.312 31.797 25.094 1 71.06 76 LEU B N 1
ATOM 6632 C CA . LEU B 1 76 ? 11.109 30.984 25.125 1 71.06 76 LEU B CA 1
ATOM 6633 C C . LEU B 1 76 ? 10.328 31.188 26.422 1 71.06 76 LEU B C 1
ATOM 6635 O O . LEU B 1 76 ? 9.102 31.234 26.406 1 71.06 76 LEU B O 1
ATOM 6639 N N . GLN B 1 77 ? 11.055 31.328 27.5 1 75.62 77 GLN B N 1
ATOM 6640 C CA . GLN B 1 77 ? 10.406 31.562 28.781 1 75.62 77 GLN B CA 1
ATOM 6641 C C . GLN B 1 77 ? 9.648 32.906 28.781 1 75.62 77 GLN B C 1
ATOM 6643 O O . GLN B 1 77 ? 8.539 32.969 29.328 1 75.62 77 GLN B O 1
ATOM 6648 N N . ILE B 1 78 ? 10.172 33.875 28.172 1 70.75 78 ILE B N 1
ATOM 6649 C CA . ILE B 1 78 ? 9.523 35.188 28.094 1 70.75 78 ILE B CA 1
ATOM 6650 C C . ILE B 1 78 ? 8.258 35.094 27.234 1 70.75 78 ILE B C 1
ATOM 6652 O O . ILE B 1 78 ? 7.215 35.625 27.594 1 70.75 78 ILE B O 1
ATOM 6656 N N . HIS B 1 79 ? 8.359 34.375 26.219 1 68.44 79 HIS B N 1
ATOM 6657 C CA . HIS B 1 79 ? 7.215 34.219 25.344 1 68.44 79 HIS B CA 1
ATOM 6658 C C . HIS B 1 79 ? 6.113 33.406 26 1 68.44 79 HIS B C 1
ATOM 6660 O O . HIS B 1 79 ? 4.926 33.688 25.828 1 68.44 79 HIS B O 1
ATOM 6666 N N . VAL B 1 80 ? 6.516 32.406 26.688 1 74.44 80 VAL B N 1
ATOM 6667 C CA . VAL B 1 80 ? 5.543 31.562 27.375 1 74.44 80 VAL B CA 1
ATOM 6668 C C . VAL B 1 80 ? 4.82 32.375 28.438 1 74.44 80 VAL B C 1
ATOM 6670 O O . VAL B 1 80 ? 3.604 32.281 28.594 1 74.44 80 VAL B O 1
ATOM 6673 N N . ASP B 1 81 ? 5.559 33.219 29.125 1 75.31 81 ASP B N 1
ATOM 6674 C CA . ASP B 1 81 ? 4.949 34.062 30.156 1 75.31 81 ASP B CA 1
ATOM 6675 C C . ASP B 1 81 ? 3.951 35.062 29.531 1 75.31 81 ASP B C 1
ATOM 6677 O O . ASP B 1 81 ? 2.889 35.312 30.109 1 75.31 81 ASP B O 1
ATOM 6681 N N . HIS B 1 82 ? 4.301 35.531 28.422 1 66.44 82 HIS B N 1
ATOM 6682 C CA . HIS B 1 82 ? 3.398 36.438 27.719 1 66.44 82 HIS B CA 1
ATOM 6683 C C . HIS B 1 82 ? 2.141 35.719 27.25 1 66.44 82 HIS B C 1
ATOM 6685 O O . HIS B 1 82 ? 1.034 36.25 27.359 1 66.44 82 HIS B O 1
ATOM 6691 N N . LEU B 1 83 ? 2.361 34.531 26.766 1 66.75 83 LEU B N 1
ATOM 6692 C CA . LEU B 1 83 ? 1.227 33.75 26.297 1 66.75 83 LEU B CA 1
ATOM 6693 C C . LEU B 1 83 ? 0.321 33.344 27.453 1 66.75 83 LEU B C 1
ATOM 6695 O O . LEU B 1 83 ? -0.905 33.375 27.312 1 66.75 83 LEU B O 1
ATOM 6699 N N . LEU B 1 84 ? 0.881 32.969 28.547 1 74.62 84 LEU B N 1
ATOM 6700 C CA . LEU B 1 84 ? 0.099 32.594 29.703 1 74.62 84 LEU B CA 1
ATOM 6701 C C . LEU B 1 84 ? -0.692 33.75 30.266 1 74.62 84 LEU B C 1
ATOM 6703 O O . LEU B 1 84 ? -1.824 33.594 30.719 1 74.62 84 LEU B O 1
ATOM 6707 N N . ARG B 1 85 ? -0.154 34.969 30.141 1 71.44 85 ARG B N 1
ATOM 6708 C CA . ARG B 1 85 ? -0.877 36.156 30.578 1 71.44 85 ARG B CA 1
ATOM 6709 C C . ARG B 1 85 ? -2.064 36.438 29.656 1 71.44 85 ARG B C 1
ATOM 6711 O O . ARG B 1 85 ? -3.129 36.844 30.125 1 71.44 85 ARG B O 1
ATOM 6718 N N . GLN B 1 86 ? -1.823 36.125 28.469 1 63.56 86 GLN B N 1
ATOM 6719 C CA . GLN B 1 86 ? -2.891 36.344 27.5 1 63.56 86 GLN B CA 1
ATOM 6720 C C . GLN B 1 86 ? -3.994 35.312 27.656 1 63.56 86 GLN B C 1
ATOM 6722 O O . GLN B 1 86 ? -5.16 35.594 27.375 1 63.56 86 GLN B O 1
ATOM 6727 N N . PHE B 1 87 ? -3.58 34.156 28.141 1 66.88 87 PHE B N 1
ATOM 6728 C CA . PHE B 1 87 ? -4.539 33.062 28.266 1 66.88 87 PHE B CA 1
ATOM 6729 C C . PHE B 1 87 ? -5.219 33.094 29.641 1 66.88 87 PHE B C 1
ATOM 6731 O O . PHE B 1 87 ? -6.188 32.375 29.875 1 66.88 87 PHE B O 1
ATOM 6738 N N . LEU B 1 88 ? -4.832 33.938 30.516 1 71.38 88 LEU B N 1
ATOM 6739 C CA . LEU B 1 88 ? -5.312 33.969 31.891 1 71.38 88 LEU B CA 1
ATOM 6740 C C . LEU B 1 88 ? -6.82 34.188 31.922 1 71.38 88 LEU B C 1
ATOM 6742 O O . LEU B 1 88 ? -7.523 33.531 32.688 1 71.38 88 LEU B O 1
ATOM 6746 N N . PRO B 1 89 ? -7.406 35.062 31.047 1 68.38 89 PRO B N 1
ATOM 6747 C CA . PRO B 1 89 ? -8.859 35.219 31.094 1 68.38 89 PRO B CA 1
ATOM 6748 C C . PRO B 1 89 ? -9.594 33.938 30.734 1 68.38 89 PRO B C 1
ATOM 6750 O O . PRO B 1 89 ? -10.648 33.625 31.297 1 68.38 89 PRO B O 1
ATOM 6753 N N . TYR B 1 90 ? -9.055 33.219 29.844 1 68.62 90 TYR B N 1
ATOM 6754 C CA . TYR B 1 90 ? -9.672 31.953 29.453 1 68.62 90 TYR B CA 1
ATOM 6755 C C . TYR B 1 90 ? -9.547 30.922 30.578 1 68.62 90 TYR B C 1
ATOM 6757 O O . TYR B 1 90 ? -10.477 30.156 30.828 1 68.62 90 TYR B O 1
ATOM 6765 N N . VAL B 1 91 ? -8.445 30.922 31.203 1 72.31 91 VAL B N 1
ATOM 6766 C CA . VAL B 1 91 ? -8.234 30 32.312 1 72.31 91 VAL B CA 1
ATOM 6767 C C . VAL B 1 91 ? -9.227 30.297 33.438 1 72.31 91 VAL B C 1
ATOM 6769 O O . VAL B 1 91 ? -9.758 29.391 34.062 1 72.31 91 VAL B O 1
ATOM 6772 N N . LEU B 1 92 ? -9.523 31.609 33.562 1 72.5 92 LEU B N 1
ATOM 6773 C CA . LEU B 1 92 ? -10.469 32 34.594 1 72.5 92 LEU B CA 1
ATOM 6774 C C . LEU B 1 92 ? -11.891 31.609 34.219 1 72.5 92 LEU B C 1
ATOM 6776 O O . LEU B 1 92 ? -12.672 31.203 35.094 1 72.5 92 LEU B O 1
ATOM 6780 N N . GLU B 1 93 ? -12.227 31.688 32.969 1 76.06 93 GLU B N 1
ATOM 6781 C CA . GLU B 1 93 ? -13.547 31.25 32.5 1 76.06 93 GLU B CA 1
ATOM 6782 C C . GLU B 1 93 ? -13.711 29.75 32.656 1 76.06 93 GLU B C 1
ATOM 6784 O O . GLU B 1 93 ? -14.797 29.281 33 1 76.06 93 GLU B O 1
ATOM 6789 N N . VAL B 1 94 ? -12.656 29.031 32.344 1 78.88 94 VAL B N 1
ATOM 6790 C CA . VAL B 1 94 ? -12.68 27.578 32.469 1 78.88 94 VAL B CA 1
ATOM 6791 C C . VAL B 1 94 ? -12.773 27.188 33.938 1 78.88 94 VAL B C 1
ATOM 6793 O O . VAL B 1 94 ? -13.445 26.219 34.281 1 78.88 94 VAL B O 1
ATOM 6796 N N . ALA B 1 95 ? -12.102 27.922 34.781 1 73.12 95 ALA B N 1
ATOM 6797 C CA . ALA B 1 95 ? -12.125 27.672 36.219 1 73.12 95 ALA B CA 1
ATOM 6798 C C . ALA B 1 95 ? -13.531 27.859 36.781 1 73.12 95 ALA B C 1
ATOM 6800 O O . ALA B 1 95 ? -13.891 27.234 37.781 1 73.12 95 ALA B O 1
ATOM 6801 N N . ASN B 1 96 ? -14.25 28.688 36.125 1 76.06 96 ASN B N 1
ATOM 6802 C CA . ASN B 1 96 ? -15.609 28.938 36.562 1 76.06 96 ASN B CA 1
ATOM 6803 C C . ASN B 1 96 ? -16.562 27.828 36.156 1 76.06 96 ASN B C 1
ATOM 6805 O O . ASN B 1 96 ? -17.719 27.812 36.531 1 76.06 96 ASN B O 1
ATOM 6809 N N . THR B 1 97 ? -15.969 27.047 35.375 1 80.25 97 THR B N 1
ATOM 6810 C CA . THR B 1 97 ? -16.781 25.891 35.031 1 80.25 97 THR B CA 1
ATOM 6811 C C . THR B 1 97 ? -16.656 24.797 36.062 1 80.25 97 THR B C 1
ATOM 6813 O O . THR B 1 97 ? -15.766 24.828 36.906 1 80.25 97 THR B O 1
ATOM 6816 N N . ASP B 1 98 ? -17.734 23.969 36.375 1 84.69 98 ASP B N 1
ATOM 6817 C CA . ASP B 1 98 ? -17.766 22.906 37.375 1 84.69 98 ASP B CA 1
ATOM 6818 C C . ASP B 1 98 ? -16.859 21.734 36.969 1 84.69 98 ASP B C 1
ATOM 6820 O O . ASP B 1 98 ? -17.344 20.656 36.625 1 84.69 98 ASP B O 1
ATOM 6824 N N . LEU B 1 99 ? -15.484 22.047 36.969 1 90.5 99 LEU B N 1
ATOM 6825 C CA . LEU B 1 99 ? -14.523 20.984 36.688 1 90.5 99 LEU B CA 1
ATOM 6826 C C . LEU B 1 99 ? -14.172 20.219 37.969 1 90.5 99 LEU B C 1
ATOM 6828 O O . LEU B 1 99 ? -14.273 20.75 39.062 1 90.5 99 LEU B O 1
ATOM 6832 N N . GLN B 1 100 ? -13.828 18.969 37.812 1 92.56 100 GLN B N 1
ATOM 6833 C CA . GLN B 1 100 ? -13.359 18.172 38.938 1 92.56 100 GLN B CA 1
ATOM 6834 C C . GLN B 1 100 ? -12.031 18.703 39.469 1 92.56 100 GLN B C 1
ATOM 6836 O O . GLN B 1 100 ? -11.211 19.219 38.719 1 92.56 100 GLN B O 1
ATOM 6841 N N . VAL B 1 101 ? -11.805 18.547 40.719 1 91.31 101 VAL B N 1
ATOM 6842 C CA . VAL B 1 101 ? -10.648 19.109 41.406 1 91.31 101 VAL B CA 1
ATOM 6843 C C . VAL B 1 101 ? -9.367 18.484 40.844 1 91.31 101 VAL B C 1
ATOM 6845 O O . VAL B 1 101 ? -8.359 19.172 40.688 1 91.31 101 VAL B O 1
ATOM 6848 N N . ASP B 1 102 ? -9.414 17.219 40.594 1 92.56 102 ASP B N 1
ATOM 6849 C CA . ASP B 1 102 ? -8.234 16.547 40.062 1 92.56 102 ASP B CA 1
ATOM 6850 C C . ASP B 1 102 ? -7.863 17.094 38.688 1 92.56 102 ASP B C 1
ATOM 6852 O O . ASP B 1 102 ? -6.68 17.203 38.344 1 92.56 102 ASP B O 1
ATOM 6856 N N . CYS B 1 103 ? -8.828 17.406 37.938 1 93.19 103 CYS B N 1
ATOM 6857 C CA . CYS B 1 103 ? -8.594 17.969 36.594 1 93.19 103 CYS B CA 1
ATOM 6858 C C . CYS B 1 103 ? -7.984 19.359 36.719 1 93.19 103 CYS B C 1
ATOM 6860 O O . CYS B 1 103 ? -7.043 19.688 35.969 1 93.19 103 CYS B O 1
ATOM 6862 N N . ILE B 1 104 ? -8.438 20.188 37.656 1 90 104 ILE B N 1
ATOM 6863 C CA . ILE B 1 104 ? -7.926 21.531 37.844 1 90 104 ILE B CA 1
ATOM 6864 C C . ILE B 1 104 ? -6.465 21.469 38.281 1 90 104 ILE B C 1
ATOM 6866 O O . ILE B 1 104 ? -5.629 22.25 37.812 1 90 104 ILE B O 1
ATOM 6870 N N . ARG B 1 105 ? -6.207 20.531 39.188 1 89.81 105 ARG B N 1
ATOM 6871 C CA . ARG B 1 105 ? -4.84 20.359 39.656 1 89.81 105 ARG B CA 1
ATOM 6872 C C . ARG B 1 105 ? -3.904 19.984 38.531 1 89.81 105 ARG B C 1
ATOM 6874 O O . ARG B 1 105 ? -2.779 20.484 38.438 1 89.81 105 ARG B O 1
ATOM 6881 N N . SER B 1 106 ? -4.348 19.094 37.75 1 92.88 106 SER B N 1
ATOM 6882 C CA . SER B 1 106 ? -3.531 18.672 36.625 1 92.88 106 SER B CA 1
ATOM 6883 C C . SER B 1 106 ? -3.328 19.797 35.594 1 92.88 106 SER B C 1
ATOM 6885 O O . SER B 1 106 ? -2.25 19.938 35.031 1 92.88 106 SER B O 1
ATOM 6887 N N . LEU B 1 107 ? -4.379 20.594 35.375 1 89.94 107 LEU B N 1
ATOM 6888 C CA . LEU B 1 107 ? -4.266 21.734 34.469 1 89.94 107 LEU B CA 1
ATOM 6889 C C . LEU B 1 107 ? -3.299 22.781 35 1 89.94 107 LEU B C 1
ATOM 6891 O O . LEU B 1 107 ? -2.537 23.375 34.25 1 89.94 107 LEU B O 1
ATOM 6895 N N . LEU B 1 108 ? -3.324 22.984 36.281 1 88.12 108 LEU B N 1
ATOM 6896 C CA . LEU B 1 108 ? -2.385 23.922 36.875 1 88.12 108 LEU B CA 1
ATOM 6897 C C . LEU B 1 108 ? -0.958 23.375 36.812 1 88.12 108 LEU B C 1
ATOM 6899 O O . LEU B 1 108 ? -0.009 24.156 36.656 1 88.12 108 LEU B O 1
ATOM 6903 N N . ARG B 1 109 ? -0.881 22.125 36.906 1 91 109 ARG B N 1
ATOM 6904 C CA . ARG B 1 109 ? 0.435 21.516 36.719 1 91 109 ARG B CA 1
ATOM 6905 C C . ARG B 1 109 ? 0.957 21.719 35.312 1 91 109 ARG B C 1
ATOM 6907 O O . ARG B 1 109 ? 2.162 21.891 35.094 1 91 109 ARG B O 1
ATOM 6914 N N . VAL B 1 110 ? 0.08 21.625 34.375 1 89.88 110 VAL B N 1
ATOM 6915 C CA . VAL B 1 110 ? 0.47 21.859 33 1 89.88 110 VAL B CA 1
ATOM 6916 C C . VAL B 1 110 ? 0.949 23.312 32.844 1 89.88 110 VAL B C 1
ATOM 6918 O O . VAL B 1 110 ? 1.97 23.562 32.188 1 89.88 110 VAL B O 1
ATOM 6921 N N . VAL B 1 111 ? 0.23 24.266 33.438 1 86.19 111 VAL B N 1
ATOM 6922 C CA . VAL B 1 111 ? 0.613 25.672 33.375 1 86.19 111 VAL B CA 1
ATOM 6923 C C . VAL B 1 111 ? 1.968 25.859 34.062 1 86.19 111 VAL B C 1
ATOM 6925 O O . VAL B 1 111 ? 2.826 26.578 33.531 1 86.19 111 VAL B O 1
ATOM 6928 N N . ARG B 1 112 ? 2.189 25.188 35.156 1 87.31 112 ARG B N 1
ATOM 6929 C CA . ARG B 1 112 ? 3.473 25.266 35.844 1 87.31 112 ARG B CA 1
ATOM 6930 C C . ARG B 1 112 ? 4.582 24.625 35.031 1 87.31 112 ARG B C 1
ATOM 6932 O O . ARG B 1 112 ? 5.707 25.125 35 1 87.31 112 ARG B O 1
ATOM 6939 N N . GLY B 1 113 ? 4.23 23.5 34.438 1 88.69 113 GLY B N 1
ATOM 6940 C CA . GLY B 1 113 ? 5.195 22.844 33.594 1 88.69 113 GLY B CA 1
ATOM 6941 C C . GLY B 1 113 ? 5.629 23.688 32.406 1 88.69 113 GLY B C 1
ATOM 6942 O O . GLY B 1 113 ? 6.789 23.641 32 1 88.69 113 GLY B O 1
ATOM 6943 N N . LEU B 1 114 ? 4.691 24.453 31.875 1 85.25 114 LEU B N 1
ATOM 6944 C CA . LEU B 1 114 ? 5.02 25.359 30.781 1 85.25 114 LEU B CA 1
ATOM 6945 C C . LEU B 1 114 ? 5.91 26.5 31.25 1 85.25 114 LEU B C 1
ATOM 6947 O O . LEU B 1 114 ? 6.832 26.906 30.547 1 85.25 114 LEU B O 1
ATOM 6951 N N . LYS B 1 115 ? 5.668 26.922 32.438 1 82.94 115 LYS B N 1
ATOM 6952 C CA . LYS B 1 115 ? 6.465 28.016 33 1 82.94 115 LYS B CA 1
ATOM 6953 C C . LYS B 1 115 ? 7.891 27.547 33.312 1 82.94 115 LYS B C 1
ATOM 6955 O O . LYS B 1 115 ? 8.844 28.312 33.156 1 82.94 115 LYS B O 1
ATOM 6960 N N . THR B 1 116 ? 8.039 26.281 33.719 1 85.12 116 THR B N 1
ATOM 6961 C CA . THR B 1 116 ? 9.359 25.75 34.031 1 85.12 116 THR B CA 1
ATOM 6962 C C . THR B 1 116 ? 10.008 25.125 32.812 1 85.12 116 THR B C 1
ATOM 6964 O O . THR B 1 116 ? 11.086 24.531 32.906 1 85.12 116 THR B O 1
ATOM 6967 N N . LEU B 1 117 ? 9.383 25.172 31.688 1 83.25 117 LEU B N 1
ATOM 6968 C CA . LEU B 1 117 ? 9.875 24.688 30.406 1 83.25 117 LEU B CA 1
ATOM 6969 C C . LEU B 1 117 ? 10.109 23.188 30.453 1 83.25 117 LEU B C 1
ATOM 6971 O O . LEU B 1 117 ? 11.141 22.688 29.984 1 83.25 117 LEU B O 1
ATOM 6975 N N . ASP B 1 118 ? 9.141 22.516 31.094 1 86 118 ASP B N 1
ATOM 6976 C CA . ASP B 1 118 ? 9.195 21.062 31.062 1 86 118 ASP B CA 1
ATOM 6977 C C . ASP B 1 118 ? 8.805 20.531 29.672 1 86 118 ASP B C 1
ATOM 6979 O O . ASP B 1 118 ? 7.82 20.984 29.094 1 86 118 ASP B O 1
ATOM 6983 N N . THR B 1 119 ? 9.508 19.594 29.141 1 85.94 119 THR B N 1
ATOM 6984 C CA . THR B 1 119 ? 9.305 19.062 27.797 1 85.94 119 THR B CA 1
ATOM 6985 C C . THR B 1 119 ? 7.926 18.422 27.672 1 85.94 119 THR B C 1
ATOM 6987 O O . THR B 1 119 ? 7.262 18.578 26.641 1 85.94 119 THR B O 1
ATOM 6990 N N . TRP B 1 120 ? 7.48 17.703 28.703 1 89.81 120 TRP B N 1
ATOM 6991 C CA . TRP B 1 120 ? 6.211 16.984 28.641 1 89.81 120 TRP B CA 1
ATOM 6992 C C . TRP B 1 120 ? 5.047 17.953 28.469 1 89.81 120 TRP B C 1
ATOM 6994 O O . TRP B 1 120 ? 4.047 17.625 27.812 1 89.81 120 TRP B O 1
ATOM 7004 N N . ALA B 1 121 ? 5.121 19.141 29.094 1 89.75 121 ALA B N 1
ATOM 7005 C CA . ALA B 1 121 ? 4.051 20.125 29 1 89.75 121 ALA B CA 1
ATOM 7006 C C . ALA B 1 121 ? 3.943 20.672 27.578 1 89.75 121 ALA B C 1
ATOM 7008 O O . ALA B 1 121 ? 2.842 20.922 27.078 1 89.75 121 ALA B O 1
ATOM 7009 N N . PHE B 1 122 ? 5.074 20.812 26.938 1 86.62 122 PHE B N 1
ATOM 7010 C CA . PHE B 1 122 ? 5.082 21.297 25.562 1 86.62 122 PHE B CA 1
ATOM 7011 C C . PHE B 1 122 ? 4.598 20.203 24.594 1 86.62 122 PHE B C 1
ATOM 7013 O O . PHE B 1 122 ? 3.953 20.5 23.594 1 86.62 122 PHE B O 1
ATOM 7020 N N . GLN B 1 123 ? 4.945 18.984 24.906 1 90.62 123 GLN B N 1
ATOM 7021 C CA . GLN B 1 123 ? 4.488 17.875 24.078 1 90.62 123 GLN B CA 1
ATOM 7022 C C . GLN B 1 123 ? 2.967 17.75 24.125 1 90.62 123 GLN B C 1
ATOM 7024 O O . GLN B 1 123 ? 2.336 17.391 23.125 1 90.62 123 GLN B O 1
ATOM 7029 N N . LEU B 1 124 ? 2.428 17.969 25.297 1 91.56 124 LEU B N 1
ATOM 7030 C CA . LEU B 1 124 ? 0.978 17.922 25.438 1 91.56 124 LEU B CA 1
ATOM 7031 C C . LEU B 1 124 ? 0.298 18.922 24.516 1 91.56 124 LEU B C 1
ATOM 7033 O O . LEU B 1 124 ? -0.673 18.578 23.828 1 91.56 124 LEU B O 1
ATOM 7037 N N . LEU B 1 125 ? 0.84 20.109 24.422 1 86 125 LEU B N 1
ATOM 7038 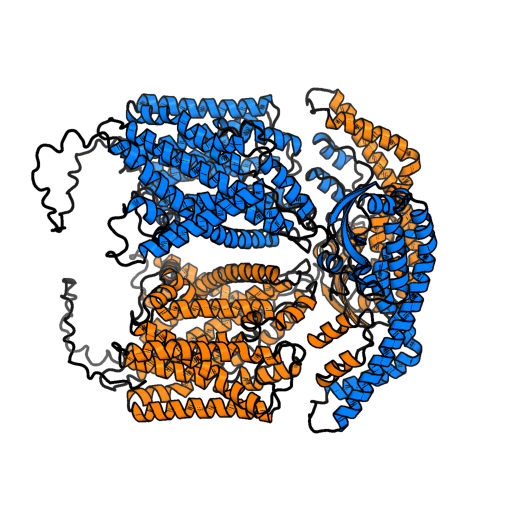C CA . LEU B 1 125 ? 0.27 21.156 23.562 1 86 125 LEU B CA 1
ATOM 7039 C C . LEU B 1 125 ? 0.594 20.891 22.094 1 86 125 LEU B C 1
ATOM 7041 O O . LEU B 1 125 ? -0.242 21.125 21.219 1 86 125 LEU B O 1
ATOM 7045 N N . ASP B 1 126 ? 1.795 20.453 21.828 1 87.94 126 ASP B N 1
ATOM 7046 C CA . ASP B 1 126 ? 2.26 20.219 20.469 1 87.94 126 ASP B CA 1
ATOM 7047 C C . ASP B 1 126 ? 1.452 19.109 19.797 1 87.94 126 ASP B C 1
ATOM 7049 O O . ASP B 1 126 ? 1.299 19.094 18.578 1 87.94 126 ASP B O 1
ATOM 7053 N N . SER B 1 127 ? 0.883 18.234 20.547 1 92.62 127 SER B N 1
ATOM 7054 C CA . SER B 1 127 ? 0.19 17.062 20 1 92.62 127 SER B CA 1
ATOM 7055 C C . SER B 1 127 ? -1.234 17.422 19.578 1 92.62 127 SER B C 1
ATOM 7057 O O . SER B 1 127 ? -1.891 16.641 18.891 1 92.62 127 SER B O 1
ATOM 7059 N N . ILE B 1 128 ? -1.735 18.578 19.906 1 89.88 128 ILE B N 1
ATOM 7060 C CA . ILE B 1 128 ? -3.109 18.984 19.625 1 89.88 128 ILE B CA 1
ATOM 7061 C C . ILE B 1 128 ? -3.27 19.266 18.141 1 89.88 128 ILE B C 1
ATOM 7063 O O . ILE B 1 128 ? -2.387 19.859 17.516 1 89.88 128 ILE B O 1
ATOM 7067 N N . GLY B 1 129 ? -4.375 18.781 17.578 1 88 129 GLY B N 1
ATOM 7068 C CA . GLY B 1 129 ? -4.664 18.984 16.172 1 88 129 GLY B CA 1
ATOM 7069 C C . GLY B 1 129 ? -4.902 20.438 15.82 1 88 129 GLY B C 1
ATOM 7070 O O . GLY B 1 129 ? -5.254 21.25 16.688 1 88 129 GLY B O 1
ATOM 7071 N N . ARG B 1 130 ? -4.625 20.703 14.523 1 81 130 ARG B N 1
ATOM 7072 C CA . ARG B 1 130 ? -4.828 22.031 13.953 1 81 130 ARG B CA 1
ATOM 7073 C C . ARG B 1 130 ? -5.633 21.953 12.664 1 81 130 ARG B C 1
ATOM 7075 O O . ARG B 1 130 ? -5.648 20.922 11.992 1 81 130 ARG B O 1
ATOM 7082 N N . PRO B 1 131 ? -6.344 23.031 12.398 1 79.44 131 PRO B N 1
ATOM 7083 C CA . PRO B 1 131 ? -7.062 23 11.117 1 79.44 131 PRO B CA 1
ATOM 7084 C C . PRO B 1 131 ? -6.137 22.797 9.922 1 79.44 131 PRO B C 1
ATOM 7086 O O . PRO B 1 131 ? -5.086 23.438 9.836 1 79.44 131 PRO B O 1
ATOM 7089 N N . ALA B 1 132 ? -6.469 21.984 9.125 1 84.06 132 ALA B N 1
ATOM 7090 C CA . ALA B 1 132 ? -5.629 21.594 8 1 84.06 132 ALA B CA 1
ATOM 7091 C C . ALA B 1 132 ? -5.82 22.547 6.816 1 84.06 132 ALA B C 1
ATOM 7093 O O . ALA B 1 132 ? -6.793 23.297 6.773 1 84.06 132 ALA B O 1
ATOM 7094 N N . ALA B 1 133 ? -4.848 22.578 5.953 1 87.88 133 ALA B N 1
ATOM 7095 C CA . ALA B 1 133 ? -5.004 23.266 4.672 1 87.88 133 ALA B CA 1
ATOM 7096 C C . ALA B 1 133 ? -5.961 22.516 3.758 1 87.88 133 ALA B C 1
ATOM 7098 O O . ALA B 1 133 ? -6.078 21.297 3.846 1 87.88 133 ALA B O 1
ATOM 7099 N N . GLY B 1 134 ? -6.723 23.219 2.973 1 89.38 134 GLY B N 1
ATOM 7100 C CA . GLY B 1 134 ? -7.617 22.609 2.008 1 89.38 134 GLY B CA 1
ATOM 7101 C C . GLY B 1 134 ? -9.016 22.375 2.553 1 89.38 134 GLY B C 1
ATOM 7102 O O . GLY B 1 134 ? -9.625 21.328 2.295 1 89.38 134 GLY B O 1
ATOM 7103 N N . ILE B 1 135 ? -9.453 23.234 3.367 1 86.38 135 ILE B N 1
ATOM 7104 C CA . ILE B 1 135 ? -10.805 23.156 3.926 1 86.38 135 ILE B CA 1
ATOM 7105 C C . ILE B 1 135 ? -11.836 23.281 2.805 1 86.38 135 ILE B C 1
ATOM 7107 O O . ILE B 1 135 ? -12.867 22.594 2.834 1 86.38 135 ILE B O 1
ATOM 7111 N N . MET B 1 136 ? -11.5 24.062 1.81 1 87.62 136 MET B N 1
ATOM 7112 C CA . MET B 1 136 ? -12.422 24.266 0.697 1 87.62 136 MET B CA 1
ATOM 7113 C C . MET B 1 136 ? -12.445 23.062 -0.223 1 87.62 136 MET B C 1
ATOM 7115 O O . MET B 1 136 ? -13.336 22.922 -1.066 1 87.62 136 MET B O 1
ATOM 7119 N N . ASP B 1 137 ? -11.508 22.203 -0.081 1 88.44 137 ASP B N 1
ATOM 7120 C CA . ASP B 1 137 ? -11.516 20.906 -0.745 1 88.44 137 ASP B CA 1
ATOM 7121 C C . ASP B 1 137 ? -12.078 19.812 0.173 1 88.44 137 ASP B C 1
ATOM 7123 O O . ASP B 1 137 ? -11.883 18.625 -0.073 1 88.44 137 ASP B O 1
ATOM 7127 N N . VAL B 1 138 ? -12.688 20.281 1.234 1 88.62 138 VAL B N 1
ATOM 7128 C CA . VAL B 1 138 ? -13.438 19.469 2.18 1 88.62 138 VAL B CA 1
ATOM 7129 C C . VAL B 1 138 ? -12.477 18.609 3.006 1 88.62 138 VAL B C 1
ATOM 7131 O O . VAL B 1 138 ? -12.641 17.391 3.096 1 88.62 138 VAL B O 1
ATOM 7134 N N . THR B 1 139 ? -11.383 19.141 3.41 1 89.12 139 THR B N 1
ATOM 7135 C CA . THR B 1 139 ? -10.5 18.578 4.426 1 89.12 139 THR B CA 1
ATOM 7136 C C . THR B 1 139 ? -10.852 19.109 5.809 1 89.12 139 THR B C 1
ATOM 7138 O O . THR B 1 139 ? -10.445 20.219 6.176 1 89.12 139 THR B O 1
ATOM 7141 N N . MET B 1 140 ? -11.57 18.281 6.551 1 86.75 140 MET B N 1
ATOM 7142 C CA . MET B 1 140 ? -12.141 18.828 7.777 1 86.75 140 MET B CA 1
ATOM 7143 C C . MET B 1 140 ? -11.727 18 8.992 1 86.75 140 MET B C 1
ATOM 7145 O O . MET B 1 140 ? -12.484 17.875 9.945 1 86.75 140 MET B O 1
ATOM 7149 N N . SER B 1 141 ? -10.547 17.453 8.898 1 90.62 141 SER B N 1
ATOM 7150 C CA . SER B 1 141 ? -10.125 16.672 10.055 1 90.62 141 SER B CA 1
ATOM 7151 C C . SER B 1 141 ? -8.625 16.797 10.297 1 90.62 141 SER B C 1
ATOM 7153 O O . SER B 1 141 ? -7.848 16.953 9.352 1 90.62 141 SER B O 1
ATOM 7155 N N . ASP B 1 142 ? -8.203 16.859 11.492 1 91.06 142 ASP B N 1
ATOM 7156 C CA . ASP B 1 142 ? -6.832 16.797 11.977 1 91.06 142 ASP B CA 1
ATOM 7157 C C . ASP B 1 142 ? -6.781 16.234 13.398 1 91.06 142 ASP B C 1
ATOM 7159 O O . ASP B 1 142 ? -7.047 16.969 14.359 1 91.06 142 ASP B O 1
ATOM 7163 N N . TYR B 1 143 ? -6.355 15.078 13.555 1 93.94 143 TYR B N 1
ATOM 7164 C CA . TYR B 1 143 ? -6.402 14.406 14.852 1 93.94 143 TYR B CA 1
ATOM 7165 C C . TYR B 1 143 ? -5.129 14.664 15.648 1 93.94 143 TYR B C 1
ATOM 7167 O O . TYR B 1 143 ? -4.926 14.086 16.719 1 93.94 143 TYR B O 1
ATOM 7175 N N . GLY B 1 144 ? -4.25 15.555 15.102 1 93.06 144 GLY B N 1
ATOM 7176 C CA . GLY B 1 144 ? -3.014 15.836 15.812 1 93.06 144 GLY B CA 1
ATOM 7177 C C . GLY B 1 144 ? -2.078 14.648 15.883 1 93.06 144 GLY B C 1
ATOM 7178 O O . GLY B 1 144 ? -2.115 13.773 15.008 1 93.06 144 GLY B O 1
ATOM 7179 N N . ASP B 1 145 ? -1.126 14.742 16.766 1 94.12 145 ASP B N 1
ATOM 7180 C CA . ASP B 1 145 ? -0.192 13.633 16.969 1 94.12 145 ASP B CA 1
ATOM 7181 C C . ASP B 1 145 ? -0.645 12.727 18.109 1 94.12 145 ASP B C 1
ATOM 7183 O O . ASP B 1 145 ? -0.262 12.93 19.266 1 94.12 145 ASP B O 1
ATOM 7187 N N . TYR B 1 146 ? -1.413 11.727 17.797 1 95.62 146 TYR B N 1
ATOM 7188 C CA . TYR B 1 146 ? -2.025 10.773 18.719 1 95.62 146 TYR B CA 1
ATOM 7189 C C . TYR B 1 146 ? -0.97 10.094 19.578 1 95.62 146 TYR B C 1
ATOM 7191 O O . TYR B 1 146 ? -1.114 10.008 20.797 1 95.62 146 TYR B O 1
ATOM 7199 N N . ASP B 1 147 ? 0.12 9.594 19 1 94.62 147 ASP B N 1
ATOM 7200 C CA . ASP B 1 147 ? 1.137 8.82 19.703 1 94.62 147 ASP B CA 1
ATOM 7201 C C . ASP B 1 147 ? 1.952 9.711 20.641 1 94.62 147 ASP B C 1
ATOM 7203 O O . ASP B 1 147 ? 2.346 9.281 21.719 1 94.62 147 ASP B O 1
ATOM 7207 N N . GLN B 1 148 ? 2.244 10.945 20.219 1 93.75 148 GLN B N 1
ATOM 7208 C CA . GLN B 1 148 ? 2.934 11.891 21.094 1 93.75 148 GLN B CA 1
ATOM 7209 C C . GLN B 1 148 ? 2.102 12.211 22.328 1 93.75 148 GLN B C 1
ATOM 7211 O O . GLN B 1 148 ? 2.639 12.305 23.438 1 93.75 148 GLN B O 1
ATOM 7216 N N . CYS B 1 149 ? 0.815 12.391 22.125 1 96.12 149 CYS B N 1
ATOM 7217 C CA . CYS B 1 149 ? -0.08 12.688 23.234 1 96.12 149 CYS B CA 1
ATOM 7218 C C . CYS B 1 149 ? -0.09 11.539 24.25 1 96.12 149 CYS B C 1
ATOM 7220 O O . CYS B 1 149 ? 0.026 11.773 25.453 1 96.12 149 CYS B O 1
ATOM 7222 N N . LEU B 1 150 ? -0.174 10.336 23.797 1 95.88 150 LEU B N 1
ATOM 7223 C CA . LEU B 1 150 ? -0.248 9.18 24.688 1 95.88 150 LEU B CA 1
ATOM 7224 C C . LEU B 1 150 ? 1.08 8.961 25.406 1 95.88 150 LEU B C 1
ATOM 7226 O O . LEU B 1 150 ? 1.11 8.414 26.5 1 95.88 150 LEU B O 1
ATOM 7230 N N . ALA B 1 151 ? 2.164 9.344 24.828 1 93.5 151 ALA B N 1
ATOM 7231 C CA . ALA B 1 151 ? 3.496 9.102 25.375 1 93.5 151 ALA B CA 1
ATOM 7232 C C . ALA B 1 151 ? 3.828 10.125 26.469 1 93.5 151 ALA B C 1
ATOM 7234 O O . ALA B 1 151 ? 4.773 9.938 27.234 1 93.5 151 ALA B O 1
ATOM 7235 N N . VAL B 1 152 ? 3.062 11.172 26.609 1 94.94 152 VAL B N 1
ATOM 7236 C CA . VAL B 1 152 ? 3.303 12.219 27.609 1 94.94 152 VAL B CA 1
ATOM 7237 C C . VAL B 1 152 ? 3.086 11.648 29 1 94.94 152 VAL B C 1
ATOM 7239 O O . VAL B 1 152 ? 2.07 11.008 29.266 1 94.94 152 VAL B O 1
ATOM 7242 N N . THR B 1 153 ? 4.078 11.781 29.859 1 93.94 153 THR B N 1
ATOM 7243 C CA . THR B 1 153 ? 3.998 11.352 31.25 1 93.94 153 THR B CA 1
ATOM 7244 C C . THR B 1 153 ? 4.527 12.438 32.188 1 93.94 153 THR B C 1
ATOM 7246 O O . THR B 1 153 ? 5.602 12.992 31.953 1 93.94 153 THR B O 1
ATOM 7249 N N . SER B 1 154 ? 3.705 12.836 33.062 1 92.06 154 SER B N 1
ATOM 7250 C CA . SER B 1 154 ? 4.117 13.766 34.094 1 92.06 154 SER B CA 1
ATOM 7251 C C . SER B 1 154 ? 4.387 13.039 35.406 1 92.06 154 SER B C 1
ATOM 7253 O O . SER B 1 154 ? 3.574 12.227 35.875 1 92.06 154 SER B O 1
ATOM 7255 N N . TYR B 1 155 ? 5.582 13.312 35.906 1 89.56 155 TYR B N 1
ATOM 7256 C CA . TYR B 1 155 ? 5.98 12.656 37.156 1 89.56 155 TYR B CA 1
ATOM 7257 C C . TYR B 1 155 ? 5.848 13.594 38.344 1 89.56 155 TYR B C 1
ATOM 7259 O O . TYR B 1 155 ? 6.059 14.805 38.219 1 89.56 155 TYR B O 1
ATOM 7267 N N . GLU B 1 156 ? 5.434 13.008 39.406 1 83.44 156 GLU B N 1
ATOM 7268 C CA . GLU B 1 156 ? 5.453 13.758 40.656 1 83.44 156 GLU B CA 1
ATOM 7269 C C . GLU B 1 156 ? 6.871 13.867 41.219 1 83.44 156 GLU B C 1
ATOM 7271 O O . GLU B 1 156 ? 7.785 13.188 40.75 1 83.44 156 GLU B O 1
ATOM 7276 N N . ALA B 1 157 ? 7.047 14.812 42.094 1 74.19 157 ALA B N 1
ATOM 7277 C CA . ALA B 1 157 ? 8.359 15.055 42.688 1 74.19 157 ALA B CA 1
ATOM 7278 C C . ALA B 1 157 ? 8.938 13.766 43.281 1 74.19 157 ALA B C 1
ATOM 7280 O O . ALA B 1 157 ? 10.148 13.539 43.188 1 74.19 157 ALA B O 1
ATOM 7281 N N . ASP B 1 158 ? 8.07 12.797 43.781 1 69.69 158 ASP B N 1
ATOM 7282 C CA . ASP B 1 158 ? 8.523 11.586 44.469 1 69.69 158 ASP B CA 1
ATOM 7283 C C . ASP B 1 158 ? 8.609 10.414 43.469 1 69.69 158 ASP B C 1
ATOM 7285 O O . ASP B 1 158 ? 8.781 9.266 43.906 1 69.69 158 ASP B O 1
ATOM 7289 N N . GLY B 1 159 ? 8.461 10.562 42.188 1 74.06 159 GLY B N 1
ATOM 7290 C CA . GLY B 1 159 ? 8.781 9.477 41.281 1 74.06 159 GLY B CA 1
ATOM 7291 C C . GLY B 1 159 ? 7.562 8.891 40.594 1 74.06 159 GLY B C 1
ATOM 7292 O O . GLY B 1 159 ? 7.59 8.609 39.406 1 74.06 159 GLY B O 1
ATOM 7293 N N . PRO B 1 160 ? 6.445 8.734 41.375 1 84 160 PRO B N 1
ATOM 7294 C CA . PRO B 1 160 ? 5.309 8.102 40.719 1 84 160 PRO B CA 1
ATOM 7295 C C . PRO B 1 160 ? 4.73 8.969 39.594 1 84 160 PRO B C 1
ATOM 7297 O O . PRO B 1 160 ? 4.977 10.172 39.562 1 84 160 PRO B O 1
ATOM 7300 N N . ILE B 1 161 ? 3.965 8.383 38.719 1 89.81 161 ILE B N 1
ATOM 7301 C CA . ILE B 1 161 ? 3.332 9.078 37.625 1 89.81 161 ILE B CA 1
ATOM 7302 C C . ILE B 1 161 ? 2.133 9.875 38.125 1 89.81 161 ILE B C 1
ATOM 7304 O O . ILE B 1 161 ? 1.27 9.336 38.812 1 89.81 161 ILE B O 1
ATOM 7308 N N . ASP B 1 162 ? 2.125 11.164 37.969 1 91.25 162 ASP B N 1
ATOM 7309 C CA . ASP B 1 162 ? 1.001 12.023 38.312 1 91.25 162 ASP B CA 1
ATOM 7310 C C . ASP B 1 162 ? -0.153 11.844 37.344 1 91.25 162 ASP B C 1
ATOM 7312 O O . ASP B 1 162 ? -1.25 11.445 37.719 1 91.25 162 ASP B O 1
ATOM 7316 N N . PHE B 1 163 ? 0.105 12.148 36.125 1 93.56 163 PHE B N 1
ATOM 7317 C CA . PHE B 1 163 ? -0.893 11.898 35.094 1 93.56 163 PHE B CA 1
ATOM 7318 C C . PHE B 1 163 ? -0.225 11.609 33.75 1 93.56 163 PHE B C 1
ATOM 7320 O O . PHE B 1 163 ? 0.98 11.812 33.594 1 93.56 163 PHE B O 1
ATOM 7327 N N . ARG B 1 164 ? -0.985 11.078 32.812 1 95.12 164 ARG B N 1
ATOM 7328 C CA . ARG B 1 164 ? -0.558 10.836 31.438 1 95.12 164 ARG B CA 1
ATOM 7329 C C . ARG B 1 164 ? -1.393 11.648 30.453 1 95.12 164 ARG B C 1
ATOM 7331 O O . ARG B 1 164 ? -2.404 12.242 30.828 1 95.12 164 ARG B O 1
ATOM 7338 N N . GLY B 1 165 ? -0.857 11.75 29.234 1 96.19 165 GLY B N 1
ATOM 7339 C CA . GLY B 1 165 ? -1.632 12.398 28.188 1 96.19 165 GLY B CA 1
ATOM 7340 C C . GLY B 1 165 ? -2.818 11.57 27.734 1 96.19 165 GLY B C 1
ATOM 7341 O O . GLY B 1 165 ? -2.729 10.344 27.625 1 96.19 165 GLY B O 1
ATOM 7342 N N . GLN B 1 166 ? -3.904 12.281 27.547 1 96.25 166 GLN B N 1
ATOM 7343 C CA . GLN B 1 166 ? -5.137 11.672 27.047 1 96.25 166 GLN B CA 1
ATOM 7344 C C . GLN B 1 166 ? -5.582 12.32 25.75 1 96.25 166 GLN B C 1
ATOM 7346 O O . GLN B 1 166 ? -5.75 13.539 25.672 1 96.25 166 GLN B O 1
ATOM 7351 N N . HIS B 1 167 ? -5.68 11.477 24.734 1 96.56 167 HIS B N 1
ATOM 7352 C CA . HIS B 1 167 ? -6.133 11.969 23.438 1 96.56 167 HIS B CA 1
ATOM 7353 C C . HIS B 1 167 ? -7.652 11.93 23.344 1 96.56 167 HIS B C 1
ATOM 7355 O O . HIS B 1 167 ? -8.266 10.875 23.531 1 96.56 167 HIS B O 1
ATOM 7361 N N . CYS B 1 168 ? -8.297 13.023 23.078 1 96.56 168 CYS B N 1
ATOM 7362 C CA . CYS B 1 168 ? -9.75 13.125 22.953 1 96.56 168 CYS B CA 1
ATOM 7363 C C . CYS B 1 168 ? -10.133 13.625 21.562 1 96.56 168 CYS B C 1
ATOM 7365 O O . CYS B 1 168 ? -9.547 14.578 21.062 1 96.56 168 CYS B O 1
ATOM 7367 N N . ASN B 1 169 ? -11.023 12.984 20.938 1 95.31 169 ASN B N 1
ATOM 7368 C CA . ASN B 1 169 ? -11.57 13.43 19.672 1 95.31 169 ASN B CA 1
ATOM 7369 C C . ASN B 1 169 ? -12.773 14.352 19.859 1 95.31 169 ASN B C 1
ATOM 7371 O O . ASN B 1 169 ? -13.727 14 20.562 1 95.31 169 ASN B O 1
ATOM 7375 N N . ILE B 1 170 ? -12.75 15.461 19.25 1 93.31 170 ILE B N 1
ATOM 7376 C CA . ILE B 1 170 ? -13.852 16.406 19.375 1 93.31 170 ILE B CA 1
ATOM 7377 C C . ILE B 1 170 ? -14.461 16.672 18.016 1 93.31 170 ILE B C 1
ATOM 7379 O O . ILE B 1 170 ? -13.773 16.625 16.984 1 93.31 170 ILE B O 1
ATOM 7383 N N . ALA B 1 171 ? -15.719 16.891 17.969 1 90.62 171 ALA B N 1
ATOM 7384 C CA . ALA B 1 171 ? -16.469 17.25 16.781 1 90.62 171 ALA B CA 1
ATOM 7385 C C . ALA B 1 171 ? -17.047 18.656 16.906 1 90.62 171 ALA B C 1
ATOM 7387 O O . ALA B 1 171 ? -17.812 18.938 17.844 1 90.62 171 ALA B O 1
ATOM 7388 N N . ILE B 1 172 ? -16.625 19.469 16.047 1 83.88 172 ILE B N 1
ATOM 7389 C CA . ILE B 1 172 ? -17.125 20.828 16.016 1 83.88 172 ILE B CA 1
ATOM 7390 C C . ILE B 1 172 ? -18.203 20.953 14.93 1 83.88 172 ILE B C 1
ATOM 7392 O O . ILE B 1 172 ? -17.922 20.75 13.742 1 83.88 172 ILE B O 1
ATOM 7396 N N . ARG B 1 173 ? -19.391 21.188 15.305 1 78 173 ARG B N 1
ATOM 7397 C CA . ARG B 1 173 ? -20.516 21.25 14.375 1 78 173 ARG B CA 1
ATOM 7398 C C . ARG B 1 173 ? -21.109 22.656 14.344 1 78 173 ARG B C 1
ATOM 7400 O O . ARG B 1 173 ? -21.359 23.25 15.391 1 78 173 ARG B O 1
ATOM 7407 N N . PRO B 1 174 ? -21.141 23.109 13.086 1 67.81 174 PRO B N 1
ATOM 7408 C CA . PRO B 1 174 ? -21.875 24.375 12.984 1 67.81 174 PRO B CA 1
ATOM 7409 C C . PRO B 1 174 ? -23.375 24.219 13.258 1 67.81 174 PRO B C 1
ATOM 7411 O O . PRO B 1 174 ? -23.875 23.094 13.281 1 67.81 174 PRO B O 1
ATOM 7414 N N . PRO B 1 175 ? -23.906 25.188 13.641 1 56.66 175 PRO B N 1
ATOM 7415 C CA . PRO B 1 175 ? -25.328 25.062 13.914 1 56.66 175 PRO B CA 1
ATOM 7416 C C . PRO B 1 175 ? -26.109 24.422 12.766 1 56.66 175 PRO B C 1
ATOM 7418 O O . PRO B 1 175 ? -25.734 24.609 11.594 1 56.66 175 PRO B O 1
ATOM 7421 N N . ALA B 1 176 ? -26.703 23.297 13.031 1 53.22 176 ALA B N 1
ATOM 7422 C CA . ALA B 1 176 ? -27.344 22.266 12.219 1 53.22 176 ALA B CA 1
ATOM 7423 C C . ALA B 1 176 ? -28 22.875 10.977 1 53.22 176 ALA B C 1
ATOM 7425 O O . ALA B 1 176 ? -28.734 23.859 11.086 1 53.22 176 ALA B O 1
ATOM 7426 N N . PHE B 1 177 ? -27.328 22.562 9.805 1 54.22 177 PHE B N 1
ATOM 7427 C CA . PHE B 1 177 ? -28 22.797 8.531 1 54.22 177 PHE B CA 1
ATOM 7428 C C . PHE B 1 177 ? -29.172 21.828 8.367 1 54.22 177 PHE B C 1
ATOM 7430 O O . PHE B 1 177 ? -29.094 20.672 8.789 1 54.22 177 PHE B O 1
ATOM 7437 N N . PRO B 1 178 ? -30.312 22.406 8.188 1 47.19 178 PRO B N 1
ATOM 7438 C CA . PRO B 1 178 ? -31.375 21.438 7.938 1 47.19 178 PRO B CA 1
ATOM 7439 C C . PRO B 1 178 ? -31.016 20.422 6.852 1 47.19 178 PRO B C 1
ATOM 7441 O O . PRO B 1 178 ? -30.266 20.734 5.934 1 47.19 178 PRO B O 1
ATOM 7444 N N . PRO B 1 179 ? -31.156 19.141 7.145 1 49.09 179 PRO B N 1
ATOM 7445 C CA . PRO B 1 179 ? -30.844 18.141 6.117 1 49.09 179 PRO B CA 1
ATOM 7446 C C . PRO B 1 179 ? -31.516 18.453 4.777 1 49.09 179 PRO B C 1
ATOM 7448 O O . PRO B 1 179 ? -32.656 18.891 4.75 1 49.09 179 PRO B O 1
ATOM 7451 N N . LEU B 1 180 ? -30.781 18.625 3.707 1 49.03 180 LEU B N 1
ATOM 7452 C CA . LEU B 1 180 ? -31.266 18.938 2.367 1 49.03 180 LEU B CA 1
ATOM 7453 C C . LEU B 1 180 ? -31.891 17.719 1.707 1 49.03 180 LEU B C 1
ATOM 7455 O O . LEU B 1 180 ? -31.344 16.625 1.768 1 49.03 180 LEU B O 1
ATOM 7459 N N . SER B 1 181 ? -33.156 17.672 1.562 1 45.72 181 SER B N 1
ATOM 7460 C CA . SER B 1 181 ? -33.75 16.641 0.731 1 45.72 181 SER B CA 1
ATOM 7461 C C . SER B 1 181 ? -33.219 16.719 -0.704 1 45.72 181 SER B C 1
ATOM 7463 O O . SER B 1 181 ? -32.656 17.734 -1.108 1 45.72 181 SER B O 1
ATOM 7465 N N . THR B 1 182 ? -33.188 15.586 -1.48 1 47.34 182 THR B N 1
ATOM 7466 C CA . THR B 1 182 ? -32.719 15.469 -2.859 1 47.34 182 THR B CA 1
ATOM 7467 C C . THR B 1 182 ? -33.219 16.641 -3.697 1 47.34 182 THR B C 1
ATOM 7469 O O . THR B 1 182 ? -32.469 17.188 -4.512 1 47.34 182 THR B O 1
ATOM 7472 N N . ASN B 1 183 ? -34.531 17 -3.594 1 46.91 183 ASN B N 1
ATOM 7473 C CA . ASN B 1 183 ? -35.125 18.109 -4.355 1 46.91 183 ASN B CA 1
ATOM 7474 C C . ASN B 1 183 ? -34.531 19.453 -3.936 1 46.91 183 ASN B C 1
ATOM 7476 O O . ASN B 1 183 ? -34.469 20.375 -4.738 1 46.91 183 ASN B O 1
ATOM 7480 N N . SER B 1 184 ? -34.156 19.391 -2.785 1 49.19 184 SER B N 1
ATOM 7481 C CA . SER B 1 184 ? -33.625 20.641 -2.248 1 49.19 184 SER B CA 1
ATOM 7482 C C . SER B 1 184 ? -32.188 20.906 -2.727 1 49.19 184 SER B C 1
ATOM 7484 O O . SER B 1 184 ? -31.75 22.047 -2.783 1 49.19 184 SER B O 1
ATOM 7486 N N . ALA B 1 185 ? -31.547 19.859 -3.09 1 53.06 185 ALA B N 1
ATOM 7487 C CA . ALA B 1 185 ? -30.172 20.031 -3.541 1 53.06 185 ALA B CA 1
ATOM 7488 C C . ALA B 1 185 ? -30.109 20.844 -4.824 1 53.06 185 ALA B C 1
ATOM 7490 O O . ALA B 1 185 ? -29.25 21.719 -4.977 1 53.06 185 ALA B O 1
ATOM 7491 N N . HIS B 1 186 ? -31.078 20.406 -5.801 1 54.47 186 HIS B N 1
ATOM 7492 C CA . HIS B 1 186 ? -31.094 21.188 -7.039 1 54.47 186 HIS B CA 1
ATOM 7493 C C . HIS B 1 186 ? -31.406 22.656 -6.766 1 54.47 186 HIS B C 1
ATOM 7495 O O . HIS B 1 186 ? -30.812 23.547 -7.379 1 54.47 186 HIS B O 1
ATOM 7501 N N . LYS B 1 187 ? -32.281 22.828 -5.824 1 53.97 187 LYS B N 1
ATOM 7502 C CA . LYS B 1 187 ? -32.656 24.203 -5.539 1 53.97 187 LYS B CA 1
ATOM 7503 C C . LYS B 1 187 ? -31.562 24.938 -4.773 1 53.97 187 LYS B C 1
ATOM 7505 O O . LYS B 1 187 ? -31.391 26.156 -4.945 1 53.97 187 LYS B O 1
ATOM 7510 N N . LEU B 1 188 ? -30.938 24.125 -3.949 1 57.69 188 LEU B N 1
ATOM 7511 C CA . LEU B 1 188 ? -29.828 24.734 -3.234 1 57.69 188 LEU B CA 1
ATOM 7512 C C . LEU B 1 188 ? -28.781 25.281 -4.207 1 57.69 188 LEU B C 1
ATOM 7514 O O . LEU B 1 188 ? -28.234 26.359 -3.986 1 57.69 188 LEU B O 1
ATOM 7518 N N . GLN B 1 189 ? -28.531 24.453 -5.242 1 58.44 189 GLN B N 1
ATOM 7519 C CA . GLN B 1 189 ? -27.594 24.922 -6.254 1 58.44 189 GLN B CA 1
ATOM 7520 C C . GLN B 1 189 ? -28.047 26.25 -6.844 1 58.44 189 GLN B C 1
ATOM 7522 O O . GLN B 1 189 ? -27.219 27.109 -7.184 1 58.44 189 GLN B O 1
ATOM 7527 N N . GLU B 1 190 ? -29.375 26.328 -6.949 1 57.84 190 GLU B N 1
ATOM 7528 C CA . GLU B 1 190 ? -29.938 27.531 -7.539 1 57.84 190 GLU B CA 1
ATOM 7529 C C . GLU B 1 190 ? -29.953 28.688 -6.531 1 57.84 190 GLU B C 1
ATOM 7531 O O . GLU B 1 190 ? -29.812 29.844 -6.91 1 57.84 190 GLU B O 1
ATOM 7536 N N . VAL B 1 191 ? -30.203 28.312 -5.258 1 54.69 191 VAL B N 1
ATOM 7537 C CA . VAL B 1 191 ? -30.406 29.344 -4.254 1 54.69 191 VAL B CA 1
ATOM 7538 C C . VAL B 1 191 ? -29.047 29.859 -3.76 1 54.69 191 VAL B C 1
ATOM 7540 O O . VAL B 1 191 ? -28.906 31.047 -3.445 1 54.69 191 VAL B O 1
ATOM 7543 N N . LEU B 1 192 ? -28.172 28.891 -3.527 1 55.81 192 LEU B N 1
ATOM 7544 C CA . LEU B 1 192 ? -26.891 29.406 -3.018 1 55.81 192 LEU B CA 1
ATOM 7545 C C . LEU B 1 192 ? -26.219 30.312 -4.039 1 55.81 192 LEU B C 1
ATOM 7547 O O . LEU B 1 192 ? -26.156 29.984 -5.227 1 55.81 192 LEU B O 1
ATOM 7551 N N . ASN B 1 193 ? -26.359 31.516 -3.799 1 55.34 193 ASN B N 1
ATOM 7552 C CA . ASN B 1 193 ? -25.719 32.5 -4.672 1 55.34 193 ASN B CA 1
ATOM 7553 C C . ASN B 1 193 ? -24.375 31.984 -5.191 1 55.34 193 ASN B C 1
ATOM 7555 O O . ASN B 1 193 ? -23.625 31.328 -4.461 1 55.34 193 ASN B O 1
ATOM 7559 N N . GLY B 1 194 ? -24.266 31.719 -6.453 1 55.03 194 GLY B N 1
ATOM 7560 C CA . GLY B 1 194 ? -23.094 31.266 -7.191 1 55.03 194 GLY B CA 1
ATOM 7561 C C . GLY B 1 194 ? -21.797 31.781 -6.602 1 55.03 194 GLY B C 1
ATOM 7562 O O . GLY B 1 194 ? -20.719 31.219 -6.875 1 55.03 194 GLY B O 1
ATOM 7563 N N . THR B 1 195 ? -21.906 32.875 -5.715 1 60.81 195 THR B N 1
ATOM 7564 C CA . THR B 1 195 ? -20.672 33.531 -5.328 1 60.81 195 THR B CA 1
ATOM 7565 C C . THR B 1 195 ? -20.281 33.156 -3.902 1 60.81 195 THR B C 1
ATOM 7567 O O . THR B 1 195 ? -19.328 33.719 -3.346 1 60.81 195 THR B O 1
ATOM 7570 N N . SER B 1 196 ? -21.016 32.25 -3.223 1 68.38 196 SER B N 1
ATOM 7571 C CA . SER B 1 196 ? -20.656 31.969 -1.84 1 68.38 196 SER B CA 1
ATOM 7572 C C . SER B 1 196 ? -19.375 31.125 -1.771 1 68.38 196 SER B C 1
ATOM 7574 O O . SER B 1 196 ? -19.203 30.172 -2.533 1 68.38 196 SER B O 1
ATOM 7576 N N . VAL B 1 197 ? -18.5 31.594 -0.853 1 75.25 197 VAL B N 1
ATOM 7577 C CA . VAL B 1 197 ? -17.156 31.047 -0.723 1 75.25 197 VAL B CA 1
ATOM 7578 C C . VAL B 1 197 ? -17.25 29.547 -0.392 1 75.25 197 VAL B C 1
ATOM 7580 O O . VAL B 1 197 ? -16.5 28.734 -0.945 1 75.25 197 VAL B O 1
ATOM 7583 N N . TYR B 1 198 ? -18.234 29.094 0.468 1 73.38 198 TYR B N 1
ATOM 7584 C CA . TYR B 1 198 ? -18.281 27.719 0.949 1 73.38 198 TYR B CA 1
ATOM 7585 C C . TYR B 1 198 ? -19.391 26.922 0.256 1 73.38 198 TYR B C 1
ATOM 7587 O O . TYR B 1 198 ? -19.781 25.859 0.721 1 73.38 198 TYR B O 1
ATOM 7595 N N . LYS B 1 199 ? -19.891 27.469 -0.828 1 74.75 199 LYS B N 1
ATOM 7596 C CA . LYS B 1 199 ? -20.969 26.812 -1.556 1 74.75 199 LYS B CA 1
ATOM 7597 C C . LYS B 1 199 ? -20.578 25.391 -1.976 1 74.75 199 LYS B C 1
ATOM 7599 O O . LYS B 1 199 ? -21.312 24.438 -1.727 1 74.75 199 LYS B O 1
ATOM 7604 N N . GLU B 1 200 ? -19.344 25.297 -2.541 1 76.81 200 GLU B N 1
ATOM 7605 C CA . GLU B 1 200 ? -18.922 24 -3.043 1 76.81 200 GLU B CA 1
ATOM 7606 C C . GLU B 1 200 ? -18.672 23.016 -1.899 1 76.81 200 GLU B C 1
ATOM 7608 O O . GLU B 1 200 ? -18.891 21.812 -2.049 1 76.81 200 GLU B O 1
ATOM 7613 N N . VAL B 1 201 ? -18.25 23.5 -0.773 1 78.19 201 VAL B N 1
ATOM 7614 C CA . VAL B 1 201 ? -18 22.672 0.4 1 78.19 201 VAL B CA 1
ATOM 7615 C C . VAL B 1 201 ? -19.328 22.125 0.927 1 78.19 201 VAL B C 1
ATOM 7617 O O . VAL B 1 201 ? -19.469 20.922 1.177 1 78.19 201 VAL B O 1
ATOM 7620 N N . LEU B 1 202 ? -20.266 22.953 0.965 1 72.25 202 LEU B N 1
ATOM 7621 C CA . LEU B 1 202 ? -21.578 22.562 1.477 1 72.25 202 LEU B CA 1
ATOM 7622 C C . LEU B 1 202 ? -22.281 21.594 0.524 1 72.25 202 LEU B C 1
ATOM 7624 O O . LEU B 1 202 ? -22.906 20.641 0.963 1 72.25 202 LEU B O 1
ATOM 7628 N N . LEU B 1 203 ? -22.094 21.922 -0.719 1 75 203 LEU B N 1
ATOM 7629 C CA . LEU B 1 203 ? -22.688 21.047 -1.718 1 75 203 LEU B CA 1
ATOM 7630 C C . LEU B 1 203 ? -22.062 19.656 -1.663 1 75 203 LEU B C 1
ATOM 7632 O O . LEU B 1 203 ? -22.75 18.656 -1.842 1 75 203 LEU B O 1
ATOM 7636 N N . THR B 1 204 ? -20.797 19.641 -1.417 1 77.44 204 THR B N 1
ATOM 7637 C CA . THR B 1 204 ? -20.125 18.344 -1.315 1 77.44 204 THR B CA 1
ATOM 7638 C C . THR B 1 204 ? -20.656 17.562 -0.112 1 77.44 204 THR B C 1
ATOM 7640 O O . THR B 1 204 ? -20.969 16.375 -0.227 1 77.44 204 THR B O 1
ATOM 7643 N N . TYR B 1 205 ? -20.797 18.188 0.98 1 73.88 205 TYR B N 1
ATOM 7644 C CA . TYR B 1 205 ? -21.312 17.531 2.174 1 73.88 205 TYR B CA 1
ATOM 7645 C C . TYR B 1 205 ? -22.75 17.078 1.975 1 73.88 205 TYR B C 1
ATOM 7647 O O . TYR B 1 205 ? -23.141 16.016 2.459 1 73.88 205 TYR B O 1
ATOM 7655 N N . TYR B 1 206 ? -23.359 17.812 1.257 1 71.25 206 TYR B N 1
ATOM 7656 C CA . TYR B 1 206 ? -24.75 17.453 0.963 1 71.25 206 TYR B CA 1
ATOM 7657 C C . TYR B 1 206 ? -24.812 16.234 0.063 1 71.25 206 TYR B C 1
ATOM 7659 O O . TYR B 1 206 ? -25.594 15.312 0.315 1 71.25 206 TYR B O 1
ATOM 7667 N N . LYS B 1 207 ? -23.984 16.297 -0.881 1 74.94 207 LYS B N 1
ATOM 7668 C CA . LYS B 1 207 ? -24 15.195 -1.85 1 74.94 207 LYS B CA 1
ATOM 7669 C C . LYS B 1 207 ? -23.516 13.898 -1.216 1 74.94 207 LYS B C 1
ATOM 7671 O O . LYS B 1 207 ? -24.016 12.82 -1.539 1 74.94 207 LYS B O 1
ATOM 7676 N N . VAL B 1 208 ? -22.641 14.039 -0.295 1 76.31 208 VAL B N 1
ATOM 7677 C CA . VAL B 1 208 ? -22.094 12.844 0.337 1 76.31 208 VAL B CA 1
ATOM 7678 C C . VAL B 1 208 ? -22.922 12.492 1.57 1 76.31 208 VAL B C 1
ATOM 7680 O O . VAL B 1 208 ? -22.719 11.438 2.178 1 76.31 208 VAL B O 1
ATOM 7683 N N . HIS B 1 209 ? -23.859 13.219 1.914 1 73.06 209 HIS B N 1
ATOM 7684 C CA . HIS B 1 209 ? -24.797 12.984 3.01 1 73.06 209 HIS B CA 1
ATOM 7685 C C . HIS B 1 209 ? -24.062 12.797 4.332 1 73.06 209 HIS B C 1
ATOM 7687 O O . HIS B 1 209 ? -24.328 11.844 5.062 1 73.06 209 HIS B O 1
ATOM 7693 N N . GLN B 1 210 ? -23.062 13.586 4.523 1 73.62 210 GLN B N 1
ATOM 7694 C CA . GLN B 1 210 ? -22.328 13.602 5.789 1 73.62 210 GLN B CA 1
ATOM 7695 C C . GLN B 1 210 ? -22.562 14.914 6.535 1 73.62 210 GLN B C 1
ATOM 7697 O O . GLN B 1 210 ? -22.891 15.938 5.922 1 73.62 210 GLN B O 1
ATOM 7702 N N . GLU B 1 211 ? -22.5 14.75 7.785 1 71.94 211 GLU B N 1
ATOM 7703 C CA . GLU B 1 211 ? -22.641 15.953 8.602 1 71.94 211 GLU B CA 1
ATOM 7704 C C . GLU B 1 211 ? -21.422 16.859 8.469 1 71.94 211 GLU B C 1
ATOM 7706 O O . GLU B 1 211 ? -20.297 16.359 8.383 1 71.94 211 GLU B O 1
ATOM 7711 N N . PHE B 1 212 ? -21.797 18.031 8.32 1 75.81 212 PHE B N 1
ATOM 7712 C CA . PHE B 1 212 ? -20.719 19.016 8.289 1 75.81 212 PHE B CA 1
ATOM 7713 C C . PHE B 1 212 ? -20.094 19.172 9.664 1 75.81 212 PHE B C 1
ATOM 7715 O O . PHE B 1 212 ? -20.672 19.812 10.547 1 75.81 212 PHE B O 1
ATOM 7722 N N . GLU B 1 213 ? -19.031 18.516 9.883 1 82.94 213 GLU B N 1
ATOM 7723 C CA . GLU B 1 213 ? -18.344 18.594 11.164 1 82.94 213 GLU B CA 1
ATOM 7724 C C . GLU B 1 213 ? -16.828 18.641 10.977 1 82.94 213 GLU B C 1
ATOM 7726 O O . GLU B 1 213 ? -16.297 18.062 10.031 1 82.94 213 GLU B O 1
ATOM 7731 N N . LEU B 1 214 ? -16.25 19.359 11.781 1 84.69 214 LEU B N 1
ATOM 7732 C CA . LEU B 1 214 ? -14.797 19.391 11.867 1 84.69 214 LEU B CA 1
ATOM 7733 C C . LEU B 1 214 ? -14.297 18.484 12.992 1 84.69 214 LEU B C 1
ATOM 7735 O O . LEU B 1 214 ? -14.734 18.625 14.133 1 84.69 214 LEU B O 1
ATOM 7739 N N . ARG B 1 215 ? -13.5 17.578 12.648 1 91.38 215 ARG B N 1
ATOM 7740 C CA . ARG B 1 215 ? -12.953 16.656 13.633 1 91.38 215 ARG B CA 1
ATOM 7741 C C . ARG B 1 215 ? -11.531 17.047 14.031 1 91.38 215 ARG B C 1
ATOM 7743 O O . ARG B 1 215 ? -10.672 17.25 13.164 1 91.38 215 ARG B O 1
ATOM 7750 N N . MET B 1 216 ? -11.289 17.156 15.281 1 90.94 216 MET B N 1
ATOM 7751 C CA . MET B 1 216 ? -9.977 17.547 15.781 1 90.94 216 MET B CA 1
ATOM 7752 C C . MET B 1 216 ? -9.586 16.719 17 1 90.94 216 MET B C 1
ATOM 7754 O O . MET B 1 216 ? -10.445 16.344 17.797 1 90.94 216 MET B O 1
ATOM 7758 N N . GLY B 1 217 ? -8.328 16.375 17.078 1 93.44 217 GLY B N 1
ATOM 7759 C CA . GLY B 1 217 ? -7.809 15.711 18.266 1 93.44 217 GLY B CA 1
ATOM 7760 C C . GLY B 1 217 ? -7.219 16.672 19.281 1 93.44 217 GLY B C 1
ATOM 7761 O O . GLY B 1 217 ? -6.473 17.578 18.922 1 93.44 217 GLY B O 1
ATOM 7762 N N . VAL B 1 218 ? -7.613 16.531 20.547 1 93.88 218 VAL B N 1
ATOM 7763 C CA . VAL B 1 218 ? -7.082 17.344 21.641 1 93.88 218 VAL B CA 1
ATOM 7764 C C . VAL B 1 218 ? -6.391 16.453 22.656 1 93.88 218 VAL B C 1
ATOM 7766 O O . VAL B 1 218 ? -6.727 15.266 22.781 1 93.88 218 VAL B O 1
ATOM 7769 N N . CYS B 1 219 ? -5.375 16.984 23.25 1 95.62 219 CYS B N 1
ATOM 7770 C CA . CYS B 1 219 ? -4.641 16.25 24.266 1 95.62 219 CYS B CA 1
ATOM 7771 C C . CYS B 1 219 ? -4.84 16.875 25.641 1 95.62 219 CYS B C 1
ATOM 7773 O O . CYS B 1 219 ? -4.551 18.062 25.844 1 95.62 219 CYS B O 1
ATOM 7775 N N . ALA B 1 220 ? -5.414 16.172 26.594 1 95 220 ALA B N 1
ATOM 7776 C CA . ALA B 1 220 ? -5.672 16.609 27.953 1 95 220 ALA B CA 1
ATOM 7777 C C . ALA B 1 220 ? -5.098 15.609 28.969 1 95 220 ALA B C 1
ATOM 7779 O O . ALA B 1 220 ? -4.738 14.484 28.609 1 95 220 ALA B O 1
ATOM 7780 N N . PRO B 1 221 ? -4.867 16.078 30.172 1 95 221 PRO B N 1
ATOM 7781 C CA . PRO B 1 221 ? -4.391 15.141 31.188 1 95 221 PRO B CA 1
ATOM 7782 C C . PRO B 1 221 ? -5.375 14.008 31.453 1 95 221 PRO B C 1
ATOM 7784 O O . PRO B 1 221 ? -6.59 14.219 31.422 1 95 221 PRO B O 1
ATOM 7787 N N . SER B 1 222 ? -4.852 12.891 31.75 1 95.38 222 SER B N 1
ATOM 7788 C CA . SER B 1 222 ? -5.656 11.68 31.922 1 95.38 222 SER B CA 1
ATOM 7789 C C . SER B 1 222 ? -6.582 11.789 33.125 1 95.38 222 SER B C 1
ATOM 7791 O O . SER B 1 222 ? -7.586 11.086 33.219 1 95.38 222 SER B O 1
ATOM 7793 N N . LYS B 1 223 ? -6.305 12.648 34.031 1 93.88 223 LYS B N 1
ATOM 7794 C CA . LYS B 1 223 ? -7.133 12.812 35.219 1 93.88 223 LYS B CA 1
ATOM 7795 C C . LYS B 1 223 ? -8.383 13.625 34.906 1 93.88 223 LYS B C 1
ATOM 7797 O O . LYS B 1 223 ? -9.297 13.695 35.75 1 93.88 223 LYS B O 1
ATOM 7802 N N . CYS B 1 224 ? -8.398 14.227 33.781 1 94 224 CYS B N 1
ATOM 7803 C CA . CYS B 1 224 ? -9.602 14.922 33.312 1 94 224 CYS B CA 1
ATOM 7804 C C . CYS B 1 224 ? -10.547 13.969 32.594 1 94 224 CYS B C 1
ATOM 7806 O O . CYS B 1 224 ? -10.18 13.359 31.609 1 94 224 CYS B O 1
ATOM 7808 N N . SER B 1 225 ? -11.711 13.898 33.062 1 93.19 225 SER B N 1
ATOM 7809 C CA . SER B 1 225 ? -12.703 13.047 32.406 1 93.19 225 SER B CA 1
ATOM 7810 C C . SER B 1 225 ? -13.188 13.664 31.109 1 93.19 225 SER B C 1
ATOM 7812 O O . SER B 1 225 ? -12.906 14.828 30.812 1 93.19 225 SER B O 1
ATOM 7814 N N . ALA B 1 226 ? -13.906 12.883 30.297 1 93.69 226 ALA B N 1
ATOM 7815 C CA . ALA B 1 226 ? -14.469 13.367 29.031 1 93.69 226 ALA B CA 1
ATOM 7816 C C . ALA B 1 226 ? -15.43 14.523 29.266 1 93.69 226 ALA B C 1
ATOM 7818 O O . ALA B 1 226 ? -15.508 15.453 28.453 1 93.69 226 ALA B O 1
ATOM 7819 N N . THR B 1 227 ? -16.141 14.445 30.375 1 93.62 227 THR B N 1
ATOM 7820 C CA . THR B 1 227 ? -17.062 15.516 30.703 1 93.62 227 THR B CA 1
ATOM 7821 C C . THR B 1 227 ? -16.312 16.781 31.078 1 93.62 227 THR B C 1
ATOM 7823 O O . THR B 1 227 ? -16.75 17.891 30.766 1 93.62 227 THR B O 1
ATOM 7826 N N . ASP B 1 228 ? -15.219 16.594 31.719 1 94.06 228 ASP B N 1
ATOM 7827 C CA . ASP B 1 228 ? -14.398 17.75 32.062 1 94.06 228 ASP B CA 1
ATOM 7828 C C . ASP B 1 228 ? -13.883 18.453 30.781 1 94.06 228 ASP B C 1
ATOM 7830 O O . ASP B 1 228 ? -13.898 19.672 30.703 1 94.06 228 ASP B O 1
ATOM 7834 N N . VAL B 1 229 ? -13.438 17.609 29.891 1 93.69 229 VAL B N 1
ATOM 7835 C CA . VAL B 1 229 ? -12.93 18.172 28.641 1 93.69 229 VAL B CA 1
ATOM 7836 C C . VAL B 1 229 ? -14.047 18.891 27.891 1 93.69 229 VAL B C 1
ATOM 7838 O O . VAL B 1 229 ? -13.836 19.953 27.297 1 93.69 229 VAL B O 1
ATOM 7841 N N . PHE B 1 230 ? -15.266 18.297 27.922 1 93.25 230 PHE B N 1
ATOM 7842 C CA . PHE B 1 230 ? -16.422 18.938 27.312 1 93.25 230 PHE B CA 1
ATOM 7843 C C . PHE B 1 230 ? -16.719 20.281 27.953 1 93.25 230 PHE B C 1
ATOM 7845 O O . PHE B 1 230 ? -16.922 21.281 27.266 1 93.25 230 PHE B O 1
ATOM 7852 N N . ARG B 1 231 ? -16.641 20.375 29.25 1 89.62 231 ARG B N 1
ATOM 7853 C CA . ARG B 1 231 ? -16.906 21.609 29.969 1 89.62 231 ARG B CA 1
ATOM 7854 C C . ARG B 1 231 ? -15.82 22.656 29.734 1 89.62 231 ARG B C 1
ATOM 7856 O O . ARG B 1 231 ? -16.109 23.859 29.672 1 89.62 231 ARG B O 1
ATOM 7863 N N . MET B 1 232 ? -14.641 22.172 29.609 1 87.19 232 MET B N 1
ATOM 7864 C CA . MET B 1 232 ? -13.508 23.062 29.344 1 87.19 232 MET B CA 1
ATOM 7865 C C . MET B 1 232 ? -13.648 23.75 27.984 1 87.19 232 MET B C 1
ATOM 7867 O O . MET B 1 232 ? -13.18 24.875 27.797 1 87.19 232 MET B O 1
ATOM 7871 N N . LEU B 1 233 ? -14.344 23.062 27.047 1 86.88 233 LEU B N 1
ATOM 7872 C CA . LEU B 1 233 ? -14.422 23.578 25.672 1 86.88 233 LEU B CA 1
ATOM 7873 C C . LEU B 1 233 ? -15.719 24.344 25.469 1 86.88 233 LEU B C 1
ATOM 7875 O O . LEU B 1 233 ? -15.891 25 24.422 1 86.88 233 LEU B O 1
ATOM 7879 N N . GLN B 1 234 ? -16.609 24.406 26.438 1 82.88 234 GLN B N 1
ATOM 7880 C CA . GLN B 1 234 ? -17.906 25.031 26.281 1 82.88 234 GLN B CA 1
ATOM 7881 C C . GLN B 1 234 ? -17.781 26.547 26.141 1 82.88 234 GLN B C 1
ATOM 7883 O O . GLN B 1 234 ? -18.484 27.172 25.328 1 82.88 234 GLN B O 1
ATOM 7888 N N . PRO B 1 235 ? -16.891 27.188 26.953 1 74.88 235 PRO B N 1
ATOM 7889 C CA . PRO B 1 235 ? -16.719 28.625 26.766 1 74.88 235 PRO B CA 1
ATOM 7890 C C . PRO B 1 235 ? -16.266 28.984 25.344 1 74.88 235 PRO B C 1
ATOM 7892 O O . PRO B 1 235 ? -16.672 30 24.797 1 74.88 235 PRO B O 1
ATOM 7895 N N . LEU B 1 236 ? -15.461 28.094 24.844 1 72.75 236 LEU B N 1
ATOM 7896 C CA . LEU B 1 236 ? -15.023 28.297 23.469 1 72.75 236 LEU B CA 1
ATOM 7897 C C . LEU B 1 236 ? -16.172 28.078 22.5 1 72.75 236 LEU B C 1
ATOM 7899 O O . LEU B 1 236 ? -16.297 28.812 21.516 1 72.75 236 LEU B O 1
ATOM 7903 N N . ALA B 1 237 ? -16.953 27.078 22.75 1 75.88 237 ALA B N 1
ATOM 7904 C CA . ALA B 1 237 ? -18.109 26.781 21.906 1 75.88 237 ALA B CA 1
ATOM 7905 C C . ALA B 1 237 ? -19.094 27.953 21.906 1 75.88 237 ALA B C 1
ATOM 7907 O O . ALA B 1 237 ? -19.609 28.344 20.859 1 75.88 237 ALA B O 1
ATOM 7908 N N . ASP B 1 238 ? -19.219 28.516 23.047 1 68.5 238 ASP B N 1
ATOM 7909 C CA . ASP B 1 238 ? -20.156 29.625 23.203 1 68.5 238 ASP B CA 1
ATOM 7910 C C . ASP B 1 238 ? -19.625 30.891 22.5 1 68.5 238 ASP B C 1
ATOM 7912 O O . ASP B 1 238 ? -20.391 31.625 21.875 1 68.5 238 ASP B O 1
ATOM 7916 N N . SER B 1 239 ? -18.344 31.031 22.625 1 62.41 239 SER B N 1
ATOM 7917 C CA . SER B 1 239 ? -17.734 32.188 22 1 62.41 239 SER B CA 1
ATOM 7918 C C . SER B 1 239 ? -17.766 32.094 20.484 1 62.41 239 SER B C 1
ATOM 7920 O O . SER B 1 239 ? -17.922 33.094 19.781 1 62.41 239 SER B O 1
ATOM 7922 N N . LEU B 1 240 ? -17.734 30.812 19.984 1 62.47 240 LEU B N 1
ATOM 7923 C CA . LEU B 1 240 ? -17.688 30.594 18.547 1 62.47 240 LEU B CA 1
ATOM 7924 C C . LEU B 1 240 ? -19.078 30.312 18 1 62.47 240 LEU B C 1
ATOM 7926 O O . LEU B 1 240 ? -19.297 30.375 16.781 1 62.47 240 LEU B O 1
ATOM 7930 N N . GLY B 1 241 ? -20.016 30.125 18.766 1 60.53 241 GLY B N 1
ATOM 7931 C CA . GLY B 1 241 ? -21.359 29.797 18.344 1 60.53 241 GLY B CA 1
ATOM 7932 C C . GLY B 1 241 ? -21.469 28.438 17.688 1 60.53 241 GLY B C 1
ATOM 7933 O O . GLY B 1 241 ? -22.188 28.281 16.688 1 60.53 241 GLY B O 1
ATOM 7934 N N . VAL B 1 242 ? -20.594 27.609 18.047 1 71 242 VAL B N 1
ATOM 7935 C CA . VAL B 1 242 ? -20.594 26.266 17.5 1 71 242 VAL B CA 1
ATOM 7936 C C . VAL B 1 242 ? -20.844 25.25 18.609 1 71 242 VAL B C 1
ATOM 7938 O O . VAL B 1 242 ? -20.75 25.578 19.797 1 71 242 VAL B O 1
ATOM 7941 N N . ARG B 1 243 ? -21.281 24.125 18.219 1 77.06 243 ARG B N 1
ATOM 7942 C CA . ARG B 1 243 ? -21.422 23.031 19.156 1 77.06 243 ARG B CA 1
ATOM 7943 C C . ARG B 1 243 ? -20.203 22.125 19.125 1 77.06 243 ARG B C 1
ATOM 7945 O O . ARG B 1 243 ? -19.75 21.688 18.062 1 77.06 243 ARG B O 1
ATOM 7952 N N . ILE B 1 244 ? -19.625 21.969 20.266 1 87.12 244 ILE B N 1
ATOM 7953 C CA . ILE B 1 244 ? -18.484 21.078 20.375 1 87.12 244 ILE B CA 1
ATOM 7954 C C . ILE B 1 244 ? -18.859 19.844 21.172 1 87.12 244 ILE B C 1
ATOM 7956 O O . ILE B 1 244 ? -19.359 19.938 22.297 1 87.12 244 ILE B O 1
ATOM 7960 N N . ASP B 1 245 ? -18.688 18.672 20.594 1 90.94 245 ASP B N 1
ATOM 7961 C CA . ASP B 1 245 ? -18.938 17.391 21.266 1 90.94 245 ASP B CA 1
ATOM 7962 C C . ASP B 1 245 ? -17.641 16.594 21.422 1 90.94 245 ASP B C 1
ATOM 7964 O O . ASP B 1 245 ? -16.781 16.625 20.547 1 90.94 245 ASP B O 1
ATOM 7968 N N . VAL B 1 246 ? -17.531 16.016 22.594 1 94.62 246 VAL B N 1
ATOM 7969 C CA . VAL B 1 246 ? -16.406 15.117 22.828 1 94.62 246 VAL B CA 1
ATOM 7970 C C . VAL B 1 246 ? -16.828 13.68 22.547 1 94.62 246 VAL B C 1
ATOM 7972 O O . VAL B 1 246 ? -17.688 13.133 23.234 1 94.62 246 VAL B O 1
ATOM 7975 N N . LEU B 1 247 ? -16.281 13.062 21.578 1 91.5 247 LEU B N 1
ATOM 7976 C CA . LEU B 1 247 ? -16.719 11.758 21.094 1 91.5 247 LEU B CA 1
ATOM 7977 C C . LEU B 1 247 ? -16.062 10.641 21.891 1 91.5 247 LEU B C 1
ATOM 7979 O O . LEU B 1 247 ? -16.656 9.586 22.109 1 91.5 247 LEU B O 1
ATOM 7983 N N . GLY B 1 248 ? -14.797 10.828 22.25 1 90.81 248 GLY B N 1
ATOM 7984 C CA . GLY B 1 248 ? -14.086 9.82 23.016 1 90.81 248 GLY B CA 1
ATOM 7985 C C . GLY B 1 248 ? -12.672 10.234 23.391 1 90.81 248 GLY B C 1
ATOM 7986 O O . GLY B 1 248 ? -12.031 10.984 22.656 1 90.81 248 GLY B O 1
ATOM 7987 N N . CYS B 1 249 ? -12.305 9.773 24.562 1 94.38 249 CYS B N 1
ATOM 7988 C CA . CYS B 1 249 ? -10.945 10.023 25.047 1 94.38 249 CYS B CA 1
ATOM 7989 C C . CYS B 1 249 ? -10.219 8.711 25.344 1 94.38 249 CYS B C 1
ATOM 7991 O O . CYS B 1 249 ? -10.844 7.73 25.734 1 94.38 249 CYS B O 1
ATOM 7993 N N . GLU B 1 250 ? -8.977 8.648 25 1 93 250 GLU B N 1
ATOM 7994 C CA . GLU B 1 250 ? -8.172 7.449 25.203 1 93 250 GLU B CA 1
ATOM 7995 C C . GLU B 1 250 ? -6.844 7.777 25.875 1 93 250 GLU B C 1
ATOM 7997 O O . GLU B 1 250 ? -6.223 8.797 25.578 1 93 250 GLU B O 1
ATOM 8002 N N . SER B 1 251 ? -6.457 7.047 26.844 1 93.69 251 SER B N 1
ATOM 8003 C CA . SER B 1 251 ? -5.164 7.129 27.516 1 93.69 251 SER B CA 1
ATOM 8004 C C . SER B 1 251 ? -4.547 5.75 27.703 1 93.69 251 SER B C 1
ATOM 8006 O O . SER B 1 251 ? -5.23 4.734 27.562 1 93.69 251 SER B O 1
ATOM 8008 N N . LEU B 1 252 ? -3.25 5.645 27.891 1 90 252 LEU B N 1
ATOM 8009 C CA . LEU B 1 252 ? -2.561 4.379 28.109 1 90 252 LEU B CA 1
ATOM 8010 C C . LEU B 1 252 ? -2.973 3.756 29.438 1 90 252 LEU B C 1
ATOM 8012 O O . LEU B 1 252 ? -2.791 2.553 29.656 1 90 252 LEU B O 1
ATOM 8016 N N . ASP B 1 253 ? -3.605 4.551 30.297 1 83.5 253 ASP B N 1
ATOM 8017 C CA . ASP B 1 253 ? -4.008 4.082 31.609 1 83.5 253 ASP B CA 1
ATOM 8018 C C . ASP B 1 253 ? -5.328 3.318 31.547 1 83.5 253 ASP B C 1
ATOM 8020 O O . ASP B 1 253 ? -5.668 2.574 32.469 1 83.5 253 ASP B O 1
ATOM 8024 N N . THR B 1 254 ? -6.02 3.498 30.531 1 80.81 254 THR B N 1
ATOM 8025 C CA . THR B 1 254 ? -7.309 2.828 30.406 1 80.81 254 THR B CA 1
ATOM 8026 C C . THR B 1 254 ? -7.277 1.833 29.25 1 80.81 254 THR B C 1
ATOM 8028 O O . THR B 1 254 ? -7.938 2.039 28.219 1 80.81 254 THR B O 1
ATOM 8031 N N . PRO B 1 255 ? -6.535 0.736 29.516 1 78.75 255 PRO B N 1
ATOM 8032 C CA . PRO B 1 255 ? -6.512 -0.249 28.422 1 78.75 255 PRO B CA 1
ATOM 8033 C C . PRO B 1 255 ? -7.836 -0.993 28.281 1 78.75 255 PRO B C 1
ATOM 8035 O O . PRO B 1 255 ? -8.625 -1.049 29.219 1 78.75 255 PRO B O 1
ATOM 8038 N N . LEU B 1 256 ? -8.156 -1.367 27.078 1 82.12 256 LEU B N 1
ATOM 8039 C CA . LEU B 1 256 ? -9.359 -2.166 26.844 1 82.12 256 LEU B CA 1
ATOM 8040 C C . LEU B 1 256 ? -9.25 -3.523 27.531 1 82.12 256 LEU B C 1
ATOM 8042 O O . LEU B 1 256 ? -8.203 -4.176 27.453 1 82.12 256 LEU B O 1
ATOM 8046 N N . GLN B 1 257 ? -10.242 -3.818 28.281 1 84.44 257 GLN B N 1
ATOM 8047 C CA . GLN B 1 257 ? -10.25 -5.082 29.016 1 84.44 257 GLN B CA 1
ATOM 8048 C C . GLN B 1 257 ? -10.844 -6.203 28.156 1 84.44 257 GLN B C 1
ATOM 8050 O O . GLN B 1 257 ? -11.703 -5.953 27.312 1 84.44 257 GLN B O 1
ATOM 8055 N N . LEU B 1 258 ? -10.344 -7.32 28.391 1 89.19 258 LEU B N 1
ATOM 8056 C CA . LEU B 1 258 ? -10.828 -8.508 27.703 1 89.19 258 LEU B CA 1
ATOM 8057 C C . LEU B 1 258 ? -12.18 -8.953 28.25 1 89.19 258 LEU B C 1
ATOM 8059 O O . LEU B 1 258 ? -12.312 -9.203 29.453 1 89.19 258 LEU B O 1
ATOM 8063 N N . ASP B 1 259 ? -13.188 -8.969 27.453 1 89.75 259 ASP B N 1
ATOM 8064 C CA . ASP B 1 259 ? -14.523 -9.438 27.828 1 89.75 259 ASP B CA 1
ATOM 8065 C C . ASP B 1 259 ? -14.602 -10.961 27.797 1 89.75 259 ASP B C 1
ATOM 8067 O O . ASP B 1 259 ? -13.711 -11.617 27.25 1 89.75 259 ASP B O 1
ATOM 8071 N N . THR B 1 260 ? -15.656 -11.555 28.375 1 91.19 260 THR B N 1
ATOM 8072 C CA . THR B 1 260 ? -15.828 -13 28.469 1 91.19 260 THR B CA 1
ATOM 8073 C C . THR B 1 260 ? -15.984 -13.609 27.078 1 91.19 260 THR B C 1
ATOM 8075 O O . THR B 1 260 ? -15.453 -14.688 26.812 1 91.19 260 THR B O 1
ATOM 8078 N N . GLN B 1 261 ? -16.719 -12.938 26.297 1 91.31 261 GLN B N 1
ATOM 8079 C CA . GLN B 1 261 ? -16.906 -13.453 24.953 1 91.31 261 GLN B CA 1
ATOM 8080 C C . GLN B 1 261 ? -15.586 -13.438 24.172 1 91.31 261 GLN B C 1
ATOM 8082 O O . GLN B 1 261 ? -15.289 -14.383 23.438 1 91.31 261 GLN B O 1
ATOM 8087 N N . GLN B 1 262 ? -14.883 -12.398 24.344 1 93.12 262 GLN B N 1
ATOM 8088 C CA . GLN B 1 262 ? -13.578 -12.305 23.688 1 93.12 262 GLN B CA 1
ATOM 8089 C C . GLN B 1 262 ? -12.625 -13.375 24.203 1 93.12 262 GLN B C 1
ATOM 8091 O O . GLN B 1 262 ? -11.844 -13.945 23.438 1 93.12 262 GLN B O 1
ATOM 8096 N N . PHE B 1 263 ? -12.734 -13.633 25.5 1 94.69 263 PHE B N 1
ATOM 8097 C CA . PHE B 1 263 ? -11.906 -14.672 26.094 1 94.69 263 PHE B CA 1
ATOM 8098 C C . PHE B 1 263 ? -12.242 -16.031 25.516 1 94.69 263 PHE B C 1
ATOM 8100 O O . PHE B 1 263 ? -11.344 -16.828 25.219 1 94.69 263 PHE B O 1
ATOM 8107 N N . CYS B 1 264 ? -13.492 -16.297 25.312 1 94.38 264 CYS B N 1
ATOM 8108 C CA . CYS B 1 264 ? -13.922 -17.562 24.719 1 94.38 264 CYS B CA 1
ATOM 8109 C C . CYS B 1 264 ? -13.391 -17.688 23.297 1 94.38 264 CYS B C 1
ATOM 8111 O O . CYS B 1 264 ? -12.961 -18.781 22.891 1 94.38 264 CYS B O 1
ATOM 8113 N N . VAL B 1 265 ? -13.43 -16.625 22.594 1 94.75 265 VAL B N 1
ATOM 8114 C CA . VAL B 1 265 ? -12.961 -16.641 21.219 1 94.75 265 VAL B CA 1
ATOM 8115 C C . VAL B 1 265 ? -11.461 -16.922 21.188 1 94.75 265 VAL B C 1
ATOM 8117 O O . VAL B 1 265 ? -10.984 -17.719 20.375 1 94.75 265 VAL B O 1
ATOM 8120 N N . VAL B 1 266 ? -10.688 -16.266 22.031 1 95.56 266 VAL B N 1
ATOM 8121 C CA . VAL B 1 266 ? -9.242 -16.469 22.078 1 95.56 266 VAL B CA 1
ATOM 8122 C C . VAL B 1 266 ? -8.93 -17.906 22.469 1 95.56 266 VAL B C 1
ATOM 8124 O O . VAL B 1 266 ? -8.008 -18.516 21.906 1 95.56 266 VAL B O 1
ATOM 8127 N N . CYS B 1 267 ? -9.719 -18.453 23.312 1 95.56 267 CYS B N 1
ATOM 8128 C CA . CYS B 1 267 ? -9.547 -19.844 23.703 1 95.56 267 CYS B CA 1
ATOM 8129 C C . 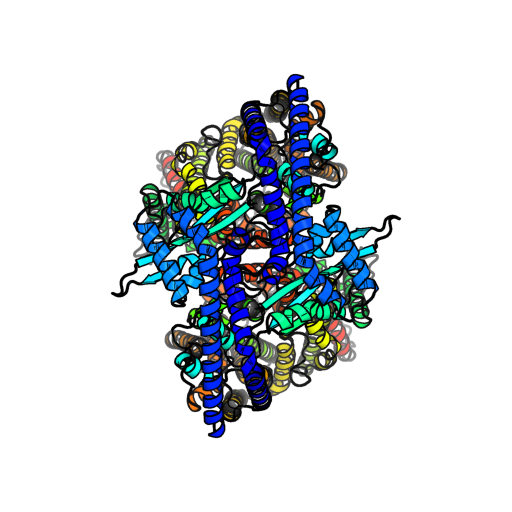CYS B 1 267 ? -9.82 -20.781 22.516 1 95.56 267 CYS B C 1
ATOM 8131 O O . CYS B 1 267 ? -9.078 -21.734 22.297 1 95.56 267 CYS B O 1
ATOM 8133 N N . CYS B 1 268 ? -10.836 -20.453 21.781 1 95.06 268 CYS B N 1
ATOM 8134 C CA . CYS B 1 268 ? -11.18 -21.281 20.625 1 95.06 268 CYS B CA 1
ATOM 8135 C C . CYS B 1 268 ? -10.086 -21.203 19.562 1 95.06 268 CYS B C 1
ATOM 8137 O O . CYS B 1 268 ? -9.742 -22.219 18.953 1 95.06 268 CYS B O 1
ATOM 8139 N N . LEU B 1 269 ? -9.578 -20.031 19.344 1 95.38 269 LEU B N 1
ATOM 8140 C CA . LEU B 1 269 ? -8.508 -19.859 18.359 1 95.38 269 LEU B CA 1
ATOM 8141 C C . LEU B 1 269 ? -7.234 -20.562 18.812 1 95.38 269 LEU B C 1
ATOM 8143 O O . LEU B 1 269 ? -6.551 -21.203 18.016 1 95.38 269 LEU B O 1
ATOM 8147 N N . THR B 1 270 ? -6.961 -20.516 20.094 1 96.06 270 THR B N 1
ATOM 8148 C CA . THR B 1 270 ? -5.789 -21.188 20.641 1 96.06 270 THR B CA 1
ATOM 8149 C C . THR B 1 270 ? -5.957 -22.703 20.562 1 96.06 270 THR B C 1
ATOM 8151 O O . THR B 1 270 ? -4.992 -23.438 20.328 1 96.06 270 THR B O 1
ATOM 8154 N N . LEU B 1 271 ? -7.16 -23.109 20.812 1 95.12 271 LEU B N 1
ATOM 8155 C CA . LEU B 1 271 ? -7.449 -24.531 20.703 1 95.12 271 LEU B CA 1
ATOM 8156 C C . LEU B 1 271 ? -7.246 -25.031 19.281 1 95.12 271 LEU B C 1
ATOM 8158 O O . LEU B 1 271 ? -6.707 -26.109 19.062 1 95.12 271 LEU B O 1
ATOM 8162 N N . SER B 1 272 ? -7.68 -24.266 18.328 1 94.75 272 SER B N 1
ATOM 8163 C CA . SER B 1 272 ? -7.492 -24.641 16.922 1 94.75 272 SER B CA 1
ATOM 8164 C C . SER B 1 272 ? -6.012 -24.75 16.578 1 94.75 272 SER B C 1
ATOM 8166 O O . SER B 1 272 ? -5.594 -25.688 15.898 1 94.75 272 SER B O 1
ATOM 8168 N N . VAL B 1 273 ? -5.203 -23.766 17 1 95 273 VAL B N 1
ATOM 8169 C CA . VAL B 1 273 ? -3.766 -23.781 16.75 1 95 273 VAL B CA 1
ATOM 8170 C C . VAL B 1 273 ? -3.133 -24.984 17.438 1 95 273 VAL B C 1
ATOM 8172 O O . VAL B 1 273 ? -2.271 -25.656 16.859 1 95 273 VAL B O 1
ATOM 8175 N N . PHE B 1 274 ? -3.65 -25.297 18.656 1 95.06 274 PHE B N 1
ATOM 8176 C CA . PHE B 1 274 ? -3.145 -26.422 19.422 1 95.06 274 PHE B CA 1
ATOM 8177 C C . PHE B 1 274 ? -3.461 -27.734 18.719 1 95.06 274 PHE B C 1
ATOM 8179 O O . PHE B 1 274 ? -2.607 -28.625 18.641 1 95.06 274 PHE B O 1
ATOM 8186 N N . LEU B 1 275 ? -4.648 -27.859 18.219 1 94 275 LEU B N 1
ATOM 8187 C CA . LEU B 1 275 ? -5.062 -29.094 17.531 1 94 275 LEU B CA 1
ATOM 8188 C C . LEU B 1 275 ? -4.258 -29.297 16.25 1 94 275 LEU B C 1
ATOM 8190 O O . LEU B 1 275 ? -3.871 -30.422 15.922 1 94 275 LEU B O 1
ATOM 8194 N N . VAL B 1 276 ? -4.012 -28.219 15.5 1 94.75 276 VAL B N 1
ATOM 8195 C CA . VAL B 1 276 ? -3.223 -28.312 14.281 1 94.75 276 VAL B CA 1
ATOM 8196 C C . VAL B 1 276 ? -1.783 -28.688 14.625 1 94.75 276 VAL B C 1
ATOM 8198 O O . VAL B 1 276 ? -1.167 -29.516 13.938 1 94.75 276 VAL B O 1
ATOM 8201 N N . ALA B 1 277 ? -1.218 -28.094 15.742 1 93.94 277 ALA B N 1
ATOM 8202 C CA . ALA B 1 277 ? 0.136 -28.438 16.172 1 93.94 277 ALA B CA 1
ATOM 8203 C C . ALA B 1 277 ? 0.235 -29.891 16.594 1 93.94 277 ALA B C 1
ATOM 8205 O O . ALA B 1 277 ? 1.193 -30.578 16.234 1 93.94 277 ALA B O 1
ATOM 8206 N N . MET B 1 278 ? -0.75 -30.375 17.312 1 91.25 278 MET B N 1
ATOM 8207 C CA . MET B 1 278 ? -0.782 -31.766 17.75 1 91.25 278 MET B CA 1
ATOM 8208 C C . MET B 1 278 ? -0.932 -32.719 16.578 1 91.25 278 MET B C 1
ATOM 8210 O O . MET B 1 278 ? -0.257 -33.75 16.516 1 91.25 278 MET B O 1
ATOM 8214 N N . GLY B 1 279 ? -1.882 -32.312 15.703 1 89.94 279 GLY B N 1
ATOM 8215 C CA . GLY B 1 279 ? -2.059 -33.125 14.523 1 89.94 279 GLY B CA 1
ATOM 8216 C C . GLY B 1 279 ? -0.808 -33.219 13.664 1 89.94 279 GLY B C 1
ATOM 8217 O O . GLY B 1 279 ? -0.48 -34.281 13.156 1 89.94 279 GLY B O 1
ATOM 8218 N N . THR B 1 280 ? -0.062 -32.188 13.5 1 90.94 280 THR B N 1
ATOM 8219 C CA . THR B 1 280 ? 1.163 -32.156 12.711 1 90.94 280 THR B CA 1
ATOM 8220 C C . THR B 1 280 ? 2.26 -33 13.383 1 90.94 280 THR B C 1
ATOM 8222 O O . THR B 1 280 ? 3.012 -33.688 12.711 1 90.94 280 THR B O 1
ATOM 8225 N N . THR B 1 281 ? 2.365 -32.938 14.766 1 89.94 281 THR B N 1
ATOM 8226 C CA . THR B 1 281 ? 3.385 -33.688 15.508 1 89.94 281 THR B CA 1
ATOM 8227 C C . THR B 1 281 ? 3.102 -35.188 15.484 1 89.94 281 THR B C 1
ATOM 8229 O O . THR B 1 281 ? 4.02 -35.969 15.328 1 89.94 281 THR B O 1
ATOM 8232 N N . ILE B 1 282 ? 1.849 -35.531 15.602 1 86.88 282 ILE B N 1
ATOM 8233 C CA . ILE B 1 282 ? 1.463 -36.938 15.625 1 86.88 282 ILE B CA 1
ATOM 8234 C C . ILE B 1 282 ? 1.726 -37.562 14.258 1 86.88 282 ILE B C 1
ATOM 8236 O O . ILE B 1 282 ? 2.203 -38.719 14.172 1 86.88 282 ILE B O 1
ATOM 8240 N N . GLN B 1 283 ? 1.375 -36.812 13.211 1 84.12 283 GLN B N 1
ATOM 8241 C CA . GLN B 1 283 ? 1.598 -37.312 11.859 1 84.12 283 GLN B CA 1
ATOM 8242 C C . GLN B 1 283 ? 3.088 -37.438 11.555 1 84.12 283 GLN B C 1
ATOM 8244 O O . GLN B 1 283 ? 3.498 -38.219 10.711 1 84.12 283 GLN B O 1
ATOM 8249 N N . GLY B 1 284 ? 3.92 -36.625 12.156 1 82.5 284 GLY B N 1
ATOM 8250 C CA . GLY B 1 284 ? 5.359 -36.688 11.961 1 82.5 284 GLY B CA 1
ATOM 8251 C C . GLY B 1 284 ? 6.027 -37.812 12.711 1 82.5 284 GLY B C 1
ATOM 8252 O O . GLY B 1 284 ? 7.156 -38.188 12.391 1 82.5 284 GLY B O 1
ATOM 8253 N N . LEU B 1 285 ? 5.293 -38.469 13.664 1 82.19 285 LEU B N 1
ATOM 8254 C CA . LEU B 1 285 ? 5.832 -39.562 14.453 1 82.19 285 LEU B CA 1
ATOM 8255 C C . LEU B 1 285 ? 5.852 -40.875 13.641 1 82.19 285 LEU B C 1
ATOM 8257 O O . LEU B 1 285 ? 5.027 -41.062 12.742 1 82.19 285 LEU B O 1
ATOM 8261 N N . PRO B 1 286 ? 6.906 -41.75 13.844 1 79.19 286 PRO B N 1
ATOM 8262 C CA . PRO B 1 286 ? 6.992 -43 13.117 1 79.19 286 PRO B CA 1
ATOM 8263 C C . PRO B 1 286 ? 5.754 -43.875 13.305 1 79.19 286 PRO B C 1
ATOM 8265 O O . PRO B 1 286 ? 5.066 -43.781 14.32 1 79.19 286 PRO B O 1
ATOM 8268 N N . LYS B 1 287 ? 5.387 -44.625 12.297 1 76.81 287 LYS B N 1
ATOM 8269 C CA . LYS B 1 287 ? 4.203 -45.469 12.227 1 76.81 287 LYS B CA 1
ATOM 8270 C C . LYS B 1 287 ? 4.098 -46.375 13.469 1 76.81 287 LYS B C 1
ATOM 8272 O O . LYS B 1 287 ? 2.994 -46.688 13.898 1 76.81 287 LYS B O 1
ATOM 8277 N N . SER B 1 288 ? 5.27 -46.781 14 1 73.75 288 SER B N 1
ATOM 8278 C CA . SER B 1 288 ? 5.277 -47.688 15.156 1 73.75 288 SER B CA 1
ATOM 8279 C C . SER B 1 288 ? 4.609 -47.062 16.359 1 73.75 288 SER B C 1
ATOM 8281 O O . SER B 1 288 ? 3.932 -47.719 17.141 1 73.75 288 SER B O 1
ATOM 8283 N N . LEU B 1 289 ? 4.754 -45.75 16.469 1 72.38 289 LEU B N 1
ATOM 8284 C CA . LEU B 1 289 ? 4.223 -45.031 17.625 1 72.38 289 LEU B CA 1
ATOM 8285 C C . LEU B 1 289 ? 2.814 -44.5 17.344 1 72.38 289 LEU B C 1
ATOM 8287 O O . LEU B 1 289 ? 1.998 -44.375 18.25 1 72.38 289 LEU B O 1
ATOM 8291 N N . ARG B 1 290 ? 2.506 -44.125 16.141 1 70.62 290 ARG B N 1
ATOM 8292 C CA . ARG B 1 290 ? 1.236 -43.5 15.75 1 70.62 290 ARG B CA 1
ATOM 8293 C C . ARG B 1 290 ? 0.107 -44.531 15.773 1 70.62 290 ARG B C 1
ATOM 8295 O O . ARG B 1 290 ? -1.044 -44.188 16.047 1 70.62 290 ARG B O 1
ATOM 8302 N N . GLY B 1 291 ? 0.461 -45.781 16.109 1 61.53 291 GLY B N 1
ATOM 8303 C CA . GLY B 1 291 ? -0.55 -46.844 16 1 61.53 291 GLY B CA 1
ATOM 8304 C C . GLY B 1 291 ? -1.46 -46.656 14.805 1 61.53 291 GLY B C 1
ATOM 8305 O O . GLY B 1 291 ? -1.173 -45.875 13.906 1 61.53 291 GLY B O 1
ATOM 8306 N N . GLN B 1 292 ? -2.564 -47.531 14.648 1 54.97 292 GLN B N 1
ATOM 8307 C CA . GLN B 1 292 ? -3.564 -47.469 13.586 1 54.97 292 GLN B CA 1
ATOM 8308 C C . GLN B 1 292 ? -4.496 -46.281 13.758 1 54.97 292 GLN B C 1
ATOM 8310 O O . GLN B 1 292 ? -5.68 -46.438 14.047 1 54.97 292 GLN B O 1
ATOM 8315 N N . CYS B 1 293 ? -4.023 -45.25 14.344 1 55.81 293 CYS B N 1
ATOM 8316 C CA . CYS B 1 293 ? -4.969 -44.125 14.469 1 55.81 293 CYS B CA 1
ATOM 8317 C C . CYS B 1 293 ? -5.699 -43.875 13.148 1 55.81 293 CYS B C 1
ATOM 8319 O O . CYS B 1 293 ? -5.086 -43.875 12.086 1 55.81 293 CYS B O 1
ATOM 8321 N N . PRO B 1 294 ? -7.066 -44.031 13.297 1 55.5 294 PRO B N 1
ATOM 8322 C CA . PRO B 1 294 ? -7.848 -43.844 12.062 1 55.5 294 PRO B CA 1
ATOM 8323 C C . PRO B 1 294 ? -7.41 -42.656 11.242 1 55.5 294 PRO B C 1
ATOM 8325 O O . PRO B 1 294 ? -7.238 -41.562 11.789 1 55.5 294 PRO B O 1
ATOM 8328 N N . LYS B 1 295 ? -6.746 -42.781 10.273 1 58.62 295 LYS B N 1
ATOM 8329 C CA . LYS B 1 295 ? -6.199 -41.906 9.258 1 58.62 295 LYS B CA 1
ATOM 8330 C C . LYS B 1 295 ? -7.082 -40.656 9.078 1 58.62 295 LYS B C 1
ATOM 8332 O O . LYS B 1 295 ? -6.586 -39.594 8.766 1 58.62 295 LYS B O 1
ATOM 8337 N N . GLY B 1 296 ? -8.398 -40.594 9.656 1 65.44 296 GLY B N 1
ATOM 8338 C CA . GLY B 1 296 ? -9.25 -39.562 9.078 1 65.44 296 GLY B CA 1
ATOM 8339 C C . GLY B 1 296 ? -9.312 -38.312 9.914 1 65.44 296 GLY B C 1
ATOM 8340 O O . GLY B 1 296 ? -9.125 -37.188 9.391 1 65.44 296 GLY B O 1
ATOM 8341 N N . ALA B 1 297 ? -9.43 -38.406 11.328 1 72.94 297 ALA B N 1
ATOM 8342 C CA . ALA B 1 297 ? -9.719 -37.219 12.109 1 72.94 297 ALA B CA 1
ATOM 8343 C C . ALA B 1 297 ? -8.438 -36.438 12.438 1 72.94 297 ALA B C 1
ATOM 8345 O O . ALA B 1 297 ? -8.414 -35.219 12.391 1 72.94 297 ALA B O 1
ATOM 8346 N N . ILE B 1 298 ? -7.375 -37.156 12.703 1 76.56 298 ILE B N 1
ATOM 8347 C CA . ILE B 1 298 ? -6.133 -36.5 13.086 1 76.56 298 ILE B CA 1
ATOM 8348 C C . ILE B 1 298 ? -5.449 -35.906 11.844 1 76.56 298 ILE B C 1
ATOM 8350 O O . ILE B 1 298 ? -4.766 -34.906 11.922 1 76.56 298 ILE B O 1
ATOM 8354 N N . MET B 1 299 ? -5.754 -36.562 10.727 1 80.25 299 MET B N 1
ATOM 8355 C CA . MET B 1 299 ? -5.16 -36.125 9.469 1 80.25 299 MET B CA 1
ATOM 8356 C C . MET B 1 299 ? -5.75 -34.781 9.023 1 80.25 299 MET B C 1
ATOM 8358 O O . MET B 1 299 ? -5.105 -34.031 8.305 1 80.25 299 MET B O 1
ATOM 8362 N N . ALA B 1 300 ? -6.906 -34.562 9.609 1 87.25 300 ALA B N 1
ATOM 8363 C CA . ALA B 1 300 ? -7.582 -33.344 9.25 1 87.25 300 ALA B CA 1
ATOM 8364 C C . ALA B 1 300 ? -6.82 -32.125 9.781 1 87.25 300 ALA B C 1
ATOM 8366 O O . ALA B 1 300 ? -6.895 -31.031 9.203 1 87.25 300 ALA B O 1
ATOM 8367 N N . PHE B 1 301 ? -5.984 -32.344 10.828 1 91.5 301 PHE B N 1
ATOM 8368 C CA . PHE B 1 301 ? -5.312 -31.25 11.492 1 91.5 301 PHE B CA 1
ATOM 8369 C C . PHE B 1 301 ? -3.822 -31.234 11.164 1 91.5 301 PHE B C 1
ATOM 8371 O O . PHE B 1 301 ? -3.033 -30.578 11.844 1 91.5 301 PHE B O 1
ATOM 8378 N N . ASP B 1 302 ? -3.443 -31.953 10.117 1 91.62 302 ASP B N 1
ATOM 8379 C CA . ASP B 1 302 ? -2.051 -31.953 9.672 1 91.62 302 ASP B CA 1
ATOM 8380 C C . ASP B 1 302 ? -1.751 -30.734 8.805 1 91.62 302 ASP B C 1
ATOM 8382 O O . ASP B 1 302 ? -2.295 -30.594 7.707 1 91.62 302 ASP B O 1
ATOM 8386 N N . LEU B 1 303 ? -0.851 -29.891 9.289 1 92.75 303 LEU B N 1
ATOM 8387 C CA . LEU B 1 303 ? -0.533 -28.641 8.617 1 92.75 303 LEU B CA 1
ATOM 8388 C C . LEU B 1 303 ? 0.178 -28.891 7.293 1 92.75 303 LEU B C 1
ATOM 8390 O O . LEU B 1 303 ? -0.058 -28.188 6.312 1 92.75 303 LEU B O 1
ATOM 8394 N N . LYS B 1 304 ? 1.069 -29.859 7.16 1 88.5 304 LYS B N 1
ATOM 8395 C CA . LYS B 1 304 ? 1.836 -30.156 5.949 1 88.5 304 LYS B CA 1
ATOM 8396 C C . LYS B 1 304 ? 0.924 -30.625 4.82 1 88.5 304 LYS B C 1
ATOM 8398 O O . LYS B 1 304 ? 1.064 -30.188 3.678 1 88.5 304 LYS B O 1
ATOM 8403 N N . GLN B 1 305 ? 0.026 -31.438 5.164 1 88.19 305 GLN B N 1
ATOM 8404 C CA . GLN B 1 305 ? -0.912 -31.953 4.168 1 88.19 305 GLN B CA 1
ATOM 8405 C C . GLN B 1 305 ? -1.855 -30.844 3.695 1 88.19 305 GLN B C 1
ATOM 8407 O O . GLN B 1 305 ? -2.129 -30.734 2.498 1 88.19 305 GLN B O 1
ATOM 8412 N N . ASN B 1 306 ? -2.338 -30.047 4.664 1 92.75 306 ASN B N 1
ATOM 8413 C CA . ASN B 1 306 ? -3.25 -28.969 4.309 1 92.75 306 ASN B CA 1
ATOM 8414 C C . ASN B 1 306 ? -2.555 -27.891 3.471 1 92.75 306 ASN B C 1
ATOM 8416 O O . ASN B 1 306 ? -3.17 -27.297 2.588 1 92.75 306 ASN B O 1
ATOM 8420 N N . LEU B 1 307 ? -1.323 -27.641 3.746 1 91 307 LEU B N 1
ATOM 8421 C CA . LEU B 1 307 ? -0.557 -26.688 2.967 1 91 307 LEU B CA 1
ATOM 8422 C C . LEU B 1 307 ? -0.341 -27.188 1.542 1 91 307 LEU B C 1
ATOM 8424 O O . LEU B 1 307 ? -0.426 -26.406 0.587 1 91 307 LEU B O 1
ATOM 8428 N N . ARG B 1 308 ? -0.088 -28.484 1.392 1 86.44 308 ARG B N 1
ATOM 8429 C CA . ARG B 1 308 ? 0.081 -29.078 0.071 1 86.44 308 ARG B CA 1
ATOM 8430 C C . ARG B 1 308 ? -1.215 -29.016 -0.73 1 86.44 308 ARG B C 1
ATOM 8432 O O . ARG B 1 308 ? -1.193 -28.766 -1.938 1 86.44 308 ARG B O 1
ATOM 8439 N N . LEU B 1 309 ? -2.23 -29.25 0.009 1 89 309 LEU B N 1
ATOM 8440 C CA . LEU B 1 309 ? -3.531 -29.188 -0.649 1 89 309 LEU B CA 1
ATOM 8441 C C . LEU B 1 309 ? -3.834 -27.766 -1.115 1 89 309 LEU B C 1
ATOM 8443 O O . LEU B 1 309 ? -4.383 -27.562 -2.201 1 89 309 LEU B O 1
ATOM 8447 N N . LEU B 1 310 ? -3.551 -26.828 -0.32 1 91.56 310 LEU B N 1
ATOM 8448 C CA . LEU B 1 310 ? -3.783 -25.422 -0.667 1 91.56 310 LEU B CA 1
ATOM 8449 C C . LEU B 1 310 ? -2.951 -25.016 -1.88 1 91.56 310 LEU B C 1
ATOM 8451 O O . LEU B 1 310 ? -3.451 -24.344 -2.783 1 91.56 310 LEU B O 1
ATOM 8455 N N . LEU B 1 311 ? -1.68 -25.484 -1.953 1 86.94 311 LEU B N 1
ATOM 8456 C CA . LEU B 1 311 ? -0.754 -25.031 -2.986 1 86.94 311 LEU B CA 1
ATOM 8457 C C . LEU B 1 311 ? -0.805 -25.953 -4.203 1 86.94 311 LEU B C 1
ATOM 8459 O O . LEU B 1 311 ? -0.176 -25.672 -5.223 1 86.94 311 LEU B O 1
ATOM 8463 N N . SER B 1 312 ? -1.572 -26.969 -4.145 1 83.19 312 SER B N 1
ATOM 8464 C CA . SER B 1 312 ? -1.649 -27.922 -5.25 1 83.19 312 SER B CA 1
ATOM 8465 C C . SER B 1 312 ? -2.281 -27.297 -6.484 1 83.19 312 SER B C 1
ATOM 8467 O O . SER B 1 312 ? -3.27 -26.562 -6.375 1 83.19 312 SER B O 1
ATOM 8469 N N . THR B 1 313 ? -1.638 -27.406 -7.598 1 77.62 313 THR B N 1
ATOM 8470 C CA . THR B 1 313 ? -2.139 -26.875 -8.859 1 77.62 313 THR B CA 1
ATOM 8471 C C . THR B 1 313 ? -2.75 -27.984 -9.711 1 77.62 313 THR B C 1
ATOM 8473 O O . THR B 1 313 ? -3.168 -27.734 -10.844 1 77.62 313 THR B O 1
ATOM 8476 N N . SER B 1 314 ? -2.75 -29.219 -9.172 1 69.69 314 SER B N 1
ATOM 8477 C CA . SER B 1 314 ? -3.293 -30.328 -9.945 1 69.69 314 SER B CA 1
ATOM 8478 C C . SER B 1 314 ? -4.816 -30.281 -9.992 1 69.69 314 SER B C 1
ATOM 8480 O O . SER B 1 314 ? -5.453 -29.781 -9.062 1 69.69 314 SER B O 1
ATOM 8482 N N . SER B 1 315 ? -5.41 -30.312 -11.148 1 60.91 315 SER B N 1
ATOM 8483 C CA . SER B 1 315 ? -6.844 -30.188 -11.406 1 60.91 315 SER B CA 1
ATOM 8484 C C . SER B 1 315 ? -7.609 -31.375 -10.828 1 60.91 315 SER B C 1
ATOM 8486 O O . SER B 1 315 ? -7.367 -32.531 -11.203 1 60.91 315 SER B O 1
ATOM 8488 N N . THR B 1 316 ? -7.93 -31.422 -9.547 1 52.78 316 THR B N 1
ATOM 8489 C CA . THR B 1 316 ? -8.758 -32.531 -9.086 1 52.78 316 THR B CA 1
ATOM 8490 C C . THR B 1 316 ? -10.164 -32.438 -9.672 1 52.78 316 THR B C 1
ATOM 8492 O O . THR B 1 316 ? -10.914 -33.406 -9.672 1 52.78 316 THR B O 1
ATOM 8495 N N . GLY B 1 317 ? -10.633 -31.312 -10.094 1 57.09 317 GLY B N 1
ATOM 8496 C CA . GLY B 1 317 ? -12.008 -31.188 -10.547 1 57.09 317 GLY B CA 1
ATOM 8497 C C . GLY B 1 317 ? -12.188 -31.5 -12.016 1 57.09 317 GLY B C 1
ATOM 8498 O O . GLY B 1 317 ? -11.219 -31.797 -12.719 1 57.09 317 GLY B O 1
ATOM 8499 N N . PRO B 1 318 ? -13.477 -31.766 -12.367 1 60.06 318 PRO B N 1
ATOM 8500 C CA . PRO B 1 318 ? -13.758 -32.031 -13.781 1 60.06 318 PRO B CA 1
ATOM 8501 C C . PRO B 1 318 ? -13.141 -30.984 -14.703 1 60.06 318 PRO B C 1
ATOM 8503 O O . PRO B 1 318 ? -13.125 -29.797 -14.375 1 60.06 318 PRO B O 1
ATOM 8506 N N . CYS B 1 319 ? -12.422 -31.422 -15.625 1 58.78 319 CYS B N 1
ATOM 8507 C CA . CYS B 1 319 ? -11.703 -30.641 -16.625 1 58.78 319 CYS B CA 1
ATOM 8508 C C . CYS B 1 319 ? -12.586 -29.516 -17.172 1 58.78 319 CYS B C 1
ATOM 8510 O O . CYS B 1 319 ? -12.094 -28.422 -17.484 1 58.78 319 CYS B O 1
ATOM 8512 N N . ALA B 1 320 ? -13.875 -29.734 -16.984 1 64.12 320 ALA B N 1
ATOM 8513 C CA . ALA B 1 320 ? -14.797 -28.844 -17.672 1 64.12 320 ALA B CA 1
ATOM 8514 C C . ALA B 1 320 ? -15.008 -27.562 -16.875 1 64.12 320 ALA B C 1
ATOM 8516 O O . ALA B 1 320 ? -15.43 -26.531 -17.422 1 64.12 320 ALA B O 1
ATOM 8517 N N . LEU B 1 321 ? -14.648 -27.484 -15.688 1 84.75 321 LEU B N 1
ATOM 8518 C CA . LEU B 1 321 ? -15.016 -26.312 -14.906 1 84.75 321 LEU B CA 1
ATOM 8519 C C . LEU B 1 321 ? -13.766 -25.578 -14.43 1 84.75 321 LEU B C 1
ATOM 8521 O O . LEU B 1 321 ? -13.797 -24.906 -13.391 1 84.75 321 LEU B O 1
ATOM 8525 N N . ARG B 1 322 ? -12.75 -25.625 -15.172 1 87.31 322 ARG B N 1
ATOM 8526 C CA . ARG B 1 322 ? -11.484 -24.984 -14.812 1 87.31 322 ARG B CA 1
ATOM 8527 C C . ARG B 1 322 ? -11.617 -23.469 -14.852 1 87.31 322 ARG B C 1
ATOM 8529 O O . ARG B 1 322 ? -10.984 -22.766 -14.07 1 87.31 322 ARG B O 1
ATOM 8536 N N . CYS B 1 323 ? -12.469 -23.016 -15.68 1 92.38 323 CYS B N 1
ATOM 8537 C CA . CYS B 1 323 ? -12.602 -21.578 -15.875 1 92.38 323 CYS B CA 1
ATOM 8538 C C . CYS B 1 323 ? -13.242 -20.922 -14.656 1 92.38 323 CYS B C 1
ATOM 8540 O O . CYS B 1 323 ? -13.148 -19.719 -14.477 1 92.38 323 CYS B O 1
ATOM 8542 N N . LEU B 1 324 ? -13.875 -21.688 -13.805 1 94.25 324 LEU B N 1
ATOM 8543 C CA . LEU B 1 324 ? -14.547 -21.141 -12.633 1 94.25 324 LEU B CA 1
ATOM 8544 C C . LEU B 1 324 ? -13.531 -20.625 -11.617 1 94.25 324 LEU B C 1
ATOM 8546 O O . LEU B 1 324 ? -13.844 -19.719 -10.828 1 94.25 324 LEU B O 1
ATOM 8550 N N . HIS B 1 325 ? -12.312 -21.172 -11.641 1 93.75 325 HIS B N 1
ATOM 8551 C CA . HIS B 1 325 ? -11.289 -20.703 -10.719 1 93.75 325 HIS B CA 1
ATOM 8552 C C . HIS B 1 325 ? -10.914 -19.25 -11 1 93.75 325 HIS B C 1
ATOM 8554 O O . HIS B 1 325 ? -10.836 -18.438 -10.078 1 93.75 325 HIS B O 1
ATOM 8560 N N . GLY B 1 326 ? -10.719 -18.984 -12.242 1 94.81 326 GLY B N 1
ATOM 8561 C CA . GLY B 1 326 ? -10.414 -17.609 -12.617 1 94.81 326 GLY B CA 1
ATOM 8562 C C . GLY B 1 326 ? -11.57 -16.656 -12.359 1 94.81 326 GLY B C 1
ATOM 8563 O O . GLY B 1 326 ? -11.352 -15.508 -11.953 1 94.81 326 GLY B O 1
ATOM 8564 N N . LEU B 1 327 ? -12.75 -17.125 -12.562 1 95.94 327 LEU B N 1
ATOM 8565 C CA . LEU B 1 327 ? -13.93 -16.297 -12.336 1 95.94 327 LEU B CA 1
ATOM 8566 C C . LEU B 1 327 ? -14.07 -15.945 -10.859 1 95.94 327 LEU B C 1
ATOM 8568 O O . LEU B 1 327 ? -14.422 -14.812 -10.516 1 95.94 327 LEU B O 1
ATOM 8572 N N . ARG B 1 328 ? -13.781 -16.859 -10.023 1 96.06 328 ARG B N 1
ATOM 8573 C CA . ARG B 1 328 ? -13.852 -16.625 -8.586 1 96.06 328 ARG B CA 1
ATOM 8574 C C . ARG B 1 328 ? -12.828 -15.594 -8.141 1 96.06 328 ARG B C 1
ATOM 8576 O O . ARG B 1 328 ? -13.156 -14.68 -7.379 1 96.06 328 ARG B O 1
ATOM 8583 N N . VAL B 1 329 ? -11.633 -15.781 -8.648 1 96.5 329 VAL B N 1
ATOM 8584 C CA . VAL B 1 329 ? -10.547 -14.891 -8.234 1 96.5 329 VAL B CA 1
ATOM 8585 C C . VAL B 1 329 ? -10.828 -13.469 -8.719 1 96.5 329 VAL B C 1
ATOM 8587 O O . VAL B 1 329 ? -10.68 -12.508 -7.965 1 96.5 329 VAL B O 1
ATOM 8590 N N . MET B 1 330 ? -11.273 -13.32 -9.922 1 96.5 330 MET B N 1
ATOM 8591 C CA . MET B 1 330 ? -11.578 -12 -10.469 1 96.5 330 MET B CA 1
ATOM 8592 C C . MET B 1 330 ? -12.742 -11.359 -9.727 1 96.5 330 MET B C 1
ATOM 8594 O O . MET B 1 330 ? -12.75 -10.148 -9.508 1 96.5 330 MET B O 1
ATOM 8598 N N . SER B 1 331 ? -13.68 -12.164 -9.375 1 97.12 331 SER B N 1
ATOM 8599 C CA . SER B 1 331 ? -14.82 -11.664 -8.609 1 97.12 331 SER B CA 1
ATOM 8600 C C . SER B 1 331 ? -14.391 -11.219 -7.215 1 97.12 331 SER B C 1
ATOM 8602 O O . SER B 1 331 ? -14.867 -10.195 -6.711 1 97.12 331 SER B O 1
ATOM 8604 N N . LEU B 1 332 ? -13.516 -12 -6.645 1 97.25 332 LEU B N 1
ATOM 8605 C CA . LEU B 1 332 ? -13.008 -11.641 -5.324 1 97.25 332 LEU B CA 1
ATOM 8606 C C . LEU B 1 332 ? -12.227 -10.328 -5.379 1 97.25 332 LEU B C 1
ATOM 8608 O O . LEU B 1 332 ? -12.391 -9.469 -4.508 1 97.25 332 LEU B O 1
ATOM 8612 N N . LEU B 1 333 ? -11.375 -10.156 -6.383 1 97.5 333 LEU B N 1
ATOM 8613 C CA . LEU B 1 333 ? -10.633 -8.922 -6.566 1 97.5 333 LEU B CA 1
ATOM 8614 C C . LEU B 1 333 ? -11.586 -7.734 -6.727 1 97.5 333 LEU B C 1
ATOM 8616 O O . LEU B 1 333 ? -11.352 -6.668 -6.156 1 97.5 333 LEU B O 1
ATOM 8620 N N . TRP B 1 334 ? -12.617 -7.98 -7.449 1 97.69 334 TRP B N 1
ATOM 8621 C CA . TRP B 1 334 ? -13.609 -6.938 -7.691 1 97.69 334 TRP B CA 1
ATOM 8622 C C . TRP B 1 334 ? -14.344 -6.57 -6.406 1 97.69 334 TRP B C 1
ATOM 8624 O O . TRP B 1 334 ? -14.531 -5.391 -6.105 1 97.69 334 TRP B O 1
ATOM 8634 N N . VAL B 1 335 ? -14.68 -7.5 -5.59 1 97.38 335 VAL B N 1
ATOM 8635 C CA . VAL B 1 335 ? -15.375 -7.27 -4.332 1 97.38 335 VAL B CA 1
ATOM 8636 C C . VAL B 1 335 ? -14.477 -6.48 -3.379 1 97.38 335 VAL B C 1
ATOM 8638 O O . VAL B 1 335 ? -14.914 -5.504 -2.77 1 97.38 335 VAL B O 1
ATOM 8641 N N . VAL B 1 336 ? -13.242 -6.875 -3.285 1 97.75 336 VAL B N 1
ATOM 8642 C CA . VAL B 1 336 ? -12.32 -6.227 -2.357 1 97.75 336 VAL B CA 1
ATOM 8643 C C . VAL B 1 336 ? -12.055 -4.793 -2.812 1 97.75 336 VAL B C 1
ATOM 8645 O O . VAL B 1 336 ? -11.93 -3.887 -1.984 1 97.75 336 VAL B O 1
ATOM 8648 N N . LEU B 1 337 ? -11.984 -4.578 -4.109 1 97.69 337 LEU B N 1
ATOM 8649 C CA . LEU B 1 337 ? -11.812 -3.23 -4.641 1 97.69 337 LEU B CA 1
ATOM 8650 C C . LEU B 1 337 ? -12.992 -2.344 -4.254 1 97.69 337 LEU B C 1
ATOM 8652 O O . LEU B 1 337 ? -12.805 -1.213 -3.799 1 97.69 337 LEU B O 1
ATOM 8656 N N . CYS B 1 338 ? -14.148 -2.889 -4.406 1 96.69 338 CYS B N 1
ATOM 8657 C CA . CYS B 1 338 ? -15.352 -2.143 -4.055 1 96.69 338 CYS B CA 1
ATOM 8658 C C . CYS B 1 338 ? -15.406 -1.863 -2.559 1 96.69 338 CYS B C 1
ATOM 8660 O O . CYS B 1 338 ? -15.766 -0.761 -2.141 1 96.69 338 CYS B O 1
ATOM 8662 N N . GLN B 1 339 ? -15.047 -2.852 -1.813 1 96.88 339 GLN B N 1
ATOM 8663 C CA . GLN B 1 339 ? -15.047 -2.684 -0.364 1 96.88 339 GLN B CA 1
ATOM 8664 C C . GLN B 1 339 ? -14.008 -1.652 0.071 1 96.88 339 GLN B C 1
ATOM 8666 O O . GLN B 1 339 ? -14.227 -0.915 1.035 1 96.88 339 GLN B O 1
ATOM 8671 N N . THR B 1 340 ? -12.898 -1.58 -0.598 1 97.06 340 THR B N 1
ATOM 8672 C CA . THR B 1 340 ? -11.867 -0.606 -0.271 1 97.06 340 THR B CA 1
ATOM 8673 C C . THR B 1 340 ? -12.383 0.818 -0.449 1 97.06 340 THR B C 1
ATOM 8675 O O . THR B 1 340 ? -12.07 1.703 0.35 1 97.06 340 THR B O 1
ATOM 8678 N N . TYR B 1 341 ? -13.195 1.08 -1.476 1 94.44 341 TYR B N 1
ATOM 8679 C CA . TYR B 1 341 ? -13.789 2.393 -1.701 1 94.44 341 TYR B CA 1
ATOM 8680 C C . TYR B 1 341 ? -14.93 2.652 -0.721 1 94.44 341 TYR B C 1
ATOM 8682 O O . TYR B 1 341 ? -15.031 3.742 -0.151 1 94.44 341 TYR B O 1
ATOM 8690 N N . ARG B 1 342 ? -15.688 1.676 -0.463 1 91.88 342 ARG B N 1
ATOM 8691 C CA . ARG B 1 342 ? -16.906 1.836 0.332 1 91.88 342 ARG B CA 1
ATOM 8692 C C . ARG B 1 342 ? -16.562 2.049 1.805 1 91.88 342 ARG B C 1
ATOM 8694 O O . ARG B 1 342 ? -17.25 2.797 2.502 1 91.88 342 ARG B O 1
ATOM 8701 N N . TYR B 1 343 ? -15.5 1.439 2.23 1 92.38 343 TYR B N 1
ATOM 8702 C CA . TYR B 1 343 ? -15.203 1.469 3.656 1 92.38 343 TYR B CA 1
ATOM 8703 C C . TYR B 1 343 ? -14.234 2.602 3.988 1 92.38 343 TYR B C 1
ATOM 8705 O O . TYR B 1 343 ? -13.719 2.68 5.105 1 92.38 343 TYR B O 1
ATOM 8713 N N . LEU B 1 344 ? -14.016 3.51 3.086 1 91 344 LEU B N 1
ATOM 8714 C CA . LEU B 1 344 ? -13.211 4.688 3.379 1 91 344 LEU B CA 1
ATOM 8715 C C . LEU B 1 344 ? -13.859 5.539 4.461 1 91 344 LEU B C 1
ATOM 8717 O O . LEU B 1 344 ? -15.078 5.734 4.461 1 91 344 LEU B O 1
ATOM 8721 N N . ASP B 1 345 ? -13.078 5.867 5.414 1 89.38 345 ASP B N 1
ATOM 8722 C CA . ASP B 1 345 ? -13.547 6.785 6.445 1 89.38 345 ASP B CA 1
ATOM 8723 C C . ASP B 1 345 ? -13.445 8.234 5.973 1 89.38 345 ASP B C 1
ATOM 8725 O O . ASP B 1 345 ? -12.359 8.812 5.941 1 89.38 345 ASP B O 1
ATOM 8729 N N . PHE B 1 346 ? -14.539 8.844 5.738 1 87.56 346 PHE B N 1
ATOM 8730 C CA . PHE B 1 346 ? -14.586 10.188 5.18 1 87.56 346 PHE B CA 1
ATOM 8731 C C . PHE B 1 346 ? -14.039 11.211 6.172 1 87.56 346 PHE B C 1
ATOM 8733 O O . PHE B 1 346 ? -13.555 12.273 5.777 1 87.56 346 PHE B O 1
ATOM 8740 N N . ARG B 1 347 ? -14.047 10.875 7.422 1 87.5 347 ARG B N 1
ATOM 8741 C CA . ARG B 1 347 ? -13.586 11.797 8.453 1 87.5 347 ARG B CA 1
ATOM 8742 C C . ARG B 1 347 ? -12.062 11.805 8.547 1 87.5 347 ARG B C 1
ATOM 8744 O O . ARG B 1 347 ? -11.484 12.68 9.195 1 87.5 347 ARG B O 1
ATOM 8751 N N . SER B 1 348 ? -11.453 10.898 7.914 1 90.69 348 SER B N 1
ATOM 8752 C CA . SER B 1 348 ? -9.992 10.812 7.965 1 90.69 348 SER B CA 1
ATOM 8753 C C . SER B 1 348 ? -9.383 11 6.578 1 90.69 348 SER B C 1
ATOM 8755 O O . SER B 1 348 ? -8.273 10.531 6.316 1 90.69 348 SER B O 1
ATOM 8757 N N . MET B 1 349 ? -10.102 11.711 5.727 1 91.19 349 MET B N 1
ATOM 8758 C CA . MET B 1 349 ? -9.617 11.906 4.363 1 91.19 349 MET B CA 1
ATOM 8759 C C . MET B 1 349 ? -9.43 13.391 4.059 1 91.19 349 MET B C 1
ATOM 8761 O O . MET B 1 349 ? -10.125 14.234 4.613 1 91.19 349 MET B O 1
ATOM 8765 N N . ARG B 1 350 ? -8.398 13.617 3.252 1 91.94 350 ARG B N 1
ATOM 8766 C CA . ARG B 1 350 ? -8.211 14.922 2.627 1 91.94 350 ARG B CA 1
ATOM 8767 C C . ARG B 1 350 ? -8.766 14.938 1.207 1 91.94 350 ARG B C 1
ATOM 8769 O O . ARG B 1 350 ? -8.664 13.938 0.487 1 91.94 350 ARG B O 1
ATOM 8776 N N . ASN B 1 351 ? -9.445 16 0.778 1 91.31 351 ASN B N 1
ATOM 8777 C CA . ASN B 1 351 ? -9.977 16.156 -0.57 1 91.31 351 ASN B CA 1
ATOM 8778 C C . ASN B 1 351 ? -11.125 15.18 -0.829 1 91.31 351 ASN B C 1
ATOM 8780 O O . ASN B 1 351 ? -11.102 14.43 -1.803 1 91.31 351 ASN B O 1
ATOM 8784 N N . LEU B 1 352 ? -12.078 15.266 0.018 1 88.62 352 LEU B N 1
ATOM 8785 C CA . LEU B 1 352 ? -13.25 14.414 -0.121 1 88.62 352 LEU B CA 1
ATOM 8786 C C . LEU B 1 352 ? -14 14.727 -1.409 1 88.62 352 LEU B C 1
ATOM 8788 O O . LEU B 1 352 ? -14.766 13.898 -1.909 1 88.62 352 LEU B O 1
ATOM 8792 N N . ALA B 1 353 ? -13.75 15.867 -2.008 1 86.94 353 ALA B N 1
ATOM 8793 C CA . ALA B 1 353 ? -14.422 16.312 -3.225 1 86.94 353 ALA B CA 1
ATOM 8794 C C . ALA B 1 353 ? -14.078 15.406 -4.406 1 86.94 353 ALA B C 1
ATOM 8796 O O . ALA B 1 353 ? -14.797 15.383 -5.406 1 86.94 353 ALA B O 1
ATOM 8797 N N . PHE B 1 354 ? -13.023 14.656 -4.262 1 88.88 354 PHE B N 1
ATOM 8798 C CA . PHE B 1 354 ? -12.602 13.805 -5.367 1 88.88 354 PHE B CA 1
ATOM 8799 C C . PHE B 1 354 ? -13.664 12.75 -5.664 1 88.88 354 PHE B C 1
ATOM 8801 O O . PHE B 1 354 ? -13.805 12.305 -6.805 1 88.88 354 PHE B O 1
ATOM 8808 N N . LEU B 1 355 ? -14.461 12.344 -4.617 1 87.12 355 LEU B N 1
ATOM 8809 C CA . LEU B 1 355 ? -15.477 11.305 -4.762 1 87.12 355 LEU B CA 1
ATOM 8810 C C . LEU B 1 355 ? -16.609 11.773 -5.672 1 87.12 355 LEU B C 1
ATOM 8812 O O . LEU B 1 355 ? -17.234 10.961 -6.359 1 87.12 355 LEU B O 1
ATOM 8816 N N . ILE B 1 356 ? -16.859 13.094 -5.672 1 85.44 356 ILE B N 1
ATOM 8817 C CA . ILE B 1 356 ? -17.891 13.641 -6.535 1 85.44 356 ILE B CA 1
ATOM 8818 C C . ILE B 1 356 ? -17.469 13.523 -7.996 1 85.44 356 ILE B C 1
ATOM 8820 O O . ILE B 1 356 ? -18.25 13.109 -8.852 1 85.44 356 ILE B O 1
ATOM 8824 N N . GLY B 1 357 ? -16.234 13.875 -8.211 1 85.38 357 GLY B N 1
ATOM 8825 C CA . GLY B 1 357 ? -15.711 13.711 -9.555 1 85.38 357 GLY B CA 1
ATOM 8826 C C . GLY B 1 357 ? -15.633 12.266 -9.992 1 85.38 357 GLY B C 1
ATOM 8827 O O . GLY B 1 357 ? -15.875 11.945 -11.164 1 85.38 357 GLY B O 1
ATOM 8828 N N . ALA B 1 358 ? -15.383 11.438 -9.062 1 88.62 358 ALA B N 1
ATOM 8829 C CA . ALA B 1 358 ? -15.297 10.008 -9.359 1 88.62 358 ALA B CA 1
ATOM 8830 C C . ALA B 1 358 ? -16.656 9.453 -9.773 1 88.62 358 ALA B C 1
ATOM 8832 O O . ALA B 1 358 ? -16.75 8.68 -10.727 1 88.62 358 ALA B O 1
ATOM 8833 N N . MET B 1 359 ? -17.703 9.859 -9.141 1 87.38 359 MET B N 1
ATOM 8834 C CA . MET B 1 359 ? -19.062 9.367 -9.398 1 87.38 359 MET B CA 1
ATOM 8835 C C . MET B 1 359 ? -19.547 9.805 -10.781 1 87.38 359 MET B C 1
ATOM 8837 O O . MET B 1 359 ? -20.375 9.133 -11.391 1 87.38 359 MET B O 1
ATOM 8841 N N . ASN B 1 360 ? -18.938 10.852 -11.281 1 87.12 360 ASN B N 1
ATOM 8842 C CA . ASN B 1 360 ? -19.312 11.375 -12.594 1 87.12 360 ASN B CA 1
ATOM 8843 C C . ASN B 1 360 ? -18.562 10.672 -13.711 1 87.12 360 ASN B C 1
ATOM 8845 O O . ASN B 1 360 ? -18.906 10.828 -14.891 1 87.12 360 ASN B O 1
ATOM 8849 N N . SER B 1 361 ? -17.688 9.883 -13.328 1 89.75 361 SER B N 1
ATOM 8850 C CA . SER B 1 361 ? -16.875 9.203 -14.336 1 89.75 361 SER B CA 1
ATOM 8851 C C . SER B 1 361 ? -17.484 7.852 -14.711 1 89.75 361 SER B C 1
ATOM 8853 O O . SER B 1 361 ? -18 7.133 -13.852 1 89.75 361 SER B O 1
ATOM 8855 N N . MET B 1 362 ? -17.438 7.504 -15.938 1 91.31 362 MET B N 1
ATOM 8856 C CA . MET B 1 362 ? -18.062 6.289 -16.453 1 91.31 362 MET B CA 1
ATOM 8857 C C . MET B 1 362 ? -17.312 5.047 -15.977 1 91.31 362 MET B C 1
ATOM 8859 O O . MET B 1 362 ? -17.922 4.098 -15.5 1 91.31 362 MET B O 1
ATOM 8863 N N . PRO B 1 363 ? -16 5.059 -15.969 1 91.06 363 PRO B N 1
ATOM 8864 C CA . PRO B 1 363 ? -15.297 3.848 -15.531 1 91.06 363 PRO B CA 1
ATOM 8865 C C . PRO B 1 363 ? -15.492 3.561 -14.047 1 91.06 363 PRO B C 1
ATOM 8867 O O . PRO B 1 363 ? -15.383 2.408 -13.617 1 91.06 363 PRO B O 1
ATOM 8870 N N . PHE B 1 364 ? -15.812 4.551 -13.297 1 94.38 364 PHE B N 1
ATOM 8871 C CA . PHE B 1 364 ? -15.953 4.375 -11.859 1 94.38 364 PHE B CA 1
ATOM 8872 C C . PHE B 1 364 ? -17.234 3.609 -11.531 1 94.38 364 PHE B C 1
ATOM 8874 O O . PHE B 1 364 ? -17.438 3.199 -10.383 1 94.38 364 PHE B O 1
ATOM 8881 N N . GLN B 1 365 ? -18.047 3.307 -12.531 1 93.62 365 GLN B N 1
ATOM 8882 C CA . GLN B 1 365 ? -19.25 2.512 -12.32 1 93.62 365 GLN B CA 1
ATOM 8883 C C . GLN B 1 365 ? -18.906 1.07 -11.961 1 93.62 365 GLN B C 1
ATOM 8885 O O . GLN B 1 365 ? -19.719 0.358 -11.375 1 93.62 365 GLN B O 1
ATOM 8890 N N . LEU B 1 366 ? -17.672 0.689 -12.312 1 94.5 366 LEU B N 1
ATOM 8891 C CA . LEU B 1 366 ? -17.188 -0.618 -11.883 1 94.5 366 LEU B CA 1
ATOM 8892 C C . LEU B 1 366 ? -17.188 -0.732 -10.367 1 94.5 366 LEU B C 1
ATOM 8894 O O . LEU B 1 366 ? -17.391 -1.819 -9.82 1 94.5 366 LEU B O 1
ATOM 8898 N N . VAL B 1 367 ? -17.031 0.437 -9.75 1 95.12 367 VAL B N 1
ATOM 8899 C CA . VAL B 1 367 ? -17.016 0.453 -8.289 1 95.12 367 VAL B CA 1
ATOM 8900 C C . VAL B 1 367 ? -18.375 0.884 -7.75 1 95.12 367 VAL B C 1
ATOM 8902 O O . VAL B 1 367 ? -18.906 0.271 -6.82 1 95.12 367 VAL B O 1
ATOM 8905 N N . ALA B 1 368 ? -18.969 1.905 -8.352 1 93.75 368 ALA B N 1
ATOM 8906 C CA . ALA B 1 368 ? -20.234 2.439 -7.883 1 93.75 368 ALA B CA 1
ATOM 8907 C C . ALA B 1 368 ? -21.344 1.393 -7.984 1 93.75 368 ALA B C 1
ATOM 8909 O O . ALA B 1 368 ? -22.234 1.333 -7.129 1 93.75 368 ALA B O 1
ATOM 8910 N N . ASN B 1 369 ? -21.312 0.558 -9.023 1 95.19 369 ASN B N 1
ATOM 8911 C CA . ASN B 1 369 ? -22.25 -0.547 -9.195 1 95.19 369 ASN B CA 1
ATOM 8912 C C . ASN B 1 369 ? -21.578 -1.895 -8.953 1 95.19 369 ASN B C 1
ATOM 8914 O O . ASN B 1 369 ? -21.828 -2.857 -9.68 1 95.19 369 ASN B O 1
ATOM 8918 N N . GLY B 1 370 ? -20.766 -1.907 -7.957 1 94 370 GLY B N 1
ATOM 8919 C CA . GLY B 1 370 ? -19.922 -3.057 -7.68 1 94 370 GLY B CA 1
ATOM 8920 C C . GLY B 1 370 ? -20.688 -4.223 -7.074 1 94 370 GLY B C 1
ATOM 8921 O O . GLY B 1 370 ? -20.141 -5.328 -6.965 1 94 370 GLY B O 1
ATOM 8922 N N . PHE B 1 371 ? -21.922 -4.137 -6.73 1 93.44 371 PHE B N 1
ATOM 8923 C CA . PHE B 1 371 ? -22.719 -5.219 -6.148 1 93.44 371 PHE B CA 1
ATOM 8924 C C . PHE B 1 371 ? -22.906 -6.344 -7.152 1 93.44 371 PHE B C 1
ATOM 8926 O O . PHE B 1 371 ? -23.25 -7.469 -6.777 1 93.44 371 PHE B O 1
ATOM 8933 N N . LEU B 1 372 ? -22.672 -6.023 -8.414 1 95.81 372 LEU B N 1
ATOM 8934 C CA . LEU B 1 372 ? -22.734 -7.051 -9.445 1 95.81 372 LEU B CA 1
ATOM 8935 C C . LEU B 1 372 ? -21.672 -8.125 -9.211 1 95.81 372 LEU B C 1
ATOM 8937 O O . LEU B 1 372 ? -21.812 -9.25 -9.68 1 95.81 372 LEU B O 1
ATOM 8941 N N . ALA B 1 373 ? -20.641 -7.777 -8.523 1 95.56 373 ALA B N 1
ATOM 8942 C CA . ALA B 1 373 ? -19.578 -8.742 -8.227 1 95.56 373 ALA B CA 1
ATOM 8943 C C . ALA B 1 373 ? -20.094 -9.875 -7.352 1 95.56 373 ALA B C 1
ATOM 8945 O O . ALA B 1 373 ? -19.672 -11.023 -7.496 1 95.56 373 ALA B O 1
ATOM 8946 N N . VAL B 1 374 ? -20.984 -9.625 -6.492 1 95.19 374 VAL B N 1
ATOM 8947 C CA . VAL B 1 374 ? -21.562 -10.617 -5.594 1 95.19 374 VAL B CA 1
ATOM 8948 C C . VAL B 1 374 ? -22.453 -11.57 -6.379 1 95.19 374 VAL B C 1
ATOM 8950 O O . VAL B 1 374 ? -22.562 -12.758 -6.047 1 95.19 374 VAL B O 1
ATOM 8953 N N . GLU B 1 375 ? -23.078 -11.07 -7.441 1 97.62 375 GLU B N 1
ATOM 8954 C CA . GLU B 1 375 ? -23.938 -11.898 -8.289 1 97.62 375 GLU B CA 1
ATOM 8955 C C . GLU B 1 375 ? -23.125 -13.008 -8.969 1 97.62 375 GLU B C 1
ATOM 8957 O O . GLU B 1 375 ? -23.656 -14.086 -9.242 1 97.62 375 GLU B O 1
ATOM 8962 N N . ASN B 1 376 ? -21.859 -12.727 -9.234 1 97.88 376 ASN B N 1
ATOM 8963 C CA . ASN B 1 376 ? -20.984 -13.766 -9.773 1 97.88 376 ASN B CA 1
ATOM 8964 C C . ASN B 1 376 ? -20.938 -14.977 -8.852 1 97.88 376 ASN B C 1
ATOM 8966 O O . ASN B 1 376 ? -20.953 -16.125 -9.32 1 97.88 376 ASN B O 1
ATOM 8970 N N . PHE B 1 377 ? -20.922 -14.727 -7.598 1 97.38 377 PHE B N 1
ATOM 8971 C CA . PHE B 1 377 ? -20.797 -15.82 -6.637 1 97.38 377 PHE B CA 1
ATOM 8972 C C . PHE B 1 377 ? -22.094 -16.594 -6.516 1 97.38 377 PHE B C 1
ATOM 8974 O O . PHE B 1 377 ? -22.094 -17.812 -6.328 1 97.38 377 PHE B O 1
ATOM 8981 N N . PHE B 1 378 ? -23.234 -15.906 -6.574 1 98.25 378 PHE B N 1
ATOM 8982 C CA . PHE B 1 378 ? -24.516 -16.609 -6.586 1 98.25 378 PHE B CA 1
ATOM 8983 C C . PHE B 1 378 ? -24.641 -17.5 -7.816 1 98.25 378 PHE B C 1
ATOM 8985 O O . PHE B 1 378 ? -25.078 -18.641 -7.723 1 98.25 378 PHE B O 1
ATOM 8992 N N . PHE B 1 379 ? -24.266 -16.938 -8.953 1 98.12 379 PHE B N 1
ATOM 8993 C CA . PHE B 1 379 ? -24.266 -17.688 -10.203 1 98.12 379 PHE B CA 1
ATOM 8994 C C . PHE B 1 379 ? -23.406 -18.938 -10.086 1 98.12 379 PHE B C 1
ATOM 8996 O O . PHE B 1 379 ? -23.844 -20.031 -10.453 1 98.12 379 PHE B O 1
ATOM 9003 N N . ILE B 1 380 ? -22.188 -18.812 -9.492 1 97.44 380 ILE B N 1
ATOM 9004 C CA . ILE B 1 380 ? -21.234 -19.922 -9.367 1 97.44 380 ILE B CA 1
ATOM 9005 C C . ILE B 1 380 ? -21.797 -20.969 -8.398 1 97.44 380 ILE B C 1
ATOM 9007 O O . ILE B 1 380 ? -21.672 -22.172 -8.633 1 97.44 380 ILE B O 1
ATOM 9011 N N . SER B 1 381 ? -22.391 -20.531 -7.336 1 96.94 381 SER B N 1
ATOM 9012 C CA . SER B 1 381 ? -22.969 -21.438 -6.336 1 96.94 381 SER B CA 1
ATOM 9013 C C . SER B 1 381 ? -24.078 -22.281 -6.934 1 96.94 381 SER B C 1
ATOM 9015 O O . SER B 1 381 ? -24.094 -23.5 -6.758 1 96.94 381 SER B O 1
ATOM 9017 N N . GLY B 1 382 ? -24.969 -21.641 -7.684 1 97.75 382 GLY B N 1
ATOM 9018 C CA . GLY B 1 382 ? -26.031 -22.391 -8.352 1 97.75 382 GLY B CA 1
ATOM 9019 C C . GLY B 1 382 ? -25.5 -23.375 -9.375 1 97.75 382 GLY B C 1
ATOM 9020 O O . GLY B 1 382 ? -25.984 -24.5 -9.461 1 97.75 382 GLY B O 1
ATOM 9021 N N . LEU B 1 383 ? -24.531 -22.953 -10.039 1 97.25 383 LEU B N 1
ATOM 9022 C CA . LEU B 1 383 ? -23.938 -23.797 -11.07 1 97.25 383 LEU B CA 1
ATOM 9023 C C . LEU B 1 383 ? -23.312 -25.047 -10.453 1 97.25 383 LEU B C 1
ATOM 9025 O O . LEU B 1 383 ? -23.547 -26.156 -10.922 1 97.25 383 LEU B O 1
ATOM 9029 N N . LEU B 1 384 ? -22.516 -24.875 -9.422 1 93.88 384 LEU B N 1
ATOM 9030 C CA . LEU B 1 384 ? -21.812 -25.984 -8.805 1 93.88 384 LEU B CA 1
ATOM 9031 C C . LEU B 1 384 ? -22.781 -26.969 -8.156 1 93.88 384 LEU B C 1
ATOM 9033 O O . LEU B 1 384 ? -22.578 -28.188 -8.203 1 93.88 384 LEU B O 1
ATOM 9037 N N . MET B 1 385 ? -23.781 -26.438 -7.559 1 94.19 385 MET B N 1
ATOM 9038 C CA . MET B 1 385 ? -24.812 -27.266 -6.953 1 94.19 385 MET B CA 1
ATOM 9039 C C . MET B 1 385 ? -25.453 -28.172 -7.996 1 94.19 385 MET B C 1
ATOM 9041 O O . MET B 1 385 ? -25.547 -29.391 -7.805 1 94.19 385 MET B O 1
ATOM 9045 N N . SER B 1 386 ? -25.891 -27.578 -9.031 1 94.94 386 SER B N 1
ATOM 9046 C CA . SER B 1 386 ? -26.578 -28.297 -10.094 1 94.94 386 SER B CA 1
ATOM 9047 C C . SER B 1 386 ? -25.641 -29.266 -10.812 1 94.94 386 SER B C 1
ATOM 9049 O O . SER B 1 386 ? -26.031 -30.391 -11.117 1 94.94 386 SER B O 1
ATOM 9051 N N . TYR B 1 387 ? -24.5 -28.875 -11.078 1 92.69 387 TYR B N 1
ATOM 9052 C CA . TYR B 1 387 ? -23.531 -29.719 -11.781 1 92.69 387 TYR B CA 1
ATOM 9053 C C . TYR B 1 387 ? -23.219 -30.969 -10.977 1 92.69 387 TYR B C 1
ATOM 9055 O O . TYR B 1 387 ? -23.172 -32.062 -11.531 1 92.69 387 TYR B O 1
ATOM 9063 N N . ARG B 1 388 ? -22.969 -30.859 -9.711 1 89.25 388 ARG B N 1
ATOM 9064 C CA . ARG B 1 388 ? -22.625 -31.984 -8.844 1 89.25 388 ARG B CA 1
ATOM 9065 C C . ARG B 1 388 ? -23.734 -33.031 -8.828 1 89.25 388 ARG B C 1
ATOM 9067 O O . ARG B 1 388 ? -23.484 -34.219 -8.93 1 89.25 388 ARG B O 1
ATOM 9074 N N . ILE B 1 389 ? -24.922 -32.562 -8.711 1 91.56 389 ILE B N 1
ATOM 9075 C CA . ILE B 1 389 ? -26.062 -33.469 -8.625 1 91.56 389 ILE B CA 1
ATOM 9076 C C . ILE B 1 389 ? -26.312 -34.125 -9.984 1 91.56 389 ILE B C 1
ATOM 9078 O O . ILE B 1 389 ? -26.547 -35.344 -10.07 1 91.56 389 ILE B O 1
ATOM 9082 N N . THR B 1 390 ? -26.25 -33.344 -11.031 1 90.25 390 THR B N 1
ATOM 9083 C CA . THR B 1 390 ? -26.5 -33.844 -12.383 1 90.25 390 THR B CA 1
ATOM 9084 C C . THR B 1 390 ? -25.406 -34.844 -12.805 1 90.25 390 THR B C 1
ATOM 9086 O O . THR B 1 390 ? -25.703 -35.875 -13.414 1 90.25 390 THR B O 1
ATOM 9089 N N . ALA B 1 391 ? -24.234 -34.5 -12.484 1 84.25 391 ALA B N 1
ATOM 9090 C CA . ALA B 1 391 ? -23.094 -35.344 -12.875 1 84.25 391 ALA B CA 1
ATOM 9091 C C . ALA B 1 391 ? -23.125 -36.656 -12.117 1 84.25 391 ALA B C 1
ATOM 9093 O O . ALA B 1 391 ? -22.672 -37.688 -12.641 1 84.25 391 ALA B O 1
ATOM 9094 N N . THR B 1 392 ? -23.641 -36.688 -10.953 1 82.88 392 THR B N 1
ATOM 9095 C CA . THR B 1 392 ? -23.672 -37.906 -10.141 1 82.88 392 THR B CA 1
ATOM 9096 C C . THR B 1 392 ? -24.938 -38.719 -10.391 1 82.88 392 THR B C 1
ATOM 9098 O O . THR B 1 392 ? -25.016 -39.906 -10.047 1 82.88 392 THR B O 1
ATOM 9101 N N . SER B 1 393 ? -25.906 -38.094 -10.945 1 82.69 393 SER B N 1
ATOM 9102 C CA . SER B 1 393 ? -27.172 -38.781 -11.203 1 82.69 393 SER B CA 1
ATOM 9103 C C . SER B 1 393 ? -27.109 -39.625 -12.469 1 82.69 393 SER B C 1
ATOM 9105 O O . SER B 1 393 ? -26.672 -39.156 -13.516 1 82.69 393 SER B O 1
ATOM 9107 N N . SER B 1 394 ? -26.828 -41.031 -12.258 1 72 394 SER B N 1
ATOM 9108 C CA . SER B 1 394 ? -26.859 -41.938 -13.383 1 72 394 SER B CA 1
ATOM 9109 C C . SER B 1 394 ? -28.281 -42.438 -13.664 1 72 394 SER B C 1
ATOM 9111 O O . SER B 1 394 ? -28.969 -42.875 -12.75 1 72 394 SER B O 1
ATOM 9113 N N . ASP B 1 395 ? -28.719 -42.406 -14.898 1 69.44 395 ASP B N 1
ATOM 9114 C CA . ASP B 1 395 ? -29.984 -42.969 -15.375 1 69.44 395 ASP B CA 1
ATOM 9115 C C . ASP B 1 395 ? -31.172 -42.344 -14.617 1 69.44 395 ASP B C 1
ATOM 9117 O O . ASP B 1 395 ? -32.062 -43.062 -14.18 1 69.44 395 ASP B O 1
ATOM 9121 N N . ASN B 1 396 ? -31.156 -41.062 -14.234 1 68.94 396 ASN B N 1
ATOM 9122 C CA . ASN B 1 396 ? -32.25 -40.281 -13.648 1 68.94 396 ASN B CA 1
ATOM 9123 C C . ASN B 1 396 ? -32.531 -40.719 -12.211 1 68.94 396 ASN B C 1
ATOM 9125 O O . ASN B 1 396 ? -33.625 -40.5 -11.695 1 68.94 396 ASN B O 1
ATOM 9129 N N . VAL B 1 397 ? -31.484 -41.438 -11.641 1 80.25 397 VAL B N 1
ATOM 9130 C CA . VAL B 1 397 ? -31.641 -41.844 -10.242 1 80.25 397 VAL B CA 1
ATOM 9131 C C . VAL B 1 397 ? -30.828 -40.875 -9.352 1 80.25 397 VAL B C 1
ATOM 9133 O O . VAL B 1 397 ? -29.625 -40.719 -9.555 1 80.25 397 VAL B O 1
ATOM 9136 N N . ILE B 1 398 ? -31.531 -40.25 -8.5 1 85.62 398 ILE B N 1
ATOM 9137 C CA . ILE B 1 398 ? -30.938 -39.312 -7.582 1 85.62 398 ILE B CA 1
ATOM 9138 C C . ILE B 1 398 ? -30.656 -39.969 -6.238 1 85.62 398 ILE B C 1
ATOM 9140 O O . ILE B 1 398 ? -31.531 -40.625 -5.676 1 85.62 398 ILE B O 1
ATOM 9144 N N . ARG B 1 399 ? -29.453 -39.969 -5.797 1 84.19 399 ARG B N 1
ATOM 9145 C CA . ARG B 1 399 ? -29.062 -40.469 -4.48 1 84.19 399 ARG B CA 1
ATOM 9146 C C . ARG B 1 399 ? -29.312 -39.406 -3.406 1 84.19 399 ARG B C 1
ATOM 9148 O O . ARG B 1 399 ? -28.391 -38.656 -3.047 1 84.19 399 ARG B O 1
ATOM 9155 N N . TYR B 1 400 ? -30.406 -39.406 -2.785 1 87.56 400 TYR B N 1
ATOM 9156 C CA . TYR B 1 400 ? -30.859 -38.375 -1.841 1 87.56 400 TYR B CA 1
ATOM 9157 C C . TYR B 1 400 ? -29.969 -38.375 -0.598 1 87.56 400 TYR B C 1
ATOM 9159 O O . TYR B 1 400 ? -29.75 -37.312 0.001 1 87.56 400 TYR B O 1
ATOM 9167 N N . LYS B 1 401 ? -29.438 -39.469 -0.204 1 85.69 401 LYS B N 1
ATOM 9168 C CA . LYS B 1 401 ? -28.562 -39.562 0.965 1 85.69 401 LYS B CA 1
ATOM 9169 C C . LYS B 1 401 ? -27.266 -38.781 0.738 1 85.69 401 LYS B C 1
ATOM 9171 O O . LYS B 1 401 ? -26.766 -38.125 1.645 1 85.69 401 LYS B O 1
ATOM 9176 N N . ASP B 1 402 ? -26.797 -38.938 -0.478 1 86.06 402 ASP B N 1
ATOM 9177 C CA . ASP B 1 402 ? -25.562 -38.25 -0.81 1 86.06 402 ASP B CA 1
ATOM 9178 C C . ASP B 1 402 ? -25.781 -36.719 -0.823 1 86.06 402 ASP B C 1
ATOM 9180 O O . ASP B 1 402 ? -24.891 -35.969 -0.427 1 86.06 402 ASP B O 1
ATOM 9184 N N . ILE B 1 403 ? -26.922 -36.312 -1.257 1 90.31 403 ILE B N 1
ATOM 9185 C CA . ILE B 1 403 ? -27.25 -34.906 -1.301 1 90.31 403 ILE B CA 1
ATOM 9186 C C . ILE B 1 403 ? -27.375 -34.344 0.12 1 90.31 403 ILE B C 1
ATOM 9188 O O . ILE B 1 403 ? -26.844 -33.281 0.43 1 90.31 403 ILE B O 1
ATOM 9192 N N . PHE B 1 404 ? -28.016 -35.062 0.966 1 90.44 404 PHE B N 1
ATOM 9193 C CA . PHE B 1 404 ? -28.219 -34.656 2.35 1 90.44 404 PHE B CA 1
ATOM 9194 C C . PHE B 1 404 ? -26.875 -34.531 3.07 1 90.44 404 PHE B C 1
ATOM 9196 O O . PHE B 1 404 ? -26.625 -33.531 3.764 1 90.44 404 PHE B O 1
ATOM 9203 N N . THR B 1 405 ? -26.016 -35.469 2.926 1 87.88 405 THR B N 1
ATOM 9204 C CA . THR B 1 405 ? -24.703 -35.438 3.564 1 87.88 405 THR B CA 1
ATOM 9205 C C . THR B 1 405 ? -23.875 -34.281 3.035 1 87.88 405 THR B C 1
ATOM 9207 O O . THR B 1 405 ? -23.156 -33.625 3.795 1 87.88 405 THR B O 1
ATOM 9210 N N . SER B 1 406 ? -24.016 -34.062 1.771 1 88.75 406 SER B N 1
ATOM 9211 C CA . SER B 1 406 ? -23.281 -32.969 1.168 1 88.75 406 SER B CA 1
ATOM 9212 C C . SER B 1 406 ? -23.766 -31.609 1.695 1 88.75 406 SER B C 1
ATOM 9214 O O . SER B 1 406 ? -22.969 -30.688 1.894 1 88.75 406 SER B O 1
ATOM 9216 N N . TYR B 1 407 ? -25 -31.5 1.917 1 91.88 407 TYR B N 1
ATOM 9217 C CA . TYR B 1 407 ? -25.578 -30.266 2.428 1 91.88 407 TYR B CA 1
ATOM 9218 C C . TYR B 1 407 ? -25.188 -30.031 3.883 1 91.88 407 TYR B C 1
ATOM 9220 O O . TYR B 1 407 ? -24.922 -28.906 4.289 1 91.88 407 TYR B O 1
ATOM 9228 N N . LEU B 1 408 ? -25.172 -31.094 4.598 1 91.44 408 LEU B N 1
ATOM 9229 C CA . LEU B 1 408 ? -24.766 -30.969 5.996 1 91.44 408 LEU B CA 1
ATOM 9230 C C . LEU B 1 408 ? -23.297 -30.562 6.102 1 91.44 408 LEU B C 1
ATOM 9232 O O . LEU B 1 408 ? -22.953 -29.719 6.941 1 91.44 408 LEU B O 1
ATOM 9236 N N . HIS B 1 409 ? -22.562 -31.109 5.246 1 90.44 409 HIS B N 1
ATOM 9237 C CA . HIS B 1 409 ? -21.141 -30.75 5.195 1 90.44 409 HIS B CA 1
ATOM 9238 C C . HIS B 1 409 ? -20.953 -29.281 4.836 1 90.44 409 HIS B C 1
ATOM 9240 O O . HIS B 1 409 ? -20.141 -28.594 5.453 1 90.44 409 HIS B O 1
ATOM 9246 N N . ARG B 1 410 ? -21.609 -28.875 3.881 1 91.19 410 ARG B N 1
ATOM 9247 C CA . ARG B 1 410 ? -21.516 -27.484 3.43 1 91.19 410 ARG B CA 1
ATOM 9248 C C . ARG B 1 410 ? -21.969 -26.531 4.52 1 91.19 410 ARG B C 1
ATOM 9250 O O . ARG B 1 410 ? -21.328 -25.5 4.77 1 91.19 410 ARG B O 1
ATOM 9257 N N . TYR B 1 411 ? -23.094 -26.859 5.121 1 94 411 TYR B N 1
ATOM 9258 C CA . TYR B 1 411 ? -23.625 -26.016 6.184 1 94 411 TYR B CA 1
ATOM 9259 C C . TYR B 1 411 ? -22.625 -25.875 7.32 1 94 411 TYR B C 1
ATOM 9261 O O . TYR B 1 411 ? -22.391 -24.766 7.809 1 94 411 TYR B O 1
ATOM 9269 N N . PHE B 1 412 ? -22.062 -26.953 7.695 1 93.38 412 PHE B N 1
ATOM 9270 C CA . PHE B 1 412 ? -21.094 -26.938 8.797 1 93.38 412 PHE B CA 1
ATOM 9271 C C . PHE B 1 412 ? -19.859 -26.125 8.422 1 93.38 412 PHE B C 1
ATOM 9273 O O . PHE B 1 412 ? -19.359 -25.359 9.242 1 93.38 412 PHE B O 1
ATOM 9280 N N . ARG B 1 413 ? -19.375 -26.266 7.238 1 91.81 413 ARG B N 1
ATOM 9281 C CA . ARG B 1 413 ? -18.203 -25.547 6.773 1 91.81 413 ARG B CA 1
ATOM 9282 C C . ARG B 1 413 ? -18.453 -24.047 6.73 1 91.81 413 ARG B C 1
ATOM 9284 O O . ARG B 1 413 ? -17.672 -23.266 7.281 1 91.81 413 ARG B O 1
ATOM 9291 N N . LEU B 1 414 ? -19.531 -23.625 6.195 1 94.06 414 LEU B N 1
ATOM 9292 C CA . LEU B 1 414 ? -19.844 -22.219 6.02 1 94.06 414 LEU B CA 1
ATOM 9293 C C . LEU B 1 414 ? -20.141 -21.547 7.359 1 94.06 414 LEU B C 1
ATOM 9295 O O . LEU B 1 414 ? -19.625 -20.469 7.641 1 94.06 414 LEU B O 1
ATOM 9299 N N . THR B 1 415 ? -20.875 -22.25 8.219 1 95.06 415 THR B N 1
ATOM 9300 C CA . THR B 1 415 ? -21.312 -21.672 9.484 1 95.06 415 THR B CA 1
ATOM 9301 C C . THR B 1 415 ? -20.125 -21.578 10.453 1 95.06 415 THR B C 1
ATOM 9303 O O . THR B 1 415 ? -19.969 -20.562 11.148 1 95.06 415 THR B O 1
ATOM 9306 N N . SER B 1 416 ? -19.344 -22.625 10.523 1 94.44 416 SER B N 1
ATOM 9307 C CA . SER B 1 416 ? -18.203 -22.594 11.422 1 94.44 416 SER B CA 1
ATOM 9308 C C . SER B 1 416 ? -17.219 -21.5 11.023 1 94.44 416 SER B C 1
ATOM 9310 O O . SER B 1 416 ? -16.719 -20.766 11.875 1 94.44 416 SER B O 1
ATOM 9312 N N . CYS B 1 417 ? -16.922 -21.375 9.734 1 96.06 417 CYS B N 1
ATOM 9313 C CA . CYS B 1 417 ? -16.016 -20.344 9.266 1 96.06 417 CYS B CA 1
ATOM 9314 C C . CYS B 1 417 ? -16.562 -18.953 9.547 1 96.06 417 CYS B C 1
ATOM 9316 O O . CYS B 1 417 ? -15.828 -18.047 9.914 1 96.06 417 CYS B O 1
ATOM 9318 N N . ALA B 1 418 ? -17.875 -18.797 9.383 1 96.44 418 ALA B N 1
ATOM 9319 C CA . ALA B 1 418 ? -18.516 -17.516 9.648 1 96.44 418 ALA B CA 1
ATOM 9320 C C . ALA B 1 418 ? -18.422 -17.141 11.125 1 96.44 418 ALA B C 1
ATOM 9322 O O . ALA B 1 418 ? -18.125 -15.992 11.469 1 96.44 418 ALA B O 1
ATOM 9323 N N . LEU B 1 419 ? -18.594 -18.109 11.953 1 95.44 419 LEU B N 1
ATOM 9324 C CA . LEU B 1 419 ? -18.547 -17.859 13.383 1 95.44 419 LEU B CA 1
ATOM 9325 C C . LEU B 1 419 ? -17.125 -17.516 13.82 1 95.44 419 LEU B C 1
ATOM 9327 O O . LEU B 1 419 ? -16.922 -16.625 14.664 1 95.44 419 LEU B O 1
ATOM 9331 N N . PHE B 1 420 ? -16.156 -18.172 13.289 1 96 420 PHE B N 1
ATOM 9332 C CA . PHE B 1 420 ? -14.766 -17.859 13.602 1 96 420 PHE B CA 1
ATOM 9333 C C . PHE B 1 420 ? -14.422 -16.453 13.117 1 96 420 PHE B C 1
ATOM 9335 O O . PHE B 1 420 ? -13.68 -15.727 13.789 1 96 420 PHE B O 1
ATOM 9342 N N . SER B 1 421 ? -14.914 -16.078 11.914 1 96.06 421 SER B N 1
ATOM 9343 C CA . SER B 1 421 ? -14.656 -14.742 11.398 1 96.06 421 SER B CA 1
ATOM 9344 C C . SER B 1 421 ? -15.266 -13.672 12.305 1 96.06 421 SER B C 1
ATOM 9346 O O . SER B 1 421 ? -14.664 -12.633 12.539 1 96.06 421 SER B O 1
ATOM 9348 N N . VAL B 1 422 ? -16.484 -13.938 12.797 1 95.69 422 VAL B N 1
ATOM 9349 C CA . VAL B 1 422 ? -17.156 -13.031 13.727 1 95.69 422 VAL B CA 1
ATOM 9350 C C . VAL B 1 422 ? -16.359 -12.961 15.031 1 95.69 422 VAL B C 1
ATOM 9352 O O . VAL B 1 422 ? -16.219 -11.891 15.617 1 95.69 422 VAL B O 1
ATOM 9355 N N . GLY B 1 423 ? -15.898 -14.086 15.469 1 95.56 423 GLY B N 1
ATOM 9356 C CA . GLY B 1 423 ? -15.047 -14.109 16.641 1 95.56 423 GLY B CA 1
ATOM 9357 C C . GLY B 1 423 ? -13.773 -13.289 16.484 1 95.56 423 GLY B C 1
ATOM 9358 O O . GLY B 1 423 ? -13.414 -12.508 17.359 1 95.56 423 GLY B O 1
ATOM 9359 N N . ILE B 1 424 ? -13.109 -13.422 15.367 1 96 424 ILE B N 1
ATOM 9360 C CA . ILE B 1 424 ? -11.883 -12.688 15.094 1 96 424 ILE B CA 1
ATOM 9361 C C . ILE B 1 424 ? -12.18 -11.188 15.078 1 96 424 ILE B C 1
ATOM 9363 O O . ILE B 1 424 ? -11.406 -10.391 15.617 1 96 424 ILE B O 1
ATOM 9367 N N . PHE B 1 425 ? -13.32 -10.836 14.484 1 96.06 425 PHE B N 1
ATOM 9368 C CA . PHE B 1 425 ? -13.703 -9.43 14.438 1 96.06 425 PHE B CA 1
ATOM 9369 C C . PHE B 1 425 ? -13.984 -8.906 15.844 1 96.06 425 PHE B C 1
ATOM 9371 O O . PHE B 1 425 ? -13.695 -7.75 16.141 1 96.06 425 PHE B O 1
ATOM 9378 N N . SER B 1 426 ? -14.5 -9.719 16.688 1 94.44 426 SER B N 1
ATOM 9379 C CA . SER B 1 426 ? -14.82 -9.312 18.047 1 94.44 426 SER B CA 1
ATOM 9380 C C . SER B 1 426 ? -13.555 -9.062 18.859 1 94.44 426 SER B C 1
ATOM 9382 O O . SER B 1 426 ? -13.57 -8.273 19.812 1 94.44 426 SER B O 1
ATOM 9384 N N . VAL B 1 427 ? -12.453 -9.648 18.547 1 94.06 427 VAL B N 1
ATOM 9385 C CA . VAL B 1 427 ? -11.195 -9.5 19.266 1 94.06 427 VAL B CA 1
ATOM 9386 C C . VAL B 1 427 ? -10.359 -8.391 18.641 1 94.06 427 VAL B C 1
ATOM 9388 O O . VAL B 1 427 ? -9.367 -7.941 19.219 1 94.06 427 VAL B O 1
ATOM 9391 N N . LEU B 1 428 ? -10.758 -7.859 17.516 1 93.88 428 LEU B N 1
ATOM 9392 C CA . LEU B 1 428 ? -10 -6.895 16.719 1 93.88 428 LEU B CA 1
ATOM 9393 C C . LEU B 1 428 ? -9.68 -5.652 17.547 1 93.88 428 LEU B C 1
ATOM 9395 O O . LEU B 1 428 ? -8.594 -5.082 17.422 1 93.88 428 LEU B O 1
ATOM 9399 N N . PRO B 1 429 ? -10.602 -5.152 18.453 1 93.31 429 PRO B N 1
ATOM 9400 C CA . PRO B 1 429 ? -10.328 -3.928 19.219 1 93.31 429 PRO B CA 1
ATOM 9401 C C . PRO B 1 429 ? -9.07 -4.027 20.062 1 93.31 429 PRO B C 1
ATOM 9403 O O . PRO B 1 429 ? -8.438 -3.01 20.359 1 93.31 429 PRO B O 1
ATOM 9406 N N . LEU B 1 430 ? -8.602 -5.191 20.391 1 92.25 430 LEU B N 1
ATOM 9407 C CA . LEU B 1 430 ? -7.465 -5.391 21.281 1 92.25 430 LEU B CA 1
ATOM 9408 C C . LEU B 1 430 ? -6.148 -5.305 20.516 1 92.25 430 LEU B C 1
ATOM 9410 O O . LEU B 1 430 ? -5.082 -5.164 21.125 1 92.25 430 LEU B O 1
ATOM 9414 N N . VAL B 1 431 ? -6.18 -5.324 19.266 1 91.25 431 VAL B N 1
ATOM 9415 C CA . VAL B 1 431 ? -4.961 -5.465 18.484 1 91.25 431 VAL B CA 1
ATOM 9416 C C . VAL B 1 431 ? -4.586 -4.117 17.859 1 91.25 431 VAL B C 1
ATOM 9418 O O . VAL B 1 431 ? -3.412 -3.854 17.594 1 91.25 431 VAL B O 1
ATOM 9421 N N . GLY B 1 432 ? -5.457 -3.16 17.75 1 91.12 432 GLY B N 1
ATOM 9422 C CA . GLY B 1 432 ? -5.176 -1.928 17.031 1 91.12 432 GLY B CA 1
ATOM 9423 C C . GLY B 1 432 ? -5.137 -0.708 17.922 1 91.12 432 GLY B C 1
ATOM 9424 O O . GLY B 1 432 ? -5.391 -0.807 19.125 1 91.12 432 GLY B O 1
ATOM 9425 N N . SER B 1 433 ? -4.617 0.35 17.359 1 92.75 433 SER B N 1
ATOM 9426 C CA . SER B 1 433 ? -4.59 1.666 17.984 1 92.75 433 SER B CA 1
ATOM 9427 C C . SER B 1 433 ? -4.594 2.779 16.938 1 92.75 433 SER B C 1
ATOM 9429 O O . SER B 1 433 ? -4.305 2.537 15.766 1 92.75 433 SER B O 1
ATOM 9431 N N . GLY B 1 434 ? -5.016 3.955 17.359 1 93.25 434 GLY B N 1
ATOM 9432 C CA . GLY B 1 434 ? -5.105 5.113 16.484 1 93.25 434 GLY B CA 1
ATOM 9433 C C . GLY B 1 434 ? -6.16 6.113 16.922 1 93.25 434 GLY B C 1
ATOM 9434 O O . GLY B 1 434 ? -6.992 5.809 17.781 1 93.25 434 GLY B O 1
ATOM 9435 N N . PRO B 1 435 ? -6.086 7.238 16.391 1 94.69 435 PRO B N 1
ATOM 9436 C CA . PRO B 1 435 ? -6.996 8.297 16.828 1 94.69 435 PRO B CA 1
ATOM 9437 C C . PRO B 1 435 ? -8.461 7.949 16.594 1 94.69 435 PRO B C 1
ATOM 9439 O O . PRO B 1 435 ? -9.32 8.305 17.406 1 94.69 435 PRO B O 1
ATOM 9442 N N . VAL B 1 436 ? -8.805 7.227 15.523 1 94.62 436 VAL B N 1
ATOM 9443 C CA . VAL B 1 436 ? -10.203 6.938 15.234 1 94.62 436 VAL B CA 1
ATOM 9444 C C . VAL B 1 436 ? -10.477 5.449 15.453 1 94.62 436 VAL B C 1
ATOM 9446 O O . VAL B 1 436 ? -11.547 4.953 15.094 1 94.62 436 VAL B O 1
ATOM 9449 N N . TRP B 1 437 ? -9.539 4.68 15.992 1 94.19 437 TRP B N 1
ATOM 9450 C CA . TRP B 1 437 ? -9.641 3.23 16.141 1 94.19 437 TRP B CA 1
ATOM 9451 C C . TRP B 1 437 ? -10.75 2.863 17.125 1 94.19 437 TRP B C 1
ATOM 9453 O O . TRP B 1 437 ? -11.719 2.188 16.75 1 94.19 437 TRP B O 1
ATOM 9463 N N . ARG B 1 438 ? -10.727 3.404 18.359 1 91.06 438 ARG B N 1
ATOM 9464 C CA . ARG B 1 438 ? -11.672 3.016 19.391 1 91.06 438 ARG B CA 1
ATOM 9465 C C . ARG B 1 438 ? -13.086 3.465 19.047 1 91.06 438 ARG B C 1
ATOM 9467 O O . ARG B 1 438 ? -14.047 2.727 19.266 1 91.06 438 ARG B O 1
ATOM 9474 N N . GLU B 1 439 ? -13.164 4.664 18.531 1 90.5 439 GLU B N 1
ATOM 9475 C CA . GLU B 1 439 ? -14.477 5.203 18.156 1 90.5 439 GLU B CA 1
ATOM 9476 C C . GLU B 1 439 ? -15.172 4.324 17.125 1 90.5 439 GLU B C 1
ATOM 9478 O O . GLU B 1 439 ? -16.375 4.09 17.219 1 90.5 439 GLU B O 1
ATOM 9483 N N . ASN B 1 440 ? -14.453 3.811 16.203 1 92.06 440 ASN B N 1
ATOM 9484 C CA . ASN B 1 440 ? -15.047 3.061 15.094 1 92.06 440 ASN B CA 1
ATOM 9485 C C . ASN B 1 440 ? -15.156 1.574 15.43 1 92.06 440 ASN B C 1
ATOM 9487 O O . ASN B 1 440 ? -16.203 0.965 15.227 1 92.06 440 ASN B O 1
ATOM 9491 N N . VAL B 1 441 ? -14.117 0.978 15.977 1 91.88 441 VAL B N 1
ATOM 9492 C CA . VAL B 1 441 ? -14.062 -0.47 16.141 1 91.88 441 VAL B CA 1
ATOM 9493 C C . VAL B 1 441 ? -15.023 -0.902 17.25 1 91.88 441 VAL B C 1
ATOM 9495 O O . VAL B 1 441 ? -15.664 -1.95 17.141 1 91.88 441 VAL B O 1
ATOM 9498 N N . LEU B 1 442 ? -15.148 -0.123 18.344 1 89.94 442 LEU B N 1
ATOM 9499 C CA . LEU B 1 442 ? -16.031 -0.482 19.438 1 89.94 442 LEU B CA 1
ATOM 9500 C C . LEU B 1 442 ? -17.484 -0.435 19.016 1 89.94 442 LEU B C 1
ATOM 9502 O O . LEU B 1 442 ? -18.281 -1.298 19.391 1 89.94 442 LEU B O 1
ATOM 9506 N N . ASN B 1 443 ? -17.781 0.557 18.203 1 87.62 443 ASN B N 1
ATOM 9507 C CA . ASN B 1 443 ? -19.141 0.631 17.672 1 87.62 443 ASN B CA 1
ATOM 9508 C C . ASN B 1 443 ? -19.438 -0.542 16.75 1 87.62 443 ASN B C 1
ATOM 9510 O O . ASN B 1 443 ? -20.562 -1.058 16.734 1 87.62 443 ASN B O 1
ATOM 9514 N N . ALA B 1 444 ? -18.516 -0.979 16.031 1 88.62 444 ALA B N 1
ATOM 9515 C CA . ALA B 1 444 ? -18.719 -2.064 15.078 1 88.62 444 ALA B CA 1
ATOM 9516 C C . ALA B 1 444 ? -18.797 -3.414 15.789 1 88.62 444 ALA B C 1
ATOM 9518 O O . ALA B 1 444 ? -19.5 -4.316 15.328 1 88.62 444 ALA B O 1
ATOM 9519 N N . THR B 1 445 ? -18.125 -3.623 16.906 1 91.81 445 THR B N 1
ATOM 9520 C CA . THR B 1 445 ? -18.062 -4.922 17.578 1 91.81 445 THR B CA 1
ATOM 9521 C C . THR B 1 445 ? -19.25 -5.121 18.5 1 91.81 445 THR B C 1
ATOM 9523 O O . THR B 1 445 ? -19.547 -6.246 18.906 1 91.81 445 THR B O 1
ATOM 9526 N N . VAL B 1 446 ? -19.969 -4.043 18.859 1 90.81 446 VAL B N 1
ATOM 9527 C CA . VAL B 1 446 ? -21.156 -4.16 19.703 1 90.81 446 VAL B CA 1
ATOM 9528 C C . VAL B 1 446 ? -22.188 -5.051 19.016 1 90.81 446 VAL B C 1
ATOM 9530 O O . VAL B 1 446 ? -22.844 -5.875 19.672 1 90.81 446 VAL B O 1
ATOM 9533 N N . ASN B 1 447 ? -22.281 -4.883 17.703 1 89.94 447 ASN B N 1
ATOM 9534 C CA . ASN B 1 447 ? -23.234 -5.676 16.922 1 89.94 447 ASN B CA 1
ATOM 9535 C C . ASN B 1 447 ? -22.828 -7.145 16.875 1 89.94 447 ASN B C 1
ATOM 9537 O O . ASN B 1 447 ? -23.688 -8.023 16.797 1 89.94 447 ASN B O 1
ATOM 9541 N N . CYS B 1 448 ? -21.578 -7.426 16.938 1 89.88 448 CYS B N 1
ATOM 9542 C CA . CYS B 1 448 ? -21.109 -8.805 16.906 1 89.88 448 CYS B CA 1
ATOM 9543 C C . CYS B 1 448 ? -21.484 -9.539 18.188 1 89.88 448 CYS B C 1
ATOM 9545 O O . CYS B 1 448 ? -21.859 -10.703 18.156 1 89.88 448 CYS B O 1
ATOM 9547 N N . HIS B 1 449 ? -21.453 -8.789 19.297 1 88.88 449 HIS B N 1
ATOM 9548 C CA . HIS B 1 449 ? -21.766 -9.367 20.594 1 88.88 449 HIS B CA 1
ATOM 9549 C C . HIS B 1 449 ? -23.266 -9.633 20.719 1 88.88 449 HIS B C 1
ATOM 9551 O O . HIS B 1 449 ? -23.672 -10.664 21.281 1 88.88 449 HIS B O 1
ATOM 9557 N N . ALA B 1 450 ? -24 -8.852 20.141 1 89.19 450 ALA B N 1
ATOM 9558 C CA . ALA B 1 450 ? -25.453 -8.922 20.344 1 89.19 450 ALA B CA 1
ATOM 9559 C C . ALA B 1 450 ? -26.094 -9.859 19.328 1 89.19 450 ALA B C 1
ATOM 9561 O O . ALA B 1 450 ? -27.141 -10.469 19.609 1 89.19 450 ALA B O 1
ATOM 9562 N N . ASN B 1 451 ? -25.547 -10.055 18.109 1 91 451 ASN B N 1
ATOM 9563 C CA . ASN B 1 451 ? -26.281 -10.695 17.031 1 91 451 ASN B CA 1
ATOM 9564 C C . ASN B 1 451 ? -25.469 -11.805 16.375 1 91 451 ASN B C 1
ATOM 9566 O O . ASN B 1 451 ? -25.453 -11.938 15.148 1 91 451 ASN B O 1
ATOM 9570 N N . TRP B 1 452 ? -24.75 -12.594 17.094 1 90 452 TRP B N 1
ATOM 9571 C CA . TRP B 1 452 ? -23.984 -13.703 16.516 1 90 452 TRP B CA 1
ATOM 9572 C C . TRP B 1 452 ? -24.875 -14.93 16.344 1 90 452 TRP B C 1
ATOM 9574 O O . TRP B 1 452 ? -24.609 -15.766 15.477 1 90 452 TRP B O 1
ATOM 9584 N N . LEU B 1 453 ? -26 -15.086 17.078 1 91.19 453 LEU B N 1
ATOM 9585 C CA . LEU B 1 453 ? -26.844 -16.266 17.094 1 91.19 453 LEU B CA 1
ATOM 9586 C C . LEU B 1 453 ? -27.547 -16.453 15.75 1 91.19 453 LEU B C 1
ATOM 9588 O O . LEU B 1 453 ? -27.641 -17.562 15.242 1 91.19 453 LEU B O 1
ATOM 9592 N N . PRO B 1 454 ? -28.078 -15.398 15.125 1 94.06 454 PRO B N 1
ATOM 9593 C CA . PRO B 1 454 ? -28.734 -15.578 13.828 1 94.06 454 PRO B CA 1
ATOM 9594 C C . PRO B 1 454 ? -27.812 -16.141 12.766 1 94.06 454 PRO B C 1
ATOM 9596 O O . PRO B 1 454 ? -28.266 -16.75 11.789 1 94.06 454 PRO B O 1
ATOM 9599 N N . ILE B 1 455 ? -26.562 -16 12.898 1 93.62 455 ILE B N 1
ATOM 9600 C CA . ILE B 1 455 ? -25.609 -16.547 11.938 1 93.62 455 ILE B CA 1
ATOM 9601 C C . ILE B 1 455 ? -25.594 -18.062 12.016 1 93.62 455 ILE B C 1
ATOM 9603 O O . ILE B 1 455 ? -25.469 -18.734 10.992 1 93.62 455 ILE B O 1
ATOM 9607 N N . LEU B 1 456 ? -25.75 -18.562 13.227 1 92.62 456 LEU B N 1
ATOM 9608 C CA . LEU B 1 456 ? -25.781 -20.016 13.445 1 92.62 456 LEU B CA 1
ATOM 9609 C C . LEU B 1 456 ? -26.938 -20.656 12.688 1 92.62 456 LEU B C 1
ATOM 9611 O O . LEU B 1 456 ? -26.812 -21.766 12.18 1 92.62 456 LEU B O 1
ATOM 9615 N N . PHE B 1 457 ? -27.969 -19.875 12.508 1 93.19 457 PHE B N 1
ATOM 9616 C CA . PHE B 1 457 ? -29.156 -20.422 11.836 1 93.19 457 PHE B CA 1
ATOM 9617 C C . PHE B 1 457 ? -29.25 -19.891 10.414 1 93.19 457 PHE B C 1
ATOM 9619 O O . PHE B 1 457 ? -30.234 -20.156 9.711 1 93.19 457 PHE B O 1
ATOM 9626 N N . SER B 1 458 ? -28.297 -19.219 9.898 1 94.06 458 SER B N 1
ATOM 9627 C CA . SER B 1 458 ? -28.234 -18.656 8.555 1 94.06 458 SER B CA 1
ATOM 9628 C C . SER B 1 458 ? -29.453 -17.797 8.25 1 94.06 458 SER B C 1
ATOM 9630 O O . SER B 1 458 ? -30.078 -17.953 7.191 1 94.06 458 SER B O 1
ATOM 9632 N N . VAL B 1 459 ? -29.891 -16.891 9.211 1 94.19 459 VAL B N 1
ATOM 9633 C CA . VAL B 1 459 ? -31.047 -16.031 9.016 1 94.19 459 VAL B CA 1
ATOM 9634 C C . VAL B 1 459 ? -30.703 -14.578 9.352 1 94.19 459 VAL B C 1
ATOM 9636 O O . VAL B 1 459 ? -31.578 -13.75 9.57 1 94.19 459 VAL B O 1
ATOM 9639 N N . ASN B 1 460 ? -29.469 -14.266 9.391 1 92.69 460 ASN B N 1
ATOM 9640 C CA . ASN B 1 460 ? -29.031 -12.945 9.812 1 92.69 460 ASN B CA 1
ATOM 9641 C C . ASN B 1 460 ? -29.391 -11.883 8.773 1 92.69 460 ASN B C 1
ATOM 9643 O O . ASN B 1 460 ? -29.359 -10.688 9.07 1 92.69 460 ASN B O 1
ATOM 9647 N N . ASN B 1 461 ? -29.797 -12.25 7.539 1 92.75 461 ASN B N 1
ATOM 9648 C CA . ASN B 1 461 ? -30.234 -11.281 6.535 1 92.75 461 ASN B CA 1
ATOM 9649 C C . ASN B 1 461 ? -31.672 -10.836 6.77 1 92.75 461 ASN B C 1
ATOM 9651 O O . ASN B 1 461 ? -32.094 -9.82 6.23 1 92.75 461 ASN B O 1
ATOM 9655 N N . PHE B 1 462 ? -32.375 -11.664 7.656 1 90.06 462 PHE B N 1
ATOM 9656 C CA . PHE B 1 462 ? -33.75 -11.352 7.992 1 90.06 462 PHE B CA 1
ATOM 9657 C C . PHE B 1 462 ? -33.875 -10.844 9.43 1 90.06 462 PHE B C 1
ATOM 9659 O O . PHE B 1 462 ? -34.656 -9.953 9.719 1 90.06 462 PHE B O 1
ATOM 9666 N N . VAL B 1 463 ? -33.031 -11.43 10.195 1 89.12 463 VAL B N 1
ATOM 9667 C CA . VAL B 1 463 ? -33.062 -11.117 11.625 1 89.12 463 VAL B CA 1
ATOM 9668 C C . VAL B 1 463 ? -31.953 -10.148 11.977 1 89.12 463 VAL B C 1
ATOM 9670 O O . VAL B 1 463 ? -30.766 -10.5 11.875 1 89.12 463 VAL B O 1
ATOM 9673 N N . SER B 1 464 ? -32.312 -8.945 12.469 1 86.12 464 SER B N 1
ATOM 9674 C CA . SER B 1 464 ? -31.344 -7.93 12.867 1 86.12 464 SER B CA 1
ATOM 9675 C C . SER B 1 464 ? -30.391 -7.586 11.727 1 86.12 464 SER B C 1
ATOM 9677 O O . SER B 1 464 ? -29.172 -7.547 11.922 1 86.12 464 SER B O 1
ATOM 9679 N N . ALA B 1 465 ? -30.938 -7.395 10.578 1 87.31 465 ALA B N 1
ATOM 9680 C CA . ALA B 1 465 ? -30.125 -7.117 9.391 1 87.31 465 ALA B CA 1
ATOM 9681 C C . ALA B 1 465 ? -29.438 -5.766 9.5 1 87.31 465 ALA B C 1
ATOM 9683 O O . ALA B 1 465 ? -28.344 -5.578 8.961 1 87.31 465 ALA B O 1
ATOM 9684 N N . ASP B 1 466 ? -29.984 -4.867 10.227 1 85.25 466 ASP B N 1
ATOM 9685 C CA . ASP B 1 466 ? -29.453 -3.518 10.383 1 85.25 466 ASP B CA 1
ATOM 9686 C C . ASP B 1 466 ? -28.328 -3.486 11.406 1 85.25 466 ASP B C 1
ATOM 9688 O O . ASP B 1 466 ? -27.547 -2.537 11.453 1 85.25 466 ASP B O 1
ATOM 9692 N N . LYS B 1 467 ? -28.266 -4.598 12.203 1 88.5 467 LYS B N 1
ATOM 9693 C CA . LYS B 1 467 ? -27.234 -4.664 13.242 1 88.5 467 LYS B CA 1
ATOM 9694 C C . LYS B 1 467 ? -26.375 -5.902 13.07 1 88.5 467 LYS B C 1
ATOM 9696 O O . LYS B 1 467 ? -26.125 -6.625 14.039 1 88.5 467 LYS B O 1
ATOM 9701 N N . MET B 1 468 ? -26.078 -6.082 11.859 1 89.31 468 MET B N 1
ATOM 9702 C CA . MET B 1 468 ? -25.203 -7.223 11.578 1 89.31 468 MET B CA 1
ATOM 9703 C C . MET B 1 468 ? -23.766 -6.926 11.977 1 89.31 468 MET B C 1
ATOM 9705 O O . MET B 1 468 ? -23.344 -5.77 11.969 1 89.31 468 MET B O 1
ATOM 9709 N N . CYS B 1 469 ? -23.031 -7.922 12.391 1 88.69 469 CYS B N 1
ATOM 9710 C CA . CYS B 1 469 ? -21.641 -7.75 12.82 1 88.69 469 CYS B CA 1
ATOM 9711 C C . CYS B 1 469 ? -20.781 -7.207 11.688 1 88.69 469 CYS B C 1
ATOM 9713 O O . CYS B 1 469 ? -20.328 -6.062 11.742 1 88.69 469 CYS B O 1
ATOM 9715 N N . THR B 1 470 ? -20.516 -8.047 10.695 1 91 470 THR B N 1
ATOM 9716 C CA . THR B 1 470 ? -19.828 -7.586 9.5 1 91 470 THR B CA 1
ATOM 9717 C C . THR B 1 470 ? -20.781 -7.539 8.312 1 91 470 THR B C 1
ATOM 9719 O O . THR B 1 470 ? -21.641 -8.422 8.156 1 91 470 THR B O 1
ATOM 9722 N N . PRO B 1 471 ? -20.672 -6.496 7.574 1 89.69 471 PRO B N 1
ATOM 9723 C CA . PRO B 1 471 ? -21.672 -6.266 6.531 1 89.69 471 PRO B CA 1
ATOM 9724 C C . PRO B 1 471 ? -21.656 -7.336 5.445 1 89.69 471 PRO B C 1
ATOM 9726 O O . PRO B 1 471 ? -22.609 -7.449 4.664 1 89.69 471 PRO B O 1
ATOM 9729 N N . ASN B 1 472 ? -20.688 -8.172 5.348 1 92.5 472 ASN B N 1
ATOM 9730 C CA . ASN B 1 472 ? -20.594 -9.133 4.254 1 92.5 472 ASN B CA 1
ATOM 9731 C C . ASN B 1 472 ? -21.281 -10.453 4.605 1 92.5 472 ASN B C 1
ATOM 9733 O O . ASN B 1 472 ? -21.484 -11.297 3.734 1 92.5 472 ASN B O 1
ATOM 9737 N N . LEU B 1 473 ? -21.766 -10.672 5.812 1 94.75 473 LEU B N 1
ATOM 9738 C CA . LEU B 1 473 ? -22.25 -11.961 6.293 1 94.75 473 LEU B CA 1
ATOM 9739 C C . LEU B 1 473 ? -23.625 -12.281 5.703 1 94.75 473 LEU B C 1
ATOM 9741 O O . LEU B 1 473 ? -24.062 -13.43 5.723 1 94.75 473 LEU B O 1
ATOM 9745 N N . TRP B 1 474 ? -24.359 -11.281 5.227 1 95.19 474 TRP B N 1
ATOM 9746 C CA . TRP B 1 474 ? -25.672 -11.516 4.645 1 95.19 474 TRP B CA 1
ATOM 9747 C C . TRP B 1 474 ? -25.578 -12.484 3.471 1 95.19 474 TRP B C 1
ATOM 9749 O O . TRP B 1 474 ? -26.5 -13.266 3.232 1 95.19 474 TRP B O 1
ATOM 9759 N N . PHE B 1 475 ? -24.531 -12.445 2.689 1 95.75 475 PHE B N 1
ATOM 9760 C CA . PHE B 1 475 ? -24.344 -13.25 1.487 1 95.75 475 PHE B CA 1
ATOM 9761 C C . PHE B 1 475 ? -24.406 -14.734 1.816 1 95.75 475 PHE B C 1
ATOM 9763 O O . PHE B 1 475 ? -25.031 -15.508 1.09 1 95.75 475 PHE B O 1
ATOM 9770 N N . LEU B 1 476 ? -23.781 -15.172 2.9 1 95.19 476 LEU B N 1
ATOM 9771 C CA . LEU B 1 476 ? -23.719 -16.578 3.258 1 95.19 476 LEU B CA 1
ATOM 9772 C C . LEU B 1 476 ? -25.109 -17.109 3.592 1 95.19 476 LEU B C 1
ATOM 9774 O O . LEU B 1 476 ? -25.469 -18.234 3.201 1 95.19 476 LEU B O 1
ATOM 9778 N N . SER B 1 477 ? -25.844 -16.312 4.332 1 95.75 477 SER B N 1
ATOM 9779 C CA . SER B 1 477 ? -27.203 -16.719 4.684 1 95.75 477 SER B CA 1
ATOM 9780 C C . SER B 1 477 ? -28.094 -16.797 3.447 1 95.75 477 SER B C 1
ATOM 9782 O O . SER B 1 477 ? -28.859 -17.75 3.277 1 95.75 477 SER B O 1
ATOM 9784 N N . ALA B 1 478 ? -28 -15.82 2.602 1 96.69 478 ALA B N 1
ATOM 9785 C CA . ALA B 1 478 ? -28.797 -15.812 1.374 1 96.69 478 ALA B CA 1
ATOM 9786 C C . ALA B 1 478 ? -28.422 -16.984 0.473 1 96.69 478 ALA B C 1
ATOM 9788 O O . ALA B 1 478 ? -29.297 -17.625 -0.117 1 96.69 478 ALA B O 1
ATOM 9789 N N . ASP B 1 479 ? -27.141 -17.25 0.344 1 96.62 479 ASP B N 1
ATOM 9790 C CA . ASP B 1 479 ? -26.656 -18.344 -0.478 1 96.62 479 ASP B CA 1
ATOM 9791 C C . ASP B 1 479 ? -27.203 -19.688 0.038 1 96.62 479 ASP B C 1
ATOM 9793 O O . ASP B 1 479 ? -27.656 -20.531 -0.745 1 96.62 479 ASP B O 1
ATOM 9797 N N . TRP B 1 480 ? -27.141 -19.906 1.34 1 96.31 480 TRP B N 1
ATOM 9798 C CA . TRP B 1 480 ? -27.609 -21.141 1.948 1 96.31 480 TRP B CA 1
ATOM 9799 C C . TRP B 1 480 ? -29.125 -21.297 1.732 1 96.31 480 TRP B C 1
ATOM 9801 O O . TRP B 1 480 ? -29.594 -22.391 1.401 1 96.31 480 TRP B O 1
ATOM 9811 N N . GLN B 1 481 ? -29.859 -20.266 1.892 1 97 481 GLN B N 1
ATOM 9812 C CA . GLN B 1 481 ? -31.312 -20.312 1.714 1 97 481 GLN B CA 1
ATOM 9813 C C . GLN B 1 481 ? -31.688 -20.672 0.277 1 97 481 GLN B C 1
ATOM 9815 O O . GLN B 1 481 ? -32.594 -21.484 0.044 1 97 481 GLN B O 1
ATOM 9820 N N . LEU B 1 482 ? -31 -20.078 -0.652 1 97.81 482 LEU B N 1
ATOM 9821 C CA . LEU B 1 482 ? -31.266 -20.375 -2.057 1 97.81 482 LEU B CA 1
ATOM 9822 C C . LEU B 1 482 ? -30.875 -21.812 -2.393 1 97.81 482 LEU B C 1
ATOM 9824 O O . LEU B 1 482 ? -31.562 -22.484 -3.176 1 97.81 482 LEU B O 1
ATOM 9828 N N . GLN B 1 483 ? -29.844 -22.344 -1.814 1 96.69 483 GLN B N 1
ATOM 9829 C CA . GLN B 1 483 ? -29.422 -23.719 -2.037 1 96.69 483 GLN B CA 1
ATOM 9830 C C . GLN B 1 483 ? -30.484 -24.703 -1.567 1 96.69 483 GLN B C 1
ATOM 9832 O O . GLN B 1 483 ? -30.75 -25.719 -2.229 1 96.69 483 GLN B O 1
ATOM 9837 N N . VAL B 1 484 ? -31.062 -24.344 -0.463 1 95.88 484 VAL B N 1
ATOM 9838 C CA . VAL B 1 484 ? -32.031 -25.25 0.131 1 95.88 484 VAL B CA 1
ATOM 9839 C C . VAL B 1 484 ? -33.344 -25.156 -0.644 1 95.88 484 VAL B C 1
ATOM 9841 O O . VAL B 1 484 ? -33.938 -26.172 -1.008 1 95.88 484 VAL B O 1
ATOM 9844 N N . VAL B 1 485 ? -33.781 -23.953 -0.985 1 96.56 485 VAL B N 1
ATOM 9845 C CA . VAL B 1 485 ? -35.062 -23.734 -1.604 1 96.56 485 VAL B CA 1
ATOM 9846 C C . VAL B 1 485 ? -35.031 -24.203 -3.055 1 96.56 485 VAL B C 1
ATOM 9848 O O . VAL B 1 485 ? -36 -24.844 -3.525 1 96.56 485 VAL B O 1
ATOM 9851 N N . LEU B 1 486 ? -34 -24.016 -3.756 1 97.12 486 LEU B N 1
ATOM 9852 C CA . LEU B 1 486 ? -33.938 -24.281 -5.188 1 97.12 486 LEU B CA 1
ATOM 9853 C C . LEU B 1 486 ? -33.375 -25.672 -5.461 1 97.12 486 LEU B C 1
ATOM 9855 O O . LEU B 1 486 ? -33.125 -26.031 -6.613 1 97.12 486 LEU B O 1
ATOM 9859 N N . LEU B 1 487 ? -33.188 -26.484 -4.379 1 96 487 LEU B N 1
ATOM 9860 C CA . LEU B 1 487 ? -32.812 -27.891 -4.551 1 96 487 LEU B CA 1
ATOM 9861 C C . LEU B 1 487 ? -33.906 -28.641 -5.328 1 96 487 LEU B C 1
ATOM 9863 O O . LEU B 1 487 ? -33.594 -29.516 -6.141 1 96 487 LEU B O 1
ATOM 9867 N N . VAL B 1 488 ? -35.125 -28.25 -5.121 1 95.56 488 VAL B N 1
ATOM 9868 C CA . VAL B 1 488 ? -36.281 -28.875 -5.781 1 95.56 488 VAL B CA 1
ATOM 9869 C C . VAL B 1 488 ? -36.188 -28.641 -7.285 1 95.56 488 VAL B C 1
ATOM 9871 O O . VAL B 1 488 ? -36.531 -29.516 -8.078 1 95.56 488 VAL B O 1
ATOM 9874 N N . LEU B 1 489 ? -35.75 -27.5 -7.637 1 97.31 489 LEU B N 1
ATOM 9875 C CA . LEU B 1 489 ? -35.625 -27.172 -9.055 1 97.31 489 LEU B CA 1
ATOM 9876 C C . LEU B 1 489 ? -34.562 -28.047 -9.719 1 97.31 489 LEU B C 1
ATOM 9878 O O . LEU B 1 489 ? -34.75 -28.5 -10.852 1 97.31 489 LEU B O 1
ATOM 9882 N N . VAL B 1 490 ? -33.469 -28.328 -9.078 1 95.81 490 VAL B N 1
ATOM 9883 C CA . VAL B 1 490 ? -32.406 -29.156 -9.625 1 95.81 490 VAL B CA 1
ATOM 9884 C C . VAL B 1 490 ? -32.938 -30.594 -9.82 1 95.81 490 VAL B C 1
ATOM 9886 O O . VAL B 1 490 ? -32.688 -31.203 -10.859 1 95.81 490 VAL B O 1
ATOM 9889 N N . VAL B 1 491 ? -33.719 -31.062 -8.805 1 93.94 491 VAL B N 1
ATOM 9890 C CA . VAL B 1 491 ? -34.281 -32.406 -8.875 1 93.94 491 VAL B CA 1
ATOM 9891 C C . VAL B 1 491 ? -35.25 -32.5 -10.047 1 93.94 491 VAL B C 1
ATOM 9893 O O . VAL B 1 491 ? -35.25 -33.469 -10.789 1 93.94 491 VAL B O 1
ATOM 9896 N N . LEU B 1 492 ? -35.969 -31.453 -10.203 1 95.12 492 LEU B N 1
ATOM 9897 C CA . LEU B 1 492 ? -36.969 -31.422 -11.281 1 95.12 492 LEU B CA 1
ATOM 9898 C C . LEU B 1 492 ? -36.25 -31.406 -12.641 1 95.12 492 LEU B C 1
ATOM 9900 O O . LEU B 1 492 ? -36.75 -32.031 -13.594 1 95.12 492 LEU B O 1
ATOM 9904 N N . LEU B 1 493 ? -35.219 -30.672 -12.789 1 94.94 493 LEU B N 1
ATOM 9905 C CA . LEU B 1 493 ? -34.469 -30.594 -14.039 1 94.94 493 LEU B CA 1
ATOM 9906 C C . LEU B 1 493 ? -33.906 -31.953 -14.414 1 94.94 493 LEU B C 1
ATOM 9908 O O . LEU B 1 493 ? -33.844 -32.312 -15.594 1 94.94 493 LEU B O 1
ATOM 9912 N N . VAL B 1 494 ? -33.469 -32.75 -13.43 1 92.38 494 VAL B N 1
ATOM 9913 C CA . VAL B 1 494 ? -32.844 -34.031 -13.664 1 92.38 494 VAL B CA 1
ATOM 9914 C C . VAL B 1 494 ? -33.906 -35.062 -14.031 1 92.38 494 VAL B C 1
ATOM 9916 O O . VAL B 1 494 ? -33.719 -35.875 -14.945 1 92.38 494 VAL B O 1
ATOM 9919 N N . LYS B 1 495 ? -35.062 -35.031 -13.406 1 92.12 495 LYS B N 1
ATOM 9920 C CA . LYS B 1 495 ? -36.125 -36.031 -13.617 1 92.12 495 LYS B CA 1
ATOM 9921 C C . LYS B 1 495 ? -36.969 -35.719 -14.836 1 92.12 495 LYS B C 1
ATOM 9923 O O . LYS B 1 495 ? -37.312 -36.594 -15.625 1 92.12 495 LYS B O 1
ATOM 9928 N N . LYS B 1 496 ? -37.375 -34.406 -14.891 1 94.06 496 LYS B N 1
ATOM 9929 C CA . LYS B 1 496 ? -38.219 -33.906 -15.992 1 94.06 496 LYS B CA 1
ATOM 9930 C C . LYS B 1 496 ? -37.625 -32.625 -16.562 1 94.06 496 LYS B C 1
ATOM 9932 O O . LYS B 1 496 ? -38.125 -31.531 -16.281 1 94.06 496 LYS B O 1
ATOM 9937 N N . PRO B 1 497 ? -36.75 -32.688 -17.438 1 92.56 497 PRO B N 1
ATOM 9938 C CA . PRO B 1 497 ? -36 -31.516 -17.922 1 92.56 497 PRO B CA 1
ATOM 9939 C C . PRO B 1 497 ? -36.906 -30.422 -18.5 1 92.56 497 PRO B C 1
ATOM 9941 O O . PRO B 1 497 ? -36.656 -29.234 -18.297 1 92.56 497 PRO B O 1
ATOM 9944 N N . ALA B 1 498 ? -37.938 -30.781 -19.25 1 94.94 498 ALA B N 1
ATOM 9945 C CA . ALA B 1 498 ? -38.844 -29.797 -19.859 1 94.94 498 ALA B CA 1
ATOM 9946 C C . ALA B 1 498 ? -39.594 -29.016 -18.781 1 94.94 498 ALA B C 1
ATOM 9948 O O . ALA B 1 498 ? -39.688 -27.781 -18.859 1 94.94 498 ALA B O 1
ATOM 9949 N N . MET B 1 499 ? -40.125 -29.734 -17.844 1 95.44 499 MET B N 1
ATOM 9950 C CA . MET B 1 499 ? -40.844 -29.094 -16.75 1 95.44 499 MET B CA 1
ATOM 9951 C C . MET B 1 499 ? -39.875 -28.266 -15.891 1 95.44 499 MET B C 1
ATOM 9953 O O . MET B 1 499 ? -40.25 -27.172 -15.43 1 95.44 499 MET B O 1
ATOM 9957 N N . GLY B 1 500 ? -38.719 -28.844 -15.648 1 96.19 500 GLY B N 1
ATOM 9958 C CA . GLY B 1 500 ? -37.719 -28.125 -14.891 1 96.19 500 GLY B CA 1
ATOM 9959 C C . GLY B 1 500 ? -37.312 -26.797 -15.531 1 96.19 500 GLY B C 1
ATOM 9960 O O . GLY B 1 500 ? -37.156 -25.797 -14.844 1 96.19 500 GLY B O 1
ATOM 9961 N N . ALA B 1 501 ? -37.156 -26.797 -16.797 1 96.38 501 ALA B N 1
ATOM 9962 C CA . ALA B 1 501 ? -36.812 -25.578 -17.531 1 96.38 501 ALA B CA 1
ATOM 9963 C C . ALA B 1 501 ? -37.906 -24.531 -17.438 1 96.38 501 ALA B C 1
ATOM 9965 O O . ALA B 1 501 ? -37.656 -23.344 -17.328 1 96.38 501 ALA B O 1
ATOM 9966 N N . LEU B 1 502 ? -39.094 -24.984 -17.531 1 97.25 502 LEU B N 1
ATOM 9967 C CA . LEU B 1 502 ? -40.25 -24.094 -17.422 1 97.25 502 LEU B CA 1
ATOM 9968 C C . LEU B 1 502 ? -40.312 -23.469 -16.031 1 97.25 502 LEU B C 1
ATOM 9970 O O . LEU B 1 502 ? -40.594 -22.266 -15.898 1 97.25 502 LEU B O 1
ATOM 9974 N N . VAL B 1 503 ? -40.125 -24.266 -15.047 1 97.62 503 VAL B N 1
ATOM 9975 C CA . VAL B 1 503 ? -40.125 -23.766 -13.68 1 97.62 503 VAL B CA 1
ATOM 9976 C C . VAL B 1 503 ? -38.969 -22.797 -13.453 1 97.62 503 VAL B C 1
ATOM 9978 O O . VAL B 1 503 ? -39.125 -21.797 -12.758 1 97.62 503 VAL B O 1
ATOM 9981 N N . ALA B 1 504 ? -37.812 -23.156 -13.984 1 98.25 504 ALA B N 1
ATOM 9982 C CA . ALA B 1 504 ? -36.688 -22.266 -13.883 1 98.25 504 ALA B CA 1
ATOM 9983 C C . ALA B 1 504 ? -37 -20.906 -14.484 1 98.25 504 ALA B C 1
ATOM 9985 O O . ALA B 1 504 ? -36.688 -19.859 -13.898 1 98.25 504 ALA B O 1
ATOM 9986 N N . PHE B 1 505 ? -37.562 -20.922 -15.641 1 97.69 505 PHE B N 1
ATOM 9987 C CA . PHE B 1 505 ? -37.969 -19.688 -16.312 1 97.69 505 PHE B CA 1
ATOM 9988 C C . PHE B 1 505 ? -38.969 -18.922 -15.469 1 97.69 505 PHE B C 1
ATOM 9990 O O . PHE B 1 505 ? -38.875 -17.688 -15.336 1 97.69 505 PHE B O 1
ATOM 9997 N N . ALA B 1 506 ? -39.875 -19.594 -14.898 1 97.62 506 ALA B N 1
ATOM 9998 C CA . ALA B 1 506 ? -40.875 -18.953 -14.039 1 97.62 506 ALA B CA 1
ATOM 9999 C C . ALA B 1 506 ? -40.219 -18.328 -12.805 1 97.62 506 ALA B C 1
ATOM 10001 O O . ALA B 1 506 ? -40.594 -17.234 -12.398 1 97.62 506 ALA B O 1
ATOM 10002 N N . VAL B 1 507 ? -39.281 -19.031 -12.188 1 97.88 507 VAL B N 1
ATOM 10003 C CA . VAL B 1 507 ? -38.594 -18.516 -11.008 1 97.88 507 VAL B CA 1
ATOM 10004 C C . VAL B 1 507 ? -37.844 -17.234 -11.352 1 97.88 507 VAL B C 1
ATOM 10006 O O . VAL B 1 507 ? -37.875 -16.266 -10.602 1 97.88 507 VAL B O 1
ATOM 10009 N N . ILE B 1 508 ? -37.125 -17.188 -12.492 1 98.12 508 ILE B N 1
ATOM 10010 C CA . ILE B 1 508 ? -36.375 -16.031 -12.922 1 98.12 508 ILE B CA 1
ATOM 10011 C C . ILE B 1 508 ? -37.312 -14.844 -13.133 1 98.12 508 ILE B C 1
ATOM 10013 O O . ILE B 1 508 ? -37.062 -13.758 -12.602 1 98.12 508 ILE B O 1
ATOM 10017 N N . VAL B 1 509 ? -38.406 -15.07 -13.805 1 97.38 509 VAL B N 1
ATOM 10018 C CA . VAL B 1 509 ? -39.312 -13.992 -14.164 1 97.38 509 VAL B CA 1
ATOM 10019 C C . VAL B 1 509 ? -40.062 -13.508 -12.93 1 97.38 509 VAL B C 1
ATOM 10021 O O . VAL B 1 509 ? -40.188 -12.305 -12.695 1 97.38 509 VAL B O 1
ATOM 10024 N N . VAL B 1 510 ? -40.531 -14.422 -12.102 1 97.44 510 VAL B N 1
ATOM 10025 C CA . VAL B 1 510 ? -41.344 -14.07 -10.938 1 97.44 510 VAL B CA 1
ATOM 10026 C C . VAL B 1 510 ? -40.469 -13.336 -9.914 1 97.44 510 VAL B C 1
ATOM 10028 O O . VAL B 1 510 ? -40.875 -12.289 -9.398 1 97.44 510 VAL B O 1
ATOM 10031 N N . THR B 1 511 ? -39.344 -13.867 -9.586 1 97.69 511 THR B N 1
ATOM 10032 C CA . THR B 1 511 ? -38.5 -13.234 -8.586 1 97.69 511 THR B CA 1
ATOM 10033 C C . THR B 1 511 ? -37.969 -11.891 -9.102 1 97.69 511 THR B C 1
ATOM 10035 O O . THR B 1 511 ? -37.875 -10.93 -8.336 1 97.69 511 THR B O 1
ATOM 10038 N N . SER B 1 512 ? -37.562 -11.812 -10.383 1 97.75 512 SER B N 1
ATOM 10039 C CA . SER B 1 512 ? -37.125 -10.547 -10.953 1 97.75 512 SER B CA 1
ATOM 10040 C C . SER B 1 512 ? -38.25 -9.508 -10.922 1 97.75 512 SER B C 1
ATOM 10042 O O . SER B 1 512 ? -38 -8.336 -10.602 1 97.75 512 SER B O 1
ATOM 10044 N N . SER B 1 513 ? -39.469 -9.961 -11.258 1 97 513 SER B N 1
ATOM 10045 C CA . SER B 1 513 ? -40.625 -9.055 -11.258 1 97 513 SER B CA 1
ATOM 10046 C C . SER B 1 513 ? -40.969 -8.602 -9.844 1 97 513 SER B C 1
ATOM 10048 O O . SER B 1 513 ? -41.375 -7.461 -9.633 1 97 513 SER B O 1
ATOM 10050 N N . LEU B 1 514 ? -40.812 -9.461 -8.906 1 97.06 514 LEU B N 1
ATOM 10051 C CA . LEU B 1 514 ? -41.062 -9.109 -7.512 1 97.06 514 LEU B CA 1
ATOM 10052 C C . LEU B 1 514 ? -40.062 -8.031 -7.043 1 97.06 514 LEU B C 1
ATOM 10054 O O . LEU B 1 514 ? -40.469 -7.105 -6.328 1 97.06 514 LEU B O 1
ATOM 10058 N N . VAL B 1 515 ? -38.875 -8.117 -7.402 1 97.38 515 VAL B N 1
ATOM 10059 C CA . VAL B 1 515 ? -37.844 -7.141 -7.027 1 97.38 515 VAL B CA 1
ATOM 10060 C C . VAL B 1 515 ? -38.156 -5.797 -7.688 1 97.38 515 VAL B C 1
ATOM 10062 O O . VAL B 1 515 ? -38.062 -4.746 -7.047 1 97.38 515 VAL B O 1
ATOM 10065 N N . GLY B 1 516 ? -38.5 -5.859 -9 1 96.81 516 GLY B N 1
ATOM 10066 C CA . GLY B 1 516 ? -38.844 -4.641 -9.695 1 96.81 516 GLY B CA 1
ATOM 10067 C C . GLY B 1 516 ? -40.062 -3.953 -9.094 1 96.81 516 GLY B C 1
ATOM 10068 O O . GLY B 1 516 ? -40.062 -2.74 -8.883 1 96.81 516 GLY B O 1
ATOM 10069 N N . ALA B 1 517 ? -41.062 -4.727 -8.789 1 96.56 517 ALA B N 1
ATOM 10070 C CA . ALA B 1 517 ? -42.281 -4.184 -8.219 1 96.56 517 ALA B CA 1
ATOM 10071 C C . ALA B 1 517 ? -42.031 -3.596 -6.832 1 96.56 517 ALA B C 1
ATOM 10073 O O . ALA B 1 517 ? -42.531 -2.516 -6.512 1 96.56 517 ALA B O 1
ATOM 10074 N N . HIS B 1 518 ? -41.281 -4.316 -6.039 1 96 518 HIS B N 1
ATOM 10075 C CA . HIS B 1 518 ? -40.969 -3.828 -4.703 1 96 518 HIS B CA 1
ATOM 10076 C C . HIS B 1 518 ? -40.188 -2.518 -4.773 1 96 518 HIS B C 1
ATOM 10078 O O . HIS B 1 518 ? -40.406 -1.608 -3.975 1 96 518 HIS B O 1
ATOM 10084 N N . THR B 1 519 ? -39.25 -2.375 -5.691 1 95.12 519 THR B N 1
ATOM 10085 C CA . THR B 1 519 ? -38.438 -1.18 -5.859 1 95.12 519 THR B CA 1
ATOM 10086 C C . THR B 1 519 ? -39.312 0.023 -6.219 1 95.12 519 THR B C 1
ATOM 10088 O O . THR B 1 519 ? -39.156 1.104 -5.648 1 95.12 519 THR B O 1
ATOM 10091 N N . VAL B 1 520 ? -40.281 -0.212 -7.117 1 93.81 520 VAL B N 1
ATOM 10092 C CA . VAL B 1 520 ? -41.125 0.879 -7.578 1 93.81 520 VAL B CA 1
ATOM 10093 C C . VAL B 1 520 ? -42.156 1.228 -6.504 1 93.81 520 VAL B C 1
ATOM 10095 O O . VAL B 1 520 ? -42.406 2.404 -6.234 1 93.81 520 VAL B O 1
ATOM 10098 N N . LEU B 1 521 ? -42.719 0.24 -5.871 1 92.88 521 LEU B N 1
ATOM 10099 C CA . LEU B 1 521 ? -43.75 0.461 -4.875 1 92.88 521 LEU B CA 1
ATOM 10100 C C . LEU B 1 521 ? -43.188 1.118 -3.623 1 92.88 521 LEU B C 1
ATOM 10102 O O . LEU B 1 521 ? -43.844 1.913 -2.969 1 92.88 521 LEU B O 1
ATOM 10106 N N . ALA B 1 522 ? -41.969 0.835 -3.258 1 91.69 522 ALA B N 1
ATOM 10107 C CA . ALA B 1 522 ? -41.312 1.422 -2.088 1 91.69 522 ALA B CA 1
ATOM 10108 C C . ALA B 1 522 ? -40.625 2.723 -2.451 1 91.69 522 ALA B C 1
ATOM 10110 O O . ALA B 1 522 ? -40.031 3.377 -1.588 1 91.69 522 ALA B O 1
ATOM 10111 N N . ASN B 1 523 ? -40.562 3.115 -3.666 1 87.62 523 ASN B N 1
ATOM 10112 C CA . ASN B 1 523 ? -39.938 4.336 -4.188 1 87.62 523 ASN B CA 1
ATOM 10113 C C . ASN B 1 523 ? -38.438 4.34 -3.984 1 87.62 523 ASN B C 1
ATOM 10115 O O . ASN B 1 523 ? -37.875 5.348 -3.568 1 87.62 523 ASN B O 1
ATOM 10119 N N . TYR B 1 524 ? -37.906 3.197 -4.078 1 90.31 524 TYR B N 1
ATOM 10120 C CA . TYR B 1 524 ? -36.438 3.086 -4.051 1 90.31 524 TYR B CA 1
ATOM 10121 C C . TYR B 1 524 ? -35.844 3.439 -5.406 1 90.31 524 TYR B C 1
ATOM 10123 O O . TYR B 1 524 ? -36.531 3.412 -6.426 1 90.31 524 TYR B O 1
ATOM 10131 N N . PRO B 1 525 ? -34.625 3.928 -5.422 1 89.62 525 PRO B N 1
ATOM 10132 C CA . PRO B 1 525 ? -33.969 4.035 -6.723 1 89.62 525 PRO B CA 1
ATOM 10133 C C . PRO B 1 525 ? -33.781 2.68 -7.398 1 89.62 525 PRO B C 1
ATOM 10135 O O . PRO B 1 525 ? -34.031 1.639 -6.789 1 89.62 525 PRO B O 1
ATOM 10138 N N . ALA B 1 526 ? -33.406 2.736 -8.633 1 91.06 526 ALA B N 1
ATOM 10139 C CA . ALA B 1 526 ? -33.312 1.521 -9.438 1 91.06 526 ALA B CA 1
ATOM 10140 C C . ALA B 1 526 ? -32.281 0.558 -8.883 1 91.06 526 ALA B C 1
ATOM 10142 O O . ALA B 1 526 ? -32.375 -0.656 -9.07 1 91.06 526 ALA B O 1
ATOM 10143 N N . THR B 1 527 ? -31.219 1.041 -8.297 1 92.19 527 THR B N 1
ATOM 10144 C CA . THR B 1 527 ? -30.156 0.279 -7.656 1 92.19 527 THR B CA 1
ATOM 10145 C C . THR B 1 527 ? -29.516 1.083 -6.527 1 92.19 527 THR B C 1
ATOM 10147 O O . THR B 1 527 ? -30 2.164 -6.18 1 92.19 527 THR B O 1
ATOM 10150 N N . ILE B 1 528 ? -28.594 0.506 -5.879 1 90.38 528 ILE B N 1
ATOM 10151 C CA . ILE B 1 528 ? -27.922 1.221 -4.809 1 90.38 528 ILE B CA 1
ATOM 10152 C C . ILE B 1 528 ? -27.031 2.318 -5.398 1 90.38 528 ILE B C 1
ATOM 10154 O O . ILE B 1 528 ? -26.125 2.039 -6.172 1 90.38 528 ILE B O 1
ATOM 10158 N N . LEU B 1 529 ? -27.375 3.486 -5.113 1 86.31 529 LEU B N 1
ATOM 10159 C CA . LEU B 1 529 ? -26.625 4.652 -5.566 1 86.31 529 LEU B CA 1
ATOM 10160 C C . LEU B 1 529 ? -25.844 5.285 -4.414 1 86.31 529 LEU B C 1
ATOM 10162 O O . LEU B 1 529 ? -26.438 5.762 -3.445 1 86.31 529 LEU B O 1
ATOM 10166 N N . PRO B 1 530 ? -24.547 5.406 -4.516 1 84.06 530 PRO B N 1
ATOM 10167 C CA . PRO B 1 530 ? -23.719 5.84 -3.395 1 84.06 530 PRO B CA 1
ATOM 10168 C C . PRO B 1 530 ? -24 7.277 -2.967 1 84.06 530 PRO B C 1
ATOM 10170 O O . PRO B 1 530 ? -23.781 7.629 -1.803 1 84.06 530 PRO B O 1
ATOM 10173 N N . LEU B 1 531 ? -24.484 8.156 -3.848 1 78.44 531 LEU B N 1
ATOM 10174 C CA . LEU B 1 531 ? -24.672 9.562 -3.506 1 78.44 531 LEU B CA 1
ATOM 10175 C C . LEU B 1 531 ? -26.109 9.844 -3.117 1 78.44 531 LEU B C 1
ATOM 10177 O O . LEU B 1 531 ? -26.484 11 -2.865 1 78.44 531 LEU B O 1
ATOM 10181 N N . GLU B 1 532 ? -26.906 8.742 -2.928 1 78.94 532 GLU B N 1
ATOM 10182 C CA . GLU B 1 532 ? -28.281 8.906 -2.486 1 78.94 532 GLU B CA 1
ATOM 10183 C C . GLU B 1 532 ? -28.391 8.898 -0.964 1 78.94 532 GLU B C 1
ATOM 10185 O O . GLU B 1 532 ? -27.406 8.609 -0.275 1 78.94 532 GLU B O 1
ATOM 10190 N N . ASN B 1 533 ? -29.516 9.242 -0.471 1 75.88 533 ASN B N 1
ATOM 10191 C CA . ASN B 1 533 ? -29.75 9.281 0.968 1 75.88 533 ASN B CA 1
ATOM 10192 C C . ASN B 1 533 ? -29.359 7.969 1.639 1 75.88 533 ASN B C 1
ATOM 10194 O O . ASN B 1 533 ? -29.859 6.906 1.275 1 75.88 533 ASN B O 1
ATOM 10198 N N . PRO B 1 534 ? -28.469 8.094 2.586 1 80.75 534 PRO B N 1
ATOM 10199 C CA . PRO B 1 534 ? -27.953 6.883 3.227 1 80.75 534 PRO B CA 1
ATOM 10200 C C . PRO B 1 534 ? -29.062 6.09 3.936 1 80.75 534 PRO B C 1
ATOM 10202 O O . PRO B 1 534 ? -28.984 4.859 4.008 1 80.75 534 PRO B O 1
ATOM 10205 N N . ARG B 1 535 ? -30.031 6.727 4.469 1 80.56 535 ARG B N 1
ATOM 10206 C CA . ARG B 1 535 ? -31.125 6.016 5.133 1 80.56 535 ARG B CA 1
ATOM 10207 C C . ARG B 1 535 ? -31.922 5.184 4.137 1 80.56 535 ARG B C 1
ATOM 10209 O O . ARG B 1 535 ? -32.25 4.031 4.41 1 80.56 535 ARG B O 1
ATOM 10216 N N . VAL B 1 536 ? -32.188 5.828 3.01 1 83.25 536 VAL B N 1
ATOM 10217 C CA . VAL B 1 536 ? -32.906 5.121 1.961 1 83.25 536 VAL B CA 1
ATOM 10218 C C . VAL B 1 536 ? -32.062 3.945 1.457 1 83.25 536 VAL B C 1
ATOM 10220 O O . VAL B 1 536 ? -32.594 2.855 1.221 1 83.25 536 VAL B O 1
ATOM 10223 N N . MET B 1 537 ? -30.859 4.191 1.328 1 87.44 537 MET B N 1
ATOM 10224 C CA . MET B 1 537 ? -29.953 3.139 0.853 1 87.44 537 MET B CA 1
ATOM 10225 C C . MET B 1 537 ? -29.859 2.008 1.871 1 87.44 537 MET B C 1
ATOM 10227 O O . MET B 1 537 ? -29.797 0.835 1.498 1 87.44 537 MET B O 1
ATOM 10231 N N . ALA B 1 538 ? -29.844 2.381 3.16 1 87.94 538 ALA B N 1
ATOM 10232 C CA . ALA B 1 538 ? -29.797 1.364 4.207 1 87.94 538 ALA B CA 1
ATOM 10233 C C . ALA B 1 538 ? -31.078 0.521 4.203 1 87.94 538 ALA B C 1
ATOM 10235 O O . ALA B 1 538 ? -31.016 -0.702 4.352 1 87.94 538 ALA B O 1
ATOM 10236 N N . LEU B 1 539 ? -32.188 1.147 3.992 1 89.25 539 LEU B N 1
ATOM 10237 C CA . LEU B 1 539 ? -33.469 0.434 3.922 1 89.25 539 LEU B CA 1
ATOM 10238 C C . LEU B 1 539 ? -33.531 -0.454 2.684 1 89.25 539 LEU B C 1
ATOM 10240 O O . LEU B 1 539 ? -34 -1.593 2.754 1 89.25 539 LEU B O 1
ATOM 10244 N N . MET B 1 540 ? -33.062 0.085 1.639 1 92.75 540 MET B N 1
ATOM 10245 C CA . MET B 1 540 ? -33.031 -0.692 0.403 1 92.75 540 MET B CA 1
ATOM 10246 C C . MET B 1 540 ? -32.125 -1.906 0.54 1 92.75 540 MET B C 1
ATOM 10248 O O . MET B 1 540 ? -32.438 -2.979 0.015 1 92.75 540 MET B O 1
ATOM 10252 N N . MET B 1 541 ? -31.047 -1.728 1.211 1 93.31 541 MET B N 1
ATOM 10253 C CA . MET B 1 541 ? -30.141 -2.836 1.452 1 93.31 541 MET B CA 1
ATOM 10254 C C . MET B 1 541 ? -30.812 -3.947 2.244 1 93.31 541 MET B C 1
ATOM 10256 O O . MET B 1 541 ? -30.672 -5.125 1.916 1 93.31 541 MET B O 1
ATOM 10260 N N . ASP B 1 542 ? -31.578 -3.576 3.174 1 91.56 542 ASP B N 1
ATOM 10261 C CA . ASP B 1 542 ? -32.25 -4.535 4.047 1 91.56 542 ASP B CA 1
ATOM 10262 C C . ASP B 1 542 ? -33.438 -5.191 3.34 1 91.56 542 ASP B C 1
ATOM 10264 O O . ASP B 1 542 ? -33.594 -6.41 3.406 1 91.56 542 ASP B O 1
ATOM 10268 N N . ASP B 1 543 ? -34.156 -4.402 2.566 1 92.12 543 ASP B N 1
ATOM 10269 C CA . ASP B 1 543 ? -35.406 -4.863 2.01 1 92.12 543 ASP B CA 1
ATOM 10270 C C . ASP B 1 543 ? -35.188 -5.609 0.694 1 92.12 543 ASP B C 1
ATOM 10272 O O . ASP B 1 543 ? -35.969 -6.508 0.351 1 92.12 543 ASP B O 1
ATOM 10276 N N . ILE B 1 544 ? -34.219 -5.199 0.033 1 94.56 544 ILE B N 1
ATOM 10277 C CA . ILE B 1 544 ? -34.094 -5.738 -1.317 1 94.56 544 ILE B CA 1
ATOM 10278 C C . ILE B 1 544 ? -32.75 -6.492 -1.457 1 94.56 544 ILE B C 1
ATOM 10280 O O . ILE B 1 544 ? -32.75 -7.711 -1.62 1 94.56 544 ILE B O 1
ATOM 10284 N N . PHE B 1 545 ? -31.734 -5.883 -1.182 1 94.06 545 PHE B N 1
ATOM 10285 C CA . PHE B 1 545 ? -30.438 -6.402 -1.575 1 94.06 545 PHE B CA 1
ATOM 10286 C C . PHE B 1 545 ? -30.047 -7.598 -0.714 1 94.06 545 PHE B C 1
ATOM 10288 O O . PHE B 1 545 ? -29.469 -8.57 -1.211 1 94.06 545 PHE B O 1
ATOM 10295 N N . MET B 1 546 ? -30.312 -7.617 0.548 1 95.44 546 MET B N 1
ATOM 10296 C CA . MET B 1 546 ? -29.859 -8.695 1.429 1 95.44 546 MET B CA 1
ATOM 10297 C C . MET B 1 546 ? -30.859 -9.859 1.414 1 95.44 546 MET B C 1
ATOM 10299 O O . MET B 1 546 ? -30.578 -10.914 1.989 1 95.44 546 MET B O 1
ATOM 10303 N N . GLN B 1 547 ? -31.906 -9.68 0.666 1 95.5 547 GLN B N 1
ATOM 10304 C CA . GLN B 1 547 ? -32.906 -10.734 0.598 1 95.5 547 GLN B CA 1
ATOM 10305 C C . GLN B 1 547 ? -32.5 -11.805 -0.416 1 95.5 547 GLN B C 1
ATOM 10307 O O . GLN B 1 547 ? -31.984 -11.492 -1.482 1 95.5 547 GLN B O 1
ATOM 10312 N N . ALA B 1 548 ? -32.781 -13.031 -0.073 1 96.38 548 ALA B N 1
ATOM 10313 C CA . ALA B 1 548 ? -32.375 -14.172 -0.894 1 96.38 548 ALA B CA 1
ATOM 10314 C C . ALA B 1 548 ? -33.094 -14.156 -2.24 1 96.38 548 ALA B C 1
ATOM 10316 O O . ALA B 1 548 ? -32.531 -14.5 -3.268 1 96.38 548 ALA B O 1
ATOM 10317 N N . HIS B 1 549 ? -34.406 -13.734 -2.266 1 96.12 549 HIS B N 1
ATOM 10318 C CA . HIS B 1 549 ? -35.188 -13.812 -3.492 1 96.12 549 HIS B CA 1
ATOM 10319 C C . HIS B 1 549 ? -34.656 -12.844 -4.547 1 96.12 549 HIS B C 1
ATOM 10321 O O . HIS B 1 549 ? -34.906 -13.031 -5.742 1 96.12 549 HIS B O 1
ATOM 10327 N N . THR B 1 550 ? -33.969 -11.781 -4.137 1 96.94 550 THR B N 1
ATOM 10328 C CA . THR B 1 550 ? -33.406 -10.812 -5.059 1 96.94 550 THR B CA 1
ATOM 10329 C C . THR B 1 550 ? -32.312 -11.477 -5.918 1 96.94 550 THR B C 1
ATOM 10331 O O . THR B 1 550 ? -32.094 -11.078 -7.062 1 96.94 550 THR B O 1
ATOM 10334 N N . HIS B 1 551 ? -31.656 -12.508 -5.438 1 98.12 551 HIS B N 1
ATOM 10335 C CA . HIS B 1 551 ? -30.516 -13.141 -6.105 1 98.12 551 HIS B CA 1
ATOM 10336 C C . HIS B 1 551 ? -30.906 -14.523 -6.637 1 98.12 551 HIS B C 1
ATOM 10338 O O . HIS B 1 551 ? -30.031 -15.281 -7.074 1 98.12 551 HIS B O 1
ATOM 10344 N N . ALA B 1 552 ? -32.188 -14.859 -6.555 1 98.31 552 ALA B N 1
ATOM 10345 C CA . ALA B 1 552 ? -32.688 -16.156 -7.012 1 98.31 552 ALA B CA 1
ATOM 10346 C C . ALA B 1 552 ? -32.5 -16.297 -8.523 1 98.31 552 ALA B C 1
ATOM 10348 O O . ALA B 1 552 ? -32.25 -17.406 -9.023 1 98.31 552 ALA B O 1
ATOM 10349 N N . ALA B 1 553 ? -32.688 -15.18 -9.211 1 98 553 ALA B N 1
ATOM 10350 C CA . ALA B 1 553 ? -32.594 -15.234 -10.664 1 98 553 ALA B CA 1
ATOM 10351 C C . ALA B 1 553 ? -31.188 -15.602 -11.117 1 98 553 ALA B C 1
ATOM 10353 O O . ALA B 1 553 ? -30.984 -16.578 -11.844 1 98 553 ALA B O 1
ATOM 10354 N N . PRO B 1 554 ? -30.172 -14.828 -10.68 1 98.25 554 PRO B N 1
ATOM 10355 C CA . PRO B 1 554 ? -28.812 -15.234 -11.047 1 98.25 554 PRO B CA 1
ATOM 10356 C C . PRO B 1 554 ? -28.469 -16.641 -10.562 1 98.25 554 PRO B C 1
ATOM 10358 O O . PRO B 1 554 ? -27.766 -17.375 -11.258 1 98.25 554 PRO B O 1
ATOM 10361 N N . PHE B 1 555 ? -28.891 -17.062 -9.43 1 98.75 555 PHE B N 1
ATOM 10362 C CA . PHE B 1 555 ? -28.672 -18.406 -8.891 1 98.75 555 PHE B CA 1
ATOM 10363 C C . PHE B 1 555 ? -29.297 -19.453 -9.797 1 98.75 555 PHE B C 1
ATOM 10365 O O . PHE B 1 555 ? -28.672 -20.484 -10.086 1 98.75 555 PHE B O 1
ATOM 10372 N N . THR B 1 556 ? -30.516 -19.188 -10.258 1 98.69 556 THR B N 1
ATOM 10373 C CA . THR B 1 556 ? -31.234 -20.109 -11.125 1 98.69 556 THR B CA 1
ATOM 10374 C C . THR B 1 556 ? -30.562 -20.219 -12.484 1 98.69 556 THR B C 1
ATOM 10376 O O . THR B 1 556 ? -30.484 -21.297 -13.062 1 98.69 556 THR B O 1
ATOM 10379 N N . VAL B 1 557 ? -30.125 -19.094 -12.984 1 98.38 557 VAL B N 1
ATOM 10380 C CA . VAL B 1 557 ? -29.359 -19.141 -14.227 1 98.38 557 VAL B CA 1
ATOM 10381 C C . VAL B 1 557 ? -28.125 -20.016 -14.031 1 98.38 557 VAL B C 1
ATOM 10383 O O . VAL B 1 557 ? -27.75 -20.781 -14.922 1 98.38 557 VAL B O 1
ATOM 10386 N N . GLY B 1 558 ? -27.5 -19.922 -12.891 1 98.44 558 GLY B N 1
ATOM 10387 C CA . GLY B 1 558 ? -26.391 -20.812 -12.547 1 98.44 558 GLY B CA 1
ATOM 10388 C C . GLY B 1 558 ? -26.781 -22.266 -12.531 1 98.44 558 GLY B C 1
ATOM 10389 O O . GLY B 1 558 ? -26.078 -23.109 -13.078 1 98.44 558 GLY B O 1
ATOM 10390 N N . ILE B 1 559 ? -27.906 -22.562 -11.969 1 98.12 559 ILE B N 1
ATOM 10391 C CA . ILE B 1 559 ? -28.422 -23.922 -11.906 1 98.12 559 ILE B CA 1
ATOM 10392 C C . ILE B 1 559 ? -28.594 -24.469 -13.32 1 98.12 559 ILE B C 1
ATOM 10394 O O . ILE B 1 559 ? -28.172 -25.594 -13.625 1 98.12 559 ILE B O 1
ATOM 10398 N N . CYS B 1 560 ? -29.188 -23.656 -14.141 1 97.12 560 CYS B N 1
ATOM 10399 C CA . CYS B 1 560 ? -29.422 -24.078 -15.516 1 97.12 560 CYS B CA 1
ATOM 10400 C C . CYS B 1 560 ? -28.109 -24.312 -16.25 1 97.12 560 CYS B C 1
ATOM 10402 O O . CYS B 1 560 ? -27.984 -25.266 -17.031 1 97.12 560 CYS B O 1
ATOM 10404 N N . THR B 1 561 ? -27.188 -23.5 -15.992 1 96 561 THR B N 1
ATOM 10405 C CA . THR B 1 561 ? -25.875 -23.656 -16.625 1 96 561 THR B CA 1
ATOM 10406 C C . THR B 1 561 ? -25.203 -24.938 -16.156 1 96 561 THR B C 1
ATOM 10408 O O . THR B 1 561 ? -24.625 -25.672 -16.969 1 96 561 THR B O 1
ATOM 10411 N N . GLY B 1 562 ? -25.266 -25.203 -14.852 1 95.31 562 GLY B N 1
ATOM 10412 C CA . GLY B 1 562 ? -24.703 -26.438 -14.328 1 95.31 562 GLY B CA 1
ATOM 10413 C C . GLY B 1 562 ? -25.359 -27.672 -14.891 1 95.31 562 GLY B C 1
ATOM 10414 O O . GLY B 1 562 ? -24.672 -28.672 -15.18 1 95.31 562 GLY B O 1
ATOM 10415 N N . TYR B 1 563 ? -26.625 -27.609 -15.062 1 94.44 563 TYR B N 1
ATOM 10416 C CA . TYR B 1 563 ? -27.375 -28.719 -15.641 1 94.44 563 TYR B CA 1
ATOM 10417 C C . TYR B 1 563 ? -26.984 -28.922 -17.094 1 94.44 563 TYR B C 1
ATOM 10419 O O . TYR B 1 563 ? -26.766 -30.062 -17.531 1 94.44 563 TYR B O 1
ATOM 10427 N N . LEU B 1 564 ? -26.906 -27.844 -17.812 1 91.69 564 LEU B N 1
ATOM 10428 C CA . LEU B 1 564 ? -26.562 -27.922 -19.219 1 91.69 564 LEU B CA 1
ATOM 10429 C C . LEU B 1 564 ? -25.203 -28.547 -19.422 1 91.69 564 LEU B C 1
ATOM 10431 O O . LEU B 1 564 ? -25.016 -29.406 -20.297 1 91.69 564 LEU B O 1
ATOM 10435 N N . ILE B 1 565 ? -24.25 -28.188 -18.656 1 90.81 565 ILE B N 1
ATOM 10436 C CA . ILE B 1 565 ? -22.875 -28.703 -18.781 1 90.81 565 ILE B CA 1
ATOM 10437 C C . ILE B 1 565 ? -22.828 -30.156 -18.312 1 90.81 565 ILE B C 1
ATOM 10439 O O . ILE B 1 565 ? -22.125 -30.984 -18.906 1 90.81 565 ILE B O 1
ATOM 10443 N N . GLY B 1 566 ? -23.547 -30.484 -17.297 1 87.56 566 GLY B N 1
ATOM 10444 C CA . GLY B 1 566 ? -23.578 -31.844 -16.781 1 87.56 566 GLY B CA 1
ATOM 10445 C C . GLY B 1 566 ? -24.297 -32.812 -17.703 1 87.56 566 GLY B C 1
ATOM 10446 O O . GLY B 1 566 ? -23.891 -33.969 -17.859 1 87.56 566 GLY B O 1
ATOM 10447 N N . ALA B 1 567 ? -25.344 -32.344 -18.281 1 85 567 ALA B N 1
ATOM 10448 C CA . ALA B 1 567 ? -26.172 -33.188 -19.141 1 85 567 ALA B CA 1
ATOM 10449 C C . ALA B 1 567 ? -25.547 -33.344 -20.516 1 85 567 ALA B C 1
ATOM 10451 O O . ALA B 1 567 ? -25.734 -34.375 -21.172 1 85 567 ALA B O 1
ATOM 10452 N N . SER B 1 568 ? -24.906 -32.25 -21 1 80.5 568 SER B N 1
ATOM 10453 C CA . SER B 1 568 ? -24.312 -32.312 -22.328 1 80.5 568 SER B CA 1
ATOM 10454 C C . SER B 1 568 ? -22.875 -31.812 -22.312 1 80.5 568 SER B C 1
ATOM 10456 O O . SER B 1 568 ? -22.594 -30.672 -22.688 1 80.5 568 SER B O 1
ATOM 10458 N N . PRO B 1 569 ? -21.984 -32.656 -22.016 1 69.5 569 PRO B N 1
ATOM 10459 C CA . PRO B 1 569 ? -20.609 -32.219 -21.906 1 69.5 569 PRO B CA 1
ATOM 10460 C C . PRO B 1 569 ? -19.984 -31.859 -23.25 1 69.5 569 PRO B C 1
ATOM 10462 O O . PRO B 1 569 ? -19.031 -31.078 -23.312 1 69.5 569 PRO B O 1
ATOM 10465 N N . PHE B 1 570 ? -20.547 -32.344 -24.391 1 67.44 570 PHE B N 1
ATOM 10466 C CA . PHE B 1 570 ? -19.953 -32.125 -25.703 1 67.44 570 PHE B CA 1
ATOM 10467 C C . PHE B 1 570 ? -20.844 -31.234 -26.562 1 67.44 570 PHE B C 1
ATOM 10469 O O . PHE B 1 570 ? -21.359 -31.688 -27.578 1 67.44 570 PHE B O 1
ATOM 10476 N N . MET B 1 571 ? -21.094 -30.125 -26.031 1 75.88 571 MET B N 1
ATOM 10477 C CA . MET B 1 571 ? -21.953 -29.203 -26.781 1 75.88 571 MET B CA 1
ATOM 10478 C C . MET B 1 571 ? -21.188 -28.531 -27.906 1 75.88 571 MET B C 1
ATOM 10480 O O . MET B 1 571 ? -20.109 -27.969 -27.672 1 75.88 571 MET B O 1
ATOM 10484 N N . ARG B 1 572 ? -21.516 -28.812 -29.203 1 78.06 572 ARG B N 1
ATOM 10485 C CA . ARG B 1 572 ? -20.938 -28.125 -30.359 1 78.06 572 ARG B CA 1
ATOM 10486 C C . ARG B 1 572 ? -21.812 -26.938 -30.766 1 78.06 572 ARG B C 1
ATOM 10488 O O . ARG B 1 572 ? -23 -27.109 -31.047 1 78.06 572 ARG B O 1
ATOM 10495 N N . LEU B 1 573 ? -21.359 -25.781 -30.594 1 84.12 573 LEU B N 1
ATOM 10496 C CA . LEU B 1 573 ? -22.094 -24.578 -30.969 1 84.12 573 LEU B CA 1
ATOM 10497 C C . LEU B 1 573 ? -21.75 -24.156 -32.406 1 84.12 573 LEU B C 1
ATOM 10499 O O . LEU B 1 573 ? -20.594 -24.203 -32.812 1 84.12 573 LEU B O 1
ATOM 10503 N N . ARG B 1 574 ? -22.719 -23.812 -33.25 1 84.81 574 ARG B N 1
ATOM 10504 C CA . ARG B 1 574 ? -22.531 -23.312 -34.625 1 84.81 574 ARG B CA 1
ATOM 10505 C C . ARG B 1 574 ? -21.75 -22 -34.594 1 84.81 574 ARG B C 1
ATOM 10507 O O . ARG B 1 574 ? -21.906 -21.172 -33.688 1 84.81 574 ARG B O 1
ATOM 10514 N N . PRO B 1 575 ? -20.906 -21.828 -35.531 1 86.81 575 PRO B N 1
ATOM 10515 C CA . PRO B 1 575 ? -20.094 -20.609 -35.562 1 86.81 575 PRO B CA 1
ATOM 10516 C C . PRO B 1 575 ? -20.953 -19.344 -35.625 1 86.81 575 PRO B C 1
ATOM 10518 O O . PRO B 1 575 ? -20.578 -18.312 -35.031 1 86.81 575 PRO B O 1
ATOM 10521 N N . VAL B 1 576 ? -22.062 -19.391 -36.25 1 88 576 VAL B N 1
ATOM 10522 C CA . VAL B 1 576 ? -22.938 -18.219 -36.375 1 88 576 VAL B CA 1
ATOM 10523 C C . VAL B 1 576 ? -23.516 -17.859 -35 1 88 576 VAL B C 1
ATOM 10525 O O . VAL B 1 576 ? -23.625 -16.688 -34.656 1 88 576 VAL B O 1
ATOM 10528 N N . THR B 1 577 ? -23.875 -18.859 -34.281 1 87.88 577 THR B N 1
ATOM 10529 C CA . THR B 1 577 ? -24.406 -18.656 -32.938 1 87.88 577 THR B CA 1
ATOM 10530 C C . THR B 1 577 ? -23.344 -18.016 -32.031 1 87.88 577 THR B C 1
ATOM 10532 O O . THR B 1 577 ? -23.656 -17.125 -31.234 1 87.88 577 THR B O 1
ATOM 10535 N N . ARG B 1 578 ? -22.141 -18.422 -32.25 1 88.62 578 ARG B N 1
ATOM 10536 C CA . ARG B 1 578 ? -21.047 -17.859 -31.453 1 88.62 578 ARG B CA 1
ATOM 10537 C C . ARG B 1 578 ? -20.812 -16.406 -31.797 1 88.62 578 ARG B C 1
ATOM 10539 O O . ARG B 1 578 ? -20.609 -15.57 -30.906 1 88.62 578 ARG B O 1
ATOM 10546 N N . LEU B 1 579 ? -20.859 -16.141 -33.031 1 89.94 579 LEU B N 1
ATOM 10547 C CA . LEU B 1 579 ? -20.578 -14.789 -33.531 1 89.94 579 LEU B CA 1
ATOM 10548 C C . LEU B 1 579 ? -21.656 -13.82 -33.094 1 89.94 579 LEU B C 1
ATOM 10550 O O . LEU B 1 579 ? -21.375 -12.641 -32.812 1 89.94 579 LEU B O 1
ATOM 10554 N N . MET B 1 580 ? -22.812 -14.312 -32.906 1 92.12 580 MET B N 1
ATOM 10555 C CA . MET B 1 580 ? -23.922 -13.445 -32.531 1 92.12 580 MET B CA 1
ATOM 10556 C C . MET B 1 580 ? -24.047 -13.32 -31.016 1 92.12 580 MET B C 1
ATOM 10558 O O . MET B 1 580 ? -24.344 -12.242 -30.5 1 92.12 580 MET B O 1
ATOM 10562 N N . LEU B 1 581 ? -23.797 -14.32 -30.312 1 92.75 581 LEU B N 1
ATOM 10563 C CA . LEU B 1 581 ? -24.109 -14.336 -28.875 1 92.75 581 LEU B CA 1
ATOM 10564 C C . LEU B 1 581 ? -23 -13.656 -28.078 1 92.75 581 LEU B C 1
ATOM 10566 O O . LEU B 1 581 ? -23.219 -13.219 -26.953 1 92.75 581 LEU B O 1
ATOM 10570 N N . TRP B 1 582 ? -21.797 -13.586 -28.609 1 93.88 582 TRP B N 1
ATOM 10571 C CA . TRP B 1 582 ? -20.719 -12.914 -27.891 1 93.88 582 TRP B CA 1
ATOM 10572 C C . TRP B 1 582 ? -21.016 -11.422 -27.75 1 93.88 582 TRP B C 1
ATOM 10574 O O . TRP B 1 582 ? -21.031 -10.891 -26.641 1 93.88 582 TRP B O 1
ATOM 10584 N N . PRO B 1 583 ? -21.281 -10.688 -28.875 1 95 583 PRO B N 1
ATOM 10585 C CA . PRO B 1 583 ? -21.578 -9.266 -28.719 1 95 583 PRO B CA 1
ATOM 10586 C C . PRO B 1 583 ? -22.859 -9.016 -27.906 1 95 583 PRO B C 1
ATOM 10588 O O . PRO B 1 583 ? -22.922 -8.055 -27.141 1 95 583 PRO B O 1
ATOM 10591 N N . VAL B 1 584 ? -23.844 -9.859 -28.078 1 95 584 VAL B N 1
ATOM 10592 C CA . VAL B 1 584 ? -25.094 -9.695 -27.328 1 95 584 VAL B CA 1
ATOM 10593 C C . VAL B 1 584 ? -24.812 -9.836 -25.844 1 95 584 VAL B C 1
ATOM 10595 O O . VAL B 1 584 ? -25.312 -9.031 -25.031 1 95 584 VAL B O 1
ATOM 10598 N N . SER B 1 585 ? -24.094 -10.875 -25.453 1 96 585 SER B N 1
ATOM 10599 C CA . SER B 1 585 ? -23.75 -11.078 -24.062 1 96 585 SER B CA 1
ATOM 10600 C C . SER B 1 585 ? -22.938 -9.898 -23.516 1 96 585 SER B C 1
ATOM 10602 O O . SER B 1 585 ? -23.172 -9.453 -22.391 1 96 585 SER B O 1
ATOM 10604 N N . LEU B 1 586 ? -22.047 -9.414 -24.312 1 95.75 586 LEU B N 1
ATOM 10605 C CA . LEU B 1 586 ? -21.219 -8.281 -23.891 1 95.75 586 LEU B CA 1
ATOM 10606 C C . LEU B 1 586 ? -22.078 -7.027 -23.703 1 95.75 586 LEU B C 1
ATOM 10608 O O . LEU B 1 586 ? -21.891 -6.277 -22.75 1 95.75 586 LEU B O 1
ATOM 10612 N N . VAL B 1 587 ? -22.906 -6.812 -24.609 1 95.81 587 VAL B N 1
ATOM 10613 C CA . VAL B 1 587 ? -23.766 -5.637 -24.562 1 95.81 587 VAL B CA 1
ATOM 10614 C C . VAL B 1 587 ? -24.672 -5.719 -23.328 1 95.81 587 VAL B C 1
ATOM 10616 O O . VAL B 1 587 ? -24.875 -4.723 -22.625 1 95.81 587 VAL B O 1
ATOM 10619 N N . LEU B 1 588 ? -25.203 -6.879 -23.031 1 95.88 588 LEU B N 1
ATOM 10620 C CA . LEU B 1 588 ? -26.047 -7.066 -21.859 1 95.88 588 LEU B CA 1
ATOM 10621 C C . LEU B 1 588 ? -25.281 -6.773 -20.578 1 95.88 588 LEU B C 1
ATOM 10623 O O . LEU B 1 588 ? -25.781 -6.094 -19.688 1 95.88 588 LEU B O 1
ATOM 10627 N N . MET B 1 589 ? -24.109 -7.223 -20.484 1 97.25 589 MET B N 1
ATOM 10628 C CA . MET B 1 589 ? -23.297 -7.02 -19.297 1 97.25 589 MET B CA 1
ATOM 10629 C C . MET B 1 589 ? -22.891 -5.551 -19.141 1 97.25 589 MET B C 1
ATOM 10631 O O . MET B 1 589 ? -22.938 -5 -18.047 1 97.25 589 MET B O 1
ATOM 10635 N N . VAL B 1 590 ? -22.531 -4.891 -20.25 1 96.56 590 VAL B N 1
ATOM 10636 C CA . VAL B 1 590 ? -22.125 -3.488 -20.219 1 96.56 590 VAL B CA 1
ATOM 10637 C C . VAL B 1 590 ? -23.328 -2.617 -19.844 1 96.56 590 VAL B C 1
ATOM 10639 O O . VAL B 1 590 ? -23.188 -1.657 -19.094 1 96.56 590 VAL B O 1
ATOM 10642 N N . LEU B 1 591 ? -24.469 -2.961 -20.344 1 95.81 591 LEU B N 1
ATOM 10643 C CA . LEU B 1 591 ? -25.672 -2.207 -20.016 1 95.81 591 LEU B CA 1
ATOM 10644 C C . LEU B 1 591 ? -26.016 -2.371 -18.531 1 95.81 591 LEU B C 1
ATOM 10646 O O . LEU B 1 591 ? -26.375 -1.399 -17.859 1 95.81 591 LEU B O 1
ATOM 10650 N N . ALA B 1 592 ? -25.922 -3.586 -18.062 1 97.12 592 ALA B N 1
ATOM 10651 C CA . ALA B 1 592 ? -26.188 -3.826 -16.641 1 97.12 592 ALA B CA 1
ATOM 10652 C C . ALA B 1 592 ? -25.234 -3.018 -15.766 1 97.12 592 ALA B C 1
ATOM 10654 O O . ALA B 1 592 ? -25.625 -2.51 -14.719 1 97.12 592 ALA B O 1
ATOM 10655 N N . LEU B 1 593 ? -24.031 -2.797 -16.188 1 96.56 593 LEU B N 1
ATOM 10656 C CA . LEU B 1 593 ? -22.984 -2.146 -15.391 1 96.56 593 LEU B CA 1
ATOM 10657 C C . LEU B 1 593 ? -23.078 -0.63 -15.523 1 96.56 593 LEU B C 1
ATOM 10659 O O . LEU B 1 593 ? -22.891 0.093 -14.539 1 96.56 593 LEU B O 1
ATOM 10663 N N . LEU B 1 594 ? -23.422 -0.05 -16.75 1 95.25 594 LEU B N 1
ATOM 10664 C CA . LEU B 1 594 ? -23.188 1.361 -17.016 1 95.25 594 LEU B CA 1
ATOM 10665 C C . LEU B 1 594 ? -24.484 2.16 -16.969 1 95.25 594 LEU B C 1
ATOM 10667 O O . LEU B 1 594 ? -24.453 3.389 -16.875 1 95.25 594 LEU B O 1
ATOM 10671 N N . ILE B 1 595 ? -25.594 1.54 -16.969 1 92.94 595 ILE B N 1
ATOM 10672 C CA . ILE B 1 595 ? -26.859 2.279 -17 1 92.94 595 ILE B CA 1
ATOM 10673 C C . ILE B 1 595 ? -26.969 3.158 -15.766 1 92.94 595 ILE B C 1
ATOM 10675 O O . ILE B 1 595 ? -27.406 4.305 -15.844 1 92.94 595 ILE B O 1
ATOM 10679 N N . PRO B 1 596 ? -26.578 2.732 -14.609 1 92.31 596 PRO B N 1
ATOM 10680 C CA . PRO B 1 596 ? -26.688 3.574 -13.414 1 92.31 596 PRO B CA 1
ATOM 10681 C C . PRO B 1 596 ? -25.844 4.848 -13.508 1 92.31 596 PRO B C 1
ATOM 10683 O O . PRO B 1 596 ? -26.031 5.77 -12.711 1 92.31 596 PRO B O 1
ATOM 10686 N N . TRP B 1 597 ? -24.891 4.914 -14.453 1 90.38 597 TRP B N 1
ATOM 10687 C CA . TRP B 1 597 ? -24.094 6.125 -14.664 1 90.38 597 TRP B CA 1
ATOM 10688 C C . TRP B 1 597 ? -25 7.316 -14.969 1 90.38 597 TRP B C 1
ATOM 10690 O O . TRP B 1 597 ? -24.703 8.445 -14.562 1 90.38 597 TRP B O 1
ATOM 10700 N N . LEU B 1 598 ? -26.109 7.016 -15.57 1 87 598 LEU B N 1
ATOM 10701 C CA . LEU B 1 598 ? -27.062 8.055 -15.938 1 87 598 LEU B CA 1
ATOM 10702 C C . LEU B 1 598 ? -27.703 8.664 -14.695 1 87 598 LEU B C 1
ATOM 10704 O O . LEU B 1 598 ? -28.078 9.844 -14.695 1 87 598 LEU B O 1
ATOM 10708 N N . TRP B 1 599 ? -27.75 7.887 -13.672 1 85.44 599 TRP B N 1
ATOM 10709 C CA . TRP B 1 599 ? -28.406 8.352 -12.445 1 85.44 599 TRP B CA 1
ATOM 10710 C C . TRP B 1 599 ? -27.375 8.906 -11.469 1 85.44 599 TRP B C 1
ATOM 10712 O O . TRP B 1 599 ? -27.719 9.734 -10.609 1 85.44 599 TRP B O 1
ATOM 10722 N N . ASN B 1 600 ? -26.156 8.43 -11.562 1 83.12 600 ASN B N 1
ATOM 10723 C CA . ASN B 1 600 ? -25.109 8.891 -10.664 1 83.12 600 ASN B CA 1
ATOM 10724 C C . ASN B 1 600 ? -24.531 10.234 -11.102 1 83.12 600 ASN B C 1
ATOM 10726 O O . ASN B 1 600 ? -24 10.984 -10.281 1 83.12 600 ASN B O 1
ATOM 10730 N N . ARG B 1 601 ? -24.719 10.477 -12.359 1 75.25 601 ARG B N 1
ATOM 10731 C CA . ARG B 1 601 ? -24.172 11.734 -12.844 1 75.25 601 ARG B CA 1
ATOM 10732 C C . ARG B 1 601 ? -24.984 12.922 -12.344 1 75.25 601 ARG B C 1
ATOM 10734 O O . ARG B 1 601 ? -26.203 12.805 -12.141 1 75.25 601 ARG B O 1
ATOM 10741 N N . GLY B 1 602 ? -24.547 13.797 -11.359 1 60.19 602 GLY B N 1
ATOM 10742 C CA . GLY B 1 602 ? -25 14.984 -10.664 1 60.19 602 GLY B CA 1
ATOM 10743 C C . GLY B 1 602 ? -26.391 15.438 -11.094 1 60.19 602 GLY B C 1
ATOM 10744 O O . GLY B 1 602 ? -27.188 15.875 -10.273 1 60.19 602 GLY B O 1
ATOM 10745 N N . ASN B 1 603 ? -26.594 15.57 -12.336 1 53.62 603 ASN B N 1
ATOM 10746 C CA . ASN B 1 603 ? -27.875 16.125 -12.781 1 53.62 603 ASN B CA 1
ATOM 10747 C C . ASN B 1 603 ? -28.922 15.023 -12.961 1 53.62 603 ASN B C 1
ATOM 10749 O O . ASN B 1 603 ? -29.859 15.188 -13.75 1 53.62 603 ASN B O 1
ATOM 10753 N N . GLY B 1 604 ? -28.672 13.969 -12.438 1 53.81 604 GLY B N 1
ATOM 10754 C CA . GLY B 1 604 ? -29.375 12.789 -12.914 1 53.81 604 GLY B CA 1
ATOM 10755 C C . GLY B 1 604 ? -30.875 12.875 -12.703 1 53.81 604 GLY B C 1
ATOM 10756 O O . GLY B 1 604 ? -31.328 13.336 -11.656 1 53.81 604 GLY B O 1
ATOM 10757 N N . SER B 1 605 ? -31.516 13.07 -13.719 1 57.66 605 SER B N 1
ATOM 10758 C CA . SER B 1 605 ? -32.969 13.047 -13.945 1 57.66 605 SER B CA 1
ATOM 10759 C C . SER B 1 605 ? -33.594 11.805 -13.328 1 57.66 605 SER B C 1
ATOM 10761 O O . SER B 1 605 ? -32.969 10.758 -13.227 1 57.66 605 SER B O 1
ATOM 10763 N N . GLN B 1 606 ? -34.562 11.992 -12.344 1 65.12 606 GLN B N 1
ATOM 10764 C CA . GLN B 1 606 ? -35.375 10.922 -11.766 1 65.12 606 GLN B CA 1
ATOM 10765 C C . GLN B 1 606 ? -35.844 9.961 -12.844 1 65.12 606 GLN B C 1
ATOM 10767 O O . GLN B 1 606 ? -36.281 10.383 -13.914 1 65.12 606 GLN B O 1
ATOM 10772 N N . SER B 1 607 ? -35.312 8.719 -12.766 1 75.38 607 SER B N 1
ATOM 10773 C CA . SER B 1 607 ? -35.75 7.684 -13.688 1 75.38 607 SER B CA 1
ATOM 10774 C C . SER B 1 607 ? -37.25 7.465 -13.578 1 75.38 607 SER B C 1
ATOM 10776 O O . SER B 1 607 ? -37.844 7.668 -12.516 1 75.38 607 SER B O 1
ATOM 10778 N N . THR B 1 608 ? -37.906 7.281 -14.75 1 85.56 608 THR B N 1
ATOM 10779 C CA . THR B 1 608 ? -39.312 6.914 -14.758 1 85.56 608 THR B CA 1
ATOM 10780 C C . THR B 1 608 ? -39.531 5.566 -14.07 1 85.56 608 THR B C 1
ATOM 10782 O O . THR B 1 608 ? -38.594 4.773 -13.953 1 85.56 608 THR B O 1
ATOM 10785 N N . ASP B 1 609 ? -40.688 5.324 -13.547 1 90.69 609 ASP B N 1
ATOM 10786 C CA . ASP B 1 609 ? -41.031 4.098 -12.828 1 90.69 609 ASP B CA 1
ATOM 10787 C C . ASP B 1 609 ? -40.812 2.871 -13.719 1 90.69 609 ASP B C 1
ATOM 10789 O O . ASP B 1 609 ? -40.406 1.817 -13.25 1 90.69 609 ASP B O 1
ATOM 10793 N N . LEU B 1 610 ? -41.094 3.049 -14.938 1 93.12 610 LEU B N 1
ATOM 10794 C CA . LEU B 1 610 ? -40.938 1.928 -15.859 1 93.12 610 LEU B CA 1
ATOM 10795 C C . LEU B 1 610 ? -39.469 1.557 -16 1 93.12 610 LEU B C 1
ATOM 10797 O O . LEU B 1 610 ? -39.125 0.374 -15.992 1 93.12 610 LEU B O 1
ATOM 10801 N N . VAL B 1 611 ? -38.688 2.576 -16.141 1 92.38 611 VAL B N 1
ATOM 10802 C CA . VAL B 1 611 ? -37.25 2.332 -16.312 1 92.38 611 VAL B CA 1
ATOM 10803 C C . VAL B 1 611 ? -36.688 1.748 -15.016 1 92.38 611 VAL B C 1
ATOM 10805 O O . VAL B 1 611 ? -35.844 0.848 -15.062 1 92.38 611 VAL B O 1
ATOM 10808 N N . LYS B 1 612 ? -37.125 2.258 -13.969 1 92.69 612 LYS B N 1
ATOM 10809 C CA . LYS B 1 612 ? -36.719 1.728 -12.672 1 92.69 612 LYS B CA 1
ATOM 10810 C C . LYS B 1 612 ? -37.094 0.257 -12.531 1 92.69 612 LYS B C 1
ATOM 10812 O O . LYS B 1 612 ? -36.312 -0.559 -12.086 1 92.69 612 LYS B O 1
ATOM 10817 N N . PHE B 1 613 ? -38.344 0.005 -12.969 1 96 613 PHE B N 1
ATOM 10818 C CA . PHE B 1 613 ? -38.844 -1.364 -12.883 1 96 613 PHE B CA 1
ATOM 10819 C C . PHE B 1 613 ? -38 -2.295 -13.758 1 96 613 PHE B C 1
ATOM 10821 O O . PHE B 1 613 ? -37.562 -3.352 -13.297 1 96 613 PHE B O 1
ATOM 10828 N N . LEU B 1 614 ? -37.75 -1.907 -14.953 1 95.88 614 LEU B N 1
ATOM 10829 C CA . LEU B 1 614 ? -37.031 -2.75 -15.914 1 95.88 614 LEU B CA 1
ATOM 10830 C C . LEU B 1 614 ? -35.594 -3 -15.469 1 95.88 614 LEU B C 1
ATOM 10832 O O . LEU B 1 614 ? -35.094 -4.125 -15.562 1 95.88 614 LEU B O 1
ATOM 10836 N N . TYR B 1 615 ? -34.969 -1.975 -15.016 1 96.19 615 TYR B N 1
ATOM 10837 C CA . TYR B 1 615 ? -33.594 -2.145 -14.602 1 96.19 615 TYR B CA 1
ATOM 10838 C C . TYR B 1 615 ? -33.5 -2.963 -13.32 1 96.19 615 TYR B C 1
ATOM 10840 O O . TYR B 1 615 ? -32.656 -3.865 -13.219 1 96.19 615 TYR B O 1
ATOM 10848 N N . ALA B 1 616 ? -34.312 -2.65 -12.352 1 96.75 616 ALA B N 1
ATOM 10849 C CA . ALA B 1 616 ? -34.25 -3.367 -11.078 1 96.75 616 ALA B CA 1
ATOM 10850 C C . ALA B 1 616 ? -34.594 -4.848 -11.273 1 96.75 616 ALA B C 1
ATOM 10852 O O . ALA B 1 616 ? -34 -5.707 -10.609 1 96.75 616 ALA B O 1
ATOM 10853 N N . ALA B 1 617 ? -35.438 -5.113 -12.156 1 96.88 617 ALA B N 1
ATOM 10854 C CA . ALA B 1 617 ? -35.875 -6.488 -12.406 1 96.88 617 ALA B CA 1
ATOM 10855 C C . ALA B 1 617 ? -34.875 -7.223 -13.297 1 96.88 617 ALA B C 1
ATOM 10857 O O . ALA B 1 617 ? -34.625 -8.422 -13.117 1 96.88 617 ALA B O 1
ATOM 10858 N N . GLY B 1 618 ? -34.25 -6.484 -14.133 1 96.25 618 GLY B N 1
ATOM 10859 C CA . GLY B 1 618 ? -33.594 -7.191 -15.219 1 96.25 618 GLY B CA 1
ATOM 10860 C C . GLY B 1 618 ? -32.062 -7.172 -15.094 1 96.25 618 GLY B C 1
ATOM 10861 O O . GLY B 1 618 ? -31.391 -8.023 -15.664 1 96.25 618 GLY B O 1
ATOM 10862 N N . HIS B 1 619 ? -31.406 -6.262 -14.422 1 96.94 619 HIS B N 1
ATOM 10863 C CA . HIS B 1 619 ? -29.969 -6.047 -14.547 1 96.94 619 HIS B CA 1
ATOM 10864 C C . HIS B 1 619 ? -29.203 -7.238 -14 1 96.94 619 HIS B C 1
ATOM 10866 O O . HIS B 1 619 ? -28.172 -7.625 -14.562 1 96.94 619 HIS B O 1
ATOM 10872 N N . ARG B 1 620 ? -29.672 -7.906 -12.938 1 97.81 620 ARG B N 1
ATOM 10873 C CA . ARG B 1 620 ? -28.953 -9.047 -12.375 1 97.81 620 ARG B CA 1
ATOM 10874 C C . ARG B 1 620 ? -29.047 -10.266 -13.289 1 97.81 620 ARG B C 1
ATOM 10876 O O . ARG B 1 620 ? -28.062 -10.984 -13.469 1 97.81 620 ARG B O 1
ATOM 10883 N N . SER B 1 621 ? -30.234 -10.477 -13.828 1 97.06 621 SER B N 1
ATOM 10884 C CA . SER B 1 621 ? -30.438 -11.578 -14.758 1 97.06 621 SER B CA 1
ATOM 10885 C C . SER B 1 621 ? -29.625 -11.383 -16.047 1 97.06 621 SER B C 1
ATOM 10887 O O . SER B 1 621 ? -29.062 -12.336 -16.578 1 97.06 621 SER B O 1
ATOM 10889 N N . MET B 1 622 ? -29.656 -10.141 -16.469 1 97.06 622 MET B N 1
ATOM 10890 C CA . MET B 1 622 ? -28.859 -9.836 -17.656 1 97.06 622 MET B CA 1
ATOM 10891 C C . MET B 1 622 ? -27.391 -10.141 -17.422 1 97.06 622 MET B C 1
ATOM 10893 O O . MET B 1 622 ? -26.734 -10.734 -18.281 1 97.06 622 MET B O 1
ATOM 10897 N N . TRP B 1 623 ? -26.891 -9.742 -16.312 1 98 623 TRP B N 1
ATOM 10898 C CA . TRP B 1 623 ? -25.5 -10.016 -15.953 1 98 623 TRP B CA 1
ATOM 10899 C C . TRP B 1 623 ? -25.234 -11.516 -15.883 1 98 623 TRP B C 1
ATOM 10901 O O . TRP B 1 623 ? -24.234 -12 -16.422 1 98 623 TRP B O 1
ATOM 10911 N N . ALA B 1 624 ? -26.109 -12.266 -15.281 1 98.25 624 ALA B N 1
ATOM 10912 C CA . ALA B 1 624 ? -25.969 -13.711 -15.109 1 98.25 624 ALA B CA 1
ATOM 10913 C C . ALA B 1 624 ? -26 -14.422 -16.453 1 98.25 624 ALA B C 1
ATOM 10915 O O . ALA B 1 624 ? -25.297 -15.422 -16.656 1 98.25 624 ALA B O 1
ATOM 10916 N N . LEU B 1 625 ? -26.812 -13.938 -17.359 1 97.25 625 LEU B N 1
ATOM 10917 C CA . LEU B 1 625 ? -26.875 -14.531 -18.688 1 97.25 625 LEU B CA 1
ATOM 10918 C C . LEU B 1 625 ? -25.547 -14.352 -19.422 1 97.25 625 LEU B C 1
ATOM 10920 O O . LEU B 1 625 ? -25.125 -15.234 -20.172 1 97.25 625 LEU B O 1
ATOM 10924 N N . GLY B 1 626 ? -24.984 -13.18 -19.25 1 97.31 626 GLY B N 1
ATOM 10925 C CA . GLY B 1 626 ? -23.641 -12.992 -19.781 1 97.31 626 GLY B CA 1
ATOM 10926 C C . GLY B 1 626 ? -22.625 -13.953 -19.203 1 97.31 626 GLY B C 1
ATOM 10927 O O . GLY B 1 626 ? -21.797 -14.508 -19.938 1 97.31 626 GLY B O 1
ATOM 10928 N N . LEU B 1 627 ? -22.703 -14.258 -17.938 1 97.5 627 LEU B N 1
ATOM 10929 C CA . LEU B 1 627 ? -21.828 -15.211 -17.281 1 97.5 627 LEU B CA 1
ATOM 10930 C C . LEU B 1 627 ? -22.047 -16.625 -17.797 1 97.5 627 LEU B C 1
ATOM 10932 O O . LEU B 1 627 ? -21.109 -17.391 -18 1 97.5 627 LEU B O 1
ATOM 10936 N N . MET B 1 628 ? -23.344 -16.922 -17.953 1 97.12 628 MET B N 1
ATOM 10937 C CA . MET B 1 628 ? -23.688 -18.234 -18.5 1 97.12 628 MET B CA 1
ATOM 10938 C C . MET B 1 628 ? -22.984 -18.469 -19.844 1 97.12 628 MET B C 1
ATOM 10940 O O . MET B 1 628 ? -22.391 -19.531 -20.062 1 97.12 628 MET B O 1
ATOM 10944 N N . TRP B 1 629 ? -22.984 -17.453 -20.656 1 94.88 629 TRP B N 1
ATOM 10945 C CA . TRP B 1 629 ? -22.375 -17.578 -21.969 1 94.88 629 TRP B CA 1
ATOM 10946 C C . TRP B 1 629 ? -20.859 -17.781 -21.844 1 94.88 629 TRP B C 1
ATOM 10948 O O . TRP B 1 629 ? -20.281 -18.625 -22.531 1 94.88 629 TRP B O 1
ATOM 10958 N N . ILE B 1 630 ? -20.219 -17.094 -20.969 1 94.56 630 ILE B N 1
ATOM 10959 C CA . ILE B 1 630 ? -18.781 -17.172 -20.766 1 94.56 630 ILE B CA 1
ATOM 10960 C C . ILE B 1 630 ? -18.422 -18.578 -20.281 1 94.56 630 ILE B C 1
ATOM 10962 O O . ILE B 1 630 ? -17.516 -19.219 -20.844 1 94.56 630 ILE B O 1
ATOM 10966 N N . VAL B 1 631 ? -19.156 -19.125 -19.359 1 95.06 631 VAL B N 1
ATOM 10967 C CA . VAL B 1 631 ? -18.828 -20.406 -18.75 1 95.06 631 VAL B CA 1
ATOM 10968 C C . VAL B 1 631 ? -19.141 -21.547 -19.734 1 95.06 631 VAL B C 1
ATOM 10970 O O . VAL B 1 631 ? -18.359 -22.5 -19.844 1 95.06 631 VAL B O 1
ATOM 10973 N N . VAL B 1 632 ? -20.266 -21.422 -20.484 1 92.75 632 VAL B N 1
ATOM 10974 C CA . VAL B 1 632 ? -20.641 -22.453 -21.438 1 92.75 632 VAL B CA 1
ATOM 10975 C C . VAL B 1 632 ? -19.609 -22.516 -22.562 1 92.75 632 VAL B C 1
ATOM 10977 O O . VAL B 1 632 ? -19.219 -23.594 -23 1 92.75 632 VAL B O 1
ATOM 10980 N N . CYS B 1 633 ? -19.156 -21.359 -22.984 1 91.62 633 CYS B N 1
ATOM 10981 C CA . CYS B 1 633 ? -18.141 -21.312 -24.031 1 91.62 633 CYS B CA 1
ATOM 10982 C C . CYS B 1 633 ? -16.812 -21.891 -23.547 1 91.62 633 CYS B C 1
ATOM 10984 O O . CYS B 1 633 ? -16.109 -22.562 -24.297 1 91.62 633 CYS B O 1
ATOM 10986 N N . CYS B 1 634 ? -16.484 -21.688 -22.359 1 90.56 634 CYS B N 1
ATOM 10987 C CA . CYS B 1 634 ? -15.25 -22.234 -21.797 1 90.56 634 CYS B CA 1
ATOM 10988 C C . CYS B 1 634 ? -15.359 -23.75 -21.609 1 90.56 634 CYS B C 1
ATOM 10990 O O . CYS B 1 634 ? -14.445 -24.484 -21.969 1 90.56 634 CYS B O 1
ATOM 10992 N N . ALA B 1 635 ? -16.484 -24.188 -21.141 1 88.88 635 ALA B N 1
ATOM 10993 C CA . ALA B 1 635 ? -16.703 -25.609 -20.844 1 88.88 635 ALA B CA 1
ATOM 10994 C C . ALA B 1 635 ? -16.797 -26.422 -22.125 1 88.88 635 ALA B C 1
ATOM 10996 O O . ALA B 1 635 ? -16.391 -27.594 -22.172 1 88.88 635 ALA B O 1
ATOM 10997 N N . SER B 1 636 ? -17.312 -25.781 -23.188 1 86.88 636 SER B N 1
ATOM 10998 C CA . SER B 1 636 ? -17.5 -26.5 -24.438 1 86.88 636 SER B CA 1
ATOM 10999 C C . SER B 1 636 ? -16.25 -26.422 -25.312 1 86.88 636 SER B C 1
ATOM 11001 O O . SER B 1 636 ? -16.203 -27 -26.406 1 86.88 636 SER B O 1
ATOM 11003 N N . GLY B 1 637 ? -15.227 -25.641 -24.938 1 84.38 637 GLY B N 1
ATOM 11004 C CA . GLY B 1 637 ? -13.992 -25.531 -25.703 1 84.38 637 GLY B CA 1
ATOM 11005 C C . GLY B 1 637 ? -14.07 -24.5 -26.812 1 84.38 637 GLY B C 1
ATOM 11006 O O . GLY B 1 637 ? -13.188 -24.453 -27.672 1 84.38 637 GLY B O 1
ATOM 11007 N N . ASN B 1 638 ? -15.109 -23.75 -26.828 1 86.5 638 ASN B N 1
ATOM 11008 C CA . ASN B 1 638 ? -15.32 -22.781 -27.891 1 86.5 638 ASN B CA 1
ATOM 11009 C C . ASN B 1 638 ? -14.586 -21.469 -27.609 1 86.5 638 ASN B C 1
ATOM 11011 O O . ASN B 1 638 ? -14.547 -20.578 -28.469 1 86.5 638 ASN B O 1
ATOM 11015 N N . ALA B 1 639 ? -14.078 -21.312 -26.516 1 88.88 639 ALA B N 1
ATOM 11016 C CA . ALA B 1 639 ? -13.266 -20.156 -26.141 1 88.88 639 ALA B CA 1
ATOM 11017 C C . ALA B 1 639 ? -11.961 -20.594 -25.469 1 88.88 639 ALA B C 1
ATOM 11019 O O . ALA B 1 639 ? -11.789 -20.391 -24.266 1 88.88 639 ALA B O 1
ATOM 11020 N N . PRO B 1 640 ? -11.062 -21.062 -26.25 1 86.19 640 PRO B N 1
ATOM 11021 C CA . PRO B 1 640 ? -9.852 -21.656 -25.672 1 86.19 640 PRO B CA 1
ATOM 11022 C C . PRO B 1 640 ? -8.961 -20.625 -24.969 1 86.19 640 PRO B C 1
ATOM 11024 O O . PRO B 1 640 ? -8.344 -20.922 -23.953 1 86.19 640 PRO B O 1
ATOM 11027 N N . ILE B 1 641 ? -8.852 -19.406 -25.484 1 85.75 641 ILE B N 1
ATOM 11028 C CA . ILE B 1 641 ? -8.008 -18.375 -24.906 1 85.75 641 ILE B CA 1
ATOM 11029 C C . ILE B 1 641 ? -8.555 -17.984 -23.531 1 85.75 641 ILE B C 1
ATOM 11031 O O . ILE B 1 641 ? -7.797 -17.891 -22.562 1 85.75 641 ILE B O 1
ATOM 11035 N N . LEU B 1 642 ? -9.812 -17.797 -23.484 1 89.56 642 LEU B N 1
ATOM 11036 C CA . LEU B 1 642 ? -10.438 -17.438 -22.219 1 89.56 642 LEU B CA 1
ATOM 11037 C C . LEU B 1 642 ? -10.328 -18.562 -21.203 1 89.56 642 LEU B C 1
ATOM 11039 O O . LEU B 1 642 ? -10.125 -18.312 -20.016 1 89.56 642 LEU B O 1
ATOM 11043 N N . ASP B 1 643 ? -10.469 -19.703 -21.688 1 90.12 643 ASP B N 1
ATOM 11044 C CA . ASP B 1 643 ? -10.383 -20.859 -20.812 1 90.12 643 ASP B CA 1
ATOM 11045 C C . ASP B 1 643 ? -8.977 -21 -20.219 1 90.12 643 ASP B C 1
ATOM 11047 O O . ASP B 1 643 ? -8.82 -21.375 -19.062 1 90.12 643 ASP B O 1
ATOM 11051 N N . ARG B 1 644 ? -8.055 -20.719 -21.094 1 84.56 644 ARG B N 1
ATOM 11052 C CA . ARG B 1 644 ? -6.672 -20.797 -20.641 1 84.56 644 ARG B CA 1
ATOM 11053 C C . ARG B 1 644 ? -6.367 -19.703 -19.625 1 84.56 644 ARG B C 1
ATOM 11055 O O . ARG B 1 644 ? -5.633 -19.922 -18.656 1 84.56 644 ARG B O 1
ATOM 11062 N N . LEU B 1 645 ? -6.891 -18.594 -19.766 1 87.5 645 LEU B N 1
ATOM 11063 C CA . LEU B 1 645 ? -6.652 -17.453 -18.891 1 87.5 645 LEU B CA 1
ATOM 11064 C C . LEU B 1 645 ? -7.363 -17.656 -17.547 1 87.5 645 LEU B C 1
ATOM 11066 O O . LEU B 1 645 ? -6.75 -17.516 -16.484 1 87.5 645 LEU B O 1
ATOM 11070 N N . LEU B 1 646 ? -8.578 -18.031 -17.609 1 91.81 646 LEU B N 1
ATOM 11071 C CA . LEU B 1 646 ? -9.375 -18.203 -16.391 1 91.81 646 LEU B CA 1
ATOM 11072 C C . LEU B 1 646 ? -9.047 -19.516 -15.711 1 91.81 646 LEU B C 1
ATOM 11074 O O . LEU B 1 646 ? -9.289 -19.672 -14.508 1 91.81 646 LEU B O 1
ATOM 11078 N N . GLY B 1 647 ? -8.531 -20.438 -16.469 1 89 647 GLY B N 1
ATOM 11079 C CA . GLY B 1 647 ? -8.18 -21.734 -15.914 1 89 647 GLY B CA 1
ATOM 11080 C C . GLY B 1 647 ? -6.707 -21.859 -15.586 1 89 647 GLY B C 1
ATOM 11081 O O . GLY B 1 647 ? -6.211 -22.969 -15.359 1 89 647 GLY B O 1
ATOM 11082 N N . TRP B 1 648 ? -6.062 -20.75 -15.516 1 85 648 TRP B N 1
ATOM 11083 C CA . TRP B 1 648 ? -4.637 -20.766 -15.211 1 85 648 TRP B CA 1
ATOM 11084 C C . TRP B 1 648 ? -4.367 -21.438 -13.875 1 85 648 TRP B C 1
ATOM 11086 O O . TRP B 1 648 ? -4.961 -21.062 -12.859 1 85 648 TRP B O 1
ATOM 11096 N N . PRO B 1 649 ? -3.529 -22.406 -13.844 1 84.81 649 PRO B N 1
ATOM 11097 C CA . PRO B 1 649 ? -3.303 -23.172 -12.617 1 84.81 649 PRO B CA 1
ATOM 11098 C C . PRO B 1 649 ? -2.816 -22.312 -11.453 1 84.81 649 PRO B C 1
ATOM 11100 O O . PRO B 1 649 ? -3.057 -22.656 -10.289 1 84.81 649 PRO B O 1
ATOM 11103 N N . ALA B 1 650 ? -2.197 -21.234 -11.703 1 81.88 650 ALA B N 1
ATOM 11104 C CA . ALA B 1 650 ? -1.687 -20.359 -10.648 1 81.88 650 ALA B CA 1
ATOM 11105 C C . ALA B 1 650 ? -2.828 -19.703 -9.875 1 81.88 650 ALA B C 1
ATOM 11107 O O . ALA B 1 650 ? -2.635 -19.234 -8.75 1 81.88 650 ALA B O 1
ATOM 11108 N N . LEU B 1 651 ? -3.975 -19.719 -10.398 1 90.81 651 LEU B N 1
ATOM 11109 C CA . LEU B 1 651 ? -5.113 -19.062 -9.766 1 90.81 651 LEU B CA 1
ATOM 11110 C C . LEU B 1 651 ? -5.848 -20.016 -8.836 1 90.81 651 LEU B C 1
ATOM 11112 O O . LEU B 1 651 ? -6.684 -19.594 -8.031 1 90.81 651 LEU B O 1
ATOM 11116 N N . ARG B 1 652 ? -5.527 -21.297 -8.844 1 91.31 652 ARG B N 1
ATOM 11117 C CA . ARG B 1 652 ? -6.262 -22.312 -8.109 1 91.31 652 ARG B CA 1
ATOM 11118 C C . ARG B 1 652 ? -6.094 -22.125 -6.602 1 91.31 652 ARG B C 1
ATOM 11120 O O . ARG B 1 652 ? -7.074 -22.156 -5.855 1 91.31 652 ARG B O 1
ATOM 11127 N N . PRO B 1 653 ? -4.82 -21.859 -6.156 1 91.69 653 PRO B N 1
ATOM 11128 C CA . PRO B 1 653 ? -4.699 -21.641 -4.715 1 91.69 653 PRO B CA 1
ATOM 11129 C C . PRO B 1 653 ? -5.477 -20.406 -4.246 1 91.69 653 PRO B C 1
ATOM 11131 O O . PRO B 1 653 ? -6.066 -20.422 -3.162 1 91.69 653 PRO B O 1
ATOM 11134 N N . LEU B 1 654 ? -5.516 -19.422 -5.023 1 93.94 654 LEU B N 1
ATOM 11135 C CA . LEU B 1 654 ? -6.246 -18.203 -4.668 1 93.94 654 LEU B CA 1
ATOM 11136 C C . LEU B 1 654 ? -7.754 -18.453 -4.688 1 93.94 654 LEU B C 1
ATOM 11138 O O . LEU B 1 654 ? -8.492 -17.875 -3.881 1 93.94 654 LEU B O 1
ATOM 11142 N N . SER B 1 655 ? -8.117 -19.25 -5.625 1 94.62 655 SER B N 1
ATOM 11143 C CA . SER B 1 655 ? -9.531 -19.594 -5.719 1 94.62 655 SER B CA 1
ATOM 11144 C C . SER B 1 655 ? -9.992 -20.359 -4.48 1 94.62 655 SER B C 1
ATOM 11146 O O . SER B 1 655 ? -11.117 -20.172 -4.012 1 94.62 655 SER B O 1
ATOM 11148 N N . ARG B 1 656 ? -9.109 -21.156 -3.922 1 93.88 656 ARG B N 1
ATOM 11149 C CA . ARG B 1 656 ? -9.445 -21.938 -2.734 1 93.88 656 ARG B CA 1
ATOM 11150 C C . ARG B 1 656 ? -9.562 -21.047 -1.506 1 93.88 656 ARG B C 1
ATOM 11152 O O . ARG B 1 656 ? -10.211 -21.406 -0.524 1 93.88 656 ARG B O 1
ATOM 11159 N N . LEU B 1 657 ? -8.992 -19.875 -1.617 1 96.62 657 LEU B N 1
ATOM 11160 C CA . LEU B 1 657 ? -9.023 -18.953 -0.494 1 96.62 657 LEU B CA 1
ATOM 11161 C C . LEU B 1 657 ? -10.203 -18 -0.606 1 96.62 657 LEU B C 1
ATOM 11163 O O . LEU B 1 657 ? -10.352 -17.094 0.213 1 96.62 657 LEU B O 1
ATOM 11167 N N . SER B 1 658 ? -11.062 -18.172 -1.521 1 95.62 658 SER B N 1
ATOM 11168 C CA . SER B 1 658 ? -12.109 -17.203 -1.817 1 95.62 658 SER B CA 1
ATOM 11169 C C . SER B 1 658 ? -13.062 -17.031 -0.634 1 95.62 658 SER B C 1
ATOM 11171 O O . SER B 1 658 ? -13.422 -15.914 -0.273 1 95.62 658 SER B O 1
ATOM 11173 N N . LEU B 1 659 ? -13.461 -18.125 0.018 1 95.5 659 LEU B N 1
ATOM 11174 C CA . LEU B 1 659 ? -14.375 -18.047 1.156 1 95.5 659 LEU B CA 1
ATOM 11175 C C . LEU B 1 659 ? -13.711 -17.312 2.324 1 95.5 659 LEU B C 1
ATOM 11177 O O . LEU B 1 659 ? -14.273 -16.375 2.875 1 95.5 659 LEU B O 1
ATOM 11181 N N . SER B 1 660 ? -12.5 -17.781 2.65 1 97.44 660 SER B N 1
ATOM 11182 C CA . SER B 1 660 ? -11.773 -17.156 3.754 1 97.44 660 SER B CA 1
ATOM 11183 C C . SER B 1 660 ? -11.5 -15.68 3.479 1 97.44 660 SER B C 1
ATOM 11185 O O . SER B 1 660 ? -11.617 -14.844 4.379 1 97.44 660 SER B O 1
ATOM 11187 N N . ALA B 1 661 ? -11.164 -15.398 2.273 1 97.75 661 ALA B N 1
ATOM 11188 C CA . ALA B 1 661 ? -10.875 -14.016 1.905 1 97.75 661 ALA B CA 1
ATOM 11189 C C . ALA B 1 661 ? -12.133 -13.148 1.989 1 97.75 661 ALA B C 1
ATOM 11191 O O . ALA B 1 661 ? -12.078 -12.016 2.463 1 97.75 661 ALA B O 1
ATOM 11192 N N . TYR B 1 662 ? -13.227 -13.672 1.492 1 96.38 662 TYR B N 1
ATOM 11193 C CA . TYR B 1 662 ? -14.484 -12.93 1.552 1 96.38 662 TYR B CA 1
ATOM 11194 C C . TYR B 1 662 ? -14.875 -12.633 2.994 1 96.38 662 TYR B C 1
ATOM 11196 O O . TYR B 1 662 ? -15.281 -11.516 3.318 1 96.38 662 TYR B O 1
ATOM 11204 N N . LEU B 1 663 ? -14.68 -13.57 3.867 1 97.19 663 LEU B N 1
ATOM 11205 C CA . LEU B 1 663 ? -15.078 -13.438 5.266 1 97.19 663 LEU B CA 1
ATOM 11206 C C . LEU B 1 663 ? -14.148 -12.484 6.008 1 97.19 663 LEU B C 1
ATOM 11208 O O . LEU B 1 663 ? -14.594 -11.719 6.863 1 97.19 663 LEU B O 1
ATOM 11212 N N . LEU B 1 664 ? -12.883 -12.469 5.668 1 97.75 664 LEU B N 1
ATOM 11213 C CA . LEU B 1 664 ? -11.898 -11.695 6.426 1 97.75 664 LEU B CA 1
ATOM 11214 C C . LEU B 1 664 ? -11.695 -10.32 5.801 1 97.75 664 LEU B C 1
ATOM 11216 O O . LEU B 1 664 ? -11.008 -9.469 6.375 1 97.75 664 LEU B O 1
ATOM 11220 N N . SER B 1 665 ? -12.242 -10.047 4.656 1 97.69 665 SER B N 1
ATOM 11221 C CA . SER B 1 665 ? -12 -8.797 3.945 1 97.69 665 SER B CA 1
ATOM 11222 C C . SER B 1 665 ? -12.352 -7.59 4.812 1 97.69 665 SER B C 1
ATOM 11224 O O . SER B 1 665 ? -11.562 -6.652 4.934 1 97.69 665 SER B O 1
ATOM 11226 N N . PRO B 1 666 ? -13.523 -7.562 5.559 1 96.5 666 PRO B N 1
ATOM 11227 C CA . PRO B 1 666 ? -13.805 -6.391 6.395 1 96.5 666 PRO B CA 1
ATOM 11228 C C . PRO B 1 666 ? -12.805 -6.238 7.539 1 96.5 666 PRO B C 1
ATOM 11230 O O . PRO B 1 666 ? -12.469 -5.113 7.922 1 96.5 666 PRO B O 1
ATOM 11233 N N . VAL B 1 667 ? -12.32 -7.336 8.094 1 96.75 667 VAL B N 1
ATOM 11234 C CA . VAL B 1 667 ? -11.367 -7.301 9.203 1 96.75 667 VAL B CA 1
ATOM 11235 C C . VAL B 1 667 ? -10.094 -6.582 8.773 1 96.75 667 VAL B C 1
ATOM 11237 O O . VAL B 1 667 ? -9.617 -5.684 9.469 1 96.75 667 VAL B O 1
ATOM 11240 N N . ILE B 1 668 ? -9.609 -6.941 7.605 1 97.44 668 ILE B N 1
ATOM 11241 C CA . ILE B 1 668 ? -8.344 -6.402 7.117 1 97.44 668 ILE B CA 1
ATOM 11242 C C . ILE B 1 668 ? -8.539 -4.949 6.684 1 97.44 668 ILE B C 1
ATOM 11244 O O . ILE B 1 668 ? -7.723 -4.086 7.012 1 97.44 668 ILE B O 1
ATOM 11248 N N . ILE B 1 669 ? -9.609 -4.641 5.98 1 97.5 669 ILE B N 1
ATOM 11249 C CA . ILE B 1 669 ? -9.836 -3.307 5.434 1 97.5 669 ILE B CA 1
ATOM 11250 C C . ILE B 1 669 ? -10.109 -2.32 6.566 1 97.5 669 ILE B C 1
ATOM 11252 O O . ILE B 1 669 ? -9.57 -1.214 6.582 1 97.5 669 ILE B O 1
ATOM 11256 N N . TYR B 1 670 ? -10.914 -2.689 7.586 1 96.56 670 TYR B N 1
ATOM 11257 C CA . TYR B 1 670 ? -11.188 -1.818 8.719 1 96.56 670 TYR B CA 1
ATOM 11258 C C . TYR B 1 670 ? -9.93 -1.582 9.547 1 96.56 670 TYR B C 1
ATOM 11260 O O . TYR B 1 670 ? -9.695 -0.471 10.023 1 96.56 670 TYR B O 1
ATOM 11268 N N . TYR B 1 671 ? -9.172 -2.641 9.695 1 96.38 671 TYR B N 1
ATOM 11269 C CA . TYR B 1 671 ? -7.922 -2.477 10.438 1 96.38 671 TYR B CA 1
ATOM 11270 C C . TYR B 1 671 ? -7.027 -1.438 9.781 1 96.38 671 TYR B C 1
ATOM 11272 O O . TYR B 1 671 ? -6.469 -0.57 10.453 1 96.38 671 TYR B O 1
ATOM 11280 N N . GLN B 1 672 ? -6.883 -1.572 8.453 1 94.94 672 GLN B N 1
ATOM 11281 C CA . GLN B 1 672 ? -6.023 -0.651 7.715 1 94.94 672 GLN B CA 1
ATOM 11282 C C . GLN B 1 672 ? -6.578 0.77 7.758 1 94.94 672 GLN B C 1
ATOM 11284 O O . GLN B 1 672 ? -5.82 1.733 7.883 1 94.94 672 GLN B O 1
ATOM 11289 N N . GLN B 1 673 ? -7.855 0.937 7.734 1 94.31 673 GLN B N 1
ATOM 11290 C CA . GLN B 1 673 ? -8.484 2.25 7.648 1 94.31 673 GLN B CA 1
ATOM 11291 C C . GLN B 1 673 ? -8.531 2.93 9.016 1 94.31 673 GLN B C 1
ATOM 11293 O O . GLN B 1 673 ? -8.367 4.148 9.109 1 94.31 673 GLN B O 1
ATOM 11298 N N . TRP B 1 674 ? -8.695 2.174 10.023 1 95.44 674 TRP B N 1
ATOM 11299 C CA . TRP B 1 674 ? -8.961 2.787 11.32 1 95.44 674 TRP B CA 1
ATOM 11300 C C . TRP B 1 674 ? -7.68 2.926 12.141 1 95.44 674 TRP B C 1
ATOM 11302 O O . TRP B 1 674 ? -7.672 3.576 13.188 1 95.44 674 TRP B O 1
ATOM 11312 N N . THR B 1 675 ? -6.562 2.393 11.703 1 94.94 675 THR B N 1
ATOM 11313 C CA . THR B 1 675 ? -5.289 2.555 12.391 1 94.94 675 THR B CA 1
ATOM 11314 C C . THR B 1 675 ? -4.465 3.668 11.75 1 94.94 675 THR B C 1
ATOM 11316 O O . THR B 1 675 ? -3.262 3.779 12 1 94.94 675 THR B O 1
ATOM 11319 N N . ILE B 1 676 ? -5.027 4.496 11.039 1 91.75 676 ILE B N 1
ATOM 11320 C CA . ILE B 1 676 ? -4.332 5.566 10.336 1 91.75 676 ILE B CA 1
ATOM 11321 C C . ILE B 1 676 ? -3.84 6.613 11.328 1 91.75 676 ILE B C 1
ATOM 11323 O O . ILE B 1 676 ? -4.461 6.824 12.375 1 91.75 676 ILE B O 1
ATOM 11327 N N . ARG B 1 677 ? -2.674 7.18 11.117 1 93 677 ARG B N 1
ATOM 11328 C CA . ARG B 1 677 ? -2.113 8.258 11.93 1 93 677 ARG B CA 1
ATOM 11329 C C . ARG B 1 677 ? -2.125 9.578 11.156 1 93 677 ARG B C 1
ATOM 11331 O O . ARG B 1 677 ? -2.035 10.648 11.758 1 93 677 ARG B O 1
ATOM 11338 N N . GLU B 1 678 ? -2.154 9.492 9.867 1 92.06 678 GLU B N 1
ATOM 11339 C CA . GLU B 1 678 ? -2.236 10.648 8.977 1 92.06 678 GLU B CA 1
ATOM 11340 C C . GLU B 1 678 ? -3.408 10.516 8.008 1 92.06 678 GLU B C 1
ATOM 11342 O O . GLU B 1 678 ? -3.857 9.406 7.719 1 92.06 678 GLU B O 1
ATOM 11347 N N . ARG B 1 679 ? -3.898 11.648 7.543 1 92.44 679 ARG B N 1
ATOM 11348 C CA . ARG B 1 679 ? -5.023 11.656 6.613 1 92.44 679 ARG B CA 1
ATOM 11349 C C . ARG B 1 679 ? -4.648 10.977 5.297 1 92.44 679 ARG B C 1
ATOM 11351 O O . ARG B 1 679 ? -3.486 11 4.895 1 92.44 679 ARG B O 1
ATOM 11358 N N . LEU B 1 680 ? -5.625 10.398 4.711 1 92.94 680 LEU B N 1
ATOM 11359 C CA . LEU B 1 680 ? -5.461 9.844 3.373 1 92.94 680 LEU B CA 1
ATOM 11360 C C . LEU B 1 680 ? -5.883 10.852 2.311 1 92.94 680 LEU B C 1
ATOM 11362 O O . LEU B 1 680 ? -6.902 11.531 2.463 1 92.94 680 LEU B O 1
ATOM 11366 N N . TYR B 1 681 ? -5.059 11.062 1.329 1 93.31 681 TYR B N 1
ATOM 11367 C CA . TYR B 1 681 ? -5.418 11.992 0.264 1 93.31 681 TYR B CA 1
ATOM 11368 C C . TYR B 1 681 ? -6.379 11.344 -0.724 1 93.31 681 TYR B C 1
ATOM 11370 O O . TYR B 1 681 ? -6.113 10.258 -1.237 1 93.31 681 TYR B O 1
ATOM 11378 N N . GLY B 1 682 ? -7.449 12.008 -1.006 1 92.94 682 GLY B N 1
ATOM 11379 C CA . GLY B 1 682 ? -8.477 11.484 -1.893 1 92.94 682 GLY B CA 1
ATOM 11380 C C . GLY B 1 682 ? -8.086 11.547 -3.357 1 92.94 682 GLY B C 1
ATOM 11381 O O . GLY B 1 682 ? -8.273 12.578 -4.008 1 92.94 682 GLY B O 1
ATOM 11382 N N . ARG B 1 683 ? -7.625 10.531 -3.879 1 92.44 683 ARG B N 1
ATOM 11383 C CA . ARG B 1 683 ? -7.289 10.297 -5.281 1 92.44 683 ARG B CA 1
ATOM 11384 C C . ARG B 1 683 ? -7.348 8.812 -5.621 1 92.44 683 ARG B C 1
ATOM 11386 O O . ARG B 1 683 ? -7.172 7.961 -4.742 1 92.44 683 ARG B O 1
ATOM 11393 N N . HIS B 1 684 ? -7.645 8.484 -6.863 1 94 684 HIS B N 1
ATOM 11394 C CA . HIS B 1 684 ? -7.754 7.082 -7.262 1 94 684 HIS B CA 1
ATOM 11395 C C . HIS B 1 684 ? -6.445 6.336 -7.023 1 94 684 HIS B C 1
ATOM 11397 O O . HIS B 1 684 ? -6.457 5.168 -6.629 1 94 684 HIS B O 1
ATOM 11403 N N . PHE B 1 685 ? -5.32 6.988 -7.262 1 94 685 PHE B N 1
ATOM 11404 C CA . PHE B 1 685 ? -4.016 6.367 -7.086 1 94 685 PHE B CA 1
ATOM 11405 C C . PHE B 1 685 ? -3.809 5.938 -5.637 1 94 685 PHE B C 1
ATOM 11407 O O . PHE B 1 685 ? -3.262 4.863 -5.375 1 94 685 PHE B O 1
ATOM 11414 N N . THR B 1 686 ? -4.238 6.754 -4.664 1 94.81 686 THR B N 1
ATOM 11415 C CA . THR B 1 686 ? -4.113 6.445 -3.242 1 94.81 686 THR B CA 1
ATOM 11416 C C . THR B 1 686 ? -4.969 5.238 -2.873 1 94.81 686 THR B C 1
ATOM 11418 O O . THR B 1 686 ? -4.52 4.355 -2.141 1 94.81 686 THR B O 1
ATOM 11421 N N . VAL B 1 687 ? -6.199 5.18 -3.42 1 95.94 687 VAL B N 1
ATOM 11422 C CA . VAL B 1 687 ? -7.117 4.094 -3.088 1 95.94 687 VAL B CA 1
ATOM 11423 C C . VAL B 1 687 ? -6.629 2.795 -3.723 1 95.94 687 VAL B C 1
ATOM 11425 O O . VAL B 1 687 ? -6.754 1.721 -3.131 1 95.94 687 VAL B O 1
ATOM 11428 N N . LEU B 1 688 ? -6.07 2.936 -4.93 1 96.56 688 LEU B N 1
ATOM 11429 C CA . LEU B 1 688 ? -5.5 1.761 -5.578 1 96.56 688 LEU B CA 1
ATOM 11430 C C . LEU B 1 688 ? -4.348 1.192 -4.758 1 96.56 688 LEU B C 1
ATOM 11432 O O . LEU B 1 688 ? -4.207 -0.027 -4.637 1 96.56 688 LEU B O 1
ATOM 11436 N N . ASN B 1 689 ? -3.469 2.021 -4.227 1 96.69 689 ASN B N 1
ATOM 11437 C CA . ASN B 1 689 ? -2.396 1.569 -3.346 1 96.69 689 ASN B CA 1
ATOM 11438 C C . ASN B 1 689 ? -2.945 0.851 -2.117 1 96.69 689 ASN B C 1
ATOM 11440 O O . ASN B 1 689 ? -2.412 -0.18 -1.705 1 96.69 689 ASN B O 1
ATOM 11444 N N . LEU B 1 690 ? -4.016 1.432 -1.546 1 97.06 690 LEU B N 1
ATOM 11445 C CA . LEU B 1 690 ? -4.656 0.795 -0.399 1 97.06 690 LEU B CA 1
ATOM 11446 C C . LEU B 1 690 ? -5.227 -0.567 -0.78 1 97.06 690 LEU B C 1
ATOM 11448 O O . LEU B 1 690 ? -5.148 -1.518 0.002 1 97.06 690 LEU B O 1
ATOM 11452 N N . PHE B 1 691 ? -5.77 -0.621 -1.983 1 97.69 691 PHE B N 1
ATOM 11453 C CA . PHE B 1 691 ? -6.316 -1.873 -2.49 1 97.69 691 PHE B CA 1
ATOM 11454 C C . PHE B 1 691 ? -5.23 -2.939 -2.586 1 97.69 691 PHE B C 1
ATOM 11456 O O . PHE B 1 691 ? -5.438 -4.082 -2.172 1 97.69 691 PHE B O 1
ATOM 11463 N N . ILE B 1 692 ? -4.113 -2.574 -3.084 1 97.88 692 ILE B N 1
ATOM 11464 C CA . ILE B 1 692 ? -3.002 -3.504 -3.244 1 97.88 692 ILE B CA 1
ATOM 11465 C C . ILE B 1 692 ? -2.557 -4.016 -1.876 1 97.88 692 ILE B C 1
ATOM 11467 O O . ILE B 1 692 ? -2.375 -5.219 -1.685 1 97.88 692 ILE B O 1
ATOM 11471 N N . VAL B 1 693 ? -2.41 -3.166 -0.938 1 98.12 693 VAL B N 1
ATOM 11472 C CA . VAL B 1 693 ? -1.973 -3.525 0.407 1 98.12 693 VAL B CA 1
ATOM 11473 C C . VAL B 1 693 ? -3.008 -4.438 1.061 1 98.12 693 VAL B C 1
ATOM 11475 O O . VAL B 1 693 ? -2.656 -5.469 1.643 1 98.12 693 VAL B O 1
ATOM 11478 N N . ASN B 1 694 ? -4.273 -4.082 0.903 1 98.06 694 ASN B N 1
ATOM 11479 C CA . ASN B 1 694 ? -5.344 -4.895 1.471 1 98.06 694 ASN B CA 1
ATOM 11480 C C . ASN B 1 694 ? -5.363 -6.297 0.871 1 98.06 694 ASN B C 1
ATOM 11482 O O . ASN B 1 694 ? -5.555 -7.281 1.588 1 98.06 694 ASN B O 1
ATOM 11486 N N . MET B 1 695 ? -5.164 -6.32 -0.405 1 97.75 695 MET B N 1
ATOM 11487 C CA . MET B 1 695 ? -5.215 -7.613 -1.086 1 97.75 695 MET B CA 1
ATOM 11488 C C . MET B 1 695 ? -4.094 -8.523 -0.604 1 97.75 695 MET B C 1
ATOM 11490 O O . MET B 1 695 ? -4.32 -9.711 -0.354 1 97.75 695 MET B O 1
ATOM 11494 N N . ILE B 1 696 ? -2.883 -7.996 -0.4 1 97.06 696 ILE B N 1
ATOM 11495 C CA . ILE B 1 696 ? -1.745 -8.805 0.022 1 97.06 696 ILE B CA 1
ATOM 11496 C C . ILE B 1 696 ? -1.956 -9.281 1.456 1 97.06 696 ILE B C 1
ATOM 11498 O O . ILE B 1 696 ? -1.781 -10.469 1.754 1 97.06 696 ILE B O 1
ATOM 11502 N N . TYR B 1 697 ? -2.381 -8.398 2.322 1 97.94 697 TYR B N 1
ATOM 11503 C CA . TYR B 1 697 ? -2.648 -8.805 3.699 1 97.94 697 TYR B CA 1
ATOM 11504 C C . TYR B 1 697 ? -3.795 -9.805 3.76 1 97.94 697 TYR B C 1
ATOM 11506 O O . TYR B 1 697 ? -3.775 -10.734 4.574 1 97.94 697 TYR B O 1
ATOM 11514 N N . LEU B 1 698 ? -4.738 -9.602 2.914 1 98.25 698 LEU B N 1
ATOM 11515 C CA . LEU B 1 698 ? -5.902 -10.477 2.898 1 98.25 698 LEU B CA 1
ATOM 11516 C C . LEU B 1 698 ? -5.52 -11.883 2.457 1 98.25 698 LEU B C 1
ATOM 11518 O O . LEU B 1 698 ? -5.973 -12.867 3.043 1 98.25 698 LEU B O 1
ATOM 11522 N N . VAL B 1 699 ? -4.703 -11.992 1.444 1 97.38 699 VAL B N 1
ATOM 11523 C CA . VAL B 1 699 ? -4.266 -13.297 0.962 1 97.38 699 VAL B CA 1
ATOM 11524 C C . VAL B 1 699 ? -3.498 -14.023 2.062 1 97.38 699 VAL B C 1
ATOM 11526 O O . VAL B 1 699 ? -3.736 -15.203 2.318 1 97.38 699 VAL B O 1
ATOM 11529 N N . PHE B 1 700 ? -2.672 -13.32 2.764 1 96.75 700 PHE B N 1
ATOM 11530 C CA . PHE B 1 700 ? -1.889 -13.938 3.83 1 96.75 700 PHE B CA 1
ATOM 11531 C C . PHE B 1 700 ? -2.785 -14.344 4.996 1 96.75 700 PHE B C 1
ATOM 11533 O O . PHE B 1 700 ? -2.678 -15.453 5.508 1 96.75 700 PHE B O 1
ATOM 11540 N N . ALA B 1 701 ? -3.635 -13.445 5.395 1 97.69 701 ALA B N 1
ATOM 11541 C CA . ALA B 1 701 ? -4.547 -13.742 6.496 1 97.69 701 ALA B CA 1
ATOM 11542 C C . ALA B 1 701 ? -5.477 -14.898 6.137 1 97.69 701 ALA B C 1
ATOM 11544 O O . ALA B 1 701 ? -5.781 -15.742 6.98 1 97.69 701 ALA B O 1
ATOM 11545 N N . SER B 1 702 ? -5.941 -14.891 4.902 1 98.06 702 SER B N 1
ATOM 11546 C CA . SER B 1 702 ? -6.84 -15.945 4.453 1 98.06 702 SER B CA 1
ATOM 11547 C C . SER B 1 702 ? -6.129 -17.297 4.406 1 98.06 702 SER B C 1
ATOM 11549 O O . SER B 1 702 ? -6.73 -18.328 4.691 1 98.06 702 SER B O 1
ATOM 11551 N N . ALA B 1 703 ? -4.871 -17.312 4.02 1 97.25 703 ALA B N 1
ATOM 11552 C CA . ALA B 1 703 ? -4.102 -18.562 4.02 1 97.25 703 ALA B CA 1
ATOM 11553 C C . ALA B 1 703 ? -3.98 -19.125 5.43 1 97.25 703 ALA B C 1
ATOM 11555 O O . ALA B 1 703 ? -4.148 -20.328 5.633 1 97.25 703 ALA B O 1
ATOM 11556 N N . ILE B 1 704 ? -3.727 -18.297 6.352 1 97.12 704 ILE B N 1
ATOM 11557 C CA . ILE B 1 704 ? -3.625 -18.734 7.738 1 97.12 704 ILE B CA 1
ATOM 11558 C C . ILE B 1 704 ? -4.98 -19.266 8.211 1 97.12 704 ILE B C 1
ATOM 11560 O O . ILE B 1 704 ? -5.059 -20.328 8.828 1 97.12 704 ILE B O 1
ATOM 11564 N N . PHE B 1 705 ? -6.02 -18.516 7.945 1 97.88 705 PHE B N 1
ATOM 11565 C CA . PHE B 1 705 ? -7.371 -18.922 8.32 1 97.88 705 PHE B CA 1
ATOM 11566 C C . PHE B 1 705 ? -7.75 -20.234 7.66 1 97.88 705 PHE B C 1
ATOM 11568 O O . PHE B 1 705 ? -8.391 -21.094 8.289 1 97.88 705 PHE B O 1
ATOM 11575 N N . TYR B 1 706 ? -7.387 -20.406 6.418 1 97.25 706 TYR B N 1
ATOM 11576 C CA . TYR B 1 706 ? -7.664 -21.625 5.676 1 97.25 706 TYR B CA 1
ATOM 11577 C C . TYR B 1 706 ? -6.949 -22.812 6.301 1 97.25 706 TYR B C 1
ATOM 11579 O O . TYR B 1 706 ? -7.539 -23.891 6.469 1 97.25 706 TYR B O 1
ATOM 11587 N N . LEU B 1 707 ? -5.715 -22.672 6.754 1 96.38 707 LEU B N 1
ATOM 11588 C CA . LEU B 1 707 ? -4.879 -23.766 7.238 1 96.38 707 LEU B CA 1
ATOM 11589 C C . LEU B 1 707 ? -5.258 -24.141 8.672 1 96.38 707 LEU B C 1
ATOM 11591 O O . LEU B 1 707 ? -5.152 -25.312 9.055 1 96.38 707 LEU B O 1
ATOM 11595 N N . PHE B 1 708 ? -5.777 -23.188 9.438 1 96.12 708 PHE B N 1
ATOM 11596 C CA . PHE B 1 708 ? -5.961 -23.469 10.859 1 96.12 708 PHE B CA 1
ATOM 11597 C C . PHE B 1 708 ? -7.438 -23.641 11.188 1 96.12 708 PHE B C 1
ATOM 11599 O O . PHE B 1 708 ? -7.785 -24.156 12.25 1 96.12 708 PHE B O 1
ATOM 11606 N N . VAL B 1 709 ? -8.297 -23.172 10.328 1 95.81 709 VAL B N 1
ATOM 11607 C CA . VAL B 1 709 ? -9.711 -23.219 10.68 1 95.81 709 VAL B CA 1
ATOM 11608 C C . VAL B 1 709 ? -10.5 -23.922 9.578 1 95.81 709 VAL B C 1
ATOM 11610 O O . VAL B 1 709 ? -11.008 -25.016 9.781 1 95.81 709 VAL B O 1
ATOM 11613 N N . GLU B 1 710 ? -10.469 -23.422 8.391 1 95.88 710 GLU B N 1
ATOM 11614 C CA . GLU B 1 710 ? -11.367 -23.859 7.324 1 95.88 710 GLU B CA 1
ATOM 11615 C C . GLU B 1 710 ? -11.086 -25.297 6.926 1 95.88 710 GLU B C 1
ATOM 11617 O O . GLU B 1 710 ? -11.977 -26.156 6.953 1 95.88 710 GLU B O 1
ATOM 11622 N N . GLN B 1 711 ? -9.844 -25.562 6.547 1 93.75 711 GLN B N 1
ATOM 11623 C CA . GLN B 1 711 ? -9.516 -26.875 6.008 1 93.75 711 GLN B CA 1
ATOM 11624 C C . GLN B 1 711 ? -9.625 -27.953 7.082 1 93.75 711 GLN B C 1
ATOM 11626 O O . GLN B 1 711 ? -10.148 -29.047 6.828 1 93.75 711 GLN B O 1
ATOM 11631 N N . PRO B 1 712 ? -9.102 -27.766 8.281 1 93.06 712 PRO B N 1
ATOM 11632 C CA . PRO B 1 712 ? -9.266 -28.797 9.32 1 93.06 712 PRO B CA 1
ATOM 11633 C C . PRO B 1 712 ? -10.734 -29.094 9.617 1 93.06 712 PRO B C 1
ATOM 11635 O O . PRO B 1 712 ? -11.102 -30.266 9.781 1 93.06 712 PRO B O 1
ATOM 11638 N N . LEU B 1 713 ? -11.555 -28.109 9.695 1 91.44 713 LEU B N 1
ATOM 11639 C CA . LEU B 1 713 ? -12.977 -28.312 9.977 1 91.44 713 LEU B CA 1
ATOM 11640 C C . LEU B 1 713 ? -13.664 -29.016 8.805 1 91.44 713 LEU B C 1
ATOM 11642 O O . LEU B 1 713 ? -14.57 -29.828 9.008 1 91.44 713 LEU B O 1
ATOM 11646 N N . ARG B 1 714 ? -13.273 -28.625 7.629 1 90.5 714 ARG B N 1
ATOM 11647 C CA . ARG B 1 714 ? -13.836 -29.25 6.438 1 90.5 714 ARG B CA 1
ATOM 11648 C C . ARG B 1 714 ? -13.523 -30.75 6.414 1 90.5 714 ARG B C 1
ATOM 11650 O O . ARG B 1 714 ? -14.414 -31.562 6.176 1 90.5 714 ARG B O 1
ATOM 11657 N N . GLN B 1 715 ? -12.297 -31.078 6.664 1 87.94 715 GLN B N 1
ATOM 11658 C CA . GLN B 1 715 ? -11.883 -32.469 6.637 1 87.94 715 GLN B CA 1
ATOM 11659 C C . GLN B 1 715 ? -12.469 -33.25 7.816 1 87.94 715 GLN B C 1
ATOM 11661 O O . GLN B 1 715 ? -12.828 -34.438 7.684 1 87.94 715 GLN B O 1
ATOM 11666 N N . PHE B 1 716 ? -12.5 -32.625 8.938 1 86.38 716 PHE B N 1
ATOM 11667 C CA . PHE B 1 716 ? -13.07 -33.25 10.125 1 86.38 716 PHE B CA 1
ATOM 11668 C C . PHE B 1 716 ? -14.547 -33.594 9.914 1 86.38 716 PHE B C 1
ATOM 11670 O O . PHE B 1 716 ? -15.008 -34.656 10.281 1 86.38 716 PHE B O 1
ATOM 11677 N N . SER B 1 717 ? -15.297 -32.656 9.367 1 85.94 717 SER B N 1
ATOM 11678 C CA . SER B 1 717 ? -16.719 -32.844 9.117 1 85.94 717 SER B CA 1
ATOM 11679 C C . SER B 1 717 ? -16.953 -33.938 8.086 1 85.94 717 SER B C 1
ATOM 11681 O O . SER B 1 717 ? -17.875 -34.75 8.219 1 85.94 717 SER B O 1
ATOM 11683 N N . LYS B 1 718 ? -16.141 -33.938 7.098 1 82.62 718 LYS B N 1
ATOM 11684 C CA . LYS B 1 718 ? -16.281 -34.969 6.07 1 82.62 718 LYS B CA 1
ATOM 11685 C C . LYS B 1 718 ? -16.062 -36.375 6.645 1 82.62 718 LYS B C 1
ATOM 11687 O O . LYS B 1 718 ? -16.828 -37.281 6.383 1 82.62 718 LYS B O 1
ATOM 11692 N N . SER B 1 719 ? -15.055 -36.531 7.438 1 79.62 719 SER B N 1
ATOM 11693 C CA . SER B 1 719 ? -14.727 -37.844 8.023 1 79.62 719 SER B CA 1
ATOM 11694 C C . SER B 1 719 ? -15.789 -38.281 9.031 1 79.62 719 SER B C 1
ATOM 11696 O O . SER B 1 719 ? -16.156 -39.438 9.094 1 79.62 719 SER B O 1
ATOM 11698 N N . THR B 1 720 ? -16.281 -37.375 9.812 1 79.94 720 THR B N 1
ATOM 11699 C CA . THR B 1 720 ? -17.25 -37.688 10.859 1 79.94 720 THR B CA 1
ATOM 11700 C C . THR B 1 720 ? -18.609 -38.031 10.258 1 79.94 720 THR B C 1
ATOM 11702 O O . THR B 1 720 ? -19.25 -39 10.656 1 79.94 720 THR B O 1
ATOM 11705 N N . PHE B 1 721 ? -19.062 -37.281 9.273 1 81.06 721 PHE B N 1
ATOM 11706 C CA . PHE B 1 721 ? -20.391 -37.469 8.703 1 81.06 721 PHE B CA 1
ATOM 11707 C C . PHE B 1 721 ? -20.406 -38.719 7.809 1 81.06 721 PHE B C 1
ATOM 11709 O O . PHE B 1 721 ? -21.406 -39.406 7.746 1 81.06 721 PHE B O 1
ATOM 11716 N N . GLU B 1 722 ? -19.297 -38.969 7.117 1 75.5 722 GLU B N 1
ATOM 11717 C CA . GLU B 1 722 ? -19.219 -40.188 6.316 1 75.5 722 GLU B CA 1
ATOM 11718 C C . GLU B 1 722 ? -19.234 -41.438 7.199 1 75.5 722 GLU B C 1
ATOM 11720 O O . GLU B 1 722 ? -19.844 -42.438 6.855 1 75.5 722 GLU B O 1
ATOM 11725 N N . SER B 1 723 ? -18.594 -41.375 8.273 1 74.75 723 SER B N 1
ATOM 11726 C CA . SER B 1 723 ? -18.578 -42.531 9.195 1 74.75 723 SER B CA 1
ATOM 11727 C C . SER B 1 723 ? -19.938 -42.719 9.844 1 74.75 723 SER B C 1
ATOM 11729 O O . SER B 1 723 ? -20.359 -43.844 10.07 1 74.75 723 SER B O 1
ATOM 11731 N N . MET B 1 724 ? -20.578 -41.719 10.094 1 72.94 724 MET B N 1
ATOM 11732 C CA . MET B 1 724 ? -21.875 -41.781 10.773 1 72.94 724 MET B CA 1
ATOM 11733 C C . MET B 1 724 ? -22.953 -42.312 9.852 1 72.94 724 MET B C 1
ATOM 11735 O O . MET B 1 724 ? -23.812 -43.094 10.289 1 72.94 724 MET B O 1
ATOM 11739 N N . PHE B 1 725 ? -22.797 -42.031 8.555 1 71.56 725 PHE B N 1
ATOM 11740 C CA . PHE B 1 725 ? -23.875 -42.406 7.648 1 71.56 725 PHE B CA 1
ATOM 11741 C C . PHE B 1 725 ? -23.516 -43.656 6.855 1 71.56 725 PHE B C 1
ATOM 11743 O O . PHE B 1 725 ? -24.391 -44.344 6.352 1 71.56 725 PHE B O 1
ATOM 11750 N N . ASP B 1 726 ? -22.234 -44.125 6.484 1 60.53 726 ASP B N 1
ATOM 11751 C CA . ASP B 1 726 ? -21.844 -45.375 5.832 1 60.53 726 ASP B CA 1
ATOM 11752 C C . ASP B 1 726 ? -21.953 -46.562 6.797 1 60.53 726 ASP B C 1
ATOM 11754 O O . ASP B 1 726 ? -22.219 -47.688 6.375 1 60.53 726 ASP B O 1
ATOM 11758 N N . SER B 1 727 ? -21.75 -46.625 7.98 1 51.38 727 SER B N 1
ATOM 11759 C CA . SER B 1 727 ? -21.828 -47.781 8.867 1 51.38 727 SER B CA 1
ATOM 11760 C C . SER B 1 727 ? -23.172 -48.469 8.773 1 51.38 727 SER B C 1
ATOM 11762 O O . SER B 1 727 ? -23.281 -49.656 9.047 1 51.38 727 SER B O 1
ATOM 11764 N N . ASN B 1 728 ? -24.156 -47.969 8.312 1 43.31 728 ASN B N 1
ATOM 11765 C CA . ASN B 1 728 ? -25.375 -48.781 8.328 1 43.31 728 ASN B CA 1
ATOM 11766 C C . ASN B 1 728 ? -25.469 -49.688 7.102 1 43.31 728 ASN B C 1
ATOM 11768 O O . ASN B 1 728 ? -26.328 -50.562 7.043 1 43.31 728 ASN B O 1
ATOM 11772 N N . ALA B 1 729 ? -24.781 -49.625 5.867 1 40.25 729 ALA B N 1
ATOM 11773 C CA . ALA B 1 729 ? -24.891 -50.531 4.727 1 40.25 729 ALA B CA 1
ATOM 11774 C C . ALA B 1 729 ? -23.938 -51.719 4.883 1 40.25 729 ALA B C 1
ATOM 11776 O O . ALA B 1 729 ? -24.141 -52.781 4.289 1 40.25 729 ALA B O 1
ATOM 11777 N N . ALA B 1 730 ? -22.766 -51.688 5.473 1 40.38 730 ALA B N 1
ATOM 11778 C CA . ALA B 1 730 ? -21.844 -52.844 5.539 1 40.38 730 ALA B CA 1
ATOM 11779 C C . ALA B 1 730 ? -22.438 -53.969 6.391 1 40.38 730 ALA B C 1
ATOM 11781 O O . ALA B 1 730 ? -21.875 -55.062 6.449 1 40.38 730 ALA B O 1
ATOM 11782 N N . ARG B 1 731 ? -23.375 -53.844 7.148 1 38.5 731 ARG B N 1
ATOM 11783 C CA . ARG B 1 731 ? -23.719 -55.062 7.891 1 38.5 731 ARG B CA 1
ATOM 11784 C C . ARG B 1 731 ? -24.344 -56.094 6.977 1 38.5 731 ARG B C 1
ATOM 11786 O O . ARG B 1 731 ? -24.359 -57.281 7.309 1 38.5 731 ARG B O 1
ATOM 11793 N N . GLY B 1 732 ? -24.953 -55.75 5.836 1 32.91 732 GLY B N 1
ATOM 11794 C CA . GLY B 1 732 ? -25.547 -56.875 5.168 1 32.91 732 GLY B CA 1
ATOM 11795 C C . GLY B 1 732 ? -24.547 -57.688 4.355 1 32.91 732 GLY B C 1
ATOM 11796 O O . GLY B 1 732 ? -24.672 -58.906 4.242 1 32.91 732 GLY B O 1
ATOM 11797 N N . SER B 1 733 ? -23.688 -57.094 3.434 1 32.06 733 SER B N 1
ATOM 11798 C CA . SER B 1 733 ? -23.078 -57.938 2.4 1 32.06 733 SER B CA 1
ATOM 11799 C C . SER B 1 733 ? -21.797 -58.594 2.91 1 32.06 733 SER B C 1
ATOM 11801 O O . SER B 1 733 ? -21.062 -59.188 2.135 1 32.06 733 SER B O 1
ATOM 11803 N N . LEU B 1 734 ? -21.25 -58.406 4.098 1 31.41 734 LEU B N 1
ATOM 11804 C CA . LEU B 1 734 ? -19.969 -59 4.469 1 31.41 734 LEU B CA 1
ATOM 11805 C C . LEU B 1 734 ? -20.094 -60.531 4.594 1 31.41 734 LEU B C 1
ATOM 11807 O O . LEU B 1 734 ? -19.141 -61.188 5 1 31.41 734 LEU B O 1
ATOM 11811 N N . GLU B 1 735 ? -21.297 -61.188 4.43 1 30.27 735 GLU B N 1
ATOM 11812 C CA . GLU B 1 735 ? -21.125 -62.625 4.625 1 30.27 735 GLU B CA 1
ATOM 11813 C C . GLU B 1 735 ? -20.172 -63.188 3.582 1 30.27 735 GLU B C 1
ATOM 11815 O O . GLU B 1 735 ? -19.516 -64.188 3.832 1 30.27 735 GLU B O 1
ATOM 11820 N N . ASP B 1 736 ? -20.344 -62.969 2.246 1 29.19 736 ASP B N 1
ATOM 11821 C CA . ASP B 1 736 ? -19.531 -63.812 1.378 1 29.19 736 ASP B CA 1
ATOM 11822 C C . ASP B 1 736 ? -18.062 -63.344 1.391 1 29.19 736 ASP B C 1
ATOM 11824 O O . ASP B 1 736 ? -17.781 -62.188 1.123 1 29.19 736 ASP B O 1
ATOM 11828 N N . GLY B 1 737 ? -17.172 -63.875 2.273 1 27.08 737 GLY B N 1
ATOM 11829 C CA . GLY B 1 737 ? -15.797 -63.75 2.748 1 27.08 737 GLY B CA 1
ATOM 11830 C C . GLY B 1 737 ? -14.781 -63.688 1.623 1 27.08 737 GLY B C 1
ATOM 11831 O O . GLY B 1 737 ? -13.602 -63.969 1.828 1 27.08 737 GLY B O 1
ATOM 11832 N N . GLY B 1 738 ? -15.117 -63.781 0.259 1 29.16 738 GLY B N 1
ATOM 11833 C CA . GLY B 1 738 ? -13.945 -64.062 -0.562 1 29.16 738 GLY B CA 1
ATOM 11834 C C . GLY B 1 738 ? -12.883 -62.969 -0.436 1 29.16 738 GLY B C 1
ATOM 11835 O O . GLY B 1 738 ? -13.188 -61.844 -0.05 1 29.16 738 GLY B O 1
ATOM 11836 N N . PRO B 1 739 ? -11.609 -63.375 -0.048 1 26.73 739 PRO B N 1
ATOM 11837 C CA . PRO B 1 739 ? -10.469 -62.5 0.196 1 26.73 739 PRO B CA 1
ATOM 11838 C C . PRO B 1 739 ? -10.297 -61.438 -0.888 1 26.73 739 PRO B C 1
ATOM 11840 O O . PRO B 1 739 ? -10.359 -61.75 -2.08 1 26.73 739 PRO B O 1
ATOM 11843 N N . VAL B 1 740 ? -10.93 -60.281 -0.716 1 26.39 740 VAL B N 1
ATOM 11844 C CA . VAL B 1 740 ? -10.711 -59.25 -1.725 1 26.39 740 VAL B CA 1
ATOM 11845 C C . VAL B 1 740 ? -9.219 -59.031 -1.934 1 26.39 740 VAL B C 1
ATOM 11847 O O . VAL B 1 740 ? -8.5 -58.688 -0.999 1 26.39 740 VAL B O 1
ATOM 11850 N N . ARG B 1 741 ? -8.531 -60.062 -2.709 1 26.95 741 ARG B N 1
ATOM 11851 C CA . ARG B 1 741 ? -7.156 -59.938 -3.17 1 26.95 741 ARG B CA 1
ATOM 11852 C C . ARG B 1 741 ? -6.879 -58.5 -3.627 1 26.95 741 ARG B C 1
ATOM 11854 O O . ARG B 1 741 ? -7.613 -57.938 -4.449 1 26.95 741 ARG B O 1
ATOM 11861 N N . PHE B 1 742 ? -6.324 -57.812 -2.744 1 24.41 742 PHE B N 1
ATOM 11862 C CA . PHE B 1 742 ? -5.754 -56.5 -3.027 1 24.41 742 P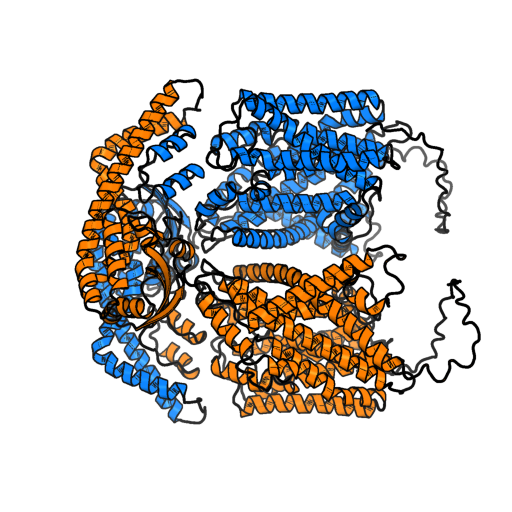HE B CA 1
ATOM 11863 C C . PHE B 1 742 ? -4.777 -56.594 -4.191 1 24.41 742 PHE B C 1
ATOM 11865 O O . PHE B 1 742 ? -3.662 -57.094 -4.043 1 24.41 742 PHE B O 1
ATOM 11872 N N . ASN B 1 743 ? -5.207 -57.219 -5.359 1 22.72 743 ASN B N 1
ATOM 11873 C CA . ASN B 1 743 ? -4.293 -57.219 -6.496 1 22.72 743 ASN B CA 1
ATOM 11874 C C . ASN B 1 743 ? -3.693 -55.844 -6.715 1 22.72 743 ASN B C 1
ATOM 11876 O O . ASN B 1 743 ? -4.426 -54.844 -6.895 1 22.72 743 ASN B O 1
ATOM 11880 N N . ASP B 1 744 ? -2.545 -55.562 -6.133 1 23.86 744 ASP B N 1
ATOM 11881 C CA . ASP B 1 744 ? -1.582 -54.469 -6.234 1 23.86 744 ASP B CA 1
ATOM 11882 C C . ASP B 1 744 ? -1.353 -54.094 -7.691 1 23.86 744 ASP B C 1
ATOM 11884 O O . ASP B 1 744 ? -0.58 -53.156 -7.973 1 23.86 744 ASP B O 1
ATOM 11888 N N . SER B 1 745 ? -1.453 -55.125 -8.586 1 24.86 745 SER B N 1
ATOM 11889 C CA . SER B 1 745 ? -0.883 -54.781 -9.883 1 24.86 745 SER B CA 1
ATOM 11890 C C . SER B 1 745 ? -1.674 -53.688 -10.57 1 24.86 745 SER B C 1
ATOM 11892 O O . SER B 1 745 ? -2.836 -53.875 -10.93 1 24.86 745 SER B O 1
ATOM 11894 N N . ILE B 1 746 ? -1.605 -52.5 -10.094 1 25.42 746 ILE B N 1
ATOM 11895 C CA . ILE B 1 746 ? -2.094 -51.375 -10.875 1 25.42 746 ILE B CA 1
ATOM 11896 C C . ILE B 1 746 ? -1.597 -51.5 -12.312 1 25.42 746 ILE B C 1
ATOM 11898 O O . ILE B 1 746 ? -0.423 -51.219 -12.594 1 25.42 746 ILE B O 1
ATOM 11902 N N . SER B 1 747 ? -1.718 -52.75 -12.891 1 23.83 747 SER B N 1
ATOM 11903 C CA . SER B 1 747 ? -1.454 -52.844 -14.328 1 23.83 747 SER B CA 1
ATOM 11904 C C . SER B 1 747 ? -2.057 -51.656 -15.07 1 23.83 747 SER B C 1
ATOM 11906 O O . SER B 1 747 ? -2.986 -51 -14.578 1 23.83 747 SER B O 1
ATOM 11908 N N . HIS B 1 748 ? -1.271 -51.25 -16.234 1 25.27 748 HIS B N 1
ATOM 11909 C CA . HIS B 1 748 ? -1.559 -50.281 -17.266 1 25.27 748 HIS B CA 1
ATOM 11910 C C . HIS B 1 748 ? -2.996 -50.406 -17.766 1 25.27 748 HIS B C 1
ATOM 11912 O O . HIS B 1 748 ? -3.297 -51.25 -18.609 1 25.27 748 HIS B O 1
ATOM 11918 N N . GLN B 1 749 ? -3.906 -50.531 -16.875 1 24.69 749 GLN B N 1
ATOM 11919 C CA . GLN B 1 749 ? -5.242 -50.688 -17.438 1 24.69 749 GLN B CA 1
ATOM 11920 C C . GLN B 1 749 ? -5.492 -49.719 -18.578 1 24.69 749 GLN B C 1
ATOM 11922 O O . GLN B 1 749 ? -5.238 -48.531 -18.438 1 24.69 749 GLN B O 1
ATOM 11927 N N . GLU B 1 750 ? -5.441 -50.281 -19.781 1 26.66 750 GLU B N 1
ATOM 11928 C CA . GLU B 1 750 ? -5.746 -49.625 -21.062 1 26.66 750 GLU B CA 1
ATOM 11929 C C . GLU B 1 750 ? -6.93 -48.688 -20.938 1 26.66 750 GLU B C 1
ATOM 11931 O O . GLU B 1 750 ? -7.816 -48.875 -20.109 1 26.66 750 GLU B O 1
ATOM 11936 N N . PRO B 1 751 ? -6.715 -47.406 -21.406 1 27.19 751 PRO B N 1
ATOM 11937 C CA . PRO B 1 751 ? -7.773 -46.406 -21.422 1 27.19 751 PRO B CA 1
ATOM 11938 C C . PRO B 1 751 ? -9.141 -47 -21.781 1 27.19 751 PRO B C 1
ATOM 11940 O O . PRO B 1 751 ? -9.25 -47.812 -22.672 1 27.19 751 PRO B O 1
ATOM 11943 N N . LEU B 1 752 ? -9.914 -47.375 -20.75 1 27.97 752 LEU B N 1
ATOM 11944 C CA . LEU B 1 752 ? -11.266 -47.812 -21.109 1 27.97 752 LEU B CA 1
ATOM 11945 C C . LEU B 1 752 ? -11.789 -47 -22.297 1 27.97 752 LEU B C 1
ATOM 11947 O O . LEU B 1 752 ? -11.781 -45.75 -22.266 1 27.97 752 LEU B O 1
ATOM 11951 N N . GLU B 1 753 ? -11.578 -47.5 -23.438 1 27.59 753 GLU B N 1
ATOM 11952 C CA . GLU B 1 753 ? -12.289 -46.969 -24.609 1 27.59 753 GLU B CA 1
ATOM 11953 C C . GLU B 1 753 ? -13.742 -46.656 -24.281 1 27.59 753 GLU B C 1
ATOM 11955 O O . GLU B 1 753 ? -14.516 -47.562 -23.922 1 27.59 753 GLU B O 1
ATOM 11960 N N . VAL B 1 754 ? -13.961 -45.531 -23.547 1 29.8 754 VAL B N 1
ATOM 11961 C CA . VAL B 1 754 ? -15.328 -45.031 -23.453 1 29.8 754 VAL B CA 1
ATOM 11962 C C . VAL B 1 754 ? -16.078 -45.312 -24.75 1 29.8 754 VAL B C 1
ATOM 11964 O O . VAL B 1 754 ? -15.711 -44.844 -25.812 1 29.8 754 VAL B O 1
ATOM 11967 N N . GLN B 1 755 ? -16.406 -46.562 -24.938 1 28.09 755 GLN B N 1
ATOM 11968 C CA . GLN B 1 755 ? -17.391 -46.781 -25.984 1 28.09 755 GLN B CA 1
ATOM 11969 C C . GLN B 1 755 ? -18.484 -45.719 -25.953 1 28.09 755 GLN B C 1
ATOM 11971 O O . GLN B 1 755 ? -19.219 -45.594 -24.969 1 28.09 755 GLN B O 1
ATOM 11976 N N . SER B 1 756 ? -18.188 -44.531 -26.547 1 28.73 756 SER B N 1
ATOM 11977 C CA . SER B 1 756 ? -19.109 -43.438 -26.875 1 28.73 756 SER B CA 1
ATOM 11978 C C . SER B 1 756 ? -20.453 -43.969 -27.344 1 28.73 756 SER B C 1
ATOM 11980 O O . SER B 1 756 ? -20.547 -44.625 -28.391 1 28.73 756 SER B O 1
ATOM 11982 N N . LYS B 1 757 ? -21.234 -44.594 -26.5 1 32.97 757 LYS B N 1
ATOM 11983 C CA . LYS B 1 757 ? -22.547 -44.781 -27.078 1 32.97 757 LYS B CA 1
ATOM 11984 C C . LYS B 1 757 ? -22.984 -43.531 -27.859 1 32.97 757 LYS B C 1
ATOM 11986 O O . LYS B 1 757 ? -22.625 -42.406 -27.5 1 32.97 757 LYS B O 1
ATOM 11991 N N . PRO B 1 758 ? -23.297 -43.594 -29.156 1 33.5 758 PRO B N 1
ATOM 11992 C CA . PRO B 1 758 ? -23.75 -42.406 -29.922 1 33.5 758 PRO B CA 1
ATOM 11993 C C . PRO B 1 758 ? -24.703 -41.531 -29.125 1 33.5 758 PRO B C 1
ATOM 11995 O O . PRO B 1 758 ? -25.812 -41.969 -28.781 1 33.5 758 PRO B O 1
ATOM 11998 N N . GLY B 1 759 ? -24.297 -41.062 -27.984 1 31.77 759 GLY B N 1
ATOM 11999 C CA . GLY B 1 759 ? -25.172 -40.219 -27.156 1 31.77 759 GLY B CA 1
ATOM 12000 C C . GLY B 1 759 ? -25.953 -39.219 -27.953 1 31.77 759 GLY B C 1
ATOM 12001 O O . GLY B 1 759 ? -25.516 -38.781 -29.031 1 31.77 759 GLY B O 1
ATOM 12002 N N . LYS B 1 760 ? -27.281 -39.219 -27.781 1 35.88 760 LYS B N 1
ATOM 12003 C CA . LYS B 1 760 ? -28.219 -38.344 -28.469 1 35.88 760 LYS B CA 1
ATOM 12004 C C . LYS B 1 760 ? -27.734 -36.906 -28.469 1 35.88 760 LYS B C 1
ATOM 12006 O O . LYS B 1 760 ? -27.359 -36.375 -27.406 1 35.88 760 LYS B O 1
ATOM 12011 N N . ILE B 1 761 ? -27.125 -36.375 -29.453 1 35.34 761 ILE B N 1
ATOM 12012 C CA . ILE B 1 761 ? -26.875 -34.969 -29.766 1 35.34 761 ILE B CA 1
ATOM 12013 C C . ILE B 1 761 ? -28.094 -34.125 -29.375 1 35.34 761 ILE B C 1
ATOM 12015 O O . ILE B 1 761 ? -29.172 -34.281 -29.938 1 35.34 761 ILE B O 1
ATOM 12019 N N . ILE B 1 762 ? -28.375 -33.906 -28.172 1 33.34 762 ILE B N 1
ATOM 12020 C CA . ILE B 1 762 ? -29.438 -32.969 -27.859 1 33.34 762 ILE B CA 1
ATOM 12021 C C . ILE B 1 762 ? -29.125 -31.609 -28.484 1 33.34 762 ILE B C 1
ATOM 12023 O O . ILE B 1 762 ? -28.078 -31.016 -28.219 1 33.34 762 ILE B O 1
ATOM 12027 N N . LYS B 1 763 ? -29.641 -31.391 -29.656 1 33.06 763 LYS B N 1
ATOM 12028 C CA . LYS B 1 763 ? -29.672 -30.078 -30.281 1 33.06 763 LYS B CA 1
ATOM 12029 C C . LYS B 1 763 ? -30.203 -29.016 -29.312 1 33.06 763 LYS B C 1
ATOM 12031 O O . LYS B 1 763 ? -31.359 -29.078 -28.891 1 33.06 763 LYS B O 1
ATOM 12036 N N . VAL B 1 764 ? -29.453 -28.547 -28.422 1 31.84 764 VAL B N 1
ATOM 12037 C CA . VAL B 1 764 ? -29.875 -27.453 -27.547 1 31.84 764 VAL B CA 1
ATOM 12038 C C . VAL B 1 764 ? -30.078 -26.188 -28.375 1 31.84 764 VAL B C 1
ATOM 12040 O O . VAL B 1 764 ? -29.156 -25.703 -29.031 1 31.84 764 VAL B O 1
ATOM 12043 N N . TYR B 1 765 ? -31.25 -25.969 -28.922 1 30.8 765 TYR B N 1
ATOM 12044 C CA . TYR B 1 765 ? -31.609 -24.719 -29.578 1 30.8 765 TYR B CA 1
ATOM 12045 C C . TYR B 1 765 ? -31.375 -23.531 -28.641 1 30.8 765 TYR B C 1
ATOM 12047 O O . TYR B 1 765 ? -32.062 -23.406 -27.609 1 30.8 765 TYR B O 1
ATOM 12055 N N . LEU B 1 766 ? -30.172 -23.141 -28.484 1 26.88 766 LEU B N 1
ATOM 12056 C CA . LEU B 1 766 ? -30.031 -21.844 -27.828 1 26.88 766 LEU B CA 1
ATOM 12057 C C . LEU B 1 766 ? -30.719 -20.75 -28.625 1 26.88 766 LEU B C 1
ATOM 12059 O O . LEU B 1 766 ? -30.547 -20.656 -29.844 1 26.88 766 LEU B O 1
#